Protein AF-0000000078828089 (afdb_homodimer)

Solvent-accessible surface area (backbone atoms only — not comparable to full-atom values): 56610 Å² total; per-residue (Å²): 138,79,82,71,84,80,76,84,72,74,80,77,75,72,75,74,74,73,78,75,71,78,65,83,85,74,55,79,87,42,39,45,79,43,68,57,38,40,35,16,36,54,56,32,42,28,24,61,65,62,48,73,49,51,19,52,49,46,49,46,35,53,34,51,47,41,62,28,51,42,33,39,39,34,79,44,87,42,31,41,69,22,35,40,41,40,35,32,51,13,54,44,33,52,57,69,52,44,55,44,69,68,15,45,13,60,35,42,55,83,55,87,69,58,80,64,45,70,72,55,33,36,36,47,67,56,36,32,43,42,36,39,16,47,24,42,35,42,38,24,20,18,68,92,57,60,81,28,43,39,22,48,41,52,67,58,22,48,73,69,56,37,42,56,36,25,49,50,73,57,92,88,41,64,73,78,56,49,81,56,64,90,56,64,34,10,36,36,40,37,38,31,54,27,60,72,75,65,31,93,41,55,67,83,38,62,67,59,50,51,51,54,52,50,47,52,52,53,33,39,53,48,47,9,46,33,36,21,58,42,48,35,75,50,94,84,39,78,44,42,43,43,18,49,68,48,88,48,80,87,21,43,54,58,58,43,68,92,58,44,80,83,43,85,68,34,44,72,50,76,73,40,78,43,79,53,87,96,43,66,33,41,37,32,37,26,26,45,58,44,66,87,77,42,53,69,67,54,45,59,60,66,25,51,95,69,29,44,56,54,46,13,32,36,30,38,24,46,72,62,35,49,38,28,79,30,35,52,63,85,73,78,64,78,88,45,72,60,34,29,38,14,36,31,43,33,43,38,52,82,87,44,39,75,60,26,53,47,23,70,74,41,61,45,60,37,75,40,77,88,49,47,65,60,52,48,53,52,49,49,54,31,34,53,50,14,32,47,48,57,55,48,51,86,55,70,72,81,58,93,76,67,65,82,66,44,42,60,57,41,83,41,72,56,94,75,20,44,45,50,39,68,37,63,81,16,53,50,50,39,42,48,49,62,70,50,60,92,65,45,59,56,58,53,28,45,54,49,50,53,33,40,52,54,58,53,57,58,42,26,50,47,37,69,74,38,62,80,29,53,54,57,57,61,64,87,51,55,68,68,60,52,46,50,33,50,52,42,40,43,52,24,32,42,72,73,67,40,49,74,68,55,31,41,53,50,47,46,61,20,73,75,39,50,83,43,53,70,67,44,71,52,56,85,64,69,83,123,138,77,82,77,80,77,74,83,72,73,80,81,75,73,76,74,77,74,80,74,73,80,66,84,86,73,56,79,86,41,39,46,80,43,68,57,39,40,36,16,34,55,55,33,43,26,22,62,64,62,48,73,49,50,19,52,47,45,48,47,35,53,35,52,46,41,62,27,50,43,34,39,38,35,80,44,87,43,30,43,68,21,36,40,40,41,35,32,53,14,54,44,32,52,57,69,53,45,56,44,68,69,15,47,13,59,34,41,56,83,52,88,70,58,82,65,46,70,72,56,34,36,35,48,68,57,35,31,42,43,38,38,17,46,25,41,35,40,38,25,20,17,68,92,58,60,81,29,43,39,22,48,42,53,66,57,21,49,74,70,56,38,42,56,36,26,50,51,73,60,92,89,42,64,72,77,57,49,81,56,64,90,56,63,36,10,37,35,41,37,39,30,54,26,59,73,74,65,29,94,41,55,67,81,36,61,68,59,50,50,52,55,52,51,47,52,51,52,32,39,53,47,48,9,45,32,37,21,57,42,48,33,76,49,94,84,40,78,44,39,42,44,18,49,70,48,88,48,80,87,22,44,54,59,59,42,69,92,58,44,80,84,42,86,66,33,44,70,50,76,74,41,79,42,78,52,88,96,42,64,33,40,38,33,38,27,24,44,56,45,67,87,80,41,54,71,67,55,45,59,59,66,26,51,93,69,28,44,54,54,45,14,32,36,30,38,23,45,72,62,35,49,37,28,77,28,35,53,63,85,72,78,64,78,87,46,71,61,33,30,37,13,34,31,42,33,42,37,52,82,87,44,39,75,58,26,51,48,24,70,74,41,64,46,59,37,74,40,78,89,49,45,66,60,52,47,52,52,48,49,54,31,36,52,50,14,32,48,50,58,53,47,50,87,54,69,71,80,56,93,76,66,65,82,67,45,41,59,54,41,84,41,73,58,95,74,19,43,45,52,38,68,37,63,80,16,53,50,49,38,44,49,51,62,69,48,60,91,65,46,59,57,58,54,29,46,54,48,49,53,32,38,53,54,58,52,58,60,42,28,49,47,39,69,74,38,60,80,29,52,53,57,56,62,64,86,50,56,68,68,60,50,46,50,33,51,51,42,42,41,52,24,32,42,72,72,69,38,49,73,67,55,29,40,54,51,47,45,62,18,73,74,40,51,83,42,52,69,67,43,70,53,57,84,66,69,82,124

Nearest PDB structures (foldseek):
  5ix2-assembly1_A  TM=6.447E-01  e=4.816E-16  Mus musculus
  5ix2-assembly1_B  TM=6.236E-01  e=4.079E-16  Mus musculus
  6o1e-assembly1_A-2  TM=6.374E-01  e=2.995E-15  Homo sapiens
  5ix1-assembly1_A  TM=6.165E-01  e=4.414E-15  Mus musculus
  5ix1-assembly1_B  TM=5.941E-01  e=3.166E-15  Mus musculus

InterPro domains:
  IPR036890 Histidine kinase/HSP90-like ATPase superfamily [G3DSA:3.30.565.10] (42-230)
  IPR036890 Histidine kinase/HSP90-like ATPase superfamily [SSF55874] (48-194)

Structure (mmCIF, N/CA/C/O backbone):
data_AF-0000000078828089-model_v1
#
loop_
_entity.id
_entity.type
_entity.pdbx_description
1 polymer ATPase
#
loop_
_atom_site.group_PDB
_atom_site.id
_atom_site.type_symbol
_atom_site.label_atom_id
_atom_site.label_alt_id
_atom_site.label_comp_id
_atom_site.label_asym_id
_atom_site.label_entity_id
_atom_site.label_seq_id
_atom_site.pdbx_PDB_ins_code
_atom_site.Cartn_x
_atom_site.Cartn_y
_atom_site.Cartn_z
_atom_site.occupancy
_atom_site.B_iso_or_equiv
_atom_site.auth_seq_id
_atom_site.auth_comp_id
_atom_site.auth_asym_id
_atom_site.auth_atom_id
_atom_site.pdbx_PDB_model_num
ATOM 1 N N . MET A 1 1 ? -7.754 -53.406 56.969 1 19.08 1 MET A N 1
ATOM 2 C CA . MET A 1 1 ? -8.906 -54.125 56.406 1 19.08 1 MET A CA 1
ATOM 3 C C . MET A 1 1 ? -9.062 -53.844 54.906 1 19.08 1 MET A C 1
ATOM 5 O O . MET A 1 1 ? -8.797 -52.719 54.469 1 19.08 1 MET A O 1
ATOM 9 N N . LEU A 1 2 ? -9.312 -54.938 54.062 1 18.64 2 LEU A N 1
ATOM 10 C CA . LEU A 1 2 ? -9.188 -55.5 52.75 1 18.64 2 LEU A CA 1
ATOM 11 C C . LEU A 1 2 ? -10.219 -54.906 51.781 1 18.64 2 LEU A C 1
ATOM 13 O O . LEU A 1 2 ? -10.352 -55.375 50.656 1 18.64 2 LEU A O 1
ATOM 17 N N . GLY A 1 3 ? -11.055 -54.031 52.312 1 19.73 3 GLY A N 1
ATOM 18 C CA . GLY A 1 3 ? -12.328 -54.156 51.625 1 19.73 3 GLY A CA 1
ATOM 19 C C . GLY A 1 3 ? -12.211 -53.906 50.125 1 19.73 3 GLY A C 1
ATOM 20 O O . GLY A 1 3 ? -11.391 -53.125 49.688 1 19.73 3 GLY A O 1
ATOM 21 N N . ALA A 1 4 ? -12.734 -54.812 49.25 1 19.92 4 ALA A N 1
ATOM 22 C CA . ALA A 1 4 ? -12.805 -55.406 47.938 1 19.92 4 ALA A CA 1
ATOM 23 C C . ALA A 1 4 ? -13.508 -54.469 46.938 1 19.92 4 ALA A C 1
ATOM 25 O O . ALA A 1 4 ? -13.82 -54.875 45.812 1 19.92 4 ALA A O 1
ATOM 26 N N . ASN A 1 5 ? -13.828 -53.219 47.312 1 21.2 5 ASN A N 1
ATOM 27 C CA . ASN A 1 5 ? -14.984 -52.781 46.562 1 21.2 5 ASN A CA 1
ATOM 28 C C . ASN A 1 5 ? -14.766 -52.938 45.062 1 21.2 5 ASN A C 1
ATOM 30 O O . ASN A 1 5 ? -13.641 -52.812 44.562 1 21.2 5 ASN A O 1
ATOM 34 N N . THR A 1 6 ? -15.781 -53.469 44.312 1 21.09 6 THR A N 1
ATOM 35 C CA . THR A 1 6 ? -16.234 -54.031 43.062 1 21.09 6 THR A CA 1
ATOM 36 C C . THR A 1 6 ? -15.961 -53.062 41.906 1 21.09 6 THR A C 1
ATOM 38 O O . THR A 1 6 ? -16 -51.844 42.094 1 21.09 6 THR A O 1
ATOM 41 N N . ARG A 1 7 ? -15.438 -53.562 40.688 1 20.48 7 ARG A N 1
ATOM 42 C CA . ARG A 1 7 ? -14.773 -53.344 39.406 1 20.48 7 ARG A CA 1
ATOM 43 C C . ARG A 1 7 ? -15.727 -52.75 38.406 1 20.48 7 ARG A C 1
ATOM 45 O O . ARG A 1 7 ? -15.422 -52.688 37.219 1 20.48 7 ARG A O 1
ATOM 52 N N . SER A 1 8 ? -16.938 -52.156 38.906 1 21.16 8 SER A N 1
ATOM 53 C CA . SER A 1 8 ? -17.922 -52.188 37.812 1 21.16 8 SER A CA 1
ATOM 54 C C . SER A 1 8 ? -17.406 -51.438 36.594 1 21.16 8 SER A C 1
ATOM 56 O O . SER A 1 8 ? -16.891 -50.312 36.719 1 21.16 8 SER A O 1
ATOM 58 N N . GLY A 1 9 ? -16.953 -52.125 35.531 1 20.89 9 GLY A N 1
ATOM 59 C CA . GLY A 1 9 ? -16.359 -51.875 34.219 1 20.89 9 GLY A CA 1
ATOM 60 C C . GLY A 1 9 ? -17.25 -51.031 33.312 1 20.89 9 GLY A C 1
ATOM 61 O O . GLY A 1 9 ? -18.266 -51.531 32.812 1 20.89 9 GLY A O 1
ATOM 62 N N . GLY A 1 10 ? -17.828 -49.906 33.781 1 24.09 10 GLY A N 1
ATOM 63 C CA . GLY A 1 10 ? -18.844 -49.312 32.938 1 24.09 10 GLY A CA 1
ATOM 64 C C . GLY A 1 10 ? -18.375 -49.156 31.484 1 24.09 10 GLY A C 1
ATOM 65 O O . GLY A 1 10 ? -17.188 -48.938 31.25 1 24.09 10 GLY A O 1
ATOM 66 N N . PRO A 1 11 ? -19.141 -49.812 30.484 1 23.91 11 PRO A N 1
ATOM 67 C CA . PRO A 1 11 ? -18.812 -49.938 29.062 1 23.91 11 PRO A CA 1
ATOM 68 C C . PRO A 1 11 ? -18.625 -48.594 28.375 1 23.91 11 PRO A C 1
ATOM 70 O O . PRO A 1 11 ? -19.422 -47.656 28.594 1 23.91 11 PRO A O 1
ATOM 73 N N . ALA A 1 12 ? -17.438 -47.969 28.328 1 22.11 12 ALA A N 1
ATOM 74 C CA . ALA A 1 12 ? -17.078 -46.75 27.625 1 22.11 12 ALA A CA 1
ATOM 75 C C . ALA A 1 12 ? -17.516 -46.781 26.172 1 22.11 12 ALA A C 1
ATOM 77 O O . ALA A 1 12 ? -16.891 -47.469 25.344 1 22.11 12 ALA A O 1
ATOM 78 N N . GLY A 1 13 ? -18.844 -47.125 25.906 1 23.81 13 GLY A N 1
ATOM 79 C CA . GLY A 1 13 ? -19.219 -47.125 24.484 1 23.81 13 GLY A CA 1
ATOM 80 C C . GLY A 1 13 ? -18.844 -45.844 23.781 1 23.81 13 GLY A C 1
ATOM 81 O O . GLY A 1 13 ? -19.422 -44.781 24.047 1 23.81 13 GLY A O 1
ATOM 82 N N . GLU A 1 14 ? -17.609 -45.5 23.688 1 23 14 GLU A N 1
ATOM 83 C CA . GLU A 1 14 ? -17.141 -44.312 22.953 1 23 14 GLU A CA 1
ATOM 84 C C . GLU A 1 14 ? -17.703 -44.312 21.547 1 23 14 GLU A C 1
ATOM 86 O O . GLU A 1 14 ? -17.406 -45.188 20.734 1 23 14 GLU A O 1
ATOM 91 N N . ASP A 1 15 ? -19.016 -44.031 21.391 1 24.25 15 ASP A N 1
ATOM 92 C CA . ASP A 1 15 ? -19.594 -43.844 20.062 1 24.25 15 ASP A CA 1
ATOM 93 C C . ASP A 1 15 ? -18.75 -42.906 19.219 1 24.25 15 ASP A C 1
ATOM 95 O O . ASP A 1 15 ? -18.609 -41.719 19.562 1 24.25 15 ASP A O 1
ATOM 99 N N . GLU A 1 16 ? -17.641 -43.312 18.719 1 25.58 16 GLU A N 1
ATOM 100 C CA . GLU A 1 16 ? -16.906 -42.656 17.656 1 25.58 16 GLU A CA 1
ATOM 101 C C . GLU A 1 16 ? -17.828 -42.219 16.531 1 25.58 16 GLU A C 1
ATOM 103 O O . GLU A 1 16 ? -18.422 -43.031 15.828 1 25.58 16 GLU A O 1
ATOM 108 N N . GLY A 1 17 ? -18.703 -41.312 16.781 1 27.22 17 GLY A N 1
ATOM 109 C CA . GLY A 1 17 ? -19.531 -40.75 15.711 1 27.22 17 GLY A CA 1
ATOM 110 C C . GLY A 1 17 ? -18.812 -40.625 14.383 1 27.22 17 GLY A C 1
ATOM 111 O O . GLY A 1 17 ? -17.703 -40.125 14.328 1 27.22 17 GLY A O 1
ATOM 112 N N . ALA A 1 18 ? -19.016 -41.562 13.422 1 27.41 18 ALA A N 1
ATOM 113 C CA . ALA A 1 18 ? -18.672 -41.688 12 1 27.41 18 ALA A CA 1
ATOM 114 C C . ALA A 1 18 ? -18.844 -40.344 11.305 1 27.41 18 ALA A C 1
ATOM 116 O O . ALA A 1 18 ? -19.953 -39.844 11.148 1 27.41 18 ALA A O 1
ATOM 117 N N . LEU A 1 19 ? -18.141 -39.406 11.547 1 30.48 19 LEU A N 1
ATOM 118 C CA . LEU A 1 19 ? -18.094 -38.344 10.539 1 30.48 19 LEU A CA 1
ATOM 119 C C . LEU A 1 19 ? -18.094 -38.938 9.133 1 30.48 19 LEU A C 1
ATOM 121 O O . LEU A 1 19 ? -17.094 -39.531 8.703 1 30.48 19 LEU A O 1
ATOM 125 N N . ARG A 1 20 ? -19.172 -39.594 8.719 1 32.88 20 ARG A N 1
ATOM 126 C CA . ARG A 1 20 ? -19.406 -40.031 7.344 1 32.88 20 ARG A CA 1
ATOM 127 C C . ARG A 1 20 ? -18.922 -38.969 6.355 1 32.88 20 ARG A C 1
ATOM 129 O O . ARG A 1 20 ? -19.531 -37.906 6.215 1 32.88 20 ARG A O 1
ATOM 136 N N . LYS A 1 21 ? -17.672 -38.781 6.148 1 38.94 21 LYS A N 1
ATOM 137 C CA . LYS A 1 21 ? -17.062 -38.156 4.996 1 38.94 21 LYS A CA 1
ATOM 138 C C . LYS A 1 21 ? -17.719 -38.594 3.693 1 38.94 21 LYS A C 1
ATOM 140 O O . LYS A 1 21 ? -17.406 -39.656 3.182 1 38.94 21 LYS A O 1
ATOM 145 N N . VAL A 1 22 ? -18.938 -38.469 3.445 1 39.06 22 VAL A N 1
ATOM 146 C CA . VAL A 1 22 ? -19.484 -38.75 2.127 1 39.06 22 VAL A CA 1
ATOM 147 C C . VAL A 1 22 ? -18.641 -38.062 1.049 1 39.06 22 VAL A C 1
ATOM 149 O O . VAL A 1 22 ? -18.734 -36.844 0.872 1 39.06 22 VAL A O 1
ATOM 152 N N . GLY A 1 23 ? -17.359 -38.281 0.93 1 50.84 23 GLY A N 1
ATOM 153 C CA . GLY A 1 23 ? -16.516 -37.844 -0.169 1 50.84 23 GLY A CA 1
ATOM 154 C C . GLY A 1 23 ? -17.172 -38 -1.526 1 50.84 23 GLY A C 1
ATOM 155 O O . GLY A 1 23 ? -17.922 -38.969 -1.757 1 50.84 23 GLY A O 1
ATOM 156 N N . GLU A 1 24 ? -17.484 -36.844 -2.238 1 65.81 24 GLU A N 1
ATOM 157 C CA . GLU A 1 24 ? -18 -36.906 -3.602 1 65.81 24 GLU A CA 1
ATOM 158 C C . GLU A 1 24 ? -17.312 -38 -4.414 1 65.81 24 GLU A C 1
ATOM 160 O O . GLU A 1 24 ? -16.078 -38.094 -4.414 1 65.81 24 GLU A O 1
ATOM 165 N N . VAL A 1 25 ? -17.984 -39.156 -4.664 1 71.5 25 VAL A N 1
ATOM 166 C CA . VAL A 1 25 ? -17.438 -40.188 -5.543 1 71.5 25 VAL A CA 1
ATOM 167 C C . VAL A 1 25 ? -17.297 -39.625 -6.961 1 71.5 25 VAL A C 1
ATOM 169 O O . VAL A 1 25 ? -18.281 -39.25 -7.594 1 71.5 25 VAL A O 1
ATOM 172 N N . VAL A 1 26 ? -16.125 -39.25 -7.336 1 79.62 26 VAL A N 1
ATOM 173 C CA . VAL A 1 26 ? -15.844 -38.656 -8.648 1 79.62 26 VAL A CA 1
ATOM 174 C C . VAL A 1 26 ? -15.25 -39.719 -9.57 1 79.62 26 VAL A C 1
ATOM 176 O O . VAL A 1 26 ? -14.281 -40.406 -9.203 1 79.62 26 VAL A O 1
ATOM 179 N N . SER A 1 27 ? -15.906 -40.062 -10.586 1 84 27 SER A N 1
ATOM 180 C CA . SER A 1 27 ? -15.383 -40.969 -11.586 1 84 27 SER A CA 1
ATOM 181 C C . SER A 1 27 ? -14.453 -40.25 -12.555 1 84 27 SER A C 1
ATOM 183 O O . SER A 1 27 ? -14.383 -39.031 -12.57 1 84 27 SER A O 1
ATOM 185 N N . GLU A 1 28 ? -13.688 -40.938 -13.289 1 83.94 28 GLU A N 1
ATOM 186 C CA . GLU A 1 28 ? -12.727 -40.406 -14.242 1 83.94 28 GLU A CA 1
ATOM 187 C C . GLU A 1 28 ? -13.422 -39.5 -15.266 1 83.94 28 GLU A C 1
ATOM 189 O O . GLU A 1 28 ? -12.82 -38.562 -15.805 1 83.94 28 GLU A O 1
ATOM 194 N N . ALA A 1 29 ? -14.695 -39.719 -15.492 1 85.75 29 ALA A N 1
ATOM 195 C CA . ALA A 1 29 ? -15.469 -38.969 -16.453 1 85.75 29 ALA A CA 1
ATOM 196 C C . ALA A 1 29 ? -15.898 -37.625 -15.859 1 85.75 29 ALA A C 1
ATOM 198 O O . ALA A 1 29 ? -16.297 -36.719 -16.594 1 85.75 29 ALA A O 1
ATOM 199 N N . ASP A 1 30 ? -15.633 -37.5 -14.641 1 91.81 30 ASP A N 1
ATOM 200 C CA . ASP A 1 30 ? -16.203 -36.344 -13.93 1 91.81 30 ASP A CA 1
ATOM 201 C C . ASP A 1 30 ? -15.172 -35.25 -13.758 1 91.81 30 ASP A C 1
ATOM 203 O O . ASP A 1 30 ? -15.43 -34.25 -13.094 1 91.81 30 ASP A O 1
ATOM 207 N N . TYR A 1 31 ? -13.953 -35.469 -14.336 1 94.5 31 TYR A N 1
ATOM 208 C CA . TYR A 1 31 ? -12.938 -34.438 -14.227 1 94.5 31 TYR A CA 1
ATOM 209 C C . TYR A 1 31 ? -12.008 -34.438 -15.43 1 94.5 31 TYR A C 1
ATOM 211 O O . TYR A 1 31 ? -12.055 -35.375 -16.25 1 94.5 31 TYR A O 1
ATOM 219 N N . GLU A 1 32 ? -11.281 -33.469 -15.672 1 96.19 32 GLU A N 1
ATOM 220 C CA . GLU A 1 32 ? -10.164 -33.375 -16.609 1 96.19 32 GLU A CA 1
ATOM 221 C C . GLU A 1 32 ? -8.93 -32.812 -15.945 1 96.19 32 GLU A C 1
ATOM 223 O O . GLU A 1 32 ? -9.023 -32.094 -14.93 1 96.19 32 GLU A O 1
ATOM 228 N N . ILE A 1 33 ? -7.773 -33.156 -16.469 1 95.69 33 ILE A N 1
ATOM 229 C CA . ILE A 1 33 ? -6.523 -32.656 -15.93 1 95.69 33 ILE A CA 1
ATOM 230 C C . ILE A 1 33 ? -6.227 -31.266 -16.531 1 95.69 33 ILE A C 1
ATOM 232 O O . ILE A 1 33 ? -6.094 -31.141 -17.75 1 95.69 33 ILE A O 1
ATOM 236 N N . ALA A 1 34 ? -6.199 -30.25 -15.75 1 95.44 34 ALA A N 1
ATOM 237 C CA . ALA A 1 34 ? -5.941 -28.891 -16.188 1 95.44 34 ALA A CA 1
ATOM 238 C C . ALA A 1 34 ? -4.66 -28.344 -15.562 1 95.44 34 ALA A C 1
ATOM 240 O O . ALA A 1 34 ? -4.699 -27.375 -14.789 1 95.44 34 ALA A O 1
ATOM 241 N N . GLU A 1 35 ? -3.506 -28.844 -16.031 1 94.62 35 GLU A N 1
ATOM 242 C CA . GLU A 1 35 ? -2.205 -28.375 -15.562 1 94.62 35 GLU A CA 1
ATOM 243 C C . GLU A 1 35 ? -1.863 -27.016 -16.156 1 94.62 35 GLU A C 1
ATOM 245 O O . GLU A 1 35 ? -2.189 -26.734 -17.297 1 94.62 35 GLU A O 1
ATOM 250 N N . PRO A 1 36 ? -1.187 -26.234 -15.352 1 94.44 36 PRO A N 1
ATOM 251 C CA . PRO A 1 36 ? -0.786 -24.938 -15.906 1 94.44 36 PRO A CA 1
ATOM 252 C C . PRO A 1 36 ? 0.199 -25.062 -17.062 1 94.44 36 PRO A C 1
ATOM 254 O O . PRO A 1 36 ? 1.046 -25.969 -17.062 1 94.44 36 PRO A O 1
ATOM 257 N N . ARG A 1 37 ? 0.024 -24.156 -17.984 1 93.81 37 ARG A N 1
ATOM 258 C CA . ARG A 1 37 ? 1.039 -24.047 -19.031 1 93.81 37 ARG A CA 1
ATOM 259 C C . ARG A 1 37 ? 2.309 -23.406 -18.5 1 93.81 37 ARG A C 1
ATOM 261 O O . ARG A 1 37 ? 2.258 -22.312 -17.922 1 93.81 37 ARG A O 1
ATOM 268 N N . ALA A 1 38 ? 3.434 -24.031 -18.734 1 94.25 38 ALA A N 1
ATOM 269 C CA . ALA A 1 38 ? 4.691 -23.656 -18.109 1 94.25 38 ALA A CA 1
ATOM 270 C C . ALA A 1 38 ? 5.035 -22.203 -18.406 1 94.25 38 ALA A C 1
ATOM 272 O O . ALA A 1 38 ? 5.219 -21.406 -17.484 1 94.25 38 ALA A O 1
ATOM 273 N N . SER A 1 39 ? 5.039 -21.844 -19.703 1 93.25 39 SER A N 1
ATOM 274 C CA . SER A 1 39 ? 5.457 -20.516 -20.109 1 93.25 39 SER A CA 1
ATOM 275 C C . SER A 1 39 ? 4.527 -19.438 -19.547 1 93.25 39 SER A C 1
ATOM 277 O O . SER A 1 39 ? 4.984 -18.453 -18.969 1 93.25 39 SER A O 1
ATOM 279 N N . SER A 1 40 ? 3.275 -19.656 -19.656 1 92.56 40 SER A N 1
ATOM 280 C CA . SER A 1 40 ? 2.285 -18.688 -19.219 1 92.56 40 SER A CA 1
ATOM 281 C C . SER A 1 40 ? 2.312 -18.516 -17.703 1 92.56 40 SER A C 1
ATOM 283 O O . SER A 1 40 ? 2.25 -17.391 -17.188 1 92.56 40 SER A O 1
ATOM 285 N N . MET A 1 41 ? 2.438 -19.578 -17.031 1 93.56 41 MET A N 1
ATOM 286 C CA . MET A 1 41 ? 2.436 -19.531 -15.578 1 93.56 41 MET A CA 1
ATOM 287 C C . MET A 1 41 ? 3.68 -18.828 -15.047 1 93.56 41 MET A C 1
ATOM 289 O O . MET A 1 41 ? 3.59 -18 -14.141 1 93.56 41 MET A O 1
ATOM 293 N N . LEU A 1 42 ? 4.816 -19.156 -15.617 1 93.75 42 LEU A N 1
ATOM 294 C CA . LEU A 1 42 ? 6.051 -18.516 -15.164 1 93.75 42 LEU A CA 1
ATOM 295 C C . LEU A 1 42 ? 6.004 -17.016 -15.406 1 93.75 42 LEU A C 1
ATOM 297 O O . LEU A 1 42 ? 6.406 -16.234 -14.539 1 93.75 42 LEU A O 1
ATOM 301 N N . GLU A 1 43 ? 5.488 -16.641 -16.516 1 92.25 43 GLU A N 1
ATOM 302 C CA . GLU A 1 43 ? 5.355 -15.219 -16.812 1 92.25 43 GLU A CA 1
ATOM 303 C C . GLU A 1 43 ? 4.375 -14.547 -15.844 1 92.25 43 GLU A C 1
ATOM 305 O O . GLU A 1 43 ? 4.59 -13.414 -15.422 1 92.25 43 GLU A O 1
ATOM 310 N N . ALA A 1 44 ? 3.324 -15.211 -15.547 1 90.56 44 ALA A N 1
ATOM 311 C CA . ALA A 1 44 ? 2.34 -14.672 -14.617 1 90.56 44 ALA A CA 1
ATOM 312 C C . ALA A 1 44 ? 2.939 -14.508 -13.219 1 90.56 44 ALA A C 1
ATOM 314 O O . ALA A 1 44 ? 2.66 -13.523 -12.531 1 90.56 44 ALA A O 1
ATOM 315 N N . LEU A 1 45 ? 3.773 -15.422 -12.828 1 91.19 45 LEU A N 1
ATOM 316 C CA . LEU A 1 45 ? 4.383 -15.406 -11.5 1 91.19 45 LEU A CA 1
ATOM 317 C C . LEU A 1 45 ? 5.352 -14.234 -11.367 1 91.19 45 LEU A C 1
ATOM 319 O O . LEU A 1 45 ? 5.703 -13.836 -10.25 1 91.19 45 LEU A O 1
ATOM 323 N N . ARG A 1 46 ? 5.77 -13.648 -12.492 1 91.81 46 ARG A N 1
ATOM 324 C CA . ARG A 1 46 ? 6.641 -12.477 -12.469 1 91.81 46 ARG A CA 1
ATOM 325 C C . ARG A 1 46 ? 5.895 -11.25 -11.961 1 91.81 46 ARG A C 1
ATOM 327 O O . ARG A 1 46 ? 6.516 -10.273 -11.531 1 91.81 46 ARG A O 1
ATOM 334 N N . ALA A 1 47 ? 4.594 -11.352 -12.07 1 89.06 47 ALA A N 1
ATOM 335 C CA . ALA A 1 47 ? 3.799 -10.148 -11.836 1 89.06 47 ALA A CA 1
ATOM 336 C C . ALA A 1 47 ? 3.066 -10.227 -10.5 1 89.06 47 ALA A C 1
ATOM 338 O O . ALA A 1 47 ? 2.02 -9.602 -10.32 1 89.06 47 ALA A O 1
ATOM 339 N N . VAL A 1 48 ? 3.578 -10.984 -9.57 1 88 48 VAL A N 1
ATOM 340 C CA . VAL A 1 48 ? 2.947 -11.133 -8.266 1 88 48 VAL A CA 1
ATOM 341 C C . VAL A 1 48 ? 3.064 -9.828 -7.477 1 88 48 VAL A C 1
ATOM 343 O O . VAL A 1 48 ? 2.211 -9.523 -6.641 1 88 48 VAL A O 1
ATOM 346 N N . GLY A 1 49 ? 4.086 -9.062 -7.688 1 86.31 49 GLY A N 1
ATOM 347 C CA . GLY A 1 49 ? 4.094 -7.742 -7.074 1 86.31 49 GLY A CA 1
ATOM 348 C C . GLY A 1 49 ? 5.305 -7.496 -6.199 1 86.31 49 GLY A C 1
ATOM 349 O O . GLY A 1 49 ? 5.254 -6.684 -5.27 1 86.31 49 GLY A O 1
ATOM 350 N N . TYR A 1 50 ? 6.438 -8.125 -6.512 1 91.31 50 TYR A N 1
ATOM 351 C CA . TYR A 1 50 ? 7.664 -7.918 -5.754 1 91.31 50 TYR A CA 1
ATOM 352 C C . TYR A 1 50 ? 8.352 -6.621 -6.172 1 91.31 50 TYR A C 1
ATOM 354 O O . TYR A 1 50 ? 8.359 -6.27 -7.355 1 91.31 50 TYR A O 1
ATOM 362 N N . SER A 1 51 ? 8.844 -5.914 -5.227 1 90.25 51 SER A N 1
ATOM 363 C CA . SER A 1 51 ? 9.922 -4.973 -5.492 1 90.25 51 SER A CA 1
ATOM 364 C C . SER A 1 51 ? 11.289 -5.656 -5.418 1 90.25 51 SER A C 1
ATOM 366 O O . SER A 1 51 ? 11.391 -6.789 -4.945 1 90.25 51 SER A O 1
ATOM 368 N N . VAL A 1 52 ? 12.289 -4.977 -5.863 1 94.81 52 VAL A N 1
ATOM 369 C CA . VAL A 1 52 ? 13.633 -5.551 -5.773 1 94.81 52 VAL A CA 1
ATOM 370 C C . VAL A 1 52 ? 14 -5.777 -4.309 1 94.81 52 VAL A C 1
ATOM 372 O O . VAL A 1 52 ? 14.57 -6.809 -3.957 1 94.81 52 VAL A O 1
ATOM 375 N N . GLN A 1 53 ? 13.609 -4.859 -3.459 1 95.38 53 GLN A N 1
ATOM 376 C CA . GLN A 1 53 ? 13.891 -4.922 -2.031 1 95.38 53 GLN A CA 1
ATOM 377 C C . GLN A 1 53 ? 13.242 -6.145 -1.392 1 95.38 53 GLN A C 1
ATOM 379 O O . GLN A 1 53 ? 13.906 -6.918 -0.702 1 95.38 53 GLN A O 1
ATOM 384 N N . THR A 1 54 ? 11.992 -6.312 -1.697 1 95.06 54 THR A N 1
ATOM 385 C CA . THR A 1 54 ? 11.266 -7.41 -1.07 1 95.06 54 THR A CA 1
ATOM 386 C C . THR A 1 54 ? 11.68 -8.75 -1.664 1 95.06 54 THR A C 1
ATOM 388 O O . THR A 1 54 ? 11.703 -9.766 -0.966 1 95.06 54 THR A O 1
ATOM 391 N N . ALA A 1 55 ? 12.016 -8.727 -2.914 1 97 55 ALA A N 1
ATOM 392 C CA . ALA A 1 55 ? 12.484 -9.953 -3.561 1 97 55 ALA A CA 1
ATOM 393 C C . ALA A 1 55 ? 13.789 -10.438 -2.932 1 97 55 ALA A C 1
ATOM 395 O O . ALA A 1 55 ? 13.914 -11.617 -2.584 1 97 55 ALA A O 1
ATOM 396 N N . LEU A 1 56 ? 14.68 -9.547 -2.76 1 98.25 56 LEU A N 1
ATOM 397 C CA . LEU A 1 56 ? 15.969 -9.922 -2.191 1 98.25 56 LEU A CA 1
ATOM 398 C C . LEU A 1 56 ? 15.828 -10.297 -0.72 1 98.25 56 LEU A C 1
ATOM 400 O O . LEU A 1 56 ? 16.531 -11.172 -0.226 1 98.25 56 LEU A O 1
ATOM 404 N N . ALA A 1 57 ? 14.93 -9.641 -0.035 1 97.62 57 ALA A N 1
ATOM 405 C CA . ALA A 1 57 ? 14.648 -10.031 1.345 1 97.62 57 ALA A CA 1
ATOM 406 C C . ALA A 1 57 ? 14.141 -11.469 1.416 1 97.62 57 ALA A C 1
ATOM 408 O O . ALA A 1 57 ? 14.516 -12.227 2.314 1 97.62 57 ALA A O 1
ATOM 409 N N . ASP A 1 58 ? 13.328 -11.844 0.502 1 96.12 58 ASP A N 1
ATOM 410 C CA . ASP A 1 58 ? 12.797 -13.203 0.47 1 96.12 58 ASP A CA 1
ATOM 411 C C . ASP A 1 58 ? 13.914 -14.219 0.252 1 96.12 58 ASP A C 1
ATOM 413 O O . ASP A 1 58 ? 13.859 -15.336 0.778 1 96.12 58 ASP A O 1
ATOM 417 N N . LEU A 1 59 ? 14.891 -13.852 -0.549 1 97.81 59 LEU A N 1
ATOM 418 C CA . LEU A 1 59 ? 16.031 -14.734 -0.743 1 97.81 59 LEU A CA 1
ATOM 419 C C . LEU A 1 59 ? 16.828 -14.883 0.546 1 97.81 59 LEU A C 1
ATOM 421 O O . LEU A 1 59 ? 17.281 -15.977 0.884 1 97.81 59 LEU A O 1
ATOM 425 N N . ILE A 1 60 ? 16.969 -13.797 1.198 1 98.06 60 ILE A N 1
ATOM 426 C CA . ILE A 1 60 ? 17.75 -13.812 2.438 1 98.06 60 ILE A CA 1
ATOM 427 C C . ILE A 1 60 ? 17 -14.609 3.502 1 98.06 60 ILE A C 1
ATOM 429 O O . ILE A 1 60 ? 17.625 -15.273 4.336 1 98.06 60 ILE A O 1
ATOM 433 N N . ASP A 1 61 ? 15.648 -14.625 3.488 1 96.69 61 ASP A N 1
ATOM 434 C CA . ASP A 1 61 ? 14.875 -15.5 4.359 1 96.69 61 ASP A CA 1
ATOM 435 C C . ASP A 1 61 ? 15.375 -16.938 4.281 1 96.69 61 ASP A C 1
ATOM 437 O O . ASP A 1 61 ? 15.5 -17.625 5.301 1 96.69 61 ASP A O 1
ATOM 441 N N . ASN A 1 62 ? 15.625 -17.391 3.043 1 96 62 ASN A N 1
ATOM 442 C CA . ASN A 1 62 ? 16.094 -18.766 2.842 1 96 62 ASN A CA 1
ATOM 443 C C . ASN A 1 62 ? 17.484 -18.984 3.447 1 96 62 ASN A C 1
ATOM 445 O O . ASN A 1 62 ? 17.766 -20.062 3.965 1 96 62 ASN A O 1
ATOM 449 N N . SER A 1 63 ? 18.297 -17.953 3.361 1 97.38 63 SER A N 1
ATOM 450 C CA . SER A 1 63 ? 19.609 -18.031 3.975 1 97.38 63 SER A CA 1
ATOM 451 C C . SER A 1 63 ? 19.516 -18.188 5.488 1 97.38 63 SER A C 1
ATOM 453 O O . SER A 1 63 ? 20.234 -18.984 6.086 1 97.38 63 SER A O 1
ATOM 455 N N . ILE A 1 64 ? 18.656 -17.422 6.078 1 96.44 64 ILE A N 1
ATOM 456 C CA . ILE A 1 64 ? 18.453 -17.469 7.52 1 96.44 64 ILE A CA 1
ATOM 457 C C . ILE A 1 64 ? 17.922 -18.844 7.914 1 96.44 64 ILE A C 1
ATOM 459 O O . ILE A 1 64 ? 18.406 -19.453 8.867 1 96.44 64 ILE A O 1
ATOM 463 N N . THR A 1 65 ? 16.969 -19.375 7.176 1 94.62 65 THR A N 1
ATOM 464 C CA . THR A 1 65 ? 16.406 -20.703 7.418 1 94.62 65 THR A CA 1
ATOM 465 C C . THR A 1 65 ? 17.484 -21.781 7.332 1 94.62 65 THR A C 1
ATOM 467 O O . THR A 1 65 ? 17.438 -22.766 8.078 1 94.62 65 THR A O 1
ATOM 470 N N . ALA A 1 66 ? 18.469 -21.562 6.48 1 95.88 66 ALA A N 1
ATOM 471 C CA . ALA A 1 66 ? 19.562 -22.516 6.273 1 95.88 66 ALA A CA 1
ATOM 472 C C . ALA A 1 66 ? 20.625 -22.375 7.359 1 95.88 66 ALA A C 1
ATOM 474 O O . ALA A 1 66 ? 21.625 -23.109 7.359 1 95.88 66 ALA A O 1
ATOM 475 N N . GLY A 1 67 ? 20.453 -21.375 8.234 1 95.31 67 GLY A N 1
ATOM 476 C CA . GLY A 1 67 ? 21.375 -21.203 9.344 1 95.31 67 GLY A CA 1
ATOM 477 C C . GLY A 1 67 ? 22.609 -20.422 8.953 1 95.31 67 GLY A C 1
ATOM 478 O O . GLY A 1 67 ? 23.688 -20.609 9.531 1 95.31 67 GLY A O 1
ATOM 479 N N . ALA A 1 68 ? 22.531 -19.578 7.98 1 96.75 68 ALA A N 1
ATOM 480 C CA . ALA A 1 68 ? 23.672 -18.781 7.535 1 96.75 68 ALA A CA 1
ATOM 481 C C . ALA A 1 68 ? 24.094 -17.781 8.609 1 96.75 68 ALA A C 1
ATOM 483 O O . ALA A 1 68 ? 23.266 -17.25 9.344 1 96.75 68 ALA A O 1
ATOM 484 N N . ARG A 1 69 ? 25.375 -17.5 8.648 1 96.19 69 ARG A N 1
ATOM 485 C CA . ARG A 1 69 ? 25.938 -16.469 9.5 1 96.19 69 ARG A CA 1
ATOM 486 C C . ARG A 1 69 ? 26.328 -15.234 8.688 1 96.19 69 ARG A C 1
ATOM 488 O O . ARG A 1 69 ? 26.359 -14.117 9.211 1 96.19 69 ARG A O 1
ATOM 495 N N . ASN A 1 70 ? 26.688 -15.516 7.52 1 96.94 70 ASN A N 1
ATOM 496 C CA . ASN A 1 70 ? 27.078 -14.453 6.602 1 96.94 70 ASN A CA 1
ATOM 497 C C . ASN A 1 70 ? 26.328 -14.547 5.281 1 96.94 70 ASN A C 1
ATOM 499 O O . ASN A 1 70 ? 26.094 -15.641 4.762 1 96.94 70 ASN A O 1
ATOM 503 N N . VAL A 1 71 ? 25.906 -13.414 4.809 1 98.25 71 VAL A N 1
ATOM 504 C CA . VAL A 1 71 ? 25.281 -13.273 3.498 1 98.25 71 VAL A CA 1
ATOM 505 C C . VAL A 1 71 ? 25.969 -12.156 2.721 1 98.25 71 VAL A C 1
ATOM 507 O O . VAL A 1 71 ? 26.156 -11.055 3.244 1 98.25 71 VAL A O 1
ATOM 510 N N . TRP A 1 72 ? 26.406 -12.438 1.524 1 97.94 72 TRP A N 1
ATOM 511 C CA . TRP A 1 72 ? 27.031 -11.445 0.655 1 97.94 72 TRP A CA 1
ATOM 512 C C . TRP A 1 72 ? 26.125 -11.117 -0.531 1 97.94 72 TRP A C 1
ATOM 514 O O . TRP A 1 72 ? 25.875 -11.977 -1.384 1 97.94 72 TRP A O 1
ATOM 524 N N . LEU A 1 73 ? 25.609 -9.945 -0.562 1 98.5 73 LEU A N 1
ATOM 525 C CA . LEU A 1 73 ? 24.812 -9.43 -1.66 1 98.5 73 LEU A CA 1
ATOM 526 C C . LEU A 1 73 ? 25.609 -8.469 -2.527 1 98.5 73 LEU A C 1
ATOM 528 O O . LEU A 1 73 ? 26.109 -7.457 -2.035 1 98.5 73 LEU A O 1
ATOM 532 N N . THR A 1 74 ? 25.766 -8.766 -3.824 1 98.06 74 THR A N 1
ATOM 533 C CA . THR A 1 74 ? 26.609 -7.941 -4.684 1 98.06 74 THR A CA 1
ATOM 534 C C . THR A 1 74 ? 25.859 -7.551 -5.957 1 98.06 74 THR A C 1
ATOM 536 O O . THR A 1 74 ? 25.281 -8.406 -6.629 1 98.06 74 THR A O 1
ATOM 539 N N . PHE A 1 75 ? 25.844 -6.281 -6.242 1 98.25 75 PHE A N 1
ATOM 540 C CA . PHE A 1 75 ? 25.312 -5.711 -7.477 1 98.25 75 PHE A CA 1
ATOM 541 C C . PHE A 1 75 ? 26.438 -5.48 -8.484 1 98.25 75 PHE A C 1
ATOM 543 O O . PHE A 1 75 ? 27.234 -4.566 -8.328 1 98.25 75 PHE A O 1
ATOM 550 N N . HIS A 1 76 ? 26.453 -6.32 -9.547 1 97.5 76 HIS A N 1
ATOM 551 C CA . HIS A 1 76 ? 27.484 -6.215 -10.57 1 97.5 76 HIS A CA 1
ATOM 552 C C . HIS A 1 76 ? 27 -5.418 -11.773 1 97.5 76 HIS A C 1
ATOM 554 O O . HIS A 1 76 ? 26.109 -5.867 -12.5 1 97.5 76 HIS A O 1
ATOM 560 N N . TRP A 1 77 ? 27.625 -4.281 -11.992 1 97.38 77 TRP A N 1
ATOM 561 C CA . TRP A 1 77 ? 27.234 -3.465 -13.133 1 97.38 77 TRP A CA 1
ATOM 562 C C . TRP A 1 77 ? 27.875 -3.98 -14.422 1 97.38 77 TRP A C 1
ATOM 564 O O . TRP A 1 77 ? 29.047 -4.332 -14.438 1 97.38 77 TRP A O 1
ATOM 574 N N . GLY A 1 78 ? 27.094 -4.082 -15.453 1 96.94 78 GLY A N 1
ATOM 575 C CA . GLY A 1 78 ? 27.547 -4.484 -16.781 1 96.94 78 GLY A CA 1
ATOM 576 C C . GLY A 1 78 ? 26.578 -4.102 -17.875 1 96.94 78 GLY A C 1
ATOM 577 O O . GLY A 1 78 ? 26.422 -4.832 -18.859 1 96.94 78 GLY A O 1
ATOM 578 N N . GLY A 1 79 ? 25.891 -2.965 -17.625 1 95.81 79 GLY A N 1
ATOM 579 C CA . GLY A 1 79 ? 24.844 -2.631 -18.562 1 95.81 79 GLY A CA 1
ATOM 580 C C . GLY A 1 79 ? 23.734 -3.666 -18.625 1 95.81 79 GLY A C 1
ATOM 581 O O . GLY A 1 79 ? 23.234 -4.09 -17.578 1 95.81 79 GLY A O 1
ATOM 582 N N . GLU A 1 80 ? 23.406 -4.047 -19.844 1 94.31 80 GLU A N 1
ATOM 583 C CA . GLU A 1 80 ? 22.375 -5.059 -20.031 1 94.31 80 GLU A CA 1
ATOM 584 C C . GLU A 1 80 ? 22.797 -6.398 -19.438 1 94.31 80 GLU A C 1
ATOM 586 O O . GLU A 1 80 ? 21.953 -7.215 -19.062 1 94.31 80 GLU A O 1
ATOM 591 N N . ASP A 1 81 ? 24.125 -6.578 -19.25 1 95.75 81 ASP A N 1
ATOM 592 C CA . ASP A 1 81 ? 24.672 -7.828 -18.734 1 95.75 81 ASP A CA 1
ATOM 593 C C . ASP A 1 81 ? 24.891 -7.742 -17.219 1 95.75 81 ASP A C 1
ATOM 595 O O . ASP A 1 81 ? 25.547 -8.602 -16.641 1 95.75 81 ASP A O 1
ATOM 599 N N . SER A 1 82 ? 24.375 -6.645 -16.625 1 97.31 82 SER A N 1
ATOM 600 C CA . SER A 1 82 ? 24.438 -6.562 -15.172 1 97.31 82 SER A CA 1
ATOM 601 C C . SER A 1 82 ? 23.828 -7.793 -14.523 1 97.31 82 SER A C 1
ATOM 603 O O . SER A 1 82 ? 22.969 -8.453 -15.109 1 97.31 82 SER A O 1
ATOM 605 N N . HIS A 1 83 ? 24.344 -8.18 -13.359 1 97.88 83 HIS A N 1
ATOM 606 C CA . HIS A 1 83 ? 23.797 -9.305 -12.617 1 97.88 83 HIS A CA 1
ATOM 607 C C . HIS A 1 83 ? 23.922 -9.086 -11.109 1 97.88 83 HIS A C 1
ATOM 609 O O . HIS A 1 83 ? 24.656 -8.203 -10.664 1 97.88 83 HIS A O 1
ATOM 615 N N . ILE A 1 84 ? 23.109 -9.766 -10.336 1 98.38 84 ILE A N 1
ATOM 616 C CA . ILE A 1 84 ? 23.141 -9.727 -8.875 1 98.38 84 ILE A CA 1
ATOM 617 C C . ILE A 1 84 ? 23.422 -11.125 -8.328 1 98.38 84 ILE A C 1
ATOM 619 O O . ILE A 1 84 ? 22.891 -12.117 -8.828 1 98.38 84 ILE A O 1
ATOM 623 N N . THR A 1 85 ? 24.344 -11.203 -7.367 1 98.12 85 THR A N 1
ATOM 624 C CA . THR A 1 85 ? 24.641 -12.461 -6.688 1 98.12 85 THR A CA 1
ATOM 625 C C . THR A 1 85 ? 24.328 -12.359 -5.199 1 98.12 85 THR A C 1
ATOM 627 O O . THR A 1 85 ? 24.562 -11.32 -4.582 1 98.12 85 THR A O 1
ATOM 630 N N . LEU A 1 86 ? 23.719 -13.344 -4.676 1 98.31 86 LEU A N 1
ATOM 631 C CA . LEU A 1 86 ? 23.516 -13.531 -3.244 1 98.31 86 LEU A CA 1
ATOM 632 C C . LEU A 1 86 ? 24.156 -14.836 -2.773 1 98.31 86 LEU A C 1
ATOM 634 O O . LEU A 1 86 ? 23.703 -15.922 -3.162 1 98.31 86 LEU A O 1
ATOM 638 N N . ARG A 1 87 ? 25.156 -14.719 -1.996 1 97.56 87 ARG A N 1
ATOM 639 C CA . ARG A 1 87 ? 25.875 -15.883 -1.478 1 97.56 87 ARG A CA 1
ATOM 640 C C . ARG A 1 87 ? 25.734 -15.984 0.037 1 97.56 87 ARG A C 1
ATOM 642 O O . ARG A 1 87 ? 25.781 -14.969 0.739 1 97.56 87 ARG A O 1
ATOM 649 N N . ASP A 1 88 ? 25.5 -17.188 0.522 1 97.69 88 ASP A N 1
ATOM 650 C CA . ASP A 1 88 ? 25.453 -17.375 1.967 1 97.69 88 ASP A CA 1
ATOM 651 C C . ASP A 1 88 ? 26.312 -18.562 2.389 1 97.69 88 ASP A C 1
ATOM 653 O O . ASP A 1 88 ? 26.844 -19.297 1.541 1 97.69 88 ASP A O 1
ATOM 657 N N . ASP A 1 89 ? 26.594 -18.703 3.691 1 96.69 89 ASP A N 1
ATOM 658 C CA . ASP A 1 89 ? 27.391 -19.812 4.223 1 96.69 89 ASP A CA 1
ATOM 659 C C . ASP A 1 89 ? 26.5 -20.781 5 1 96.69 89 ASP A C 1
ATOM 661 O O . ASP A 1 89 ? 26.953 -21.391 5.977 1 96.69 89 ASP A O 1
ATOM 665 N N . GLY A 1 90 ? 25.219 -20.844 4.66 1 96.88 90 GLY A N 1
ATOM 666 C CA . GLY A 1 90 ? 24.312 -21.781 5.301 1 96.88 90 GLY A CA 1
ATOM 667 C C . GLY A 1 90 ? 24.656 -23.234 5.023 1 96.88 90 GLY A C 1
ATOM 668 O O . GLY A 1 90 ? 25.672 -23.531 4.391 1 96.88 90 GLY A O 1
ATOM 669 N N . ARG A 1 91 ? 23.812 -24.156 5.41 1 96.44 91 ARG A N 1
ATOM 670 C CA . ARG A 1 91 ? 24.109 -25.578 5.395 1 96.44 91 ARG A CA 1
ATOM 671 C C . ARG A 1 91 ? 24.141 -26.125 3.967 1 96.44 91 ARG A C 1
ATOM 673 O O . ARG A 1 91 ? 24.609 -27.234 3.725 1 96.44 91 ARG A O 1
ATOM 680 N N . GLY A 1 92 ? 23.625 -25.312 2.984 1 96.38 92 GLY A N 1
ATOM 681 C CA . GLY A 1 92 ? 23.578 -25.781 1.607 1 96.38 92 GLY A CA 1
ATOM 682 C C . GLY A 1 92 ? 22.531 -26.844 1.383 1 96.38 92 GLY A C 1
ATOM 683 O O . GLY A 1 92 ? 21.656 -27.062 2.227 1 96.38 92 GLY A O 1
ATOM 684 N N . MET A 1 93 ? 22.594 -27.391 0.183 1 96.69 93 MET A N 1
ATOM 685 C CA . MET A 1 93 ? 21.609 -28.406 -0.209 1 96.69 93 MET A CA 1
ATOM 686 C C . MET A 1 93 ? 22.281 -29.516 -1.018 1 96.69 93 MET A C 1
ATOM 688 O O . MET A 1 93 ? 23.281 -29.281 -1.688 1 96.69 93 MET A O 1
ATOM 692 N N . SER A 1 94 ? 21.688 -30.719 -0.918 1 96.38 94 SER A N 1
ATOM 693 C CA . SER A 1 94 ? 22.031 -31.766 -1.875 1 96.38 94 SER A CA 1
ATOM 694 C C . SER A 1 94 ? 21.406 -31.484 -3.24 1 96.38 94 SER A C 1
ATOM 696 O O . SER A 1 94 ? 20.578 -30.594 -3.377 1 96.38 94 SER A O 1
ATOM 698 N N . GLU A 1 95 ? 21.844 -32.25 -4.203 1 96.06 95 GLU A N 1
ATOM 699 C CA . GLU A 1 95 ? 21.297 -32.094 -5.543 1 96.06 95 GLU A CA 1
ATOM 700 C C . GLU A 1 95 ? 19.781 -32.281 -5.547 1 96.06 95 GLU A C 1
ATOM 702 O O . GLU A 1 95 ? 19.047 -31.547 -6.184 1 96.06 95 GLU A O 1
ATOM 707 N N . ALA A 1 96 ? 19.344 -33.312 -4.848 1 95.81 96 ALA A N 1
ATOM 708 C CA . ALA A 1 96 ? 17.906 -33.625 -4.77 1 95.81 96 ALA A CA 1
ATOM 709 C C . ALA A 1 96 ? 17.141 -32.5 -4.062 1 95.81 96 ALA A C 1
ATOM 711 O O . ALA A 1 96 ? 16.047 -32.125 -4.48 1 95.81 96 ALA A O 1
ATOM 712 N N . GLU A 1 97 ? 17.719 -31.984 -3.004 1 95.56 97 GLU A N 1
ATOM 713 C CA . GLU A 1 97 ? 17.094 -30.875 -2.27 1 95.56 97 GLU A CA 1
ATOM 714 C C . GLU A 1 97 ? 16.984 -29.625 -3.139 1 95.56 97 GLU A C 1
ATOM 716 O O . GLU A 1 97 ? 15.984 -28.922 -3.092 1 95.56 97 GLU A O 1
ATOM 721 N N . LEU A 1 98 ? 18.047 -29.359 -3.867 1 97.56 98 LEU A N 1
ATOM 722 C CA . LEU A 1 98 ? 18.031 -28.203 -4.754 1 97.56 98 LEU A CA 1
ATOM 723 C C . LEU A 1 98 ? 16.969 -28.328 -5.824 1 97.56 98 LEU A C 1
ATOM 725 O O . LEU A 1 98 ? 16.234 -27.375 -6.113 1 97.56 98 LEU A O 1
ATOM 729 N N . ALA A 1 99 ? 16.891 -29.531 -6.434 1 96.81 99 ALA A N 1
ATOM 730 C CA . ALA A 1 99 ? 15.867 -29.781 -7.441 1 96.81 99 ALA A CA 1
ATOM 731 C C . ALA A 1 99 ? 14.469 -29.531 -6.883 1 96.81 99 ALA A C 1
ATOM 733 O O . ALA A 1 99 ? 13.633 -28.906 -7.547 1 96.81 99 ALA A O 1
ATOM 734 N N . ASP A 1 100 ? 14.273 -29.953 -5.715 1 95.81 100 ASP A N 1
ATOM 735 C CA . ASP A 1 100 ? 12.977 -29.75 -5.066 1 95.81 100 ASP A CA 1
ATOM 736 C C . ASP A 1 100 ? 12.734 -28.281 -4.75 1 95.81 100 ASP A C 1
ATOM 738 O O . ASP A 1 100 ? 11.633 -27.766 -4.957 1 95.81 100 ASP A O 1
ATOM 742 N N . ALA A 1 101 ? 13.727 -27.609 -4.227 1 95.56 101 ALA A N 1
ATOM 743 C CA . ALA A 1 101 ? 13.625 -26.203 -3.867 1 95.56 101 ALA A CA 1
ATOM 744 C C . ALA A 1 101 ? 13.305 -25.344 -5.09 1 95.56 101 ALA A C 1
ATOM 746 O O . ALA A 1 101 ? 12.625 -24.312 -4.98 1 95.56 101 ALA A O 1
ATOM 747 N N . MET A 1 102 ? 13.773 -25.812 -6.25 1 97.44 102 MET A N 1
ATOM 748 C CA . MET A 1 102 ? 13.625 -25.047 -7.48 1 97.44 102 MET A CA 1
ATOM 749 C C . MET A 1 102 ? 12.273 -25.312 -8.133 1 97.44 102 MET A C 1
ATOM 751 O O . MET A 1 102 ? 11.867 -24.609 -9.047 1 97.44 102 MET A O 1
ATOM 755 N N . ARG A 1 103 ? 11.586 -26.359 -7.672 1 95.5 103 ARG A N 1
ATOM 756 C CA . ARG A 1 103 ? 10.242 -26.641 -8.172 1 95.5 103 ARG A CA 1
ATOM 757 C C . ARG A 1 103 ? 9.234 -25.609 -7.656 1 95.5 103 ARG A C 1
ATOM 759 O O . ARG A 1 103 ? 9.164 -25.359 -6.449 1 95.5 103 ARG A O 1
ATOM 766 N N . PRO A 1 104 ? 8.461 -24.984 -8.555 1 92.44 104 PRO A N 1
ATOM 767 C CA . PRO A 1 104 ? 7.422 -24.078 -8.047 1 92.44 104 PRO A CA 1
ATOM 768 C C . PRO A 1 104 ? 6.371 -24.797 -7.207 1 92.44 104 PRO A C 1
ATOM 770 O O . PRO A 1 104 ? 5.883 -25.859 -7.605 1 92.44 104 PRO A O 1
ATOM 773 N N . GLY A 1 105 ? 6.066 -24.297 -6.086 1 89.25 105 GLY A N 1
ATOM 774 C CA . GLY A 1 105 ? 5.094 -24.938 -5.211 1 89.25 105 GLY A CA 1
ATOM 775 C C . GLY A 1 105 ? 5.582 -26.234 -4.617 1 89.25 105 GLY A C 1
ATOM 776 O O . GLY A 1 105 ? 4.852 -27.234 -4.609 1 89.25 105 GLY A O 1
ATOM 777 N N . ASN A 1 106 ? 6.812 -26.25 -4.227 1 86.25 106 ASN A N 1
ATOM 778 C CA . ASN A 1 106 ? 7.41 -27.484 -3.746 1 86.25 106 ASN A CA 1
ATOM 779 C C . ASN A 1 106 ? 6.914 -27.844 -2.348 1 86.25 106 ASN A C 1
ATOM 781 O O . ASN A 1 106 ? 6.938 -29.016 -1.956 1 86.25 106 ASN A O 1
ATOM 785 N N . ARG A 1 107 ? 6.512 -26.859 -1.629 1 83.44 107 ARG A N 1
ATOM 786 C CA . ARG A 1 107 ? 6 -27.094 -0.282 1 83.44 107 ARG A CA 1
ATOM 787 C C . ARG A 1 107 ? 4.645 -26.422 -0.088 1 83.44 107 ARG A C 1
ATOM 789 O O . ARG A 1 107 ? 4.422 -25.312 -0.573 1 83.44 107 ARG A O 1
ATOM 796 N N . SER A 1 108 ? 3.863 -27.109 0.658 1 82.69 108 SER A N 1
ATOM 797 C CA . SER A 1 108 ? 2.535 -26.578 0.922 1 82.69 108 SER A CA 1
ATOM 798 C C . SER A 1 108 ? 2.562 -25.578 2.078 1 82.69 108 SER A C 1
ATOM 800 O O . SER A 1 108 ? 3.234 -25.812 3.086 1 82.69 108 SER A O 1
ATOM 802 N N . PRO A 1 109 ? 1.833 -24.516 1.909 1 79 109 PRO A N 1
ATOM 803 C CA . PRO A 1 109 ? 1.695 -23.578 3.027 1 79 109 PRO A CA 1
ATOM 804 C C . PRO A 1 109 ? 1.018 -24.219 4.242 1 79 109 PRO A C 1
ATOM 806 O O . PRO A 1 109 ? 1.088 -23.672 5.348 1 79 109 PRO A O 1
ATOM 809 N N . LEU A 1 110 ? 0.384 -25.312 4.086 1 76.5 110 LEU A N 1
ATOM 810 C CA . LEU A 1 110 ? -0.37 -25.953 5.16 1 76.5 110 LEU A CA 1
ATOM 811 C C . LEU A 1 110 ? 0.529 -26.859 5.988 1 76.5 110 LEU A C 1
ATOM 813 O O . LEU A 1 110 ? 0.148 -27.297 7.078 1 76.5 110 LEU A O 1
ATOM 817 N N . ASP A 1 111 ? 1.721 -27.062 5.469 1 80.69 111 ASP A N 1
ATOM 818 C CA . ASP A 1 111 ? 2.652 -27.922 6.191 1 80.69 111 ASP A CA 1
ATOM 819 C C . ASP A 1 111 ? 3.199 -27.203 7.43 1 80.69 111 ASP A C 1
ATOM 821 O O . ASP A 1 111 ? 3.414 -26 7.418 1 80.69 111 ASP A O 1
ATOM 825 N N . GLU A 1 112 ? 3.348 -27.938 8.453 1 79 112 GLU A N 1
ATOM 826 C CA . GLU A 1 112 ? 3.988 -27.391 9.648 1 79 112 GLU A CA 1
ATOM 827 C C . GLU A 1 112 ? 5.441 -27.016 9.367 1 79 112 GLU A C 1
ATOM 829 O O . GLU A 1 112 ? 6.152 -27.734 8.672 1 79 112 GLU A O 1
ATOM 834 N N . ARG A 1 113 ? 5.75 -25.875 9.906 1 78.81 113 ARG A N 1
ATOM 835 C CA . ARG A 1 113 ? 7.113 -25.375 9.703 1 78.81 113 ARG A CA 1
ATOM 836 C C . ARG A 1 113 ? 7.859 -25.266 11.031 1 78.81 113 ARG A C 1
ATOM 838 O O . ARG A 1 113 ? 7.25 -25.016 12.07 1 78.81 113 ARG A O 1
ATOM 845 N N . ALA A 1 114 ? 9.172 -25.469 10.852 1 78.81 114 ALA A N 1
ATOM 846 C CA . ALA A 1 114 ? 10.023 -25.188 12.008 1 78.81 114 ALA A CA 1
ATOM 847 C C . ALA A 1 114 ? 10 -23.703 12.359 1 78.81 114 ALA A C 1
ATOM 849 O O . ALA A 1 114 ? 9.797 -22.859 11.492 1 78.81 114 ALA A O 1
ATOM 850 N N . PRO A 1 115 ? 10.172 -23.422 13.617 1 76.94 115 PRO A N 1
ATOM 851 C CA . PRO A 1 115 ? 10.133 -22.031 14.07 1 76.94 115 PRO A CA 1
ATOM 852 C C . PRO A 1 115 ? 11.109 -21.125 13.32 1 76.94 115 PRO A C 1
ATOM 854 O O . PRO A 1 115 ? 10.844 -19.938 13.125 1 76.94 115 PRO A O 1
ATOM 857 N N . ASN A 1 116 ? 12.141 -21.703 12.859 1 80.38 116 ASN A N 1
ATOM 858 C CA . ASN A 1 116 ? 13.156 -20.875 12.227 1 80.38 116 ASN A CA 1
ATOM 859 C C . ASN A 1 116 ? 12.977 -20.812 10.711 1 80.38 116 ASN A C 1
ATOM 861 O O . ASN A 1 116 ? 13.758 -20.156 10.016 1 80.38 116 ASN A O 1
ATOM 865 N N . ASP A 1 117 ? 11.969 -21.469 10.312 1 86.44 117 ASP A N 1
ATOM 866 C CA . ASP A 1 117 ? 11.695 -21.469 8.875 1 86.44 117 ASP A CA 1
ATOM 867 C C . ASP A 1 117 ? 10.891 -20.234 8.477 1 86.44 117 ASP A C 1
ATOM 869 O O . ASP A 1 117 ? 9.727 -20.094 8.836 1 86.44 117 ASP A O 1
ATOM 873 N N . LEU A 1 118 ? 11.539 -19.406 7.707 1 88.25 118 LEU A N 1
ATOM 874 C CA . LEU A 1 118 ? 10.906 -18.156 7.328 1 88.25 118 LEU A CA 1
ATOM 875 C C . LEU A 1 118 ? 10.148 -18.297 6.012 1 88.25 118 LEU A C 1
ATOM 877 O O . LEU A 1 118 ? 9.461 -17.375 5.582 1 88.25 118 LEU A O 1
ATOM 881 N N . GLY A 1 119 ? 10.266 -19.5 5.406 1 83.88 119 GLY A N 1
ATOM 882 C CA . GLY A 1 119 ? 9.508 -19.797 4.203 1 83.88 119 GLY A CA 1
ATOM 883 C C . GLY A 1 119 ? 8.133 -20.391 4.488 1 83.88 119 GLY A C 1
ATOM 884 O O . GLY A 1 119 ? 7.957 -21.109 5.473 1 83.88 119 GLY A O 1
ATOM 885 N N . ARG A 1 120 ? 7.148 -20.109 3.553 1 80.94 120 ARG A N 1
ATOM 886 C CA . ARG A 1 120 ? 5.812 -20.609 3.846 1 80.94 120 ARG A CA 1
ATOM 887 C C . ARG A 1 120 ? 5.141 -21.141 2.586 1 80.94 120 ARG A C 1
ATOM 889 O O . ARG A 1 120 ? 4.453 -22.172 2.627 1 80.94 120 ARG A O 1
ATOM 896 N N . PHE A 1 121 ? 5.438 -20.703 1.486 1 82.94 121 PHE A N 1
ATOM 897 C CA . PHE A 1 121 ? 4.535 -20.938 0.365 1 82.94 121 PHE A CA 1
ATOM 898 C C . PHE A 1 121 ? 5.195 -21.812 -0.69 1 82.94 121 PHE A C 1
ATOM 900 O O . PHE A 1 121 ? 4.523 -22.312 -1.6 1 82.94 121 PHE A O 1
ATOM 907 N N . GLY A 1 122 ? 6.473 -21.984 -0.613 1 87.38 122 GLY A N 1
ATOM 908 C CA . GLY A 1 122 ? 7.184 -22.781 -1.604 1 87.38 122 GLY A CA 1
ATOM 909 C C . GLY A 1 122 ? 7.355 -22.062 -2.93 1 87.38 122 GLY A C 1
ATOM 910 O O . GLY A 1 122 ? 7.66 -22.688 -3.947 1 87.38 122 GLY A O 1
ATOM 911 N N . LEU A 1 123 ? 7.113 -20.781 -2.934 1 90.88 123 LEU A N 1
ATOM 912 C CA . LEU A 1 123 ? 7.172 -20 -4.164 1 90.88 123 LEU A CA 1
ATOM 913 C C . LEU A 1 123 ? 8.203 -18.891 -4.047 1 90.88 123 LEU A C 1
ATOM 915 O O . LEU A 1 123 ? 8.656 -18.344 -5.059 1 90.88 123 LEU A O 1
ATOM 919 N N . GLY A 1 124 ? 8.641 -18.578 -2.896 1 91.62 124 GLY A N 1
ATOM 920 C CA . GLY A 1 124 ? 9.391 -17.359 -2.629 1 91.62 124 GLY A CA 1
ATOM 921 C C . GLY A 1 124 ? 10.648 -17.25 -3.465 1 91.62 124 GLY A C 1
ATOM 922 O O . GLY A 1 124 ? 10.836 -16.266 -4.184 1 91.62 124 GLY A O 1
ATOM 923 N N . LEU A 1 125 ? 11.438 -18.266 -3.449 1 94.62 125 LEU A N 1
ATOM 924 C CA . LEU A 1 125 ? 12.695 -18.25 -4.184 1 94.62 125 LEU A CA 1
ATOM 925 C C . LEU A 1 125 ? 12.461 -17.984 -5.664 1 94.62 125 LEU A C 1
ATOM 927 O O . LEU A 1 125 ? 13.133 -17.125 -6.258 1 94.62 125 LEU A O 1
ATOM 931 N N . LYS A 1 126 ? 11.5 -18.625 -6.207 1 95.94 126 LYS A N 1
ATOM 932 C CA . LYS A 1 126 ? 11.25 -18.562 -7.645 1 95.94 126 LYS A CA 1
ATOM 933 C C . LYS A 1 126 ? 10.555 -17.25 -8.016 1 95.94 126 LYS A C 1
ATOM 935 O O . LYS A 1 126 ? 11.039 -16.5 -8.867 1 95.94 126 LYS A O 1
ATOM 940 N N . THR A 1 127 ? 9.461 -16.953 -7.312 1 94.5 127 THR A N 1
ATOM 941 C CA . THR A 1 127 ? 8.648 -15.805 -7.695 1 94.5 127 THR A CA 1
ATOM 942 C C . THR A 1 127 ? 9.398 -14.5 -7.426 1 94.5 127 THR A C 1
ATOM 944 O O . THR A 1 127 ? 9.312 -13.555 -8.219 1 94.5 127 THR A O 1
ATOM 947 N N . ALA A 1 128 ? 10.078 -14.43 -6.32 1 96.19 128 ALA A N 1
ATOM 948 C CA . ALA A 1 128 ? 10.922 -13.258 -6.051 1 96.19 128 ALA A CA 1
ATOM 949 C C . ALA A 1 128 ? 11.945 -13.055 -7.16 1 96.19 128 ALA A C 1
ATOM 951 O O . ALA A 1 128 ? 12.117 -11.945 -7.656 1 96.19 128 ALA A O 1
ATOM 952 N N . SER A 1 129 ? 12.57 -14.086 -7.59 1 98.06 129 SER A N 1
ATOM 953 C CA . SER A 1 129 ? 13.617 -14.023 -8.602 1 98.06 129 SER A CA 1
ATOM 954 C C . SER A 1 129 ? 13.039 -13.703 -9.977 1 98.06 129 SER A C 1
ATOM 956 O O . SER A 1 129 ? 13.516 -12.797 -10.664 1 98.06 129 SER A O 1
ATOM 958 N N . PHE A 1 130 ? 11.938 -14.406 -10.328 1 96.56 130 PHE A N 1
ATOM 959 C CA . PHE A 1 130 ? 11.32 -14.203 -11.633 1 96.56 130 PHE A CA 1
ATOM 960 C C . PHE A 1 130 ? 10.797 -12.781 -11.773 1 96.56 130 PHE A C 1
ATOM 962 O O . PHE A 1 130 ? 10.781 -12.227 -12.875 1 96.56 130 PHE A O 1
ATOM 969 N N . SER A 1 131 ? 10.375 -12.234 -10.727 1 94.5 131 SER A N 1
ATOM 970 C CA . SER A 1 131 ? 9.836 -10.883 -10.758 1 94.5 131 SER A CA 1
ATOM 971 C C . SER A 1 131 ? 10.883 -9.875 -11.219 1 94.5 131 SER A C 1
ATOM 973 O O . SER A 1 131 ? 10.547 -8.789 -11.695 1 94.5 131 SER A O 1
ATOM 975 N N . GLN A 1 132 ? 12.133 -10.258 -11.094 1 95.62 132 GLN A N 1
ATOM 976 C CA . GLN A 1 132 ? 13.195 -9.289 -11.344 1 95.62 132 GLN A CA 1
ATOM 977 C C . GLN A 1 132 ? 14.055 -9.703 -12.539 1 95.62 132 GLN A C 1
ATOM 979 O O . GLN A 1 132 ? 14.617 -8.859 -13.227 1 95.62 132 GLN A O 1
ATOM 984 N N . ALA A 1 133 ? 14.188 -10.992 -12.719 1 97.62 133 ALA A N 1
ATOM 985 C CA . ALA A 1 133 ? 15.133 -11.523 -13.695 1 97.62 133 ALA A CA 1
ATOM 986 C C . ALA A 1 133 ? 14.5 -12.625 -14.531 1 97.62 133 ALA A C 1
ATOM 988 O O . ALA A 1 133 ? 13.664 -13.391 -14.031 1 97.62 133 ALA A O 1
ATOM 989 N N . ARG A 1 134 ? 14.961 -12.758 -15.75 1 97.25 134 ARG A N 1
ATOM 990 C CA . ARG A 1 134 ? 14.438 -13.805 -16.625 1 97.25 134 ARG A CA 1
ATOM 991 C C . ARG A 1 134 ? 15.258 -15.086 -16.5 1 97.25 134 ARG A C 1
ATOM 993 O O . ARG A 1 134 ? 14.883 -16.125 -17.047 1 97.25 134 ARG A O 1
ATOM 1000 N N . ARG A 1 135 ? 16.406 -14.953 -15.742 1 98.44 135 ARG A N 1
ATOM 1001 C CA . ARG A 1 135 ? 17.234 -16.125 -15.508 1 98.44 135 ARG A CA 1
ATOM 1002 C C . ARG A 1 135 ? 17.641 -16.219 -14.039 1 98.44 135 ARG A C 1
ATOM 1004 O O . ARG A 1 135 ? 18.234 -15.281 -13.5 1 98.44 135 ARG A O 1
ATOM 1011 N N . LEU A 1 136 ? 17.312 -17.297 -13.398 1 98.69 136 LEU A N 1
ATOM 1012 C CA . LEU A 1 136 ? 17.672 -17.641 -12.023 1 98.69 136 LEU A CA 1
ATOM 1013 C C . LEU A 1 136 ? 18.562 -18.875 -11.977 1 98.69 136 LEU A C 1
ATOM 1015 O O . LEU A 1 136 ? 18.156 -19.953 -12.414 1 98.69 136 LEU A O 1
ATOM 1019 N N . THR A 1 137 ? 19.766 -18.734 -11.523 1 98.69 137 THR A N 1
ATOM 1020 C CA . THR A 1 137 ? 20.656 -19.859 -11.289 1 98.69 137 THR A CA 1
ATOM 1021 C C . THR A 1 137 ? 20.969 -20 -9.805 1 98.69 137 THR A C 1
ATOM 1023 O O . THR A 1 137 ? 21.266 -19.016 -9.125 1 98.69 137 THR A O 1
ATOM 1026 N N . VAL A 1 138 ? 20.828 -21.188 -9.305 1 98.56 138 VAL A N 1
ATOM 1027 C CA . VAL A 1 138 ? 21.188 -21.484 -7.926 1 98.56 138 VAL A CA 1
ATOM 1028 C C . VAL A 1 138 ? 22.297 -22.547 -7.898 1 98.56 138 VAL A C 1
ATOM 1030 O O . VAL A 1 138 ? 22.156 -23.609 -8.531 1 98.56 138 VAL A O 1
ATOM 1033 N N . ALA A 1 139 ? 23.406 -22.25 -7.312 1 98.06 139 ALA A N 1
ATOM 1034 C CA . ALA A 1 139 ? 24.484 -23.188 -7.035 1 98.06 139 ALA A CA 1
ATOM 1035 C C . ALA A 1 139 ? 24.656 -23.406 -5.535 1 98.06 139 ALA A C 1
ATOM 1037 O O . ALA A 1 139 ? 24.609 -22.453 -4.754 1 98.06 139 ALA A O 1
ATOM 1038 N N . THR A 1 140 ? 24.781 -24.609 -5.129 1 97.75 140 THR A N 1
ATOM 1039 C CA . THR A 1 140 ? 24.812 -24.906 -3.697 1 97.75 140 THR A CA 1
ATOM 1040 C C . THR A 1 140 ? 25.75 -26.078 -3.402 1 97.75 140 THR A C 1
ATOM 1042 O O . THR A 1 140 ? 26.062 -26.859 -4.297 1 97.75 140 THR A O 1
ATOM 1045 N N . LEU A 1 141 ? 26.266 -26.062 -2.223 1 95 141 LEU A N 1
ATOM 1046 C CA . LEU A 1 141 ? 27.203 -27.078 -1.758 1 95 141 LEU A CA 1
ATOM 1047 C C . LEU A 1 141 ? 26.922 -27.453 -0.304 1 95 141 LEU A C 1
ATOM 1049 O O . LEU A 1 141 ? 26.906 -26.578 0.57 1 95 141 LEU A O 1
ATOM 1053 N N . LYS A 1 142 ? 26.547 -28.656 -0.146 1 94.44 142 LYS A N 1
ATOM 1054 C CA . LYS A 1 142 ? 26.469 -29.188 1.208 1 94.44 142 LYS A CA 1
ATOM 1055 C C . LYS A 1 142 ? 27.844 -29.672 1.683 1 94.44 142 LYS A C 1
ATOM 1057 O O . LYS A 1 142 ? 28.641 -30.172 0.888 1 94.44 142 LYS A O 1
ATOM 1062 N N . ALA A 1 143 ? 28.031 -29.594 3.014 1 91.69 143 ALA A N 1
ATOM 1063 C CA . ALA A 1 143 ? 29.312 -30.031 3.551 1 91.69 143 ALA A CA 1
ATOM 1064 C C . ALA A 1 143 ? 29.625 -31.469 3.143 1 91.69 143 ALA A C 1
ATOM 1066 O O . ALA A 1 143 ? 28.797 -32.375 3.354 1 91.69 143 ALA A O 1
ATOM 1067 N N . GLY A 1 144 ? 30.766 -31.641 2.594 1 87.94 144 GLY A N 1
ATOM 1068 C CA . GLY A 1 144 ? 31.188 -32.969 2.189 1 87.94 144 GLY A CA 1
ATOM 1069 C C . GLY A 1 144 ? 30.578 -33.438 0.879 1 87.94 144 GLY A C 1
ATOM 1070 O O . GLY A 1 144 ? 30.859 -34.531 0.404 1 87.94 144 GLY A O 1
ATOM 1071 N N . GLY A 1 145 ? 29.734 -32.562 0.33 1 89 145 GLY A N 1
ATOM 1072 C CA . GLY A 1 145 ? 29.047 -32.969 -0.899 1 89 145 GLY A CA 1
ATOM 1073 C C . GLY A 1 145 ? 29.672 -32.344 -2.139 1 89 145 GLY A C 1
ATOM 1074 O O . GLY A 1 145 ? 30.844 -31.984 -2.137 1 89 145 GLY A O 1
ATOM 1075 N N . ARG A 1 146 ? 28.938 -32.469 -3.275 1 88.94 146 ARG A N 1
ATOM 1076 C CA . ARG A 1 146 ? 29.344 -31.891 -4.551 1 88.94 146 ARG A CA 1
ATOM 1077 C C . ARG A 1 146 ? 28.5 -30.672 -4.895 1 88.94 146 ARG A C 1
ATOM 1079 O O . ARG A 1 146 ? 27.375 -30.516 -4.391 1 88.94 146 ARG A O 1
ATOM 1086 N N . TRP A 1 147 ? 29.078 -29.922 -5.73 1 91.62 147 TRP A N 1
ATOM 1087 C CA . TRP A 1 147 ? 28.328 -28.75 -6.207 1 91.62 147 TRP A CA 1
ATOM 1088 C C . TRP A 1 147 ? 27.125 -29.172 -7.043 1 91.62 147 TRP A C 1
ATOM 1090 O O . TRP A 1 147 ? 27.219 -30.109 -7.844 1 91.62 147 TRP A O 1
ATOM 1100 N N . ALA A 1 148 ? 26.016 -28.609 -6.715 1 95.69 148 ALA A N 1
ATOM 1101 C CA . ALA A 1 148 ? 24.812 -28.781 -7.523 1 95.69 148 ALA A CA 1
ATOM 1102 C C . ALA A 1 148 ? 24.344 -27.453 -8.109 1 95.69 148 ALA A C 1
ATOM 1104 O O . ALA A 1 148 ? 24.406 -26.422 -7.438 1 95.69 148 ALA A O 1
ATOM 1105 N N . ILE A 1 149 ? 23.938 -27.484 -9.367 1 97.31 149 ILE A N 1
ATOM 1106 C CA . ILE A 1 149 ? 23.469 -26.281 -10.047 1 97.31 149 ILE A CA 1
ATOM 1107 C C . ILE A 1 149 ? 22.094 -26.547 -10.68 1 97.31 149 ILE A C 1
ATOM 1109 O O . ILE A 1 149 ? 21.875 -27.609 -11.242 1 97.31 149 ILE A O 1
ATOM 1113 N N . ARG A 1 150 ? 21.219 -25.641 -10.516 1 98.31 150 ARG A N 1
ATOM 1114 C CA . ARG A 1 150 ? 19.969 -25.625 -11.281 1 98.31 150 ARG A CA 1
ATOM 1115 C C . ARG A 1 150 ? 19.656 -24.203 -11.781 1 98.31 150 ARG A C 1
ATOM 1117 O O . ARG A 1 150 ? 20.016 -23.219 -11.125 1 98.31 150 ARG A O 1
ATOM 1124 N N . ARG A 1 151 ? 18.984 -24.141 -12.906 1 98.5 151 ARG A N 1
ATOM 1125 C CA . ARG A 1 151 ? 18.75 -22.844 -13.539 1 98.5 151 ARG A CA 1
ATOM 1126 C C . ARG A 1 151 ? 17.375 -22.797 -14.195 1 98.5 151 ARG A C 1
ATOM 1128 O O . ARG A 1 151 ? 17.016 -23.688 -14.977 1 98.5 151 ARG A O 1
ATOM 1135 N N . TRP A 1 152 ? 16.578 -21.844 -13.875 1 98.25 152 TRP A N 1
ATOM 1136 C CA . TRP A 1 152 ? 15.391 -21.469 -14.641 1 98.25 152 TRP A CA 1
ATOM 1137 C C . TRP A 1 152 ? 15.719 -20.375 -15.656 1 98.25 152 TRP A C 1
ATOM 1139 O O . TRP A 1 152 ? 16.297 -19.344 -15.305 1 98.25 152 TRP A O 1
ATOM 1149 N N . ASP A 1 153 ? 15.461 -20.641 -16.844 1 98.12 153 ASP A N 1
ATOM 1150 C CA . ASP A 1 153 ? 15.531 -19.688 -17.938 1 98.12 153 ASP A CA 1
ATOM 1151 C C . ASP A 1 153 ? 14.164 -19.484 -18.594 1 98.12 153 ASP A C 1
ATOM 1153 O O . ASP A 1 153 ? 13.703 -20.344 -19.344 1 98.12 153 ASP A O 1
ATOM 1157 N N . LEU A 1 154 ? 13.531 -18.344 -18.328 1 97 154 LEU A N 1
ATOM 1158 C CA . LEU A 1 154 ? 12.148 -18.125 -18.719 1 97 154 LEU A CA 1
ATOM 1159 C C . LEU A 1 154 ? 12 -18.141 -20.234 1 97 154 LEU A C 1
ATOM 1161 O O . LEU A 1 154 ? 10.977 -18.578 -20.766 1 97 154 LEU A O 1
ATOM 1165 N N . ASP A 1 155 ? 12.984 -17.641 -20.953 1 96.19 155 ASP A N 1
ATOM 1166 C CA . ASP A 1 155 ? 12.938 -17.641 -22.406 1 96.19 155 ASP A CA 1
ATOM 1167 C C . ASP A 1 155 ? 13.07 -19.047 -22.969 1 96.19 155 ASP A C 1
ATOM 1169 O O . ASP A 1 155 ? 12.391 -19.422 -23.922 1 96.19 155 ASP A O 1
ATOM 1173 N N . TYR A 1 156 ? 13.898 -19.797 -22.359 1 95.88 156 TYR A N 1
ATOM 1174 C CA . TYR A 1 156 ? 14.039 -21.203 -22.75 1 95.88 156 TYR A CA 1
ATOM 1175 C C . TYR A 1 156 ? 12.742 -21.953 -22.531 1 95.88 156 TYR A C 1
ATOM 1177 O O . TYR A 1 156 ? 12.32 -22.75 -23.391 1 95.88 156 TYR A O 1
ATOM 1185 N N . VAL A 1 157 ? 12.117 -21.781 -21.375 1 96 157 VAL A N 1
ATOM 1186 C CA . VAL A 1 157 ? 10.867 -22.453 -21.047 1 96 157 VAL A CA 1
ATOM 1187 C C . VAL A 1 157 ? 9.773 -22 -22.031 1 96 157 VAL A C 1
ATOM 1189 O O . VAL A 1 157 ? 8.93 -22.812 -22.422 1 96 157 VAL A O 1
ATOM 1192 N N . ARG A 1 158 ? 9.734 -20.734 -22.344 1 93.5 158 ARG A N 1
ATOM 1193 C CA . ARG A 1 158 ? 8.781 -20.219 -23.312 1 93.5 158 ARG A CA 1
ATOM 1194 C C . ARG A 1 158 ? 8.914 -20.969 -24.641 1 93.5 158 ARG A C 1
ATOM 1196 O O . ARG A 1 158 ? 7.914 -21.359 -25.25 1 93.5 158 ARG A O 1
ATOM 1203 N N . ASP A 1 159 ? 10.133 -21.203 -25.094 1 93.69 159 ASP A N 1
ATOM 1204 C CA . ASP A 1 159 ? 10.398 -21.844 -26.375 1 93.69 159 ASP A CA 1
ATOM 1205 C C . ASP A 1 159 ? 10.102 -23.344 -26.312 1 93.69 159 ASP A C 1
ATOM 1207 O O . ASP A 1 159 ? 9.539 -23.906 -27.25 1 93.69 159 ASP A O 1
ATOM 1211 N N . SER A 1 160 ? 10.484 -24.016 -25.172 1 93.75 160 SER A N 1
ATOM 1212 C CA . SER A 1 160 ? 10.281 -25.453 -25.047 1 93.75 160 SER A CA 1
ATOM 1213 C C . SER A 1 160 ? 8.836 -25.781 -24.672 1 93.75 160 SER A C 1
ATOM 1215 O O . SER A 1 160 ? 8.383 -26.922 -24.859 1 93.75 160 SER A O 1
ATOM 1217 N N . ARG A 1 161 ? 8.141 -24.828 -23.953 1 93.06 161 ARG A N 1
ATOM 1218 C CA . ARG A 1 161 ? 6.754 -24.938 -23.516 1 93.06 161 ARG A CA 1
ATOM 1219 C C . ARG A 1 161 ? 6.594 -26.031 -22.469 1 93.06 161 ARG A C 1
ATOM 1221 O O . ARG A 1 161 ? 5.508 -26.594 -22.297 1 93.06 161 ARG A O 1
ATOM 1228 N N . GLU A 1 162 ? 7.734 -26.391 -21.859 1 95.38 162 GLU A N 1
ATOM 1229 C CA . GLU A 1 162 ? 7.758 -27.391 -20.812 1 95.38 162 GLU A CA 1
ATOM 1230 C C . GLU A 1 162 ? 8.469 -26.875 -19.562 1 95.38 162 GLU A C 1
ATOM 1232 O O . GLU A 1 162 ? 9.266 -25.938 -19.641 1 95.38 162 GLU A O 1
ATOM 1237 N N . TRP A 1 163 ? 8.18 -27.547 -18.5 1 96.38 163 TRP A N 1
ATOM 1238 C CA . TRP A 1 163 ? 8.797 -27.172 -17.219 1 96.38 163 TRP A CA 1
ATOM 1239 C C . TRP A 1 163 ? 10.219 -27.719 -17.125 1 96.38 163 TRP A C 1
ATOM 1241 O O . TRP A 1 163 ? 10.547 -28.453 -16.188 1 96.38 163 TRP A O 1
ATOM 1251 N N . ARG A 1 164 ? 11.078 -27.281 -18.031 1 97.12 164 ARG A N 1
ATOM 1252 C CA . ARG A 1 164 ? 12.43 -27.812 -18.062 1 97.12 164 ARG A CA 1
ATOM 1253 C C . ARG A 1 164 ? 13.367 -27.016 -17.172 1 97.12 164 ARG A C 1
ATOM 1255 O O . ARG A 1 164 ? 13.664 -25.859 -17.453 1 97.12 164 ARG A O 1
ATOM 1262 N N . LEU A 1 165 ? 13.75 -27.625 -16.094 1 98 165 LEU A N 1
ATOM 1263 C CA . LEU A 1 165 ? 14.75 -27.078 -15.18 1 98 165 LEU A CA 1
ATOM 1264 C C . LEU A 1 165 ? 16.156 -27.531 -15.586 1 98 165 LEU A C 1
ATOM 1266 O O . LEU A 1 165 ? 16.469 -28.719 -15.531 1 98 165 LEU A O 1
ATOM 1270 N N . LEU A 1 166 ? 17.016 -26.562 -15.914 1 98.12 166 LEU A N 1
ATOM 1271 C CA . LEU A 1 166 ? 18.344 -26.859 -16.438 1 98.12 166 LEU A CA 1
ATOM 1272 C C . LEU A 1 166 ? 19.312 -27.203 -15.312 1 98.12 166 LEU A C 1
ATOM 1274 O O . LEU A 1 166 ? 19.188 -26.688 -14.195 1 98.12 166 LEU A O 1
ATOM 1278 N N . LYS A 1 167 ? 20.359 -27.984 -15.586 1 97.38 167 LYS A N 1
ATOM 1279 C CA . LYS A 1 167 ? 21.25 -28.5 -14.562 1 97.38 167 LYS A CA 1
ATOM 1280 C C . LYS A 1 167 ? 22.609 -27.797 -14.586 1 97.38 167 LYS A C 1
ATOM 1282 O O . LYS A 1 167 ? 23.5 -28.125 -13.82 1 97.38 167 LYS A O 1
ATOM 1287 N N . THR A 1 168 ? 22.719 -26.812 -15.508 1 95.44 168 THR A N 1
ATOM 1288 C CA . THR A 1 168 ? 23.984 -26.078 -15.648 1 95.44 168 THR A CA 1
ATOM 1289 C C . THR A 1 168 ? 23.734 -24.578 -15.672 1 95.44 168 THR A C 1
ATOM 1291 O O . THR A 1 168 ? 22.594 -24.125 -15.844 1 95.44 168 THR A O 1
ATOM 1294 N N . GLU A 1 169 ? 24.75 -23.812 -15.414 1 95.38 169 GLU A N 1
ATOM 1295 C CA . GLU A 1 169 ? 24.688 -22.359 -15.586 1 95.38 169 GLU A CA 1
ATOM 1296 C C . GLU A 1 169 ? 24.578 -21.984 -17.062 1 95.38 169 GLU A C 1
ATOM 1298 O O . GLU A 1 169 ? 24.75 -22.828 -17.938 1 95.38 169 GLU A O 1
ATOM 1303 N N . ALA A 1 170 ? 24.25 -20.766 -17.312 1 95.81 170 ALA A N 1
ATOM 1304 C CA . ALA A 1 170 ? 24.172 -20.281 -18.688 1 95.81 170 ALA A CA 1
ATOM 1305 C C . ALA A 1 170 ? 25.562 -20.172 -19.297 1 95.81 170 ALA A C 1
ATOM 1307 O O . ALA A 1 170 ? 26.547 -19.984 -18.594 1 95.81 170 ALA A O 1
ATOM 1308 N N . PRO A 1 171 ? 25.609 -20.344 -20.641 1 93.44 171 PRO A N 1
ATOM 1309 C CA . PRO A 1 171 ? 26.906 -20.125 -21.297 1 93.44 171 PRO A CA 1
ATOM 1310 C C . PRO A 1 171 ? 27.516 -18.766 -20.953 1 93.44 171 PRO A C 1
ATOM 1312 O O . PRO A 1 171 ? 26.828 -17.734 -21.047 1 93.44 171 PRO A O 1
ATOM 1315 N N . GLY A 1 172 ? 28.719 -18.797 -20.438 1 92.44 172 GLY A N 1
ATOM 1316 C CA . GLY A 1 172 ? 29.406 -17.562 -20.109 1 92.44 172 GLY A CA 1
ATOM 1317 C C . GLY A 1 172 ? 29.234 -17.156 -18.656 1 92.44 172 GLY A C 1
ATOM 1318 O O . GLY A 1 172 ? 29.844 -16.172 -18.203 1 92.44 172 GLY A O 1
ATOM 1319 N N . SER A 1 173 ? 28.438 -17.891 -17.859 1 95.19 173 SER A N 1
ATOM 1320 C CA . SER A 1 173 ? 28.141 -17.469 -16.5 1 95.19 173 SER A CA 1
ATOM 1321 C C . SER A 1 173 ? 28.938 -18.281 -15.477 1 95.19 173 SER A C 1
ATOM 1323 O O . SER A 1 173 ? 28.781 -18.078 -14.266 1 95.19 173 SER A O 1
ATOM 1325 N N . ALA A 1 174 ? 29.875 -19.141 -15.906 1 93.69 174 ALA A N 1
ATOM 1326 C CA . ALA A 1 174 ? 30.641 -19.969 -14.992 1 93.69 174 ALA A CA 1
ATOM 1327 C C . ALA A 1 174 ? 31.469 -19.125 -14.031 1 93.69 174 ALA A C 1
ATOM 1329 O O . ALA A 1 174 ? 31.562 -19.438 -12.844 1 93.69 174 ALA A O 1
ATOM 1330 N N . SER A 1 175 ? 32.031 -18.047 -14.523 1 93.44 175 SER A N 1
ATOM 1331 C CA . SER A 1 175 ? 32.844 -17.188 -13.703 1 93.44 175 SER A CA 1
ATOM 1332 C C . SER A 1 175 ? 32.031 -16.5 -12.609 1 93.44 175 SER A C 1
ATOM 1334 O O . SER A 1 175 ? 32.562 -16.172 -11.547 1 93.44 175 SER A O 1
ATOM 1336 N N . ARG A 1 176 ? 30.812 -16.297 -12.82 1 93.88 176 ARG A N 1
ATOM 1337 C CA . ARG A 1 176 ? 29.938 -15.617 -11.867 1 93.88 176 ARG A CA 1
ATOM 1338 C C . ARG A 1 176 ? 29.641 -16.516 -10.672 1 93.88 176 ARG A C 1
ATOM 1340 O O . ARG A 1 176 ? 29.203 -16.031 -9.625 1 93.88 176 ARG A O 1
ATOM 1347 N N . LEU A 1 177 ? 29.875 -17.812 -10.867 1 93.25 177 LEU A N 1
ATOM 1348 C CA . LEU A 1 177 ? 29.625 -18.781 -9.797 1 93.25 177 LEU A CA 1
ATOM 1349 C C . LEU A 1 177 ? 30.906 -19.109 -9.047 1 93.25 177 LEU A C 1
ATOM 1351 O O . LEU A 1 177 ? 30.875 -19.812 -8.031 1 93.25 177 LEU A O 1
ATOM 1355 N N . SER A 1 178 ? 32.062 -18.594 -9.43 1 86.31 178 SER A N 1
ATOM 1356 C CA . SER A 1 178 ? 33.375 -18.953 -8.906 1 86.31 178 SER A CA 1
ATOM 1357 C C . SER A 1 178 ? 33.531 -18.469 -7.465 1 86.31 178 SER A C 1
ATOM 1359 O O . SER A 1 178 ? 34.438 -18.938 -6.754 1 86.31 178 SER A O 1
ATOM 1361 N N . THR A 1 179 ? 32.719 -17.594 -7.066 1 78.88 179 THR A N 1
ATOM 1362 C CA . THR A 1 179 ? 32.812 -17.078 -5.703 1 78.88 179 THR A CA 1
ATOM 1363 C C . THR A 1 179 ? 32.531 -18.188 -4.688 1 78.88 179 THR A C 1
ATOM 1365 O O . THR A 1 179 ? 32.844 -18.031 -3.5 1 78.88 179 THR A O 1
ATOM 1368 N N . LEU A 1 180 ? 32 -19.219 -5.078 1 79.88 180 LEU A N 1
ATOM 1369 C CA . LEU A 1 180 ? 31.734 -20.344 -4.203 1 79.88 180 LEU A CA 1
ATOM 1370 C C . LEU A 1 180 ? 32.969 -21.234 -4.059 1 79.88 180 LEU A C 1
ATOM 1372 O O . LEU A 1 180 ? 33.031 -22.078 -3.166 1 79.88 180 LEU A O 1
ATOM 1376 N N . ASP A 1 181 ? 33.938 -20.906 -4.875 1 76.75 181 ASP A N 1
ATOM 1377 C CA . ASP A 1 181 ? 35.125 -21.75 -4.844 1 76.75 181 ASP A CA 1
ATOM 1378 C C . ASP A 1 181 ? 35.812 -21.688 -3.48 1 76.75 181 ASP A C 1
ATOM 1380 O O . ASP A 1 181 ? 35.969 -20.609 -2.91 1 76.75 181 ASP A O 1
ATOM 1384 N N . GLY A 1 182 ? 36.125 -22.828 -2.934 1 80.5 182 GLY A N 1
ATOM 1385 C CA . GLY A 1 182 ? 36.844 -22.922 -1.671 1 80.5 182 GLY A CA 1
ATOM 1386 C C . GLY A 1 182 ? 35.938 -22.953 -0.465 1 80.5 182 GLY A C 1
ATOM 1387 O O . GLY A 1 182 ? 36.375 -23.141 0.666 1 80.5 182 GLY A O 1
ATOM 1388 N N . GLN A 1 183 ? 34.719 -22.844 -0.703 1 86.62 183 GLN A N 1
ATOM 1389 C CA . GLN A 1 183 ? 33.781 -22.891 0.415 1 86.62 183 GLN A CA 1
ATOM 1390 C C . GLN A 1 183 ? 33.438 -24.328 0.796 1 86.62 183 GLN A C 1
ATOM 1392 O O . GLN A 1 183 ? 33.469 -25.219 -0.05 1 86.62 183 GLN A O 1
ATOM 1397 N N . ARG A 1 184 ? 33.188 -24.516 2.061 1 90.69 184 ARG A N 1
ATOM 1398 C CA . ARG A 1 184 ? 32.812 -25.844 2.545 1 90.69 184 ARG A CA 1
ATOM 1399 C C . ARG A 1 184 ? 31.328 -26.109 2.379 1 90.69 184 ARG A C 1
ATOM 1401 O O . ARG A 1 184 ? 30.906 -27.25 2.225 1 90.69 184 ARG A O 1
ATOM 1408 N N . GLN A 1 185 ? 30.594 -25.109 2.482 1 95.69 185 GLN A N 1
ATOM 1409 C CA . GLN A 1 185 ? 29.141 -25.156 2.354 1 95.69 185 GLN A CA 1
ATOM 1410 C C . GLN A 1 185 ? 28.578 -23.781 2.01 1 95.69 185 GLN A C 1
ATOM 1412 O O . GLN A 1 185 ? 29.25 -22.766 2.182 1 95.69 185 GLN A O 1
ATOM 1417 N N . GLY A 1 186 ? 27.375 -23.797 1.455 1 96.81 186 GLY A N 1
ATOM 1418 C CA . GLY A 1 186 ? 26.719 -22.531 1.165 1 96.81 186 GLY A CA 1
ATOM 1419 C C . GLY A 1 186 ? 25.906 -22.562 -0.114 1 96.81 186 GLY A C 1
ATOM 1420 O O . GLY A 1 186 ? 25.781 -23.609 -0.751 1 96.81 186 GLY A O 1
ATOM 1421 N N . THR A 1 187 ? 25.266 -21.469 -0.409 1 98 187 THR A N 1
ATOM 1422 C CA . THR A 1 187 ? 24.406 -21.344 -1.592 1 98 187 THR A CA 1
ATOM 1423 C C . THR A 1 187 ? 24.625 -20 -2.268 1 98 187 THR A C 1
ATOM 1425 O O . THR A 1 187 ? 24.812 -18.984 -1.595 1 98 187 THR A O 1
ATOM 1428 N N . LEU A 1 188 ? 24.688 -20.031 -3.541 1 98.06 188 LEU A N 1
ATOM 1429 C CA . LEU A 1 188 ? 24.766 -18.812 -4.355 1 98.06 188 LEU A CA 1
ATOM 1430 C C . LEU A 1 188 ? 23.562 -18.719 -5.285 1 98.06 188 LEU A C 1
ATOM 1432 O O . LEU A 1 188 ? 23.234 -19.656 -6.004 1 98.06 188 LEU A O 1
ATOM 1436 N N . VAL A 1 189 ? 22.812 -17.656 -5.195 1 98.62 189 VAL A N 1
ATOM 1437 C CA . VAL A 1 189 ? 21.719 -17.328 -6.105 1 98.62 189 VAL A CA 1
ATOM 1438 C C . VAL A 1 189 ? 22.172 -16.25 -7.094 1 98.62 189 VAL A C 1
ATOM 1440 O O . VAL A 1 189 ? 22.688 -15.211 -6.695 1 98.62 189 VAL A O 1
ATOM 1443 N N . LEU A 1 190 ? 22.016 -16.531 -8.344 1 98.69 190 LEU A N 1
ATOM 1444 C CA . LEU A 1 190 ? 22.453 -15.641 -9.414 1 98.69 190 LEU A CA 1
ATOM 1445 C C . LEU A 1 190 ? 21.266 -15.172 -10.258 1 98.69 190 LEU A C 1
ATOM 1447 O O . LEU A 1 190 ? 20.531 -16 -10.797 1 98.69 190 LEU A O 1
ATOM 1451 N N . TRP A 1 191 ? 21.031 -13.812 -10.305 1 98.75 191 TRP A N 1
ATOM 1452 C CA . TRP A 1 191 ? 20.062 -13.188 -11.188 1 98.75 191 TRP A CA 1
ATOM 1453 C C . TRP A 1 191 ? 20.719 -12.656 -12.453 1 98.75 191 TRP A C 1
ATOM 1455 O O . TRP A 1 191 ? 21.688 -11.883 -12.375 1 98.75 191 TRP A O 1
ATOM 1465 N N . GLU A 1 192 ? 20.297 -13.125 -13.555 1 98.19 192 GLU A N 1
ATOM 1466 C CA . GLU A 1 192 ? 20.766 -12.617 -14.844 1 98.19 192 GLU A CA 1
ATOM 1467 C C . GLU A 1 192 ? 19.578 -12.211 -15.727 1 98.19 192 GLU A C 1
ATOM 1469 O O . GLU A 1 192 ? 18.438 -12.609 -15.477 1 98.19 192 GLU A O 1
ATOM 1474 N N . GLN A 1 193 ? 19.875 -11.414 -16.766 1 97 193 GLN A N 1
ATOM 1475 C CA . GLN A 1 193 ? 18.844 -10.875 -17.641 1 97 193 GLN A CA 1
ATOM 1476 C C . GLN A 1 193 ? 17.766 -10.164 -16.828 1 97 193 GLN A C 1
ATOM 1478 O O . GLN A 1 193 ? 16.578 -10.492 -16.938 1 97 193 GLN A O 1
ATOM 1483 N N . MET A 1 194 ? 18.234 -9.195 -16.156 1 96.56 194 MET A N 1
ATOM 1484 C CA . MET A 1 194 ? 17.391 -8.461 -15.203 1 96.56 194 MET A CA 1
ATOM 1485 C C . MET A 1 194 ? 16.625 -7.344 -15.906 1 96.56 194 MET A C 1
ATOM 1487 O O . MET A 1 194 ? 16.828 -6.164 -15.609 1 96.56 194 MET A O 1
ATOM 1491 N N . ASP A 1 195 ? 15.656 -7.719 -16.703 1 91.81 195 ASP A N 1
ATOM 1492 C CA . ASP A 1 195 ? 14.93 -6.828 -17.594 1 91.81 195 ASP A CA 1
ATOM 1493 C C . ASP A 1 195 ? 14.125 -5.797 -16.812 1 91.81 195 ASP A C 1
ATOM 1495 O O . ASP A 1 195 ? 13.828 -4.711 -17.328 1 91.81 195 ASP A O 1
ATOM 1499 N N . ARG A 1 196 ? 13.828 -6.062 -15.555 1 89.69 196 ARG A N 1
ATOM 1500 C CA . ARG A 1 196 ? 12.992 -5.152 -14.781 1 89.69 196 ARG A CA 1
ATOM 1501 C C . ARG A 1 196 ? 13.836 -4.293 -13.844 1 89.69 196 ARG A C 1
ATOM 1503 O O . ARG A 1 196 ? 13.312 -3.406 -13.164 1 89.69 196 ARG A O 1
ATOM 1510 N N . ILE A 1 197 ? 15.062 -4.559 -13.773 1 91.62 197 ILE A N 1
ATOM 1511 C CA . ILE A 1 197 ? 15.953 -3.764 -12.93 1 91.62 197 ILE A CA 1
ATOM 1512 C C . ILE A 1 197 ? 16.766 -2.812 -13.805 1 91.62 197 ILE A C 1
ATOM 1514 O O . ILE A 1 197 ? 16.797 -1.604 -13.562 1 91.62 197 ILE A O 1
ATOM 1518 N N . VAL A 1 198 ? 17.422 -3.312 -14.828 1 89.06 198 VAL A N 1
ATOM 1519 C CA . VAL A 1 198 ? 18.344 -2.527 -15.641 1 89.06 198 VAL A CA 1
ATOM 1520 C C . VAL A 1 198 ? 17.75 -2.314 -17.031 1 89.06 198 VAL A C 1
ATOM 1522 O O . VAL A 1 198 ? 17.828 -1.211 -17.578 1 89.06 198 VAL A O 1
ATOM 1525 N N . GLY A 1 199 ? 17.172 -3.344 -17.625 1 84.06 199 GLY A N 1
ATOM 1526 C CA . GLY A 1 199 ? 16.672 -3.268 -18.984 1 84.06 199 GLY A CA 1
ATOM 1527 C C . GLY A 1 199 ? 17.766 -3.252 -20.031 1 84.06 199 GLY A C 1
ATOM 1528 O O . GLY A 1 199 ? 18.797 -3.9 -19.859 1 84.06 199 GLY A O 1
ATOM 1529 N N . LYS A 1 200 ? 17.438 -2.625 -21.188 1 87.56 200 LYS A N 1
ATOM 1530 C CA . LYS A 1 200 ? 18.391 -2.557 -22.297 1 87.56 200 LYS A CA 1
ATOM 1531 C C . LYS A 1 200 ? 19.188 -1.261 -22.25 1 87.56 200 LYS A C 1
ATOM 1533 O O . LYS A 1 200 ? 18.75 -0.236 -22.781 1 87.56 200 LYS A O 1
ATOM 1538 N N . VAL A 1 201 ? 20.312 -1.355 -21.531 1 90.69 201 VAL A N 1
ATOM 1539 C CA . VAL A 1 201 ? 21.172 -0.188 -21.406 1 90.69 201 VAL A CA 1
ATOM 1540 C C . VAL A 1 201 ? 22.625 -0.586 -21.688 1 90.69 201 VAL A C 1
ATOM 1542 O O . VAL A 1 201 ? 22.984 -1.754 -21.531 1 90.69 201 VAL A O 1
ATOM 1545 N N . ARG A 1 202 ? 23.375 0.378 -22.062 1 93.25 202 ARG A N 1
ATOM 1546 C CA . ARG A 1 202 ? 24.781 0.129 -22.359 1 93.25 202 ARG A CA 1
ATOM 1547 C C . ARG A 1 202 ? 25.641 0.198 -21.109 1 93.25 202 ARG A C 1
ATOM 1549 O O . ARG A 1 202 ? 25.25 0.84 -20.125 1 93.25 202 ARG A O 1
ATOM 1556 N N . LYS A 1 203 ? 26.766 -0.462 -21.172 1 94.38 203 LYS A N 1
ATOM 1557 C CA . LYS A 1 203 ? 27.688 -0.516 -20.031 1 94.38 203 LYS A CA 1
ATOM 1558 C C . LYS A 1 203 ? 28.234 0.872 -19.703 1 94.38 203 LYS A C 1
ATOM 1560 O O . LYS A 1 203 ? 28.5 1.17 -18.531 1 94.38 203 LYS A O 1
ATOM 1565 N N . ASP A 1 204 ? 28.297 1.711 -20.688 1 94.94 204 ASP A N 1
ATOM 1566 C CA . ASP A 1 204 ? 28.891 3.021 -20.469 1 94.94 204 ASP A CA 1
ATOM 1567 C C . ASP A 1 204 ? 27.844 4.062 -20.109 1 94.94 204 ASP A C 1
ATOM 1569 O O . ASP A 1 204 ? 28.125 5.254 -20.031 1 94.94 204 ASP A O 1
ATOM 1573 N N . ASP A 1 205 ? 26.672 3.623 -19.922 1 94.12 205 ASP A N 1
ATOM 1574 C CA . ASP A 1 205 ? 25.594 4.523 -19.5 1 94.12 205 ASP A CA 1
ATOM 1575 C C . ASP A 1 205 ? 25.75 4.902 -18.031 1 94.12 205 ASP A C 1
ATOM 1577 O O . ASP A 1 205 ? 25.312 4.168 -17.141 1 94.12 205 ASP A O 1
ATOM 1581 N N . ALA A 1 206 ? 26.25 6.074 -17.797 1 93.25 206 ALA A N 1
ATOM 1582 C CA . ALA A 1 206 ? 26.594 6.52 -16.453 1 93.25 206 ALA A CA 1
ATOM 1583 C C . ALA A 1 206 ? 25.344 6.73 -15.617 1 93.25 206 ALA A C 1
ATOM 1585 O O . ALA A 1 206 ? 25.328 6.469 -14.406 1 93.25 206 ALA A O 1
ATOM 1586 N N . GLN A 1 207 ? 24.391 7.215 -16.234 1 89.88 207 GLN A N 1
ATOM 1587 C CA . GLN A 1 207 ? 23.141 7.453 -15.523 1 89.88 207 GLN A CA 1
ATOM 1588 C C . GLN A 1 207 ? 22.516 6.145 -15.07 1 89.88 207 GLN A C 1
ATOM 1590 O O . GLN A 1 207 ? 22.031 6.035 -13.938 1 89.88 207 GLN A O 1
ATOM 1595 N N . ALA A 1 208 ? 22.5 5.215 -15.938 1 91.44 208 ALA A N 1
ATOM 1596 C CA . ALA A 1 208 ? 21.953 3.9 -15.594 1 91.44 208 ALA A CA 1
ATOM 1597 C C . ALA A 1 208 ? 22.766 3.244 -14.484 1 91.44 208 ALA A C 1
ATOM 1599 O O . ALA A 1 208 ? 22.219 2.611 -13.586 1 91.44 208 ALA A O 1
ATOM 1600 N N . GLN A 1 209 ? 24.047 3.41 -14.602 1 95.19 209 GLN A N 1
ATOM 1601 C CA . GLN A 1 209 ? 24.906 2.859 -13.57 1 95.19 209 GLN A CA 1
ATOM 1602 C C . GLN A 1 209 ? 24.625 3.488 -12.211 1 95.19 209 GLN A C 1
ATOM 1604 O O . GLN A 1 209 ? 24.547 2.787 -11.195 1 95.19 209 GLN A O 1
ATOM 1609 N N . SER A 1 210 ? 24.469 4.73 -12.203 1 94.38 210 SER A N 1
ATOM 1610 C CA . SER A 1 210 ? 24.172 5.441 -10.961 1 94.38 210 SER A CA 1
ATOM 1611 C C . SER A 1 210 ? 22.859 4.98 -10.359 1 94.38 210 SER A C 1
ATOM 1613 O O . SER A 1 210 ? 22.75 4.801 -9.141 1 94.38 210 SER A O 1
ATOM 1615 N N . ARG A 1 211 ? 21.859 4.758 -11.156 1 90.62 211 ARG A N 1
ATOM 1616 C CA . ARG A 1 211 ? 20.562 4.277 -10.703 1 90.62 211 ARG A CA 1
ATOM 1617 C C . ARG A 1 211 ? 20.672 2.873 -10.117 1 90.62 211 ARG A C 1
ATOM 1619 O O . ARG A 1 211 ? 20.031 2.561 -9.109 1 90.62 211 ARG A O 1
ATOM 1626 N N . PHE A 1 212 ? 21.484 2.092 -10.828 1 94.94 212 PHE A N 1
ATOM 1627 C CA . PHE A 1 212 ? 21.688 0.718 -10.391 1 94.94 212 PHE A CA 1
ATOM 1628 C C . PHE A 1 212 ? 22.359 0.687 -9.016 1 94.94 212 PHE A C 1
ATOM 1630 O O . PHE A 1 212 ? 21.953 -0.077 -8.141 1 94.94 212 PHE A O 1
ATOM 1637 N N . LEU A 1 213 ? 23.219 1.526 -8.82 1 94.38 213 LEU A N 1
ATOM 1638 C CA . LEU A 1 213 ? 23.922 1.586 -7.543 1 94.38 213 LEU A CA 1
ATOM 1639 C C . LEU A 1 213 ? 23.047 2.211 -6.465 1 94.38 213 LEU A C 1
ATOM 1641 O O . LEU A 1 213 ? 23.125 1.822 -5.297 1 94.38 213 LEU A O 1
ATOM 1645 N N . ALA A 1 214 ? 22.312 3.186 -6.812 1 93.38 214 ALA A N 1
ATOM 1646 C CA . ALA A 1 214 ? 21.344 3.77 -5.879 1 93.38 214 ALA A CA 1
ATOM 1647 C C . ALA A 1 214 ? 20.344 2.729 -5.406 1 93.38 214 ALA A C 1
ATOM 1649 O O . ALA A 1 214 ? 19.906 2.748 -4.25 1 93.38 214 ALA A O 1
ATOM 1650 N N . LEU A 1 215 ? 20 1.9 -6.305 1 94.56 215 LEU A N 1
ATOM 1651 C CA . LEU A 1 215 ? 19.094 0.807 -5.969 1 94.56 215 LEU A CA 1
ATOM 1652 C C . LEU A 1 215 ? 19.703 -0.097 -4.902 1 94.56 215 LEU A C 1
ATOM 1654 O O . LEU A 1 215 ? 19.016 -0.524 -3.977 1 94.56 215 LEU A O 1
ATOM 1658 N N . ALA A 1 216 ? 20.938 -0.371 -5.051 1 97.5 216 ALA A N 1
ATOM 1659 C CA . ALA A 1 216 ? 21.641 -1.188 -4.059 1 97.5 216 ALA A CA 1
ATOM 1660 C C . ALA A 1 216 ? 21.547 -0.562 -2.668 1 97.5 216 ALA A C 1
ATOM 1662 O O . ALA A 1 216 ? 21.328 -1.262 -1.678 1 97.5 216 ALA A O 1
ATOM 1663 N N . ARG A 1 217 ? 21.688 0.691 -2.621 1 95.44 217 ARG A N 1
ATOM 1664 C CA . ARG A 1 217 ? 21.609 1.396 -1.346 1 95.44 217 ARG A CA 1
ATOM 1665 C C . ARG A 1 217 ? 20.203 1.307 -0.758 1 95.44 217 ARG A C 1
ATOM 1667 O O . ARG A 1 217 ? 20.031 1.091 0.445 1 95.44 217 ARG A O 1
ATOM 1674 N N . THR A 1 218 ? 19.266 1.459 -1.597 1 94.56 218 THR A N 1
ATOM 1675 C CA . THR A 1 218 ? 17.875 1.344 -1.174 1 94.56 218 THR A CA 1
ATOM 1676 C C . THR A 1 218 ? 17.594 -0.052 -0.626 1 94.56 218 THR A C 1
ATOM 1678 O O . THR A 1 218 ? 16.891 -0.199 0.383 1 94.56 218 THR A O 1
ATOM 1681 N N . VAL A 1 219 ? 18.141 -1.002 -1.29 1 97.62 219 VAL A N 1
ATOM 1682 C CA . VAL A 1 219 ? 17.984 -2.383 -0.846 1 97.62 219 VAL A CA 1
ATOM 1683 C C . VAL A 1 219 ? 18.656 -2.562 0.518 1 97.62 219 VAL A C 1
ATOM 1685 O O . VAL A 1 219 ? 18.078 -3.178 1.419 1 97.62 219 VAL A O 1
ATOM 1688 N N . GLY A 1 220 ? 19.781 -2.006 0.645 1 97.88 220 GLY A N 1
ATOM 1689 C CA . GLY A 1 220 ? 20.469 -2.096 1.919 1 97.88 220 GLY A CA 1
ATOM 1690 C C . GLY A 1 220 ? 19.672 -1.542 3.078 1 97.88 220 GLY A C 1
ATOM 1691 O O . GLY A 1 220 ? 19.578 -2.174 4.133 1 97.88 220 GLY A O 1
ATOM 1692 N N . ARG A 1 221 ? 19.109 -0.416 2.91 1 96.12 221 ARG A N 1
ATOM 1693 C CA . ARG A 1 221 ? 18.297 0.202 3.947 1 96.12 221 ARG A CA 1
ATOM 1694 C C . ARG A 1 221 ? 17.078 -0.658 4.27 1 96.12 221 ARG A C 1
ATOM 1696 O O . ARG A 1 221 ? 16.719 -0.812 5.438 1 96.12 221 ARG A O 1
ATOM 1703 N N . HIS A 1 222 ? 16.516 -1.166 3.254 1 96.56 222 HIS A N 1
ATOM 1704 C CA . HIS A 1 222 ? 15.352 -2.029 3.441 1 96.56 222 HIS A CA 1
ATOM 1705 C C . HIS A 1 222 ? 15.719 -3.279 4.238 1 96.56 222 HIS A C 1
ATOM 1707 O O . HIS A 1 222 ? 14.984 -3.678 5.145 1 96.56 222 HIS A O 1
ATOM 1713 N N . LEU A 1 223 ? 16.797 -3.879 3.877 1 98.31 223 LEU A N 1
ATOM 1714 C CA . LEU A 1 223 ? 17.25 -5.086 4.57 1 98.31 223 LEU A CA 1
ATOM 1715 C C . LEU A 1 223 ? 17.562 -4.785 6.031 1 98.31 223 LEU A C 1
ATOM 1717 O O . LEU A 1 223 ? 17.281 -5.602 6.91 1 98.31 223 LEU A O 1
ATOM 1721 N N . GLY A 1 224 ? 18.125 -3.625 6.246 1 98.06 224 GLY A N 1
ATOM 1722 C CA . GLY A 1 224 ? 18.391 -3.207 7.613 1 98.06 224 GLY A CA 1
ATOM 1723 C C . GLY A 1 224 ? 17.141 -3.084 8.453 1 98.06 224 GLY A C 1
ATOM 1724 O O . GLY A 1 224 ? 17.172 -3.332 9.664 1 98.06 224 GLY A O 1
ATOM 1725 N N . MET A 1 225 ? 16.109 -2.725 7.844 1 97.19 225 MET A N 1
ATOM 1726 C CA . MET A 1 225 ? 14.82 -2.6 8.523 1 97.19 225 MET A CA 1
ATOM 1727 C C . MET A 1 225 ? 14.188 -3.969 8.734 1 97.19 225 MET A C 1
ATOM 1729 O O . MET A 1 225 ? 13.859 -4.34 9.859 1 97.19 225 MET A O 1
ATOM 1733 N N . VAL A 1 226 ? 14.141 -4.785 7.746 1 97.44 226 VAL A N 1
ATOM 1734 C CA . VAL A 1 226 ? 13.406 -6.047 7.734 1 97.44 226 VAL A CA 1
ATOM 1735 C C . VAL A 1 226 ? 14.078 -7.039 8.68 1 97.44 226 VAL A C 1
ATOM 1737 O O . VAL A 1 226 ? 13.398 -7.773 9.398 1 97.44 226 VAL A O 1
ATOM 1740 N N . PHE A 1 227 ? 15.391 -6.996 8.695 1 97.81 227 PHE A N 1
ATOM 1741 C CA . PHE A 1 227 ? 16.125 -8.008 9.461 1 97.81 227 PHE A CA 1
ATOM 1742 C C . PHE A 1 227 ? 16.812 -7.379 10.664 1 97.81 227 PHE A C 1
ATOM 1744 O O . PHE A 1 227 ? 17.781 -7.934 11.188 1 97.81 227 PHE A O 1
ATOM 1751 N N . HIS A 1 228 ? 16.375 -6.23 11.102 1 97.56 228 HIS A N 1
ATOM 1752 C CA . HIS A 1 228 ? 17.094 -5.512 12.141 1 97.56 228 HIS A CA 1
ATOM 1753 C C . HIS A 1 228 ? 17.281 -6.371 13.383 1 97.56 228 HIS A C 1
ATOM 1755 O O . HIS A 1 228 ? 18.328 -6.32 14.031 1 97.56 228 HIS A O 1
ATOM 1761 N N . ARG A 1 229 ? 16.359 -7.203 13.695 1 96.44 229 ARG A N 1
ATOM 1762 C CA . ARG A 1 229 ? 16.422 -8.039 14.891 1 96.44 229 ARG A CA 1
ATOM 1763 C C . ARG A 1 229 ? 17.344 -9.227 14.68 1 96.44 229 ARG A C 1
ATOM 1765 O O . ARG A 1 229 ? 17.781 -9.859 15.641 1 96.44 229 ARG A O 1
ATOM 1772 N N . TYR A 1 230 ? 17.609 -9.602 13.445 1 96.75 230 TYR A N 1
ATOM 1773 C CA . TYR A 1 230 ? 18.594 -10.633 13.125 1 96.75 230 TYR A CA 1
ATOM 1774 C C . TYR A 1 230 ? 20 -10.062 13.109 1 96.75 230 TYR A C 1
ATOM 1776 O O . TYR A 1 230 ? 20.969 -10.805 13.258 1 96.75 230 TYR A O 1
ATOM 1784 N N . LEU A 1 231 ? 20.062 -8.781 12.859 1 97.25 231 LEU A N 1
ATOM 1785 C CA . LEU A 1 231 ? 21.375 -8.148 12.656 1 97.25 231 LEU A CA 1
ATOM 1786 C C . LEU A 1 231 ? 21.984 -7.738 13.984 1 97.25 231 LEU A C 1
ATOM 1788 O O . LEU A 1 231 ? 23.141 -7.297 14.031 1 97.25 231 LEU A O 1
ATOM 1792 N N . GLU A 1 232 ? 21.234 -7.895 15.023 1 93.38 232 GLU A N 1
ATOM 1793 C CA . GLU A 1 232 ? 21.703 -7.629 16.375 1 93.38 232 GLU A CA 1
ATOM 1794 C C . GLU A 1 232 ? 21.594 -8.875 17.25 1 93.38 232 GLU A C 1
ATOM 1796 O O . GLU A 1 232 ? 20.906 -9.836 16.891 1 93.38 232 GLU A O 1
ATOM 1801 N N . VAL A 1 233 ? 22.297 -8.781 18.359 1 87.62 233 VAL A N 1
ATOM 1802 C CA . VAL A 1 233 ? 22.203 -9.883 19.312 1 87.62 233 VAL A CA 1
ATOM 1803 C C . VAL A 1 233 ? 20.859 -9.836 20.031 1 87.62 233 VAL A C 1
ATOM 1805 O O . VAL A 1 233 ? 20.484 -8.797 20.578 1 87.62 233 VAL A O 1
ATOM 1808 N N . GLU A 1 234 ? 20.125 -10.844 19.781 1 83.88 234 GLU A N 1
ATOM 1809 C CA . GLU A 1 234 ? 18.859 -10.977 20.5 1 83.88 234 GLU A CA 1
ATOM 1810 C C . GLU A 1 234 ? 18.734 -12.367 21.125 1 83.88 234 GLU A C 1
ATOM 1812 O O . GLU A 1 234 ? 18.891 -13.383 20.453 1 83.88 234 GLU A O 1
ATOM 1817 N N . ASP A 1 235 ? 18.484 -12.398 22.422 1 81.62 235 ASP A N 1
ATOM 1818 C CA . ASP A 1 235 ? 18.297 -13.625 23.188 1 81.62 235 ASP A CA 1
ATOM 1819 C C . ASP A 1 235 ? 19.5 -14.555 23.047 1 81.62 235 ASP A C 1
ATOM 1821 O O . ASP A 1 235 ? 19.328 -15.758 22.844 1 81.62 235 ASP A O 1
ATOM 1825 N N . GLY A 1 236 ? 20.656 -14.039 22.953 1 84.5 236 GLY A N 1
ATOM 1826 C CA . GLY A 1 236 ? 21.875 -14.82 22.938 1 84.5 236 GLY A CA 1
ATOM 1827 C C . GLY A 1 236 ? 22.219 -15.359 21.562 1 84.5 236 GLY A C 1
ATOM 1828 O O . GLY A 1 236 ? 23.234 -16.031 21.375 1 84.5 236 GLY A O 1
ATOM 1829 N N . ARG A 1 237 ? 21.453 -15.094 20.562 1 87.44 237 ARG A N 1
ATOM 1830 C CA . ARG A 1 237 ? 21.734 -15.562 19.219 1 87.44 237 ARG A CA 1
ATOM 1831 C C . ARG A 1 237 ? 22.734 -14.648 18.516 1 87.44 237 ARG A C 1
ATOM 1833 O O . ARG A 1 237 ? 22.656 -13.422 18.641 1 87.44 237 ARG A O 1
ATOM 1840 N N . PRO A 1 238 ? 23.656 -15.305 17.922 1 91.38 238 PRO A N 1
ATOM 1841 C CA . PRO A 1 238 ? 24.594 -14.469 17.188 1 91.38 238 PRO A CA 1
ATOM 1842 C C . PRO A 1 238 ? 23.938 -13.719 16.031 1 91.38 238 PRO A C 1
ATOM 1844 O O . PRO A 1 238 ? 23 -14.234 15.414 1 91.38 238 PRO A O 1
ATOM 1847 N N . PRO A 1 239 ? 24.516 -12.633 15.742 1 95 239 PRO A N 1
ATOM 1848 C CA . PRO A 1 239 ? 23.891 -11.828 14.688 1 95 239 PRO A CA 1
ATOM 1849 C C . PRO A 1 239 ? 24.219 -12.336 13.289 1 95 239 PRO A C 1
ATOM 1851 O O . PRO A 1 239 ? 25.297 -12.898 13.062 1 95 239 PRO A O 1
ATOM 1854 N N . LEU A 1 240 ? 23.266 -12.18 12.422 1 97.06 240 LEU A N 1
ATOM 1855 C CA . LEU A 1 240 ? 23.484 -12.344 10.992 1 97.06 240 LEU A CA 1
ATOM 1856 C C . LEU A 1 240 ? 24.266 -11.164 10.422 1 97.06 240 LEU A C 1
ATOM 1858 O O . LEU A 1 240 ? 24.047 -10.016 10.82 1 97.06 240 LEU A O 1
ATOM 1862 N N . ARG A 1 241 ? 25.219 -11.469 9.602 1 98.12 241 ARG A N 1
ATOM 1863 C CA . ARG A 1 241 ? 25.953 -10.414 8.906 1 98.12 241 ARG A CA 1
ATOM 1864 C C . ARG A 1 241 ? 25.578 -10.383 7.426 1 98.12 241 ARG A C 1
ATOM 1866 O O . ARG A 1 241 ? 25.719 -11.383 6.723 1 98.12 241 ARG A O 1
ATOM 1873 N N . ILE A 1 242 ? 25.078 -9.258 6.988 1 98.69 242 ILE A N 1
ATOM 1874 C CA . ILE A 1 242 ? 24.781 -9.055 5.574 1 98.69 242 ILE A CA 1
ATOM 1875 C C . ILE A 1 242 ? 25.75 -8.016 4.996 1 98.69 242 ILE A C 1
ATOM 1877 O O . ILE A 1 242 ? 25.781 -6.871 5.449 1 98.69 242 ILE A O 1
ATOM 1881 N N . TYR A 1 243 ? 26.547 -8.461 4.027 1 98.44 243 TYR A N 1
ATOM 1882 C CA . TYR A 1 243 ? 27.484 -7.574 3.344 1 98.44 243 TYR A CA 1
ATOM 1883 C C . TYR A 1 243 ? 26.922 -7.117 2.004 1 98.44 243 TYR A C 1
ATOM 1885 O O . TYR A 1 243 ? 26.453 -7.934 1.204 1 98.44 243 TYR A O 1
ATOM 1893 N N . LEU A 1 244 ? 26.891 -5.836 1.761 1 98.31 244 LEU A N 1
ATOM 1894 C CA . LEU A 1 244 ? 26.422 -5.266 0.507 1 98.31 244 LEU A CA 1
ATOM 1895 C C . LEU A 1 244 ? 27.578 -4.715 -0.317 1 98.31 244 LEU A C 1
ATOM 1897 O O . LEU A 1 244 ? 28.234 -3.75 0.091 1 98.31 244 LEU A O 1
ATOM 1901 N N . ASN A 1 245 ? 27.875 -5.262 -1.431 1 97.31 245 ASN A N 1
ATOM 1902 C CA . ASN A 1 245 ? 28.891 -4.836 -2.389 1 97.31 245 ASN A CA 1
ATOM 1903 C C . ASN A 1 245 ? 30.266 -4.766 -1.748 1 97.31 245 ASN A C 1
ATOM 1905 O O . ASN A 1 245 ? 31.016 -3.799 -1.956 1 97.31 245 ASN A O 1
ATOM 1909 N N . GLY A 1 246 ? 30.484 -5.789 -0.911 1 94.81 246 GLY A N 1
ATOM 1910 C CA . GLY A 1 246 ? 31.781 -5.855 -0.244 1 94.81 246 GLY A CA 1
ATOM 1911 C C . GLY A 1 246 ? 31.859 -6.957 0.795 1 94.81 246 GLY A C 1
ATOM 1912 O O . GLY A 1 246 ? 30.984 -7.82 0.861 1 94.81 246 GLY A O 1
ATOM 1913 N N . ARG A 1 247 ? 33.031 -6.988 1.561 1 93.19 247 ARG A N 1
ATOM 1914 C CA . ARG A 1 247 ? 33.219 -8.055 2.535 1 93.19 247 ARG A CA 1
ATOM 1915 C C . ARG A 1 247 ? 33.75 -7.496 3.854 1 93.19 247 ARG A C 1
ATOM 1917 O O . ARG A 1 247 ? 34.062 -8.258 4.777 1 93.19 247 ARG A O 1
ATOM 1924 N N . ASP A 1 248 ? 33.75 -6.203 3.92 1 94.06 248 ASP A N 1
ATOM 1925 C CA . ASP A 1 248 ? 34.312 -5.594 5.113 1 94.06 248 ASP A CA 1
ATOM 1926 C C . ASP A 1 248 ? 33.25 -4.93 5.969 1 94.06 248 ASP A C 1
ATOM 1928 O O . ASP A 1 248 ? 32.062 -4.992 5.645 1 94.06 248 ASP A O 1
ATOM 1932 N N . ALA A 1 249 ? 33.719 -4.332 7.012 1 93.81 249 ALA A N 1
ATOM 1933 C CA . ALA A 1 249 ? 32.812 -3.748 8.008 1 93.81 249 ALA A CA 1
ATOM 1934 C C . ALA A 1 249 ? 32.031 -2.584 7.418 1 93.81 249 ALA A C 1
ATOM 1936 O O . ALA A 1 249 ? 30.875 -2.363 7.785 1 93.81 249 ALA A O 1
ATOM 1937 N N . ASP A 1 250 ? 32.625 -1.951 6.434 1 94.5 250 ASP A N 1
ATOM 1938 C CA . ASP A 1 250 ? 31.969 -0.796 5.828 1 94.5 250 ASP A CA 1
ATOM 1939 C C . ASP A 1 250 ? 30.812 -1.229 4.914 1 94.5 250 ASP A C 1
ATOM 1941 O O . ASP A 1 250 ? 29.938 -0.428 4.594 1 94.5 250 ASP A O 1
ATOM 1945 N N . SER A 1 251 ? 30.828 -2.473 4.574 1 97.06 251 SER A N 1
ATOM 1946 C CA . SER A 1 251 ? 29.828 -2.988 3.654 1 97.06 251 SER A CA 1
ATOM 1947 C C . SER A 1 251 ? 28.688 -3.672 4.406 1 97.06 251 SER A C 1
ATOM 1949 O O . SER A 1 251 ? 27.734 -4.168 3.795 1 97.06 251 SER A O 1
ATOM 1951 N N . LEU A 1 252 ? 28.781 -3.641 5.727 1 97.75 252 LEU A N 1
ATOM 1952 C CA . LEU A 1 252 ? 27.781 -4.316 6.535 1 97.75 252 LEU A CA 1
ATOM 1953 C C . LEU A 1 252 ? 26.469 -3.518 6.559 1 97.75 252 LEU A C 1
ATOM 1955 O O . LEU A 1 252 ? 26.5 -2.299 6.75 1 97.75 252 LEU A O 1
ATOM 1959 N N . VAL A 1 253 ? 25.391 -4.23 6.289 1 98 253 VAL A N 1
ATOM 1960 C CA . VAL A 1 253 ? 24.078 -3.623 6.445 1 98 253 VAL A CA 1
ATOM 1961 C C . VAL A 1 253 ? 23.812 -3.318 7.918 1 98 253 VAL A C 1
ATOM 1963 O O . VAL A 1 253 ? 23.953 -4.199 8.773 1 98 253 VAL A O 1
ATOM 1966 N N . ARG A 1 254 ? 23.453 -2.107 8.211 1 96.25 254 ARG A N 1
ATOM 1967 C CA . ARG A 1 254 ? 23.188 -1.688 9.586 1 96.25 254 ARG A CA 1
ATOM 1968 C C . ARG A 1 254 ? 21.719 -1.852 9.945 1 96.25 254 ARG A C 1
ATOM 1970 O O . ARG A 1 254 ? 20.844 -1.564 9.125 1 96.25 254 ARG A O 1
ATOM 1977 N N . PRO A 1 255 ? 21.5 -2.389 11.164 1 96.88 255 PRO A N 1
ATOM 1978 C CA . PRO A 1 255 ? 20.094 -2.518 11.586 1 96.88 255 PRO A CA 1
ATOM 1979 C C . PRO A 1 255 ? 19.438 -1.169 11.836 1 96.88 255 PRO A C 1
ATOM 1981 O O . PRO A 1 255 ? 20.094 -0.227 12.289 1 96.88 255 PRO A O 1
ATOM 1984 N N . TRP A 1 256 ? 18.188 -1.089 11.5 1 96.62 256 TRP A N 1
ATOM 1985 C CA . TRP A 1 256 ? 17.344 0.055 11.82 1 96.62 256 TRP A CA 1
ATOM 1986 C C . TRP A 1 256 ? 16.219 -0.344 12.773 1 96.62 256 TRP A C 1
ATOM 1988 O O . TRP A 1 256 ? 15.336 -1.124 12.414 1 96.62 256 TRP A O 1
ATOM 1998 N N . ASP A 1 257 ? 16.25 0.176 13.945 1 96.12 257 ASP A N 1
ATOM 1999 C CA . ASP A 1 257 ? 15.242 -0.103 14.961 1 96.12 257 ASP A CA 1
ATOM 2000 C C . ASP A 1 257 ? 14.07 0.875 14.852 1 96.12 257 ASP A C 1
ATOM 2002 O O . ASP A 1 257 ? 14.195 2.039 15.234 1 96.12 257 ASP A O 1
ATOM 2006 N N . PRO A 1 258 ? 12.922 0.367 14.406 1 96.75 258 PRO A N 1
ATOM 2007 C CA . PRO A 1 258 ? 11.781 1.273 14.219 1 96.75 258 PRO A CA 1
ATOM 2008 C C . PRO A 1 258 ? 11.242 1.822 15.531 1 96.75 258 PRO A C 1
ATOM 2010 O O . PRO A 1 258 ? 10.445 2.76 15.539 1 96.75 258 PRO A O 1
ATOM 2013 N N . PHE A 1 259 ? 11.688 1.404 16.672 1 97.5 259 PHE A N 1
ATOM 2014 C CA . PHE A 1 259 ? 11.094 1.756 17.969 1 97.5 259 PHE A CA 1
ATOM 2015 C C . PHE A 1 259 ? 12.039 2.645 18.766 1 97.5 259 PHE A C 1
ATOM 2017 O O . PHE A 1 259 ? 11.68 3.121 19.844 1 97.5 259 PHE A O 1
ATOM 2024 N N . LEU A 1 260 ? 13.188 2.818 18.234 1 96.06 260 LEU A N 1
ATOM 2025 C CA . LEU A 1 260 ? 14.195 3.543 19 1 96.06 260 LEU A CA 1
ATOM 2026 C C . LEU A 1 260 ? 14.227 3.057 20.453 1 96.06 260 LEU A C 1
ATOM 2028 O O . LEU A 1 260 ? 14.164 3.861 21.375 1 96.06 260 LEU A O 1
ATOM 2032 N N . SER A 1 261 ? 14.312 1.814 20.625 1 93.31 261 SER A N 1
ATOM 2033 C CA . SER A 1 261 ? 14.133 1.172 21.922 1 93.31 261 SER A CA 1
ATOM 2034 C C . SER A 1 261 ? 15.25 1.559 22.891 1 93.31 261 SER A C 1
ATOM 2036 O O . SER A 1 261 ? 15.055 1.549 24.109 1 93.31 261 SER A O 1
ATOM 2038 N N . SER A 1 262 ? 16.344 1.964 22.375 1 90.94 262 SER A N 1
ATOM 2039 C CA . SER A 1 262 ? 17.484 2.295 23.219 1 90.94 262 SER A CA 1
ATOM 2040 C C . SER A 1 262 ? 17.469 3.766 23.625 1 90.94 262 SER A C 1
ATOM 2042 O O . SER A 1 262 ? 18.234 4.188 24.484 1 90.94 262 SER A O 1
ATOM 2044 N N . HIS A 1 263 ? 16.594 4.484 23.047 1 93.06 263 HIS A N 1
ATOM 2045 C CA . HIS A 1 263 ? 16.562 5.906 23.359 1 93.06 263 HIS A CA 1
ATOM 2046 C C . HIS A 1 263 ? 15.859 6.152 24.688 1 93.06 263 HIS A C 1
ATOM 2048 O O . HIS A 1 263 ? 14.773 5.613 24.938 1 93.06 263 HIS A O 1
ATOM 2054 N N . VAL A 1 264 ? 16.375 7.004 25.438 1 90.81 264 VAL A N 1
ATOM 2055 C CA . VAL A 1 264 ? 15.945 7.215 26.812 1 90.81 264 VAL A CA 1
ATOM 2056 C C . VAL A 1 264 ? 14.562 7.867 26.812 1 90.81 264 VAL A C 1
ATOM 2058 O O . VAL A 1 264 ? 13.766 7.637 27.734 1 90.81 264 VAL A O 1
ATOM 2061 N N . ALA A 1 265 ? 14.258 8.641 25.812 1 90.31 265 ALA A N 1
ATOM 2062 C CA . ALA A 1 265 ? 13.008 9.398 25.797 1 90.31 265 ALA A CA 1
ATOM 2063 C C . ALA A 1 265 ? 11.891 8.586 25.156 1 90.31 265 ALA A C 1
ATOM 2065 O O . ALA A 1 265 ? 10.742 9.039 25.078 1 90.31 265 ALA A O 1
ATOM 2066 N N . THR A 1 266 ? 12.211 7.379 24.719 1 94.62 266 THR A N 1
ATOM 2067 C CA . THR A 1 266 ? 11.18 6.523 24.156 1 94.62 266 THR A CA 1
ATOM 2068 C C . THR A 1 266 ? 10.312 5.922 25.25 1 94.62 266 THR A C 1
ATOM 2070 O O . THR A 1 266 ? 10.828 5.426 26.25 1 94.62 266 THR A O 1
ATOM 2073 N N . TYR A 1 267 ? 9.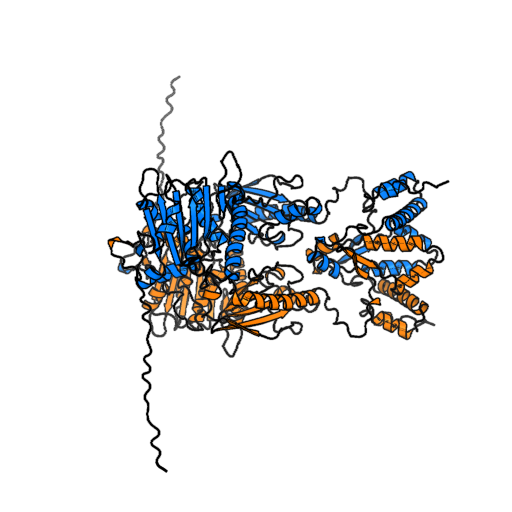023 6.094 25.094 1 94.12 267 TYR A N 1
ATOM 2074 C CA . TYR A 1 267 ? 8.109 5.453 26.031 1 94.12 267 TYR A CA 1
ATOM 2075 C C . TYR A 1 267 ? 7.691 4.074 25.531 1 94.12 267 TYR A C 1
ATOM 2077 O O . TYR A 1 267 ? 7.242 3.934 24.391 1 94.12 267 TYR A O 1
ATOM 2085 N N . GLN A 1 268 ? 7.883 3.141 26.391 1 95.75 268 GLN A N 1
ATOM 2086 C CA . GLN A 1 268 ? 7.48 1.774 26.078 1 95.75 268 GLN A CA 1
ATOM 2087 C C . GLN A 1 268 ? 6.312 1.328 26.938 1 95.75 268 GLN A C 1
ATOM 2089 O O . GLN A 1 268 ? 6.402 1.359 28.172 1 95.75 268 GLN A O 1
ATOM 2094 N N . PHE A 1 269 ? 5.238 0.935 26.281 1 94.69 269 PHE A N 1
ATOM 2095 C CA . PHE A 1 269 ? 4.098 0.367 26.984 1 94.69 269 PHE A CA 1
ATOM 2096 C C . PHE A 1 269 ? 4.402 -1.052 27.453 1 94.69 269 PHE A C 1
ATOM 2098 O O . PHE A 1 269 ? 5.297 -1.708 26.922 1 94.69 269 PHE A O 1
ATOM 2105 N N . PRO A 1 270 ? 3.691 -1.482 28.484 1 95.06 270 PRO A N 1
ATOM 2106 C CA . PRO A 1 270 ? 3.846 -2.883 28.875 1 95.06 270 PRO A CA 1
ATOM 2107 C C . PRO A 1 270 ? 3.465 -3.859 27.766 1 95.06 270 PRO A C 1
ATOM 2109 O O . PRO A 1 270 ? 2.496 -3.627 27.047 1 95.06 270 PRO A O 1
ATOM 2112 N N . GLU A 1 271 ? 4.266 -4.84 27.656 1 95.62 271 GLU A N 1
ATOM 2113 C CA . GLU A 1 271 ? 3.969 -5.883 26.688 1 95.62 271 GLU A CA 1
ATOM 2114 C C . GLU A 1 271 ? 2.711 -6.656 27.062 1 95.62 271 GLU A C 1
ATOM 2116 O O . GLU A 1 271 ? 2.5 -6.973 28.234 1 95.62 271 GLU A O 1
ATOM 2121 N N . GLU A 1 272 ? 1.936 -6.895 26.125 1 95.75 272 GLU A N 1
ATOM 2122 C CA . GLU A 1 272 ? 0.703 -7.645 26.344 1 95.75 272 GLU A CA 1
ATOM 2123 C C . GLU A 1 272 ? 0.656 -8.898 25.469 1 95.75 272 GLU A C 1
ATOM 2125 O O . GLU A 1 272 ? 1.058 -8.867 24.312 1 95.75 272 GLU A O 1
ATOM 2130 N N . ALA A 1 273 ? 0.187 -9.992 26.094 1 95.69 273 ALA A N 1
ATOM 2131 C CA . ALA A 1 273 ? -0.035 -11.234 25.344 1 95.69 273 ALA A CA 1
ATOM 2132 C C . ALA A 1 273 ? -1.512 -11.406 25.016 1 95.69 273 ALA A C 1
ATOM 2134 O O . ALA A 1 273 ? -2.355 -11.508 25.906 1 95.69 273 ALA A O 1
ATOM 2135 N N . LEU A 1 274 ? -1.761 -11.359 23.734 1 95.38 274 LEU A N 1
ATOM 2136 C CA . LEU A 1 274 ? -3.129 -11.57 23.281 1 95.38 274 LEU A CA 1
ATOM 2137 C C . LEU A 1 274 ? -3.344 -13.023 22.844 1 95.38 274 LEU A C 1
ATOM 2139 O O . LEU A 1 274 ? -2.537 -13.578 22.094 1 95.38 274 LEU A O 1
ATOM 2143 N N . LYS A 1 275 ? -4.383 -13.57 23.297 1 92 275 LYS A N 1
ATOM 2144 C CA . LYS A 1 275 ? -4.68 -14.969 22.969 1 92 275 LYS A CA 1
ATOM 2145 C C . LYS A 1 275 ? -5.363 -15.094 21.625 1 92 275 LYS A C 1
ATOM 2147 O O . LYS A 1 275 ? -6.297 -14.344 21.312 1 92 275 LYS A O 1
ATOM 2152 N N . LEU A 1 276 ? -4.844 -15.891 20.781 1 90 276 LEU A N 1
ATOM 2153 C CA . LEU A 1 276 ? -5.438 -16.297 19.5 1 90 276 LEU A CA 1
ATOM 2154 C C . LEU A 1 276 ? -5.547 -17.812 19.422 1 90 276 LEU A C 1
ATOM 2156 O O . LEU A 1 276 ? -4.598 -18.484 19 1 90 276 LEU A O 1
ATOM 2160 N N . ARG A 1 277 ? -6.656 -18.281 19.797 1 82.75 277 ARG A N 1
ATOM 2161 C CA . ARG A 1 277 ? -6.852 -19.719 19.891 1 82.75 277 ARG A CA 1
ATOM 2162 C C . ARG A 1 277 ? -5.824 -20.344 20.828 1 82.75 277 ARG A C 1
ATOM 2164 O O . ARG A 1 277 ? -5.715 -19.953 22 1 82.75 277 ARG A O 1
ATOM 2171 N N . LYS A 1 278 ? -4.906 -21.203 20.219 1 83.88 278 LYS A N 1
ATOM 2172 C CA . LYS A 1 278 ? -3.918 -21.891 21.062 1 83.88 278 LYS A CA 1
ATOM 2173 C C . LYS A 1 278 ? -2.59 -21.125 21.047 1 83.88 278 LYS A C 1
ATOM 2175 O O . LYS A 1 278 ? -1.642 -21.531 21.734 1 83.88 278 LYS A O 1
ATOM 2180 N N . GLU A 1 279 ? -2.609 -20 20.359 1 88.56 279 GLU A N 1
ATOM 2181 C CA . GLU A 1 279 ? -1.361 -19.25 20.25 1 88.56 279 GLU A CA 1
ATOM 2182 C C . GLU A 1 279 ? -1.471 -17.891 20.922 1 88.56 279 GLU A C 1
ATOM 2184 O O . GLU A 1 279 ? -2.559 -17.484 21.344 1 88.56 279 GLU A O 1
ATOM 2189 N N . GLN A 1 280 ? -0.276 -17.359 21.141 1 92.19 280 GLN A N 1
ATOM 2190 C CA . GLN A 1 280 ? -0.222 -16.031 21.734 1 92.19 280 GLN A CA 1
ATOM 2191 C C . GLN A 1 280 ? 0.483 -15.039 20.812 1 92.19 280 GLN A C 1
ATOM 2193 O O . GLN A 1 280 ? 1.465 -15.383 20.156 1 92.19 280 GLN A O 1
ATOM 2198 N N . VAL A 1 281 ? -0.074 -13.922 20.781 1 94.94 281 VAL A N 1
ATOM 2199 C CA . VAL A 1 281 ? 0.497 -12.805 20.031 1 94.94 281 VAL A CA 1
ATOM 2200 C C . VAL A 1 281 ? 0.968 -11.719 20.984 1 94.94 281 VAL A C 1
ATOM 2202 O O . VAL A 1 281 ? 0.198 -11.25 21.828 1 94.94 281 VAL A O 1
ATOM 2205 N N . GLN A 1 282 ? 2.209 -11.375 20.922 1 96.69 282 GLN A N 1
ATOM 2206 C CA . GLN A 1 282 ? 2.752 -10.336 21.797 1 96.69 282 GLN A CA 1
ATOM 2207 C C . GLN A 1 282 ? 2.641 -8.961 21.141 1 96.69 282 GLN A C 1
ATOM 2209 O O . GLN A 1 282 ? 2.988 -8.789 19.969 1 96.69 282 GLN A O 1
ATOM 2214 N N . VAL A 1 283 ? 2.125 -8.023 21.891 1 97.81 283 VAL A N 1
ATOM 2215 C CA . VAL A 1 283 ? 1.963 -6.664 21.375 1 97.81 283 VAL A CA 1
ATOM 2216 C C . VAL A 1 283 ? 2.58 -5.664 22.359 1 97.81 283 VAL A C 1
ATOM 2218 O O . VAL A 1 283 ? 2.359 -5.75 23.562 1 97.81 283 VAL A O 1
ATOM 2221 N N . THR A 1 284 ? 3.389 -4.77 21.859 1 97.94 284 THR A N 1
ATOM 2222 C CA . THR A 1 284 ? 4.004 -3.713 22.656 1 97.94 284 THR A CA 1
ATOM 2223 C C . THR A 1 284 ? 3.9 -2.367 21.953 1 97.94 284 THR A C 1
ATOM 2225 O O . THR A 1 284 ? 4.242 -2.256 20.766 1 97.94 284 THR A O 1
ATOM 2228 N N . GLY A 1 285 ? 3.402 -1.411 22.641 1 97.75 285 GLY A N 1
ATOM 2229 C CA . GLY A 1 285 ? 3.346 -0.059 22.109 1 97.75 285 GLY A CA 1
ATOM 2230 C C . GLY A 1 285 ? 4.574 0.765 22.438 1 97.75 285 GLY A C 1
ATOM 2231 O O . GLY A 1 285 ? 5.203 0.565 23.469 1 97.75 285 GLY A O 1
ATOM 2232 N N . TYR A 1 286 ? 4.93 1.673 21.562 1 98 286 TYR A N 1
ATOM 2233 C CA . TYR A 1 286 ? 6.02 2.623 21.766 1 98 286 TYR A CA 1
ATOM 2234 C C . TYR A 1 286 ? 5.605 4.023 21.328 1 98 286 TYR A C 1
ATOM 2236 O O . TYR A 1 286 ? 4.82 4.18 20.391 1 98 286 TYR A O 1
ATOM 2244 N N . VAL A 1 287 ? 6.105 4.949 22 1 96.62 287 VAL A N 1
ATOM 2245 C CA . VAL A 1 287 ? 6.031 6.34 21.562 1 96.62 287 VAL A CA 1
ATOM 2246 C C . VAL A 1 287 ? 7.441 6.914 21.438 1 96.62 287 VAL A C 1
ATOM 2248 O O . VAL A 1 287 ? 8.18 6.984 22.422 1 96.62 287 VAL A O 1
ATOM 2251 N N . LEU A 1 288 ? 7.781 7.289 20.25 1 96.62 288 LEU A N 1
ATOM 2252 C CA . LEU A 1 288 ? 9.125 7.785 19.969 1 96.62 288 LEU A CA 1
ATOM 2253 C C . LEU A 1 288 ? 9.305 9.203 20.5 1 96.62 288 LEU A C 1
ATOM 2255 O O . LEU A 1 288 ? 8.32 9.914 20.734 1 96.62 288 LEU A O 1
ATOM 2259 N N . PRO A 1 289 ? 10.57 9.555 20.734 1 92.06 289 PRO A N 1
ATOM 2260 C CA . PRO A 1 289 ? 10.836 10.906 21.234 1 92.06 289 PRO A CA 1
ATOM 2261 C C . PRO A 1 289 ? 10.508 11.992 20.203 1 92.06 289 PRO A C 1
ATOM 2263 O O . PRO A 1 289 ? 10.57 11.75 19 1 92.06 289 PRO A O 1
ATOM 2266 N N . HIS A 1 290 ? 10.203 13.055 20.719 1 85 290 HIS A N 1
ATOM 2267 C CA . HIS A 1 290 ? 10.039 14.242 19.891 1 85 290 HIS A CA 1
ATOM 2268 C C . HIS A 1 290 ? 11.367 14.648 19.25 1 85 290 HIS A C 1
ATOM 2270 O O . HIS A 1 290 ? 12.438 14.289 19.734 1 85 290 HIS A O 1
ATOM 2276 N N . LYS A 1 291 ? 11.266 15.398 18.188 1 81.69 291 LYS A N 1
ATOM 2277 C CA . LYS A 1 291 ? 12.445 15.828 17.453 1 81.69 291 LYS A CA 1
ATOM 2278 C C . LYS A 1 291 ? 13.398 16.625 18.344 1 81.69 291 LYS A C 1
ATOM 2280 O O . LYS A 1 291 ? 14.617 16.516 18.203 1 81.69 291 LYS A O 1
ATOM 2285 N N . ASP A 1 292 ? 12.875 17.312 19.297 1 75.12 292 ASP A N 1
ATOM 2286 C CA . ASP A 1 292 ? 13.656 18.188 20.156 1 75.12 292 ASP A CA 1
ATOM 2287 C C . ASP A 1 292 ? 14.539 17.375 21.109 1 75.12 292 ASP A C 1
ATOM 2289 O O . ASP A 1 292 ? 15.477 17.922 21.688 1 75.12 292 ASP A O 1
ATOM 2293 N N . ARG A 1 293 ? 14.188 16.156 21.234 1 81.81 293 ARG A N 1
ATOM 2294 C CA . ARG A 1 293 ? 14.953 15.305 22.141 1 81.81 293 ARG A CA 1
ATOM 2295 C C . ARG A 1 293 ? 16.016 14.516 21.391 1 81.81 293 ARG A C 1
ATOM 2297 O O . ARG A 1 293 ? 16.641 13.609 21.953 1 81.81 293 ARG A O 1
ATOM 2304 N N . MET A 1 294 ? 16.141 14.82 20.062 1 85.06 294 MET A N 1
ATOM 2305 C CA . MET A 1 294 ? 17.109 14.109 19.234 1 85.06 294 MET A CA 1
ATOM 2306 C C . MET A 1 294 ? 18 15.086 18.484 1 85.06 294 MET A C 1
ATOM 2308 O O . MET A 1 294 ? 17.594 16.203 18.172 1 85.06 294 MET A O 1
ATOM 2312 N N . ARG A 1 295 ? 19.188 14.602 18.281 1 84.56 295 ARG A N 1
ATOM 2313 C CA . ARG A 1 295 ? 20.031 15.328 17.328 1 84.56 295 ARG A CA 1
ATOM 2314 C C . ARG A 1 295 ? 19.469 15.242 15.914 1 84.56 295 ARG A C 1
ATOM 2316 O O . ARG A 1 295 ? 18.703 14.328 15.609 1 84.56 295 ARG A O 1
ATOM 2323 N N . GLU A 1 296 ? 19.875 16.156 15.086 1 83.44 296 GLU A N 1
ATOM 2324 C CA . GLU A 1 296 ? 19.359 16.203 13.727 1 83.44 296 GLU A CA 1
ATOM 2325 C C . GLU A 1 296 ? 19.672 14.922 12.969 1 83.44 296 GLU A C 1
ATOM 2327 O O . GLU A 1 296 ? 18.812 14.391 12.258 1 83.44 296 GLU A O 1
ATOM 2332 N N . ASP A 1 297 ? 20.812 14.445 13.117 1 90.12 297 ASP A N 1
ATOM 2333 C CA . ASP A 1 297 ? 21.219 13.219 12.43 1 90.12 297 ASP A CA 1
ATOM 2334 C C . ASP A 1 297 ? 20.438 12.016 12.969 1 90.12 297 ASP A C 1
ATOM 2336 O O . ASP A 1 297 ? 20.047 11.133 12.203 1 90.12 297 ASP A O 1
ATOM 2340 N N . GLU A 1 298 ? 20.203 12.07 14.25 1 90 298 GLU A N 1
ATOM 2341 C CA . GLU A 1 298 ? 19.422 11.016 14.875 1 90 298 GLU A CA 1
ATOM 2342 C C . GLU A 1 298 ? 17.984 11.039 14.375 1 90 298 GLU A C 1
ATOM 2344 O O . GLU A 1 298 ? 17.391 9.984 14.125 1 90 298 GLU A O 1
ATOM 2349 N N . TYR A 1 299 ? 17.531 12.234 14.305 1 90.06 299 TYR A N 1
ATOM 2350 C CA . TYR A 1 299 ? 16.156 12.406 13.844 1 90.06 299 TYR A CA 1
ATOM 2351 C C . TYR A 1 299 ? 16 11.938 12.406 1 90.06 299 TYR A C 1
ATOM 2353 O O . TYR A 1 299 ? 15.031 11.25 12.078 1 90.06 299 TYR A O 1
ATOM 2361 N N . GLU A 1 300 ? 16.938 12.234 11.57 1 89.38 300 GLU A N 1
ATOM 2362 C CA . GLU A 1 300 ? 16.906 11.828 10.172 1 89.38 300 GLU A CA 1
ATOM 2363 C C . GLU A 1 300 ? 17.016 10.312 10.031 1 89.38 300 GLU A C 1
ATOM 2365 O O . GLU A 1 300 ? 16.297 9.703 9.227 1 89.38 300 GLU A O 1
ATOM 2370 N N . ALA A 1 301 ? 17.812 9.781 10.773 1 91.69 301 ALA A N 1
ATOM 2371 C CA . ALA A 1 301 ? 18 8.336 10.734 1 91.69 301 ALA A CA 1
ATOM 2372 C C . ALA A 1 301 ? 16.766 7.605 11.266 1 91.69 301 ALA A C 1
ATOM 2374 O O . ALA A 1 301 ? 16.406 6.539 10.766 1 91.69 301 ALA A O 1
ATOM 2375 N N . ALA A 1 302 ? 16.125 8.211 12.234 1 93.5 302 ALA A N 1
ATOM 2376 C CA . ALA A 1 302 ? 14.984 7.582 12.898 1 93.5 302 ALA A CA 1
ATOM 2377 C C . ALA A 1 302 ? 13.766 7.555 11.984 1 93.5 302 ALA A C 1
ATOM 2379 O O . ALA A 1 302 ? 12.828 6.785 12.211 1 93.5 302 ALA A O 1
ATOM 2380 N N . ALA A 1 303 ? 13.758 8.352 10.969 1 89.75 303 ALA A N 1
ATOM 2381 C CA . ALA A 1 303 ? 12.633 8.414 10.047 1 89.75 303 ALA A CA 1
ATOM 2382 C C . ALA A 1 303 ? 12.445 7.086 9.32 1 89.75 303 ALA A C 1
ATOM 2384 O O . ALA A 1 303 ? 11.32 6.715 8.977 1 89.75 303 ALA A O 1
ATOM 2385 N N . GLY A 1 304 ? 13.617 6.391 9.086 1 89.69 304 GLY A N 1
ATOM 2386 C CA . GLY A 1 304 ? 13.578 5.121 8.375 1 89.69 304 GLY A CA 1
ATOM 2387 C C . GLY A 1 304 ? 13.438 5.281 6.875 1 89.69 304 GLY A C 1
ATOM 2388 O O . GLY A 1 304 ? 13.383 6.402 6.367 1 89.69 304 GLY A O 1
ATOM 2389 N N . PRO A 1 305 ? 13.32 4.164 6.215 1 86.25 305 PRO A N 1
ATOM 2390 C CA . PRO A 1 305 ? 13.297 4.191 4.75 1 86.25 305 PRO A CA 1
ATOM 2391 C C . PRO A 1 305 ? 12.031 4.836 4.191 1 86.25 305 PRO A C 1
ATOM 2393 O O . PRO A 1 305 ? 12.047 5.391 3.09 1 86.25 305 PRO A O 1
ATOM 2396 N N . GLY A 1 306 ? 10.93 4.824 4.91 1 83 306 GLY A N 1
ATOM 2397 C CA . GLY A 1 306 ? 9.672 5.352 4.406 1 83 306 GLY A CA 1
ATOM 2398 C C . GLY A 1 306 ? 9.359 6.746 4.922 1 83 306 GLY A C 1
ATOM 2399 O O . GLY A 1 306 ? 8.367 7.355 4.516 1 83 306 GLY A O 1
ATOM 2400 N N . GLY A 1 307 ? 10.172 7.23 5.891 1 84.94 307 GLY A N 1
ATOM 2401 C CA . GLY A 1 307 ? 9.898 8.523 6.492 1 84.94 307 GLY A CA 1
ATOM 2402 C C . GLY A 1 307 ? 8.992 8.438 7.703 1 84.94 307 GLY A C 1
ATOM 2403 O O . GLY A 1 307 ? 8.352 7.414 7.938 1 84.94 307 GLY A O 1
ATOM 2404 N N . TRP A 1 308 ? 8.891 9.484 8.438 1 85.06 308 TRP A N 1
ATOM 2405 C CA . TRP A 1 308 ? 8.234 9.523 9.742 1 85.06 308 TRP A CA 1
ATOM 2406 C C . TRP A 1 308 ? 6.746 9.203 9.609 1 85.06 308 TRP A C 1
ATOM 2408 O O . TRP A 1 308 ? 6.211 8.391 10.359 1 85.06 308 TRP A O 1
ATOM 2418 N N . ASN A 1 309 ? 6.086 9.828 8.688 1 80.81 309 ASN A N 1
ATOM 2419 C CA . ASN A 1 309 ? 4.637 9.688 8.586 1 80.81 309 ASN A CA 1
ATOM 2420 C C . ASN A 1 309 ? 4.238 8.297 8.109 1 80.81 309 ASN A C 1
ATOM 2422 O O . ASN A 1 309 ? 3.309 7.695 8.641 1 80.81 309 ASN A O 1
ATOM 2426 N N . THR A 1 310 ? 4.969 7.77 7.168 1 82.62 310 THR A N 1
ATOM 2427 C CA . THR A 1 310 ? 4.66 6.457 6.605 1 82.62 310 THR A CA 1
ATOM 2428 C C . THR A 1 310 ? 5.012 5.348 7.594 1 82.62 310 THR A C 1
ATOM 2430 O O . THR A 1 310 ? 4.383 4.289 7.598 1 82.62 310 THR A O 1
ATOM 2433 N N . GLN A 1 311 ? 5.926 5.637 8.438 1 89.81 311 GLN A N 1
ATOM 2434 C CA . GLN A 1 311 ? 6.461 4.59 9.305 1 89.81 311 GLN A CA 1
ATOM 2435 C C . GLN A 1 311 ? 5.668 4.492 10.602 1 89.81 311 GLN A C 1
ATOM 2437 O O . GLN A 1 311 ? 5.996 3.686 11.477 1 89.81 311 GLN A O 1
ATOM 2442 N N . GLN A 1 312 ? 4.605 5.266 10.734 1 92.56 312 GLN A N 1
ATOM 2443 C CA . GLN A 1 312 ? 3.805 5.164 11.953 1 92.56 312 GLN A CA 1
ATOM 2444 C C . GLN A 1 312 ? 2.912 3.926 11.922 1 92.56 312 GLN A C 1
ATOM 2446 O O . GLN A 1 312 ? 2.615 3.393 10.852 1 92.56 312 GLN A O 1
ATOM 2451 N N . GLY A 1 313 ? 2.607 3.422 13.18 1 96.25 313 GLY A N 1
ATOM 2452 C CA . GLY A 1 313 ? 1.6 2.377 13.25 1 96.25 313 GLY A CA 1
ATOM 2453 C C . GLY A 1 313 ? 2.168 1.027 13.648 1 96.25 313 GLY A C 1
ATOM 2454 O O . GLY A 1 313 ? 3.045 0.947 14.516 1 96.25 313 GLY A O 1
ATOM 2455 N N . PHE A 1 314 ? 1.619 -0.004 13.062 1 97.44 314 PHE A N 1
ATOM 2456 C CA . PHE A 1 314 ? 1.899 -1.372 13.484 1 97.44 314 PHE A CA 1
ATOM 2457 C C . PHE A 1 314 ? 3.111 -1.927 12.742 1 97.44 314 PHE A C 1
ATOM 2459 O O . PHE A 1 314 ? 3.281 -1.684 11.547 1 97.44 314 PHE A O 1
ATOM 2466 N N . TYR A 1 315 ? 3.881 -2.652 13.445 1 97.81 315 TYR A N 1
ATOM 2467 C CA . TYR A 1 315 ? 4.98 -3.461 12.93 1 97.81 315 TYR A CA 1
ATOM 2468 C C . TYR A 1 315 ? 4.781 -4.934 13.266 1 97.81 315 TYR A C 1
ATOM 2470 O O . TYR A 1 315 ? 4.891 -5.332 14.43 1 97.81 315 TYR A O 1
ATOM 2478 N N . VAL A 1 316 ? 4.543 -5.703 12.242 1 97.06 316 VAL A N 1
ATOM 2479 C CA . VAL A 1 316 ? 4.234 -7.113 12.453 1 97.06 316 VAL A CA 1
ATOM 2480 C C . VAL A 1 316 ? 5.473 -7.961 12.172 1 97.06 316 VAL A C 1
ATOM 2482 O O . VAL A 1 316 ? 6.047 -7.891 11.078 1 97.06 316 VAL A O 1
ATOM 2485 N N . TYR A 1 317 ? 5.832 -8.711 13.18 1 96 317 TYR A N 1
ATOM 2486 C CA . TYR A 1 317 ? 6.977 -9.609 13.07 1 96 317 TYR A CA 1
ATOM 2487 C C . TYR A 1 317 ? 6.527 -11.062 13.086 1 96 317 TYR A C 1
ATOM 2489 O O . TYR A 1 317 ? 5.582 -11.422 13.789 1 96 317 TYR A O 1
ATOM 2497 N N . ARG A 1 318 ? 7.191 -11.844 12.32 1 93.56 318 ARG A N 1
ATOM 2498 C CA . ARG A 1 318 ? 7.105 -13.297 12.406 1 93.56 318 ARG A CA 1
ATOM 2499 C C . ARG A 1 318 ? 8.484 -13.914 12.641 1 93.56 318 ARG A C 1
ATOM 2501 O O . ARG A 1 318 ? 9.352 -13.836 11.766 1 93.56 318 ARG A O 1
ATOM 2508 N N . GLU A 1 319 ? 8.625 -14.469 13.758 1 91.44 319 GLU A N 1
ATOM 2509 C CA . GLU A 1 319 ? 9.922 -15.031 14.141 1 91.44 319 GLU A CA 1
ATOM 2510 C C . GLU A 1 319 ? 11.047 -14.023 13.906 1 91.44 319 GLU A C 1
ATOM 2512 O O . GLU A 1 319 ? 12.023 -14.328 13.227 1 91.44 319 GLU A O 1
ATOM 2517 N N . ARG A 1 320 ? 10.875 -12.766 14.289 1 93.88 320 ARG A N 1
ATOM 2518 C CA . ARG A 1 320 ? 11.844 -11.672 14.328 1 93.88 320 ARG A CA 1
ATOM 2519 C C . ARG A 1 320 ? 12.008 -11.039 12.945 1 93.88 320 ARG A C 1
ATOM 2521 O O . ARG A 1 320 ? 12.703 -10.031 12.805 1 93.88 320 ARG A O 1
ATOM 2528 N N . ARG A 1 321 ? 11.359 -11.617 11.938 1 95.88 321 ARG A N 1
ATOM 2529 C CA . ARG A 1 321 ? 11.375 -11.047 10.594 1 95.88 321 ARG A CA 1
ATOM 2530 C C . ARG A 1 321 ? 10.242 -10.047 10.406 1 95.88 321 ARG A C 1
ATOM 2532 O O . ARG A 1 321 ? 9.07 -10.383 10.57 1 95.88 321 ARG A O 1
ATOM 2539 N N . LEU A 1 322 ? 10.617 -8.859 10.086 1 96.69 322 LEU A N 1
ATOM 2540 C CA . LEU A 1 322 ? 9.602 -7.832 9.891 1 96.69 322 LEU A CA 1
ATOM 2541 C C . LEU A 1 322 ? 8.805 -8.078 8.617 1 96.69 322 LEU A C 1
ATOM 2543 O O . LEU A 1 322 ? 9.391 -8.234 7.539 1 96.69 322 LEU A O 1
ATOM 2547 N N . LEU A 1 323 ? 7.531 -8.195 8.742 1 94.81 323 LEU A N 1
ATOM 2548 C CA . LEU A 1 323 ? 6.648 -8.438 7.602 1 94.81 323 LEU A CA 1
ATOM 2549 C C . LEU A 1 323 ? 6.004 -7.137 7.133 1 94.81 323 LEU A C 1
ATOM 2551 O O . LEU A 1 323 ? 6.023 -6.824 5.938 1 94.81 323 LEU A O 1
ATOM 2555 N N . VAL A 1 324 ? 5.469 -6.453 8.078 1 94.25 324 VAL A N 1
ATOM 2556 C CA . VAL A 1 324 ? 4.797 -5.184 7.816 1 94.25 324 VAL A CA 1
ATOM 2557 C C . VAL A 1 324 ? 5.484 -4.066 8.594 1 94.25 324 VAL A C 1
ATOM 2559 O O . VAL A 1 324 ? 5.672 -4.172 9.812 1 94.25 324 VAL A O 1
ATOM 2562 N N . ALA A 1 325 ? 5.812 -3.057 7.855 1 95.12 325 ALA A N 1
ATOM 2563 C CA . ALA A 1 325 ? 6.531 -1.936 8.453 1 95.12 325 ALA A CA 1
ATOM 2564 C C . ALA A 1 325 ? 5.688 -0.663 8.422 1 95.12 325 ALA A C 1
ATOM 2566 O O . ALA A 1 325 ? 5.855 0.176 7.531 1 95.12 325 ALA A O 1
ATOM 2567 N N . GLY A 1 326 ? 4.918 -0.492 9.445 1 92.56 326 GLY A N 1
ATOM 2568 C CA . GLY A 1 326 ? 4.105 0.71 9.516 1 92.56 326 GLY A CA 1
ATOM 2569 C C . GLY A 1 326 ? 2.695 0.511 8.992 1 92.56 326 GLY A C 1
ATOM 2570 O O . GLY A 1 326 ? 2.383 -0.535 8.422 1 92.56 326 GLY A O 1
ATO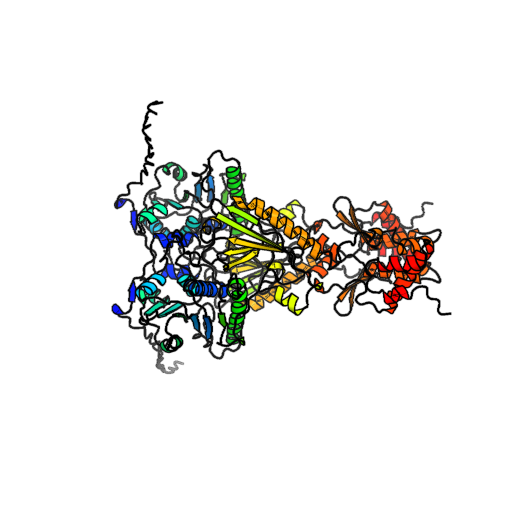M 2571 N N . GLY A 1 327 ? 1.865 1.513 9.258 1 90 327 GLY A N 1
ATOM 2572 C CA . GLY A 1 327 ? 0.465 1.451 8.875 1 90 327 GLY A CA 1
ATOM 2573 C C . GLY A 1 327 ? -0.445 0.991 9.992 1 90 327 GLY A C 1
ATOM 2574 O O . GLY A 1 327 ? 0.028 0.584 11.055 1 90 327 GLY A O 1
ATOM 2575 N N . TRP A 1 328 ? -1.72 1.051 9.703 1 92.19 328 TRP A N 1
ATOM 2576 C CA . TRP A 1 328 ? -2.666 0.828 10.797 1 92.19 328 TRP A CA 1
ATOM 2577 C C . TRP A 1 328 ? -3.506 -0.418 10.539 1 92.19 328 TRP A C 1
ATOM 2579 O O . TRP A 1 328 ? -4.637 -0.522 11.023 1 92.19 328 TRP A O 1
ATOM 2589 N N . LEU A 1 329 ? -3.064 -1.388 9.68 1 90.25 329 LEU A N 1
ATOM 2590 C CA . LEU A 1 329 ? -3.607 -2.717 9.43 1 90.25 329 LEU A CA 1
ATOM 2591 C C . LEU A 1 329 ? -5.078 -2.639 9.047 1 90.25 329 LEU A C 1
ATOM 2593 O O . LEU A 1 329 ? -5.879 -3.488 9.445 1 90.25 329 LEU A O 1
ATOM 2597 N N . SER A 1 330 ? -5.488 -1.604 8.43 1 79.75 330 SER A N 1
ATOM 2598 C CA . SER A 1 330 ? -6.863 -1.401 7.98 1 79.75 330 SER A CA 1
ATOM 2599 C C . SER A 1 330 ? -7.836 -1.439 9.156 1 79.75 330 SER A C 1
ATOM 2601 O O . SER A 1 330 ? -8.938 -1.975 9.039 1 79.75 330 SER A O 1
ATOM 2603 N N . LEU A 1 331 ? -7.414 -1.022 10.305 1 86.69 331 LEU A N 1
ATOM 2604 C CA . LEU A 1 331 ? -8.258 -0.997 11.492 1 86.69 331 LEU A CA 1
ATOM 2605 C C . LEU A 1 331 ? -9.07 0.294 11.555 1 86.69 331 LEU A C 1
ATOM 2607 O O . LEU A 1 331 ? -9.625 0.631 12.609 1 86.69 331 LEU A O 1
ATOM 2611 N N . GLY A 1 332 ? -9.008 1.054 10.523 1 75.81 332 GLY A N 1
ATOM 2612 C CA . GLY A 1 332 ? -9.875 2.217 10.422 1 75.81 332 GLY A CA 1
ATOM 2613 C C . GLY A 1 332 ? -9.172 3.516 10.773 1 75.81 332 GLY A C 1
ATOM 2614 O O . GLY A 1 332 ? -9.828 4.539 10.992 1 75.81 332 GLY A O 1
ATOM 2615 N N . TYR A 1 333 ? -7.883 3.486 10.844 1 82.25 333 TYR A N 1
ATOM 2616 C CA . TYR A 1 333 ? -7.125 4.68 11.195 1 82.25 333 TYR A CA 1
ATOM 2617 C C . TYR A 1 333 ? -6.488 5.312 9.969 1 82.25 333 TYR A C 1
ATOM 2619 O O . TYR A 1 333 ? -6.07 4.605 9.047 1 82.25 333 TYR A O 1
ATOM 2627 N N . ALA A 1 334 ? -6.457 6.633 10.047 1 72.56 334 ALA A N 1
ATOM 2628 C CA . ALA A 1 334 ? -5.758 7.371 9 1 72.56 334 ALA A CA 1
ATOM 2629 C C . ALA A 1 334 ? -4.336 7.723 9.43 1 72.56 334 ALA A C 1
ATOM 2631 O O . ALA A 1 334 ? -4.051 7.832 10.625 1 72.56 334 ALA A O 1
ATOM 2632 N N . THR A 1 335 ? -3.451 7.805 8.477 1 78.69 335 THR A N 1
ATOM 2633 C CA . THR A 1 335 ? -2.096 8.289 8.719 1 78.69 335 THR A CA 1
ATOM 2634 C C . THR A 1 335 ? -2.078 9.805 8.844 1 78.69 335 THR A C 1
ATOM 2636 O O . THR A 1 335 ? -2.449 10.516 7.91 1 78.69 335 THR A O 1
ATOM 2639 N N . GLU A 1 336 ? -1.754 10.227 10.062 1 75.5 336 GLU A N 1
ATOM 2640 C CA . GLU A 1 336 ? -1.717 11.664 10.328 1 75.5 336 GLU A CA 1
ATOM 2641 C C . GLU A 1 336 ? -0.391 12.078 10.961 1 75.5 336 GLU A C 1
ATOM 2643 O O . GLU A 1 336 ? 0.238 11.281 11.664 1 75.5 336 GLU A O 1
ATOM 2648 N N . GLU A 1 337 ? -0.021 13.227 10.766 1 73.5 337 GLU A N 1
ATOM 2649 C CA . GLU A 1 337 ? 1.288 13.711 11.195 1 73.5 337 GLU A CA 1
ATOM 2650 C C . GLU A 1 337 ? 1.422 13.68 12.711 1 73.5 337 GLU A C 1
ATOM 2652 O O . GLU A 1 337 ? 2.498 13.391 13.242 1 73.5 337 GLU A O 1
ATOM 2657 N N . HIS A 1 338 ? 0.359 14.023 13.414 1 75.81 338 HIS A N 1
ATOM 2658 C CA . HIS A 1 338 ? 0.479 14.133 14.867 1 75.81 338 HIS A CA 1
ATOM 2659 C C . HIS A 1 338 ? 0.513 12.75 15.516 1 75.81 338 HIS A C 1
ATOM 2661 O O . HIS A 1 338 ? 0.671 12.641 16.734 1 75.81 338 HIS A O 1
ATOM 2667 N N . TYR A 1 339 ? 0.408 11.719 14.727 1 87.5 339 TYR A N 1
ATOM 2668 C CA . TYR A 1 339 ? 0.544 10.359 15.242 1 87.5 339 TYR A CA 1
ATOM 2669 C C . TYR A 1 339 ? 1.851 9.727 14.773 1 87.5 339 TYR A C 1
ATOM 2671 O O . TYR A 1 339 ? 2.096 8.539 15.016 1 87.5 339 TYR A O 1
ATOM 2679 N N . ARG A 1 340 ? 2.746 10.438 14.18 1 88.56 340 ARG A N 1
ATOM 2680 C CA . ARG A 1 340 ? 3.92 9.906 13.492 1 88.56 340 ARG A CA 1
ATOM 2681 C C . ARG A 1 340 ? 4.875 9.242 14.484 1 88.56 340 ARG A C 1
ATOM 2683 O O . ARG A 1 340 ? 5.746 8.469 14.086 1 88.56 340 ARG A O 1
ATOM 2690 N N . LEU A 1 341 ? 4.684 9.508 15.82 1 93.56 341 LEU A N 1
ATOM 2691 C CA . LEU A 1 341 ? 5.574 8.953 16.828 1 93.56 341 LEU A CA 1
ATOM 2692 C C . LEU A 1 341 ? 5.055 7.609 17.344 1 93.56 341 LEU A C 1
ATOM 2694 O O . LEU A 1 341 ? 5.75 6.906 18.078 1 93.56 341 LEU A O 1
ATOM 2698 N N . ALA A 1 342 ? 3.873 7.27 16.969 1 96.69 342 ALA A N 1
ATOM 2699 C CA . ALA A 1 342 ? 3.227 6.062 17.484 1 96.69 342 ALA A CA 1
ATOM 2700 C C . ALA A 1 342 ? 3.734 4.82 16.75 1 96.69 342 ALA A C 1
ATOM 2702 O O . ALA A 1 342 ? 3.773 4.781 15.523 1 96.69 342 ALA A O 1
ATOM 2703 N N . ARG A 1 343 ? 4.172 3.801 17.547 1 98 343 ARG A N 1
ATOM 2704 C CA . ARG A 1 343 ? 4.605 2.502 17.031 1 98 343 ARG A CA 1
ATOM 2705 C C . ARG A 1 343 ? 3.984 1.365 17.844 1 98 343 ARG A C 1
ATOM 2707 O O . ARG A 1 343 ? 3.877 1.453 19.062 1 98 343 ARG A O 1
ATOM 2714 N N . LEU A 1 344 ? 3.561 0.344 17.172 1 98.25 344 LEU A N 1
ATOM 2715 C CA . LEU A 1 344 ? 3.09 -0.864 17.844 1 98.25 344 LEU A CA 1
ATOM 2716 C C . LEU A 1 344 ? 3.77 -2.104 17.266 1 98.25 344 LEU A C 1
ATOM 2718 O O . LEU A 1 344 ? 3.66 -2.381 16.078 1 98.25 344 LEU A O 1
ATOM 2722 N N . LYS A 1 345 ? 4.461 -2.816 18.078 1 98.31 345 LYS A N 1
ATOM 2723 C CA . LYS A 1 345 ? 5.129 -4.059 17.688 1 98.31 345 LYS A CA 1
ATOM 2724 C C . LYS A 1 345 ? 4.227 -5.262 17.922 1 98.31 345 LYS A C 1
ATOM 2726 O O . LYS A 1 345 ? 3.691 -5.438 19.031 1 98.31 345 LYS A O 1
ATOM 2731 N N . VAL A 1 346 ? 4.008 -6.062 16.922 1 97.75 346 VAL A N 1
ATOM 2732 C CA . VAL A 1 346 ? 3.225 -7.289 17.016 1 97.75 346 VAL A CA 1
ATOM 2733 C C . VAL A 1 346 ? 4.09 -8.484 16.625 1 97.75 346 VAL A C 1
ATOM 2735 O O . VAL A 1 346 ? 4.578 -8.57 15.492 1 97.75 346 VAL A O 1
ATOM 2738 N N . ASP A 1 347 ? 4.289 -9.398 17.516 1 95.81 347 ASP A N 1
ATOM 2739 C CA . ASP A 1 347 ? 5.047 -10.625 17.266 1 95.81 347 ASP A CA 1
ATOM 2740 C C . ASP A 1 347 ? 4.113 -11.82 17.109 1 95.81 347 ASP A C 1
ATOM 2742 O O . ASP A 1 347 ? 3.408 -12.195 18.047 1 95.81 347 ASP A O 1
ATOM 2746 N N . ILE A 1 348 ? 4.188 -12.367 15.906 1 92.69 348 ILE A N 1
ATOM 2747 C CA . ILE A 1 348 ? 3.354 -13.539 15.656 1 92.69 348 ILE A CA 1
ATOM 2748 C C . ILE A 1 348 ? 4.238 -14.75 15.375 1 92.69 348 ILE A C 1
ATOM 2750 O O . ILE A 1 348 ? 5.422 -14.602 15.07 1 92.69 348 ILE A O 1
ATOM 2754 N N . SER A 1 349 ? 3.645 -15.922 15.508 1 88.81 349 SER A N 1
ATOM 2755 C CA . SER A 1 349 ? 4.367 -17.156 15.234 1 88.81 349 SER A CA 1
ATOM 2756 C C . SER A 1 349 ? 4.031 -17.703 13.852 1 88.81 349 SER A C 1
ATOM 2758 O O . SER A 1 349 ? 3.074 -17.25 13.219 1 88.81 349 SER A O 1
ATOM 2760 N N . ASN A 1 350 ? 4.809 -18.719 13.391 1 84.88 350 ASN A N 1
ATOM 2761 C CA . ASN A 1 350 ? 4.613 -19.344 12.086 1 84.88 350 ASN A CA 1
ATOM 2762 C C . ASN A 1 350 ? 3.258 -20.031 11.992 1 84.88 350 ASN A C 1
ATOM 2764 O O . ASN A 1 350 ? 2.684 -20.156 10.914 1 84.88 350 ASN A O 1
ATOM 2768 N N . SER A 1 351 ? 2.76 -20.328 13.055 1 82.81 351 SER A N 1
ATOM 2769 C CA . SER A 1 351 ? 1.534 -21.125 13.078 1 82.81 351 SER A CA 1
ATOM 2770 C C . SER A 1 351 ? 0.306 -20.25 12.852 1 82.81 351 SER A C 1
ATOM 2772 O O . SER A 1 351 ? -0.784 -20.75 12.578 1 82.81 351 SER A O 1
ATOM 2774 N N . THR A 1 352 ? 0.502 -18.953 12.844 1 84.56 352 THR A N 1
ATOM 2775 C CA . THR A 1 352 ? -0.662 -18.078 12.75 1 84.56 352 THR A CA 1
ATOM 2776 C C . THR A 1 352 ? -0.682 -17.344 11.414 1 84.56 352 THR A C 1
ATOM 2778 O O . THR A 1 352 ? -1.465 -16.406 11.227 1 84.56 352 THR A O 1
ATOM 2781 N N . ASP A 1 353 ? 0.081 -17.734 10.484 1 82.81 353 ASP A N 1
ATOM 2782 C CA . ASP A 1 353 ? 0.201 -17.062 9.195 1 82.81 353 ASP A CA 1
ATOM 2783 C C . ASP A 1 353 ? -1.149 -16.984 8.484 1 82.81 353 ASP A C 1
ATOM 2785 O O . ASP A 1 353 ? -1.513 -15.938 7.938 1 82.81 353 ASP A O 1
ATOM 2789 N N . ALA A 1 354 ? -1.807 -18.109 8.531 1 80 354 ALA A N 1
ATOM 2790 C CA . ALA A 1 354 ? -3.088 -18.172 7.836 1 80 354 ALA A CA 1
ATOM 2791 C C . ALA A 1 354 ? -4.102 -17.219 8.453 1 80 354 ALA A C 1
ATOM 2793 O O . ALA A 1 354 ? -4.844 -16.547 7.734 1 80 354 ALA A O 1
ATOM 2794 N N . GLU A 1 355 ? -4.031 -17.109 9.75 1 85.56 355 GLU A N 1
ATOM 2795 C CA . GLU A 1 355 ? -4.969 -16.234 10.453 1 85.56 355 GLU A CA 1
ATOM 2796 C C . GLU A 1 355 ? -4.699 -14.766 10.156 1 85.56 355 GLU A C 1
ATOM 2798 O O . GLU A 1 355 ? -5.625 -13.953 10.109 1 85.56 355 GLU A O 1
ATOM 2803 N N . TRP A 1 356 ? -3.449 -14.492 9.969 1 89.12 356 TRP A N 1
ATOM 2804 C CA . TRP A 1 356 ? -3.057 -13.109 9.719 1 89.12 356 TRP A CA 1
ATOM 2805 C C . TRP A 1 356 ? -3.055 -12.805 8.227 1 89.12 356 TRP A C 1
ATOM 2807 O O . TRP A 1 356 ? -2.705 -11.703 7.809 1 89.12 356 TRP A O 1
ATOM 2817 N N . GLU A 1 357 ? -3.395 -13.781 7.43 1 85.38 357 GLU A N 1
ATOM 2818 C CA . GLU A 1 357 ? -3.502 -13.648 5.98 1 85.38 357 GLU A CA 1
ATOM 2819 C C . GLU A 1 357 ? -2.236 -13.039 5.391 1 85.38 357 GLU A C 1
ATOM 2821 O O . GLU A 1 357 ? -2.307 -12.07 4.625 1 85.38 357 GLU A O 1
ATOM 2826 N N . ILE A 1 358 ? -1.16 -13.562 5.789 1 87.69 358 ILE A N 1
ATOM 2827 C CA . ILE A 1 358 ? 0.118 -13.109 5.25 1 87.69 358 ILE A CA 1
ATOM 2828 C C . ILE A 1 358 ? 0.225 -13.492 3.779 1 87.69 358 ILE A C 1
ATOM 2830 O O . ILE A 1 358 ? -0.135 -14.609 3.396 1 87.69 358 ILE A O 1
ATOM 2834 N N . ASP A 1 359 ? 0.665 -12.594 2.955 1 86.44 359 ASP A N 1
ATOM 2835 C CA . ASP A 1 359 ? 0.742 -12.883 1.527 1 86.44 359 ASP A CA 1
ATOM 2836 C C . ASP A 1 359 ? 2.111 -13.445 1.153 1 86.44 359 ASP A C 1
ATOM 2838 O O . ASP A 1 359 ? 3.018 -13.484 1.986 1 86.44 359 ASP A O 1
ATOM 2842 N N . VAL A 1 360 ? 2.242 -13.805 -0.071 1 84.12 360 VAL A N 1
ATOM 2843 C CA . VAL A 1 360 ? 3.428 -14.492 -0.567 1 84.12 360 VAL A CA 1
ATOM 2844 C C . VAL A 1 360 ? 4.645 -13.578 -0.448 1 84.12 360 VAL A C 1
ATOM 2846 O O . VAL A 1 360 ? 5.738 -14.039 -0.106 1 84.12 360 VAL A O 1
ATOM 2849 N N . LYS A 1 361 ? 4.43 -12.328 -0.638 1 85.44 361 LYS A N 1
ATOM 2850 C CA . LYS A 1 361 ? 5.543 -11.391 -0.639 1 85.44 361 LYS A CA 1
ATOM 2851 C C . LYS A 1 361 ? 5.84 -10.883 0.771 1 85.44 361 LYS A C 1
ATOM 2853 O O . LYS A 1 361 ? 6.793 -10.133 0.979 1 85.44 361 LYS A O 1
ATOM 2858 N N . LYS A 1 362 ? 5.043 -11.312 1.688 1 85 362 LYS A N 1
ATOM 2859 C CA . LYS A 1 362 ? 5.254 -10.922 3.08 1 85 362 LYS A CA 1
ATOM 2860 C C . LYS A 1 362 ? 5.246 -9.406 3.232 1 85 362 LYS A C 1
ATOM 2862 O O . LYS A 1 362 ? 6.164 -8.828 3.822 1 85 362 LYS A O 1
ATOM 2867 N N . SER A 1 363 ? 4.238 -8.828 2.76 1 82.56 363 SER A N 1
ATOM 2868 C CA . SER A 1 363 ? 4.176 -7.375 2.791 1 82.56 363 SER A CA 1
ATOM 2869 C C . SER A 1 363 ? 2.826 -6.891 3.316 1 82.56 363 SER A C 1
ATOM 2871 O O . SER A 1 363 ? 2.629 -5.691 3.525 1 82.56 363 SER A O 1
ATOM 2873 N N . ARG A 1 364 ? 2 -7.781 3.559 1 83.5 364 ARG A N 1
ATOM 2874 C CA . ARG A 1 364 ? 0.675 -7.43 4.059 1 83.5 364 ARG A CA 1
ATOM 2875 C C . ARG A 1 364 ? 0.227 -8.398 5.148 1 83.5 364 ARG A C 1
ATOM 2877 O O . ARG A 1 364 ? 0.513 -9.594 5.078 1 83.5 364 ARG A O 1
ATOM 2884 N N . ALA A 1 365 ? -0.481 -7.773 6.07 1 89.88 365 ALA A N 1
ATOM 2885 C CA . ALA A 1 365 ? -1.091 -8.57 7.133 1 89.88 365 ALA A CA 1
ATOM 2886 C C . ALA A 1 365 ? -2.459 -8.016 7.52 1 89.88 365 ALA A C 1
ATOM 2888 O O . ALA A 1 365 ? -2.678 -6.797 7.477 1 89.88 365 ALA A O 1
ATOM 2889 N N . ARG A 1 366 ? -3.281 -8.891 7.793 1 87.88 366 ARG A N 1
ATOM 2890 C CA . ARG A 1 366 ? -4.594 -8.547 8.328 1 87.88 366 ARG A CA 1
ATOM 2891 C C . ARG A 1 366 ? -4.844 -9.234 9.664 1 87.88 366 ARG A C 1
ATOM 2893 O O . ARG A 1 366 ? -4.758 -10.461 9.758 1 87.88 366 ARG A O 1
ATOM 2900 N N . PRO A 1 367 ? -5.164 -8.422 10.625 1 91.81 367 PRO A N 1
ATOM 2901 C CA . PRO A 1 367 ? -5.398 -9.055 11.922 1 91.81 367 PRO A CA 1
ATOM 2902 C C . PRO A 1 367 ? -6.648 -9.938 11.938 1 91.81 367 PRO A C 1
ATOM 2904 O O . PRO A 1 367 ? -7.648 -9.602 11.297 1 91.81 367 PRO A O 1
ATOM 2907 N N . PRO A 1 368 ? -6.523 -11.016 12.672 1 89.12 368 PRO A N 1
ATOM 2908 C CA . PRO A 1 368 ? -7.73 -11.812 12.898 1 89.12 368 PRO A CA 1
ATOM 2909 C C . PRO A 1 368 ? -8.836 -11.031 13.594 1 89.12 368 PRO A C 1
ATOM 2911 O O . PRO A 1 368 ? -8.562 -10.195 14.461 1 89.12 368 PRO A O 1
ATOM 2914 N N . THR A 1 369 ? -10.039 -11.359 13.305 1 83.12 369 THR A N 1
ATOM 2915 C CA . THR A 1 369 ? -11.203 -10.648 13.812 1 83.12 369 THR A CA 1
ATOM 2916 C C . THR A 1 369 ? -11.219 -10.648 15.336 1 83.12 369 THR A C 1
ATOM 2918 O O . THR A 1 369 ? -11.617 -9.664 15.961 1 83.12 369 THR A O 1
ATOM 2921 N N . GLU A 1 370 ? -10.742 -11.68 15.883 1 85.56 370 GLU A N 1
ATOM 2922 C CA . GLU A 1 370 ? -10.75 -11.852 17.328 1 85.56 370 GLU A CA 1
ATOM 2923 C C . GLU A 1 370 ? -9.836 -10.828 18 1 85.56 370 GLU A C 1
ATOM 2925 O O . GLU A 1 370 ? -10.039 -10.484 19.172 1 85.56 370 GLU A O 1
ATOM 2930 N N . LEU A 1 371 ? -8.898 -10.359 17.297 1 93.56 371 LEU A N 1
ATOM 2931 C CA . LEU A 1 371 ? -7.895 -9.492 17.922 1 93.56 371 LEU A CA 1
ATOM 2932 C C . LEU A 1 371 ? -8.148 -8.031 17.562 1 93.56 371 LEU A C 1
ATOM 2934 O O . LEU A 1 371 ? -7.547 -7.133 18.141 1 93.56 371 LEU A O 1
ATOM 2938 N N . GLU A 1 372 ? -9.016 -7.719 16.688 1 92.06 372 GLU A N 1
ATOM 2939 C CA . GLU A 1 372 ? -9.18 -6.383 16.109 1 92.06 372 GLU A CA 1
ATOM 2940 C C . GLU A 1 372 ? -9.539 -5.367 17.203 1 92.06 372 GLU A C 1
ATOM 2942 O O . GLU A 1 372 ? -8.938 -4.293 17.266 1 92.06 372 GLU A O 1
ATOM 2947 N N . GLU A 1 373 ? -10.484 -5.703 18.031 1 91.44 373 GLU A N 1
ATOM 2948 C CA . GLU A 1 373 ? -10.945 -4.766 19.047 1 91.44 373 GLU A CA 1
ATOM 2949 C C . GLU A 1 373 ? -9.82 -4.41 20.031 1 91.44 373 GLU A C 1
ATOM 2951 O O . GLU A 1 373 ? -9.617 -3.24 20.344 1 91.44 373 GLU A O 1
ATOM 2956 N N . ARG A 1 374 ? -9.164 -5.387 20.453 1 95 374 ARG A N 1
ATOM 2957 C CA . ARG A 1 374 ? -8.094 -5.141 21.406 1 95 374 ARG A CA 1
ATOM 2958 C C . ARG A 1 374 ? -6.949 -4.363 20.766 1 95 374 ARG A C 1
ATOM 2960 O O . ARG A 1 374 ? -6.359 -3.48 21.391 1 95 374 ARG A O 1
ATOM 2967 N N . LEU A 1 375 ? -6.605 -4.703 19.562 1 96.62 375 LEU A N 1
ATOM 2968 C CA . LEU A 1 375 ? -5.562 -3.98 18.844 1 96.62 375 LEU A CA 1
ATOM 2969 C C . LEU A 1 375 ? -5.949 -2.516 18.656 1 96.62 375 LEU A C 1
ATOM 2971 O O . LEU A 1 375 ? -5.094 -1.631 18.75 1 96.62 375 LEU A O 1
ATOM 2975 N N . ARG A 1 376 ? -7.199 -2.275 18.5 1 95.69 376 ARG A N 1
ATOM 2976 C CA . ARG A 1 376 ? -7.68 -0.902 18.391 1 95.69 376 ARG A CA 1
ATOM 2977 C C . ARG A 1 376 ? -7.488 -0.148 19.703 1 95.69 376 ARG A C 1
ATOM 2979 O O . ARG A 1 376 ? -7.062 1.01 19.703 1 95.69 376 ARG A O 1
ATOM 2986 N N . GLU A 1 377 ? -7.777 -0.787 20.719 1 95.38 377 GLU A N 1
ATOM 2987 C CA . GLU A 1 377 ? -7.613 -0.164 22.031 1 95.38 377 GLU A CA 1
ATOM 2988 C C . GLU A 1 377 ? -6.156 0.204 22.281 1 95.38 377 GLU A C 1
ATOM 2990 O O . GLU A 1 377 ? -5.863 1.295 22.781 1 95.38 377 GLU A O 1
ATOM 2995 N N . LEU A 1 378 ? -5.363 -0.715 21.969 1 96.38 378 LEU A N 1
ATOM 2996 C CA . LEU A 1 378 ? -3.938 -0.473 22.156 1 96.38 378 LEU A CA 1
ATOM 2997 C C . LEU A 1 378 ? -3.451 0.654 21.25 1 96.38 378 LEU A C 1
ATOM 2999 O O . LEU A 1 378 ? -2.693 1.523 21.688 1 96.38 378 LEU A O 1
ATOM 3003 N N . ALA A 1 379 ? -3.896 0.612 20.031 1 97.25 379 ALA A N 1
ATOM 3004 C CA . ALA A 1 379 ? -3.531 1.662 19.094 1 97.25 379 ALA A CA 1
ATOM 3005 C C . ALA A 1 379 ? -4 3.029 19.578 1 97.25 379 ALA A C 1
ATOM 3007 O O . ALA A 1 379 ? -3.26 4.012 19.5 1 97.25 379 ALA A O 1
ATOM 3008 N N . ASP A 1 380 ? -5.176 3.061 20.125 1 94.94 380 ASP A N 1
ATOM 3009 C CA . ASP A 1 380 ? -5.73 4.312 20.625 1 94.94 380 ASP A CA 1
ATOM 3010 C C . ASP A 1 380 ? -4.891 4.867 21.766 1 94.94 380 ASP A C 1
ATOM 3012 O O . ASP A 1 380 ? -4.633 6.07 21.828 1 94.94 380 ASP A O 1
ATOM 3016 N N . ALA A 1 381 ? -4.531 4.008 22.609 1 94.25 381 ALA A N 1
ATOM 3017 C CA . ALA A 1 381 ? -3.715 4.418 23.75 1 94.25 381 ALA A CA 1
ATOM 3018 C C . ALA A 1 381 ? -2.373 4.984 23.281 1 94.25 381 ALA A C 1
ATOM 3020 O O . ALA A 1 381 ? -1.938 6.035 23.766 1 94.25 381 ALA A O 1
ATOM 3021 N N . VAL A 1 382 ? -1.748 4.305 22.375 1 96.62 382 VAL A N 1
ATOM 3022 C CA . VAL A 1 382 ? -0.439 4.727 21.891 1 96.62 382 VAL A CA 1
ATOM 3023 C C . VAL A 1 382 ? -0.575 6.031 21.109 1 96.62 382 VAL A C 1
ATOM 3025 O O . VAL A 1 382 ? 0.245 6.938 21.25 1 96.62 382 VAL A O 1
ATOM 3028 N N . ARG A 1 383 ? -1.564 6.09 20.312 1 93.88 383 ARG A N 1
ATOM 3029 C CA . ARG A 1 383 ? -1.816 7.289 19.516 1 93.88 383 ARG A CA 1
ATOM 3030 C C . ARG A 1 383 ? -2.072 8.5 20.422 1 93.88 383 ARG A C 1
ATOM 3032 O O . ARG A 1 383 ? -1.585 9.594 20.141 1 93.88 383 ARG A O 1
ATOM 3039 N N . LYS A 1 384 ? -2.844 8.281 21.422 1 88.56 384 LYS A N 1
ATOM 3040 C CA . LYS A 1 384 ? -3.141 9.359 22.359 1 88.56 384 LYS A CA 1
ATOM 3041 C C . LYS A 1 384 ? -1.863 9.914 22.969 1 88.56 384 LYS A C 1
ATOM 3043 O O . LYS A 1 384 ? -1.656 11.133 22.984 1 88.56 384 LYS A O 1
ATOM 3048 N N . LEU A 1 385 ? -1.071 9.039 23.391 1 90.44 385 LEU A N 1
ATOM 3049 C CA . LEU A 1 385 ? 0.171 9.477 24.016 1 90.44 385 LEU A CA 1
ATOM 3050 C C . LEU A 1 385 ? 1.105 10.102 22.984 1 90.44 385 LEU A C 1
ATOM 3052 O O . LEU A 1 385 ? 1.783 11.094 23.281 1 90.44 385 LEU A O 1
ATOM 3056 N N . ALA A 1 386 ? 1.216 9.516 21.844 1 92.12 386 ALA A N 1
ATOM 3057 C CA . ALA A 1 386 ? 2.051 10.055 20.766 1 92.12 386 ALA A CA 1
ATOM 3058 C C . ALA A 1 386 ? 1.644 11.492 20.438 1 92.12 386 ALA A C 1
ATOM 3060 O O . ALA A 1 386 ? 2.5 12.352 20.219 1 92.12 386 ALA A O 1
ATOM 3061 N N . ARG A 1 387 ? 0.409 11.664 20.406 1 83.44 387 ARG A N 1
ATOM 3062 C CA . ARG A 1 387 ? -0.117 13 20.141 1 83.44 387 ARG A CA 1
ATOM 3063 C C . ARG A 1 387 ? 0.301 13.984 21.234 1 83.44 387 ARG A C 1
ATOM 3065 O O . ARG A 1 387 ? 0.688 15.117 20.938 1 83.44 387 ARG A O 1
ATOM 3072 N N . GLU A 1 388 ? 0.207 13.586 22.422 1 78.31 388 GLU A N 1
ATOM 3073 C CA . GLU A 1 388 ? 0.597 14.43 23.547 1 78.31 388 GLU A CA 1
ATOM 3074 C C . GLU A 1 388 ? 2.076 14.797 23.484 1 78.31 388 GLU A C 1
ATOM 3076 O O . GLU A 1 388 ? 2.443 15.953 23.672 1 78.31 388 GLU A O 1
ATOM 3081 N N . VAL A 1 389 ? 2.869 13.781 23.203 1 81.06 389 VAL A N 1
ATOM 3082 C CA . VAL A 1 389 ? 4.305 14.008 23.094 1 81.06 389 VAL A CA 1
ATOM 3083 C C . VAL A 1 389 ? 4.594 14.938 21.906 1 81.06 389 VAL A C 1
ATOM 3085 O O . VAL A 1 389 ? 5.473 15.797 21.984 1 81.06 389 VAL A O 1
ATOM 3088 N N . PHE A 1 390 ? 3.922 14.82 20.891 1 78.5 390 PHE A N 1
ATOM 3089 C CA . PHE A 1 390 ? 4.105 15.602 19.688 1 78.5 390 PHE A CA 1
ATOM 3090 C C . PHE A 1 390 ? 3.76 17.062 19.938 1 78.5 390 PHE A C 1
ATOM 3092 O O . PHE A 1 390 ? 4.461 17.969 19.453 1 78.5 390 PHE A O 1
ATOM 3099 N N . VAL A 1 391 ? 2.615 17.297 20.656 1 63.72 391 VAL A N 1
ATOM 3100 C CA . VAL A 1 391 ? 2.121 18.641 20.906 1 63.72 391 VAL A CA 1
ATOM 3101 C C . VAL A 1 391 ? 2.979 19.312 21.984 1 63.72 391 VAL A C 1
ATOM 3103 O O . VAL A 1 391 ? 3.322 20.5 21.859 1 63.72 391 VAL A O 1
ATOM 3106 N N . HIS A 1 392 ? 2.881 18.703 23.109 1 60.25 392 HIS A N 1
ATOM 3107 C CA . HIS A 1 392 ? 3.531 19.312 24.266 1 60.25 392 HIS A CA 1
ATOM 3108 C C . HIS A 1 392 ? 5.051 19.297 24.109 1 60.25 392 HIS A C 1
ATOM 3110 O O . HIS A 1 392 ? 5.773 19.641 25.047 1 60.25 392 HIS A O 1
ATOM 3116 N N . ARG A 1 393 ? 5.453 19.828 22.891 1 48.19 393 ARG A N 1
ATOM 3117 C CA . ARG A 1 393 ? 6.871 20.031 22.625 1 48.19 393 ARG A CA 1
ATOM 3118 C C . ARG A 1 393 ? 7.723 19.672 23.828 1 48.19 393 ARG A C 1
ATOM 3120 O O . ARG A 1 393 ? 7.66 20.359 24.859 1 48.19 393 ARG A O 1
ATOM 3127 N N . GLY A 1 394 ? 8.461 18.641 23.938 1 43.53 394 GLY A N 1
ATOM 3128 C CA . GLY A 1 394 ? 9.398 18.484 25.047 1 43.53 394 GLY A CA 1
ATOM 3129 C C . GLY A 1 394 ? 8.93 19.156 26.328 1 43.53 394 GLY A C 1
ATOM 3130 O O . GLY A 1 394 ? 9.742 19.438 27.203 1 43.53 394 GLY A O 1
ATOM 3131 N N . ALA A 1 395 ? 7.898 20.016 26.297 1 39.31 395 ALA A N 1
ATOM 3132 C CA . ALA A 1 395 ? 7.523 20.703 27.531 1 39.31 395 ALA A CA 1
ATOM 3133 C C . ALA A 1 395 ? 7.422 19.719 28.688 1 39.31 395 ALA A C 1
ATOM 3135 O O . ALA A 1 395 ? 6.906 18.609 28.531 1 39.31 395 ALA A O 1
ATOM 3136 N N . ARG A 1 396 ? 8.305 19.766 29.469 1 37.19 396 ARG A N 1
ATOM 3137 C CA . ARG A 1 396 ? 8.281 19.141 30.797 1 37.19 396 ARG A CA 1
ATOM 3138 C C . ARG A 1 396 ? 6.852 18.984 31.297 1 37.19 396 ARG A C 1
ATOM 3140 O O . ARG A 1 396 ? 6.012 19.859 31.094 1 37.19 396 ARG A O 1
ATOM 3147 N N . VAL A 1 397 ? 6.242 17.75 31.359 1 35.53 397 VAL A N 1
ATOM 3148 C CA . VAL A 1 397 ? 5.133 17.422 32.25 1 35.53 397 VAL A CA 1
ATOM 3149 C C . VAL A 1 397 ? 4.848 18.594 33.188 1 35.53 397 VAL A C 1
ATOM 3151 O O . VAL A 1 397 ? 5.773 19.234 33.688 1 35.53 397 VAL A O 1
ATOM 3154 N N . ARG A 1 398 ? 3.531 19.188 33.188 1 35.81 398 ARG A N 1
ATOM 3155 C CA . ARG A 1 398 ? 3.01 20.047 34.25 1 35.81 398 ARG A CA 1
ATOM 3156 C C . ARG A 1 398 ? 3.762 19.812 35.562 1 35.81 398 ARG A C 1
ATOM 3158 O O . ARG A 1 398 ? 3.703 18.734 36.156 1 35.81 398 ARG A O 1
ATOM 3165 N N . THR A 1 399 ? 4.867 20.266 35.688 1 33.91 399 THR A N 1
ATOM 3166 C CA . THR A 1 399 ? 5.121 20.312 37.125 1 33.91 399 THR A CA 1
ATOM 3167 C C . THR A 1 399 ? 3.885 20.812 37.875 1 33.91 399 THR A C 1
ATOM 3169 O O . THR A 1 399 ? 3.189 21.703 37.406 1 33.91 399 THR A O 1
ATOM 3172 N N . SER A 1 400 ? 3.275 20.141 38.75 1 37.47 400 SER A N 1
ATOM 3173 C CA . SER A 1 400 ? 2.127 20.344 39.625 1 37.47 400 SER A CA 1
ATOM 3174 C C . SER A 1 400 ? 1.854 21.828 39.844 1 37.47 400 SER A C 1
ATOM 3176 O O . SER A 1 400 ? 0.736 22.219 40.156 1 37.47 400 SER A O 1
ATOM 3178 N N . GLY A 1 401 ? 2.77 22.828 39.844 1 36.78 401 GLY A N 1
ATOM 3179 C CA . GLY A 1 401 ? 2.568 24.172 40.344 1 36.78 401 GLY A CA 1
ATOM 3180 C C . GLY A 1 401 ? 2.283 25.203 39.281 1 36.78 401 GLY A C 1
ATOM 3181 O O . GLY A 1 401 ? 2.273 26.406 39.531 1 36.78 401 GLY A O 1
ATOM 3182 N N . VAL A 1 402 ? 2.484 25 38.094 1 40.72 402 VAL A N 1
ATOM 3183 C CA . VAL A 1 402 ? 2.369 26.094 37.125 1 40.72 402 VAL A CA 1
ATOM 3184 C C . VAL A 1 402 ? 0.897 26.375 36.844 1 40.72 402 VAL A C 1
ATOM 3186 O O . VAL A 1 402 ? 0.184 25.516 36.344 1 40.72 402 VAL A O 1
ATOM 3189 N N . ARG A 1 403 ? 0.275 27.359 37.344 1 42.75 403 ARG A N 1
ATOM 3190 C CA . ARG A 1 403 ? -1.082 27.875 37.188 1 42.75 403 ARG A CA 1
ATOM 3191 C C . ARG A 1 403 ? -1.406 28.125 35.719 1 42.75 403 ARG A C 1
ATOM 3193 O O . ARG A 1 403 ? -0.561 28.609 34.969 1 42.75 403 ARG A O 1
ATOM 3200 N N . GLU A 1 404 ? -2.408 27.5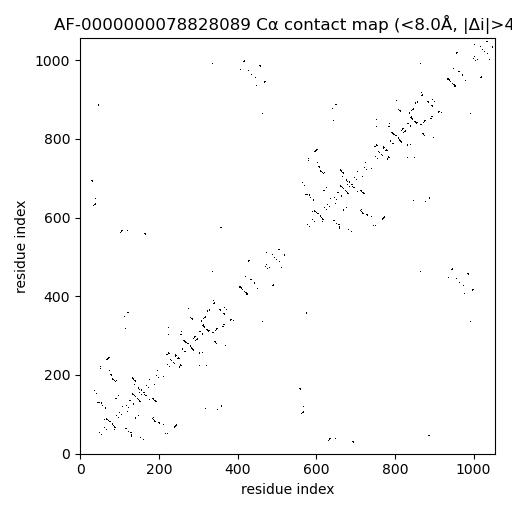78 35.094 1 48.47 404 GLU A N 1
ATOM 3201 C CA . GLU A 1 404 ? -3.078 27.75 33.812 1 48.47 404 GLU A CA 1
ATOM 3202 C C . GLU A 1 404 ? -3.008 29.203 33.344 1 48.47 404 GLU A C 1
ATOM 3204 O O . GLU A 1 404 ? -2.912 29.469 32.156 1 48.47 404 GLU A O 1
ATOM 3209 N N . ILE A 1 405 ? -2.918 30.234 34.219 1 49.78 405 ILE A N 1
ATOM 3210 C CA . ILE A 1 405 ? -3.076 31.656 33.938 1 49.78 405 ILE A CA 1
ATOM 3211 C C . ILE A 1 405 ? -1.804 32.188 33.281 1 49.78 405 ILE A C 1
ATOM 3213 O O . ILE A 1 405 ? -1.768 33.344 32.812 1 49.78 405 ILE A O 1
ATOM 3217 N N . ASP A 1 406 ? -0.883 31.312 32.938 1 60.81 406 ASP A N 1
ATOM 3218 C CA . ASP A 1 406 ? 0.415 31.875 32.594 1 60.81 406 ASP A CA 1
ATOM 3219 C C . ASP A 1 406 ? 0.628 31.828 31.078 1 60.81 406 ASP A C 1
ATOM 3221 O O . ASP A 1 406 ? 1.566 32.438 30.562 1 60.81 406 ASP A O 1
ATOM 3225 N N . ASP A 1 407 ? -0.395 31.312 30.391 1 75.81 407 ASP A N 1
ATOM 3226 C CA . ASP A 1 407 ? -0.321 31.391 28.938 1 75.81 407 ASP A CA 1
ATOM 3227 C C . ASP A 1 407 ? -1.116 32.594 28.406 1 75.81 407 ASP A C 1
ATOM 3229 O O . ASP A 1 407 ? -2.193 32.906 28.922 1 75.81 407 ASP A O 1
ATOM 3233 N N . ALA A 1 408 ? -0.498 33.312 27.484 1 85.88 408 ALA A N 1
ATOM 3234 C CA . ALA A 1 408 ? -1.161 34.5 26.922 1 85.88 408 ALA A CA 1
ATOM 3235 C C . ALA A 1 408 ? -2.363 34.094 26.078 1 85.88 408 ALA A C 1
ATOM 3237 O O . ALA A 1 408 ? -3.295 34.875 25.906 1 85.88 408 ALA A O 1
ATOM 3238 N N . TRP A 1 409 ? -2.295 32.875 25.562 1 88.25 409 TRP A N 1
ATOM 3239 C CA . TRP A 1 409 ? -3.359 32.438 24.672 1 88.25 409 TRP A CA 1
ATOM 3240 C C . TRP A 1 409 ? -4.129 31.266 25.281 1 88.25 409 TRP A C 1
ATOM 3242 O O . TRP A 1 409 ? -3.582 30.516 26.109 1 88.25 409 TRP A O 1
ATOM 3252 N N . GLU A 1 410 ? -5.379 31.172 24.969 1 84.94 410 GLU A N 1
ATOM 3253 C CA . GLU A 1 410 ? -6.211 30.047 25.359 1 84.94 410 GLU A CA 1
ATOM 3254 C C . GLU A 1 410 ? -7.027 29.531 24.172 1 84.94 410 GLU A C 1
ATOM 3256 O O . GLU A 1 410 ? -7.48 30.312 23.344 1 84.94 410 GLU A O 1
ATOM 3261 N N . SER A 1 411 ? -7.078 28.203 24.094 1 81.94 411 SER A N 1
ATOM 3262 C CA . SER A 1 411 ? -7.93 27.594 23.078 1 81.94 411 SER A CA 1
ATOM 3263 C C . SER A 1 411 ? -9.375 27.469 23.562 1 81.94 411 SER A C 1
ATOM 3265 O O . SER A 1 411 ? -9.617 27.094 24.719 1 81.94 411 SER A O 1
ATOM 3267 N N . VAL A 1 412 ? -10.273 28 22.719 1 81.94 412 VAL A N 1
ATOM 3268 C CA . VAL A 1 412 ? -11.68 27.969 23.109 1 81.94 412 VAL A CA 1
ATOM 3269 C C . VAL A 1 412 ? -12.5 27.281 22.016 1 81.94 412 VAL A C 1
ATOM 3271 O O . VAL A 1 412 ? -12.156 27.344 20.844 1 81.94 412 VAL A O 1
ATOM 3274 N N . THR A 1 413 ? -13.422 26.469 22.469 1 78.69 413 THR A N 1
ATOM 3275 C CA . THR A 1 413 ? -14.375 25.844 21.547 1 78.69 413 THR A CA 1
ATOM 3276 C C . THR A 1 413 ? -15.758 26.469 21.719 1 78.69 413 THR A C 1
ATOM 3278 O O . THR A 1 413 ? -16.312 26.484 22.812 1 78.69 413 THR A O 1
ATOM 3281 N N . THR A 1 414 ? -16.094 27.234 20.719 1 75.25 414 THR A N 1
ATOM 3282 C CA . THR A 1 414 ? -17.422 27.828 20.719 1 75.25 414 THR A CA 1
ATOM 3283 C C . THR A 1 414 ? -18.297 27.172 19.656 1 75.25 414 THR A C 1
ATOM 3285 O O . THR A 1 414 ? -18 27.219 18.469 1 75.25 414 THR A O 1
ATOM 3288 N N . ARG A 1 415 ? -19.422 26.594 20.031 1 71.38 415 ARG A N 1
ATOM 3289 C CA . ARG A 1 415 ? -20.359 25.938 19.125 1 71.38 415 ARG A CA 1
ATOM 3290 C C . ARG A 1 415 ? -19.641 24.953 18.203 1 71.38 415 ARG A C 1
ATOM 3292 O O . ARG A 1 415 ? -19.844 24.969 16.984 1 71.38 415 ARG A O 1
ATOM 3299 N N . GLY A 1 416 ? -18.656 24.25 18.766 1 67.25 416 GLY A N 1
ATOM 3300 C CA . GLY A 1 416 ? -17.969 23.203 18.031 1 67.25 416 GLY A CA 1
ATOM 3301 C C . GLY A 1 416 ? -16.844 23.719 17.172 1 67.25 416 GLY A C 1
ATOM 3302 O O . GLY A 1 416 ? -16.156 22.938 16.5 1 67.25 416 GLY A O 1
ATOM 3303 N N . ARG A 1 417 ? -16.719 25.031 17.188 1 76.56 417 ARG A N 1
ATOM 3304 C CA . ARG A 1 417 ? -15.633 25.625 16.406 1 76.56 417 ARG A CA 1
ATOM 3305 C C . ARG A 1 417 ? -14.469 26.031 17.297 1 76.56 417 ARG A C 1
ATOM 3307 O O . ARG A 1 417 ? -14.68 26.5 18.422 1 76.56 417 ARG A O 1
ATOM 3314 N N . LEU A 1 418 ? -13.352 25.656 16.828 1 77.56 418 LEU A N 1
ATOM 3315 C CA . LEU A 1 418 ? -12.148 25.938 17.594 1 77.56 418 LEU A CA 1
ATOM 3316 C C . LEU A 1 418 ? -11.648 27.359 17.312 1 77.56 418 LEU A C 1
ATOM 3318 O O . LEU A 1 418 ? -11.656 27.812 16.172 1 77.56 418 LEU A O 1
ATOM 3322 N N . GLY A 1 419 ? -11.43 28.109 18.406 1 82.81 419 GLY A N 1
ATOM 3323 C CA . GLY A 1 419 ? -10.852 29.438 18.312 1 82.81 419 GLY A CA 1
ATOM 3324 C C . GLY A 1 419 ? -9.758 29.672 19.344 1 82.81 419 GLY A C 1
ATOM 3325 O O . GLY A 1 419 ? -9.492 28.812 20.188 1 82.81 419 GLY A O 1
ATOM 3326 N N . TYR A 1 420 ? -9.062 30.75 19.156 1 87.56 420 TYR A N 1
ATOM 3327 C CA . TYR A 1 420 ? -7.988 31.141 20.062 1 87.56 420 TYR A CA 1
ATOM 3328 C C . TYR A 1 420 ? -8.203 32.562 20.594 1 87.56 420 TYR A C 1
ATOM 3330 O O . TYR A 1 420 ? -8.531 33.469 19.828 1 87.56 420 TYR A O 1
ATOM 3338 N N . ARG A 1 421 ? -8.133 32.656 21.938 1 89.5 421 ARG A N 1
ATOM 3339 C CA . ARG A 1 421 ? -8.391 33.938 22.578 1 89.5 421 ARG A CA 1
ATOM 3340 C C . ARG A 1 421 ? -7.227 34.344 23.469 1 89.5 421 ARG A C 1
ATOM 3342 O O . ARG A 1 421 ? -6.504 33.5 23.984 1 89.5 421 ARG A O 1
ATOM 3349 N N . VAL A 1 422 ? -7.074 35.625 23.516 1 91.94 422 VAL A N 1
ATOM 3350 C CA . VAL A 1 422 ? -6.09 36.188 24.438 1 91.94 422 VAL A CA 1
ATOM 3351 C C . VAL A 1 422 ? -6.672 36.219 25.844 1 91.94 422 VAL A C 1
ATOM 3353 O O . VAL A 1 422 ? -7.773 36.75 26.062 1 91.94 422 VAL A O 1
ATOM 3356 N N . ARG A 1 423 ? -5.977 35.656 26.781 1 87.88 423 ARG A N 1
ATOM 3357 C CA . ARG A 1 423 ? -6.434 35.688 28.172 1 87.88 423 ARG A CA 1
ATOM 3358 C C . ARG A 1 423 ? -6.383 37.094 28.734 1 87.88 423 ARG A C 1
ATOM 3360 O O . ARG A 1 423 ? -5.301 37.656 28.969 1 87.88 423 ARG A O 1
ATOM 3367 N N . ARG A 1 424 ? -7.57 37.562 29.031 1 90.25 424 ARG A N 1
ATOM 3368 C CA . ARG A 1 424 ? -7.648 38.938 29.531 1 90.25 424 ARG A CA 1
ATOM 3369 C C . ARG A 1 424 ? -7.074 39.031 30.938 1 90.25 424 ARG A C 1
ATOM 3371 O O . ARG A 1 424 ? -6.637 40.094 31.359 1 90.25 424 ARG A O 1
ATOM 3378 N N . GLU A 1 425 ? -6.961 37.875 31.594 1 85.69 425 GLU A N 1
ATOM 3379 C CA . GLU A 1 425 ? -6.469 37.844 32.969 1 85.69 425 GLU A CA 1
ATOM 3380 C C . GLU A 1 425 ? -4.945 37.781 33 1 85.69 425 GLU A C 1
ATOM 3382 O O . GLU A 1 425 ? -4.34 37.906 34.094 1 85.69 425 GLU A O 1
ATOM 3387 N N . HIS A 1 426 ? -4.344 37.531 31.906 1 88.19 426 HIS A N 1
ATOM 3388 C CA . HIS A 1 426 ? -2.887 37.562 31.875 1 88.19 426 HIS A CA 1
ATOM 3389 C C . HIS A 1 426 ? -2.346 38.875 32.406 1 88.19 426 HIS A C 1
ATOM 3391 O O . HIS A 1 426 ? -2.869 39.938 32.062 1 88.19 426 HIS A O 1
ATOM 3397 N N . PRO A 1 427 ? -1.288 38.875 33.156 1 85.25 427 PRO A N 1
ATOM 3398 C CA . PRO A 1 427 ? -0.821 40.062 33.844 1 85.25 427 PRO A CA 1
ATOM 3399 C C . PRO A 1 427 ? -0.484 41.219 32.906 1 85.25 427 PRO A C 1
ATOM 3401 O O . PRO A 1 427 ? -0.861 42.344 33.125 1 85.25 427 PRO A O 1
ATOM 3404 N N . LEU A 1 428 ? 0.194 40.938 31.891 1 88.12 428 LEU A N 1
ATOM 3405 C CA . LEU A 1 428 ? 0.579 42 30.953 1 88.12 428 LEU A CA 1
ATOM 3406 C C . LEU A 1 428 ? -0.637 42.531 30.203 1 88.12 428 LEU A C 1
ATOM 3408 O O . LEU A 1 428 ? -0.724 43.719 29.922 1 88.12 428 LEU A O 1
ATOM 3412 N N . VAL A 1 429 ? -1.566 41.688 29.859 1 91.75 429 VAL A N 1
ATOM 3413 C CA . VAL A 1 429 ? -2.785 42.094 29.156 1 91.75 429 VAL A CA 1
ATOM 3414 C C . VAL A 1 429 ? -3.623 42.969 30.078 1 91.75 429 VAL A C 1
ATOM 3416 O O . VAL A 1 429 ? -4.062 44.062 29.672 1 91.75 429 VAL A O 1
ATOM 3419 N N . LYS A 1 430 ? -3.846 42.5 31.234 1 88.88 430 LYS A N 1
ATOM 3420 C CA . LYS A 1 430 ? -4.598 43.25 32.219 1 88.88 430 LYS A CA 1
ATOM 3421 C C . LYS A 1 430 ? -3.965 44.625 32.469 1 88.88 430 LYS A C 1
ATOM 3423 O O . LYS A 1 430 ? -4.668 45.625 32.531 1 88.88 430 LYS A O 1
ATOM 3428 N N . PHE A 1 431 ? -2.631 44.688 32.562 1 89.56 431 PHE A N 1
ATOM 3429 C CA . PHE A 1 431 ? -1.868 45.906 32.812 1 89.56 431 PHE A CA 1
ATOM 3430 C C . PHE A 1 431 ? -2.092 46.906 31.703 1 89.56 431 PHE A C 1
ATOM 3432 O O . PHE A 1 431 ? -2.348 48.094 31.969 1 89.56 431 PHE A O 1
ATOM 3439 N N . VAL A 1 432 ? -2.066 46.438 30.516 1 91.31 432 VAL A N 1
ATOM 3440 C CA . VAL A 1 432 ? -2.203 47.344 29.359 1 91.31 432 VAL A CA 1
ATOM 3441 C C . VAL A 1 432 ? -3.65 47.812 29.25 1 91.31 432 VAL A C 1
ATOM 3443 O O . VAL A 1 432 ? -3.904 48.969 28.891 1 91.31 432 VAL A O 1
ATOM 3446 N N . ILE A 1 433 ? -4.574 47 29.562 1 91.06 433 ILE A N 1
ATOM 3447 C CA . ILE A 1 433 ? -5.98 47.375 29.516 1 91.06 433 ILE A CA 1
ATOM 3448 C C . ILE A 1 433 ? -6.258 48.438 30.562 1 91.06 433 ILE A C 1
ATOM 3450 O O . ILE A 1 433 ? -6.906 49.469 30.281 1 91.06 433 ILE A O 1
ATOM 3454 N N . GLU A 1 434 ? -5.773 48.281 31.719 1 87.5 434 GLU A N 1
ATOM 3455 C CA . GLU A 1 434 ? -6.02 49.188 32.844 1 87.5 434 GLU A CA 1
ATOM 3456 C C . GLU A 1 434 ? -5.348 50.531 32.594 1 87.5 434 GLU A C 1
ATOM 3458 O O . GLU A 1 434 ? -5.84 51.562 33.031 1 87.5 434 GLU A O 1
ATOM 3463 N N . ARG A 1 435 ? -4.309 50.531 31.859 1 86.94 435 ARG A N 1
ATOM 3464 C CA . ARG A 1 435 ? -3.553 51.75 31.578 1 86.94 435 ARG A CA 1
ATOM 3465 C C . ARG A 1 435 ? -4.285 52.625 30.562 1 86.94 435 ARG A C 1
ATOM 3467 O O . ARG A 1 435 ? -3.988 53.812 30.438 1 86.94 435 ARG A O 1
ATOM 3474 N N . GLN A 1 436 ? -5.219 52.062 29.844 1 85.69 436 GLN A N 1
ATOM 3475 C CA . GLN A 1 436 ? -5.945 52.812 28.828 1 85.69 436 GLN A CA 1
ATOM 3476 C C . GLN A 1 436 ? -6.887 53.812 29.469 1 85.69 436 GLN A C 1
ATOM 3478 O O . GLN A 1 436 ? -7.328 54.781 28.812 1 85.69 436 GLN A O 1
ATOM 3483 N N . GLY A 1 437 ? -7.184 53.812 30.75 1 78.31 437 GLY A N 1
ATOM 3484 C CA . GLY A 1 437 ? -8.062 54.75 31.438 1 78.31 437 GLY A CA 1
ATOM 3485 C C . GLY A 1 437 ? -9.531 54.469 31.219 1 78.31 437 GLY A C 1
ATOM 3486 O O . GLY A 1 437 ? -9.969 53.312 31.344 1 78.31 437 GLY A O 1
ATOM 3487 N N . SER A 1 438 ? -10.219 55.562 30.766 1 78.62 438 SER A N 1
ATOM 3488 C CA . SER A 1 438 ? -11.68 55.5 30.719 1 78.62 438 SER A CA 1
ATOM 3489 C C . SER A 1 438 ? -12.141 54.875 29.406 1 78.62 438 SER A C 1
ATOM 3491 O O . SER A 1 438 ? -13.211 54.25 29.344 1 78.62 438 SER A O 1
ATOM 3493 N N . ASP A 1 439 ? -11.344 54.938 28.344 1 84.88 439 ASP A N 1
ATOM 3494 C CA . ASP A 1 439 ? -11.781 54.375 27.062 1 84.88 439 ASP A CA 1
ATOM 3495 C C . ASP A 1 439 ? -10.945 53.156 26.672 1 84.88 439 ASP A C 1
ATOM 3497 O O . ASP A 1 439 ? -9.922 53.312 26 1 84.88 439 ASP A O 1
ATOM 3501 N N . GLN A 1 440 ? -11.469 52.031 26.969 1 90.25 440 GLN A N 1
ATOM 3502 C CA . GLN A 1 440 ? -10.766 50.781 26.719 1 90.25 440 GLN A CA 1
ATOM 3503 C C . GLN A 1 440 ? -11.25 50.125 25.438 1 90.25 440 GLN A C 1
ATOM 3505 O O . GLN A 1 440 ? -10.742 49.062 25.031 1 90.25 440 GLN A O 1
ATOM 3510 N N . LYS A 1 441 ? -12.117 50.75 24.75 1 89.44 441 LYS A N 1
ATOM 3511 C CA . LYS A 1 441 ? -12.812 50.125 23.625 1 89.44 441 LYS A CA 1
ATOM 3512 C C . LYS A 1 441 ? -11.859 49.844 22.469 1 89.44 441 LYS A C 1
ATOM 3514 O O . LYS A 1 441 ? -11.875 48.75 21.891 1 89.44 441 LYS A O 1
ATOM 3519 N N . PRO A 1 442 ? -11.023 50.812 22.156 1 89.31 442 PRO A N 1
ATOM 3520 C CA . PRO A 1 442 ? -10.125 50.531 21.016 1 89.31 442 PRO A CA 1
ATOM 3521 C C . PRO A 1 442 ? -9.18 49.375 21.266 1 89.31 442 PRO A C 1
ATOM 3523 O O . PRO A 1 442 ? -8.953 48.562 20.375 1 89.31 442 PRO A O 1
ATOM 3526 N N . LEU A 1 443 ? -8.586 49.25 22.438 1 92.06 443 LEU A N 1
ATOM 3527 C CA . LEU A 1 443 ? -7.68 48.156 22.75 1 92.06 443 LEU A CA 1
ATOM 3528 C C . LEU A 1 443 ? -8.414 46.812 22.75 1 92.06 443 LEU A C 1
ATOM 3530 O O . LEU A 1 443 ? -7.902 45.812 22.25 1 92.06 443 LEU A O 1
ATOM 3534 N N . LYS A 1 444 ? -9.547 46.844 23.359 1 91.31 444 LYS A N 1
ATOM 3535 C CA . LYS A 1 444 ? -10.359 45.625 23.375 1 91.31 444 LYS A CA 1
ATOM 3536 C C . LYS A 1 444 ? -10.719 45.188 21.953 1 91.31 444 LYS A C 1
ATOM 3538 O O . LYS A 1 444 ? -10.719 44 21.641 1 91.31 444 LYS A O 1
ATOM 3543 N N . ALA A 1 445 ? -11.039 46.094 21.109 1 90 445 ALA A N 1
ATOM 3544 C CA . ALA A 1 445 ? -11.32 45.812 19.703 1 90 445 ALA A CA 1
ATOM 3545 C C . ALA A 1 445 ? -10.086 45.25 19.016 1 90 445 ALA A C 1
ATOM 3547 O O . ALA A 1 445 ? -10.195 44.344 18.188 1 90 445 ALA A O 1
ATOM 3548 N N . LEU A 1 446 ? -8.977 45.781 19.297 1 91.62 446 LEU A N 1
ATOM 3549 C CA . LEU A 1 446 ? -7.73 45.281 18.719 1 91.62 446 LEU A CA 1
ATOM 3550 C C . LEU A 1 446 ? -7.473 43.844 19.125 1 91.62 446 LEU A C 1
ATOM 3552 O O . LEU A 1 446 ? -7.141 43 18.281 1 91.62 446 LEU A O 1
ATOM 3556 N N . LEU A 1 447 ? -7.562 43.531 20.406 1 92.56 447 LEU A N 1
ATOM 3557 C CA . LEU A 1 447 ? -7.352 42.188 20.891 1 92.56 447 LEU A CA 1
ATOM 3558 C C . LEU A 1 447 ? -8.32 41.219 20.219 1 92.56 447 LEU A C 1
ATOM 3560 O O . LEU A 1 447 ? -7.926 40.125 19.828 1 92.56 447 LEU A O 1
ATOM 3564 N N . ARG A 1 448 ? -9.5 41.656 20.094 1 89.69 448 ARG A N 1
ATOM 3565 C CA . ARG A 1 448 ? -10.492 40.844 19.422 1 89.69 448 ARG A CA 1
ATOM 3566 C C . ARG A 1 448 ? -10.125 40.594 17.953 1 89.69 448 ARG A C 1
ATOM 3568 O O . ARG A 1 448 ? -10.289 39.5 17.438 1 89.69 448 ARG A O 1
ATOM 3575 N N . LEU A 1 449 ? -9.75 41.625 17.312 1 87.94 449 LEU A N 1
ATOM 3576 C CA . LEU A 1 449 ? -9.305 41.531 15.922 1 87.94 449 LEU A CA 1
ATOM 3577 C C . LEU A 1 449 ? -8.172 40.5 15.797 1 87.94 449 LEU A C 1
ATOM 3579 O O . LEU A 1 449 ? -8.203 39.656 14.906 1 87.94 449 LEU A O 1
ATOM 3583 N N . LEU A 1 450 ? -7.199 40.594 16.656 1 90.5 450 LEU A N 1
ATOM 3584 C CA . LEU A 1 450 ? -6.047 39.688 16.609 1 90.5 450 LEU A CA 1
ATOM 3585 C C . LEU A 1 450 ? -6.465 38.25 16.906 1 90.5 450 LEU A C 1
ATOM 3587 O O . LEU A 1 450 ? -5.953 37.312 16.281 1 90.5 450 LEU A O 1
ATOM 3591 N N . GLU A 1 451 ? -7.383 38.094 17.812 1 89.31 451 GLU A N 1
ATOM 3592 C CA . GLU A 1 451 ? -7.906 36.781 18.156 1 89.31 451 GLU A CA 1
ATOM 3593 C C . GLU A 1 451 ? -8.602 36.125 16.969 1 89.31 451 GLU A C 1
ATOM 3595 O O . GLU A 1 451 ? -8.352 34.969 16.656 1 89.31 451 GLU A O 1
ATOM 3600 N N . GLU A 1 452 ? -9.344 36.875 16.297 1 84.81 452 GLU A N 1
ATOM 3601 C CA . GLU A 1 452 ? -10.219 36.344 15.258 1 84.81 452 GLU A CA 1
ATOM 3602 C C . GLU A 1 452 ? -9.461 36.188 13.945 1 84.81 452 GLU A C 1
ATOM 3604 O O . GLU A 1 452 ? -9.883 35.406 13.078 1 84.81 452 GLU A O 1
ATOM 3609 N N . THR A 1 453 ? -8.383 36.812 13.852 1 85.19 453 THR A N 1
ATOM 3610 C CA . THR A 1 453 ? -7.695 36.781 12.562 1 85.19 453 THR A CA 1
ATOM 3611 C C . THR A 1 453 ? -6.375 36.031 12.68 1 85.19 453 THR A C 1
ATOM 3613 O O . THR A 1 453 ? -5.535 36.094 11.781 1 85.19 453 THR A O 1
ATOM 3616 N N . VAL A 1 454 ? -6.16 35.375 13.828 1 85.31 454 VAL A N 1
ATOM 3617 C CA . VAL A 1 454 ? -5.008 34.5 13.883 1 85.31 454 VAL A CA 1
ATOM 3618 C C . VAL A 1 454 ? -4.965 33.625 12.617 1 85.31 454 VAL A C 1
ATOM 3620 O O . VAL A 1 454 ? -5.977 33.062 12.219 1 85.31 454 VAL A O 1
ATOM 3623 N N . PRO A 1 455 ? -3.824 33.594 11.961 1 80.38 455 PRO A N 1
ATOM 3624 C CA . PRO A 1 455 ? -3.773 32.875 10.688 1 80.38 455 PRO A CA 1
ATOM 3625 C C . PRO A 1 455 ? -3.688 31.375 10.859 1 80.38 455 PRO A C 1
ATOM 3627 O O . PRO A 1 455 ? -2.691 30.75 10.469 1 80.38 455 PRO A O 1
ATOM 3630 N N . VAL A 1 456 ? -4.691 30.781 11.242 1 77.06 456 VAL A N 1
ATOM 3631 C CA . VAL A 1 456 ? -4.766 29.359 11.586 1 77.06 456 VAL A CA 1
ATOM 3632 C C . VAL A 1 456 ? -4.441 28.516 10.359 1 77.06 456 VAL A C 1
ATOM 3634 O O . VAL A 1 456 ? -3.65 27.578 10.438 1 77.06 456 VAL A O 1
ATOM 3637 N N . GLN A 1 457 ? -4.988 28.812 9.281 1 72.31 457 GLN A N 1
ATOM 3638 C CA . GLN A 1 457 ? -4.781 28.031 8.07 1 72.31 457 GLN A CA 1
ATOM 3639 C C . GLN A 1 457 ? -3.328 28.109 7.605 1 72.31 457 GLN A C 1
ATOM 3641 O O . GLN A 1 457 ? -2.738 27.109 7.211 1 72.31 457 GLN A O 1
ATOM 3646 N N . ARG A 1 458 ? -2.922 29.359 7.656 1 74.31 458 ARG A N 1
ATOM 3647 C CA . ARG A 1 458 ? -1.526 29.547 7.27 1 74.31 458 ARG A CA 1
ATOM 3648 C C . ARG A 1 458 ? -0.593 28.781 8.203 1 74.31 458 ARG A C 1
ATOM 3650 O O . ARG A 1 458 ? 0.365 28.156 7.746 1 74.31 458 ARG A O 1
ATOM 3657 N N . ILE A 1 459 ? -0.883 28.875 9.453 1 78.19 459 ILE A N 1
ATOM 3658 C CA . ILE A 1 459 ? -0.076 28.172 10.445 1 78.19 459 ILE A CA 1
ATOM 3659 C C . ILE A 1 459 ? -0.127 26.672 10.188 1 78.19 459 ILE A C 1
ATOM 3661 O O . ILE A 1 459 ? 0.903 25.984 10.211 1 78.19 459 ILE A O 1
ATOM 3665 N N . TRP A 1 460 ? -1.189 26.219 9.922 1 72.31 460 TRP A N 1
ATOM 3666 C CA . TRP A 1 460 ? -1.377 24.812 9.625 1 72.31 460 TRP A CA 1
ATOM 3667 C C . TRP A 1 460 ? -0.543 24.391 8.422 1 72.31 460 TRP A C 1
ATOM 3669 O O . TRP A 1 460 ? 0.149 23.359 8.461 1 72.31 460 TRP A O 1
ATOM 3679 N N . LEU A 1 461 ? -0.636 25.109 7.449 1 67.62 461 LEU A N 1
ATOM 3680 C CA . LEU A 1 461 ? 0.083 24.812 6.215 1 67.62 461 LEU A CA 1
ATOM 3681 C C . LEU A 1 461 ? 1.591 24.859 6.441 1 67.62 461 LEU A C 1
ATOM 3683 O O . LEU A 1 461 ? 2.314 23.953 6.004 1 67.62 461 LEU A O 1
ATOM 3687 N N . ASP A 1 462 ? 1.875 25.953 7.098 1 70.31 462 ASP A N 1
ATOM 3688 C CA . ASP A 1 462 ? 3.301 26.125 7.359 1 70.31 462 ASP A CA 1
ATOM 3689 C C . ASP A 1 462 ? 3.844 24.984 8.211 1 70.31 462 ASP A C 1
ATOM 3691 O O . ASP A 1 462 ? 4.938 24.484 7.961 1 70.31 462 ASP A O 1
ATOM 3695 N N . ALA A 1 463 ? 2.994 24.672 9.117 1 68.38 463 ALA A N 1
ATOM 3696 C CA . ALA A 1 463 ? 3.416 23.625 10.047 1 68.38 463 ALA A CA 1
ATOM 3697 C C . ALA A 1 463 ? 3.43 22.25 9.367 1 68.38 463 ALA A C 1
ATOM 3699 O O . ALA A 1 463 ? 4.258 21.406 9.688 1 68.38 463 ALA A O 1
ATOM 3700 N N . SER A 1 464 ? 2.596 22.094 8.492 1 64.12 464 SER A N 1
ATOM 3701 C CA . SER A 1 464 ? 2.52 20.812 7.77 1 64.12 464 SER A CA 1
ATOM 3702 C C . SER A 1 464 ? 3.682 20.672 6.797 1 64.12 464 SER A C 1
ATOM 3704 O O . SER A 1 464 ? 4.207 19.562 6.613 1 64.12 464 SER A O 1
ATOM 3706 N N . GLU A 1 465 ? 4.105 21.75 6.203 1 62.22 465 GLU A N 1
ATOM 3707 C CA . GLU A 1 465 ? 5.164 21.734 5.199 1 62.22 465 GLU A CA 1
ATOM 3708 C C . GLU A 1 465 ? 6.543 21.656 5.852 1 62.22 465 GLU A C 1
ATOM 3710 O O . GLU A 1 465 ? 7.398 20.891 5.41 1 62.22 465 GLU A O 1
ATOM 3715 N N . LYS A 1 466 ? 6.688 22.516 6.738 1 62.47 466 LYS A N 1
ATOM 3716 C CA . LYS A 1 466 ? 7.957 22.547 7.461 1 62.47 466 LYS A CA 1
ATOM 3717 C C . LYS A 1 466 ? 7.73 22.516 8.969 1 62.47 466 LYS A C 1
ATOM 3719 O O . LYS A 1 466 ? 7.875 23.547 9.648 1 62.47 466 LYS A O 1
ATOM 3724 N N . PRO A 1 467 ? 7.324 21.375 9.375 1 59.06 467 PRO A N 1
ATOM 3725 C CA . PRO A 1 467 ? 7.012 21.297 10.805 1 59.06 467 PRO A CA 1
ATOM 3726 C C . PRO A 1 467 ? 8.141 21.797 11.695 1 59.06 467 PRO A C 1
ATOM 3728 O O . PRO A 1 467 ? 7.891 22.344 12.773 1 59.06 467 PRO A O 1
ATOM 3731 N N . GLU A 1 468 ? 9.336 21.734 11.148 1 56.78 468 GLU A N 1
ATOM 3732 C CA . GLU A 1 468 ? 10.508 22.062 11.953 1 56.78 468 GLU A CA 1
ATOM 3733 C C . GLU A 1 468 ? 10.859 23.547 11.828 1 56.78 468 GLU A C 1
ATOM 3735 O O . GLU A 1 468 ? 11.68 24.062 12.594 1 56.78 468 GLU A O 1
ATOM 3740 N N . ALA A 1 469 ? 10.203 24.172 10.961 1 61.03 469 ALA A N 1
ATOM 3741 C CA . ALA A 1 469 ? 10.617 25.531 10.672 1 61.03 469 ALA A CA 1
ATOM 3742 C C . ALA A 1 469 ? 9.945 26.531 11.617 1 61.03 469 ALA A C 1
ATOM 3744 O O . ALA A 1 469 ? 10.297 27.703 11.641 1 61.03 469 ALA A O 1
ATOM 3745 N N . HIS A 1 470 ? 9.156 26 12.484 1 65.12 470 HIS A N 1
ATOM 3746 C CA . HIS A 1 470 ? 8.5 26.984 13.344 1 65.12 470 HIS A CA 1
ATOM 3747 C C . HIS A 1 470 ? 9.383 27.359 14.531 1 65.12 470 HIS A C 1
ATOM 3749 O O . HIS A 1 470 ? 9.93 26.484 15.203 1 65.12 470 HIS A O 1
ATOM 3755 N N . ALA A 1 471 ? 9.602 28.609 14.625 1 64.12 471 ALA A N 1
ATOM 3756 C CA . ALA A 1 471 ? 10.422 29.141 15.711 1 64.12 471 ALA A CA 1
ATOM 3757 C C . ALA A 1 471 ? 9.719 29 17.062 1 64.12 471 ALA A C 1
ATOM 3759 O O . ALA A 1 471 ? 8.492 29.094 17.141 1 64.12 471 ALA A O 1
ATOM 3760 N N . GLU A 1 472 ? 10.516 28.516 18.031 1 67.69 472 GLU A N 1
ATOM 3761 C CA . GLU A 1 472 ? 10 28.641 19.391 1 67.69 472 GLU A CA 1
ATOM 3762 C C . GLU A 1 472 ? 9.805 30.109 19.781 1 67.69 472 GLU A C 1
ATOM 3764 O O . GLU A 1 472 ? 10.391 31 19.172 1 67.69 472 GLU A O 1
ATOM 3769 N N . ALA A 1 473 ? 8.938 30.25 20.75 1 72.81 473 ALA A N 1
ATOM 3770 C CA . ALA A 1 473 ? 8.688 31.609 21.219 1 72.81 473 ALA A CA 1
ATOM 3771 C C . ALA A 1 473 ? 9.992 32.312 21.594 1 72.81 473 ALA A C 1
ATOM 3773 O O . ALA A 1 473 ? 10.773 31.797 22.391 1 72.81 473 ALA A O 1
ATOM 3774 N N . PHE A 1 474 ? 10.32 33.406 20.953 1 75.12 474 PHE A N 1
ATOM 3775 C CA . PHE A 1 474 ? 11.406 34.344 21.234 1 75.12 474 PHE A CA 1
ATOM 3776 C C . PHE A 1 474 ? 12.75 33.719 20.859 1 75.12 474 PHE A C 1
ATOM 3778 O O . PHE A 1 474 ? 13.805 34.219 21.266 1 75.12 474 PHE A O 1
ATOM 3785 N N . GLU A 1 475 ? 12.656 32.562 20.109 1 71.06 475 GLU A N 1
ATOM 3786 C CA . GLU A 1 475 ? 13.891 31.891 19.703 1 71.06 475 GLU A CA 1
ATOM 3787 C C . GLU A 1 475 ? 14.742 32.812 18.812 1 71.06 475 GLU A C 1
ATOM 3789 O O . GLU A 1 475 ? 15.969 32.844 18.969 1 71.06 475 GLU A O 1
ATOM 3794 N N . SER A 1 476 ? 14.18 33.562 18.047 1 65.94 476 SER A N 1
ATOM 3795 C CA . SER A 1 476 ? 14.922 34.344 17.062 1 65.94 476 SER A CA 1
ATOM 3796 C C . SER A 1 476 ? 15.023 35.781 17.469 1 65.94 476 SER A C 1
ATOM 3798 O O . SER A 1 476 ? 15.562 36.625 16.734 1 65.94 476 SER A O 1
ATOM 3800 N N . GLU A 1 477 ? 14.594 36.125 18.719 1 73.75 477 GLU A N 1
ATOM 3801 C CA . GLU A 1 477 ? 14.562 37.531 19.141 1 73.75 477 GLU A CA 1
ATOM 3802 C C . GLU A 1 477 ? 15.844 37.906 19.875 1 73.75 477 GLU A C 1
ATOM 3804 O O . GLU A 1 477 ? 16.391 37.094 20.656 1 73.75 477 GLU A O 1
ATOM 3809 N N . PRO A 1 478 ? 16.375 39.062 19.516 1 76.06 478 PRO A N 1
ATOM 3810 C CA . PRO A 1 478 ? 17.5 39.531 20.297 1 76.06 478 PRO A CA 1
ATOM 3811 C C . PRO A 1 478 ? 17.188 39.656 21.781 1 76.06 478 PRO A C 1
ATOM 3813 O O . PRO A 1 478 ? 16.047 39.938 22.156 1 76.06 478 PRO A O 1
ATOM 3816 N N . PRO A 1 479 ? 18.234 39.406 22.594 1 77.75 479 PRO A N 1
ATOM 3817 C CA . PRO A 1 479 ? 18.047 39.469 24.047 1 77.75 479 PRO A CA 1
ATOM 3818 C C . PRO A 1 479 ? 17.438 40.781 24.531 1 77.75 479 PRO A C 1
ATOM 3820 O O . PRO A 1 479 ? 16.656 40.812 25.469 1 77.75 479 PRO A O 1
ATOM 3823 N N . ALA A 1 480 ? 17.781 41.812 23.781 1 78.06 480 ALA A N 1
ATOM 3824 C CA . ALA A 1 480 ? 17.281 43.125 24.188 1 78.06 480 ALA A CA 1
ATOM 3825 C C . ALA A 1 480 ? 15.766 43.188 24.062 1 78.06 480 ALA A C 1
ATOM 3827 O O . ALA A 1 480 ? 15.102 43.781 24.922 1 78.06 480 ALA A O 1
ATOM 3828 N N . ARG A 1 481 ? 15.344 42.562 23.062 1 80.19 481 ARG A N 1
ATOM 3829 C CA . ARG A 1 481 ? 13.898 42.594 22.828 1 80.19 481 ARG A CA 1
ATOM 3830 C C . ARG A 1 481 ? 13.172 41.719 23.844 1 80.19 481 ARG A C 1
ATOM 3832 O O . ARG A 1 481 ? 12.07 42.062 24.281 1 80.19 481 ARG A O 1
ATOM 3839 N N . VAL A 1 482 ? 13.812 40.688 24.234 1 85.5 482 VAL A N 1
ATOM 3840 C CA . VAL A 1 482 ? 13.234 39.812 25.25 1 85.5 482 VAL A CA 1
ATOM 3841 C C . VAL A 1 482 ? 13.219 40.531 26.594 1 85.5 482 VAL A C 1
ATOM 3843 O O . VAL A 1 482 ? 12.234 40.469 27.328 1 85.5 482 VAL A O 1
ATOM 3846 N N . ALA A 1 483 ? 14.258 41.25 26.734 1 83.31 483 ALA A N 1
ATOM 3847 C CA . ALA A 1 483 ? 14.367 42 28 1 83.31 483 ALA A CA 1
ATOM 3848 C C . ALA A 1 483 ? 13.266 43.031 28.109 1 83.31 483 ALA A C 1
ATOM 3850 O O . ALA A 1 483 ? 12.742 43.281 29.203 1 83.31 483 ALA A O 1
ATOM 3851 N N . GLU A 1 484 ? 12.977 43.594 27.062 1 84.31 484 GLU A N 1
ATOM 3852 C CA . GLU A 1 484 ? 11.922 44.625 27.047 1 84.31 484 GLU A CA 1
ATOM 3853 C C . GLU A 1 484 ? 10.578 44 27.453 1 84.31 484 GLU A C 1
ATOM 3855 O O . GLU A 1 484 ? 9.836 44.594 28.234 1 84.31 484 GLU A O 1
ATOM 3860 N N . VAL A 1 485 ? 10.336 42.906 26.953 1 87.75 485 VAL A N 1
ATOM 3861 C CA . VAL A 1 485 ? 9.078 42.219 27.266 1 87.75 485 VAL A CA 1
ATOM 3862 C C . VAL A 1 485 ? 9.062 41.781 28.719 1 87.75 485 VAL A C 1
ATOM 3864 O O . VAL A 1 485 ? 8.07 42 29.422 1 87.75 485 VAL A O 1
ATOM 3867 N N . LEU A 1 486 ? 10.156 41.312 29.109 1 88.56 486 LEU A N 1
ATOM 3868 C CA . LEU A 1 486 ? 10.281 40.875 30.5 1 88.56 486 LEU A CA 1
ATOM 3869 C C . LEU A 1 486 ? 10.133 42.031 31.453 1 88.56 486 LEU A C 1
ATOM 3871 O O . LEU A 1 486 ? 9.484 41.906 32.5 1 88.56 486 LEU A O 1
ATOM 3875 N N . GLY A 1 487 ? 10.781 43.125 31.094 1 88.25 487 GLY A N 1
ATOM 3876 C CA . GLY A 1 487 ? 10.672 44.344 31.922 1 88.25 487 GLY A CA 1
ATOM 3877 C C . GLY A 1 487 ? 9.25 44.812 32.094 1 88.25 487 GLY A C 1
ATOM 3878 O O . GLY A 1 487 ? 8.828 45.125 33.219 1 88.25 487 GLY A O 1
ATOM 3879 N N . GLU A 1 488 ? 8.523 44.781 31.031 1 88.88 488 GLU A N 1
ATOM 3880 C CA . GLU A 1 488 ? 7.141 45.219 31.094 1 88.88 488 GLU A CA 1
ATOM 3881 C C . GLU A 1 488 ? 6.262 44.25 31.844 1 88.88 488 GLU A C 1
ATOM 3883 O O . GLU A 1 488 ? 5.324 44.625 32.531 1 88.88 488 GLU A O 1
ATOM 3888 N N . LEU A 1 489 ? 6.543 43.031 31.703 1 89.12 489 LEU A N 1
ATOM 3889 C CA . LEU A 1 489 ? 5.82 42 32.438 1 89.12 489 LEU A CA 1
ATOM 3890 C C . LEU A 1 489 ? 6.078 42.125 33.938 1 89.12 489 LEU A C 1
ATOM 3892 O O . LEU A 1 489 ? 5.16 41.969 34.75 1 89.12 489 LEU A O 1
ATOM 3896 N N . PHE A 1 490 ? 7.305 42.438 34.25 1 90.06 490 PHE A N 1
ATOM 3897 C CA . PHE A 1 490 ? 7.684 42.688 35.625 1 90.06 490 PHE A CA 1
ATOM 3898 C C . PHE A 1 490 ? 6.914 43.875 36.219 1 90.06 490 PHE A C 1
ATOM 3900 O O . PHE A 1 490 ? 6.371 43.781 37.312 1 90.06 490 PHE A O 1
ATOM 3907 N N . LYS A 1 491 ? 6.895 44.969 35.5 1 89.12 491 LYS A N 1
ATOM 3908 C CA . LYS A 1 491 ? 6.145 46.125 35.938 1 89.12 491 LYS A CA 1
ATOM 3909 C C . LYS A 1 491 ? 4.672 45.812 36.125 1 89.12 491 LYS A C 1
ATOM 3911 O O . LYS A 1 491 ? 4.055 46.281 37.094 1 89.12 491 LYS A O 1
ATOM 3916 N N . ALA A 1 492 ? 4.184 44.969 35.281 1 88.38 492 ALA A N 1
ATOM 3917 C CA . ALA A 1 492 ? 2.777 44.594 35.344 1 88.38 492 ALA A CA 1
ATOM 3918 C C . ALA A 1 492 ? 2.498 43.781 36.625 1 88.38 492 ALA A C 1
ATOM 3920 O O . ALA A 1 492 ? 1.491 44 37.281 1 88.38 492 ALA A O 1
ATOM 3921 N N . LEU A 1 493 ? 3.383 42.906 36.875 1 88.88 493 LEU A N 1
ATOM 3922 C CA . LEU A 1 493 ? 3.209 42.094 38.062 1 88.88 493 LEU A CA 1
ATOM 3923 C C . LEU A 1 493 ? 3.387 42.906 39.344 1 88.88 493 LEU A C 1
ATOM 3925 O O . LEU A 1 493 ? 2.676 42.688 40.312 1 88.88 493 LEU A O 1
ATOM 3929 N N . ARG A 1 494 ? 4.27 43.844 39.312 1 89.25 494 ARG A N 1
ATOM 3930 C CA . ARG A 1 494 ? 4.457 44.75 40.438 1 89.25 494 ARG A CA 1
ATOM 3931 C C . ARG A 1 494 ? 3.215 45.594 40.656 1 89.25 494 ARG A C 1
ATOM 3933 O O . ARG A 1 494 ? 2.818 45.812 41.812 1 89.25 494 ARG A O 1
ATOM 3940 N N . ALA A 1 495 ? 2.691 46 39.594 1 87.44 495 ALA A N 1
ATOM 3941 C CA . ALA A 1 495 ? 1.482 46.812 39.688 1 87.44 495 ALA A CA 1
ATOM 3942 C C . ALA A 1 495 ? 0.307 46 40.219 1 87.44 495 ALA A C 1
ATOM 3944 O O . ALA A 1 495 ? -0.607 46.562 40.812 1 87.44 495 ALA A O 1
ATOM 3945 N N . ASP A 1 496 ? 0.368 44.75 40.062 1 85.38 496 ASP A N 1
ATOM 3946 C CA . ASP A 1 496 ? -0.693 43.844 40.5 1 85.38 496 ASP A CA 1
ATOM 3947 C C . ASP A 1 496 ? -0.496 43.469 41.969 1 85.38 496 ASP A C 1
ATOM 3949 O O . ASP A 1 496 ? -1.256 42.656 42.531 1 85.38 496 ASP A O 1
ATOM 3953 N N . GLY A 1 497 ? 0.58 43.938 42.594 1 84.19 497 GLY A N 1
ATOM 3954 C CA . GLY A 1 497 ? 0.761 43.781 44.031 1 84.19 497 GLY A CA 1
ATOM 3955 C C . GLY A 1 497 ? 1.829 42.781 44.375 1 84.19 497 GLY A C 1
ATOM 3956 O O . GLY A 1 497 ? 2.061 42.5 45.562 1 84.19 497 GLY A O 1
ATOM 3957 N N . GLU A 1 498 ? 2.465 42.312 43.375 1 88.25 498 GLU A N 1
ATOM 3958 C CA . GLU A 1 498 ? 3.494 41.312 43.656 1 88.25 498 GLU A CA 1
ATOM 3959 C C . GLU A 1 498 ? 4.781 41.969 44.156 1 88.25 498 GLU A C 1
ATOM 3961 O O . GLU A 1 498 ? 5.102 43.094 43.75 1 88.25 498 GLU A O 1
ATOM 3966 N N . THR A 1 499 ? 5.492 41.25 45 1 89.19 499 THR A N 1
ATOM 3967 C CA . THR A 1 499 ? 6.82 41.688 45.406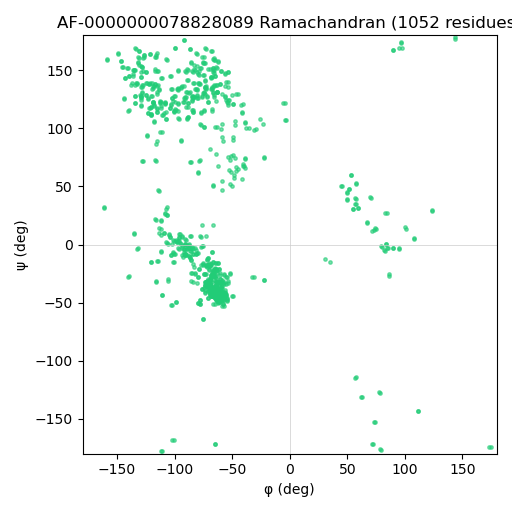 1 89.19 499 THR A CA 1
ATOM 3968 C C . THR A 1 499 ? 7.832 41.469 44.281 1 89.19 499 THR A C 1
ATOM 3970 O O . THR A 1 499 ? 7.547 40.719 43.344 1 89.19 499 THR A O 1
ATOM 3973 N N . GLU A 1 500 ? 8.914 42.156 44.406 1 89.88 500 GLU A N 1
ATOM 3974 C CA . GLU A 1 500 ? 9.961 42 43.406 1 89.88 500 GLU A CA 1
ATOM 3975 C C . GLU A 1 500 ? 10.359 40.531 43.25 1 89.88 500 GLU A C 1
ATOM 3977 O O . GLU A 1 500 ? 10.492 40 42.156 1 89.88 500 GLU A O 1
ATOM 3982 N N . GLU A 1 501 ? 10.562 39.875 44.375 1 88.12 501 GLU A N 1
ATOM 3983 C CA . GLU A 1 501 ? 10.969 38.469 44.375 1 88.12 501 GLU A CA 1
ATOM 3984 C C . GLU A 1 501 ? 9.859 37.562 43.812 1 88.12 501 GLU A C 1
ATOM 3986 O O . GLU A 1 501 ? 10.133 36.688 43 1 88.12 501 GLU A O 1
ATOM 3991 N N . SER A 1 502 ? 8.719 37.875 44.188 1 89.06 502 SER A N 1
ATOM 3992 C CA . SER A 1 502 ? 7.59 37.062 43.75 1 89.06 502 SER A CA 1
ATOM 3993 C C . SER A 1 502 ? 7.344 37.281 42.25 1 89.06 502 SER A C 1
ATOM 3995 O O . SER A 1 502 ? 6.977 36.312 41.531 1 89.06 502 SER A O 1
ATOM 3997 N N . ALA A 1 503 ? 7.512 38.438 41.781 1 90.06 503 ALA A N 1
ATOM 3998 C CA . ALA A 1 503 ? 7.348 38.75 40.375 1 90.06 503 ALA A CA 1
ATOM 3999 C C . ALA A 1 503 ? 8.359 38 39.5 1 90.06 503 ALA A C 1
ATOM 4001 O O . ALA A 1 503 ? 8.016 37.438 38.469 1 90.06 503 ALA A O 1
ATOM 4002 N N . ARG A 1 504 ? 9.57 38.031 40 1 89 504 ARG A N 1
ATOM 4003 C CA . ARG A 1 504 ? 10.609 37.281 39.281 1 89 504 ARG A CA 1
ATOM 4004 C C . ARG A 1 504 ? 10.297 35.812 39.25 1 89 504 ARG A C 1
ATOM 4006 O O . ARG A 1 504 ? 10.453 35.156 38.188 1 89 504 ARG A O 1
ATOM 4013 N N . GLU A 1 505 ? 9.836 35.281 40.281 1 84.75 505 GLU A N 1
ATOM 4014 C CA . GLU A 1 505 ? 9.508 33.875 40.344 1 84.75 505 GLU A CA 1
ATOM 4015 C C . GLU A 1 505 ? 8.352 33.5 39.438 1 84.75 505 GLU A C 1
ATOM 4017 O O . GLU A 1 505 ? 8.352 32.438 38.812 1 84.75 505 GLU A O 1
ATOM 4022 N N . ARG A 1 506 ? 7.422 34.312 39.406 1 85 506 ARG A N 1
ATOM 4023 C CA . ARG A 1 506 ? 6.262 34.094 38.531 1 85 506 ARG A CA 1
ATOM 4024 C C . ARG A 1 506 ? 6.652 34.094 37.062 1 85 506 ARG A C 1
ATOM 4026 O O . ARG A 1 506 ? 6.168 33.281 36.281 1 85 506 ARG A O 1
ATOM 4033 N N . ILE A 1 507 ? 7.473 35.094 36.688 1 85.56 507 ILE A N 1
ATOM 4034 C CA . ILE A 1 507 ? 7.914 35.188 35.281 1 85.56 507 ILE A CA 1
ATOM 4035 C C . ILE A 1 507 ? 8.711 33.938 34.938 1 85.56 507 ILE A C 1
ATOM 4037 O O . ILE A 1 507 ? 8.562 33.406 33.812 1 85.56 507 ILE A O 1
ATOM 4041 N N . LEU A 1 508 ? 9.477 33.469 35.844 1 81.25 508 LEU A N 1
ATOM 4042 C CA . LEU A 1 508 ? 10.297 32.312 35.625 1 81.25 508 LEU A CA 1
ATOM 4043 C C . LEU A 1 508 ? 9.43 31.062 35.375 1 81.25 508 LEU A C 1
ATOM 4045 O O . LEU A 1 508 ? 9.844 30.125 34.719 1 81.25 508 LEU A O 1
ATOM 4049 N N . SER A 1 509 ? 8.195 31.172 35.875 1 77.19 509 SER A N 1
ATOM 4050 C CA . SER A 1 509 ? 7.301 30.031 35.75 1 77.19 509 SER A CA 1
ATOM 4051 C C . SER A 1 509 ? 6.438 30.141 34.5 1 77.19 509 SER A C 1
ATOM 4053 O O . SER A 1 509 ? 5.766 29.188 34.125 1 77.19 509 SER A O 1
ATOM 4055 N N . MET A 1 510 ? 6.465 31.297 33.812 1 76.75 510 MET A N 1
ATOM 4056 C CA . MET A 1 510 ? 5.645 31.531 32.656 1 76.75 510 MET A CA 1
ATOM 4057 C C . MET A 1 510 ? 6.348 31.031 31.375 1 76.75 510 MET A C 1
ATOM 4059 O O . MET A 1 510 ? 7.555 31.219 31.219 1 76.75 510 MET A O 1
ATOM 4063 N N . ARG A 1 511 ? 5.602 30.266 30.609 1 70.62 511 ARG A N 1
ATOM 4064 C CA . ARG A 1 511 ? 6.113 29.969 29.266 1 70.62 511 ARG A CA 1
ATOM 4065 C C . ARG A 1 511 ? 6.027 31.188 28.359 1 70.62 511 ARG A C 1
ATOM 4067 O O . ARG A 1 511 ? 5.047 31.922 28.406 1 70.62 511 ARG A O 1
ATOM 4074 N N . PRO A 1 512 ? 7.047 31.484 27.656 1 69.12 512 PRO A N 1
ATOM 4075 C CA . PRO A 1 512 ? 8.281 30.734 27.391 1 69.12 512 PRO A CA 1
ATOM 4076 C C . PRO A 1 512 ? 9.492 31.328 28.125 1 69.12 512 PRO A C 1
ATOM 4078 O O . PRO A 1 512 ? 10.609 31.297 27.594 1 69.12 512 PRO A O 1
ATOM 4081 N N . PHE A 1 513 ? 9.312 31.922 29.266 1 77.38 513 PHE A N 1
ATOM 4082 C CA . PHE A 1 513 ? 10.344 32.781 29.797 1 77.38 513 PHE A CA 1
ATOM 4083 C C . PHE A 1 513 ? 11.266 32.031 30.734 1 77.38 513 PHE A C 1
ATOM 4085 O O . PHE A 1 513 ? 12.281 32.562 31.188 1 77.38 513 PHE A O 1
ATOM 4092 N N . ALA A 1 514 ? 10.992 30.75 30.938 1 71.31 514 ALA A N 1
ATOM 4093 C CA . ALA A 1 514 ? 11.812 29.938 31.844 1 71.31 514 ALA A CA 1
ATOM 4094 C C . ALA A 1 514 ? 13.258 29.891 31.359 1 71.31 514 ALA A C 1
ATOM 4096 O O . ALA A 1 514 ? 14.18 29.766 32.188 1 71.31 514 ALA A O 1
ATOM 4097 N N . GLN A 1 515 ? 13.445 30.062 30.125 1 74.75 515 GLN A N 1
ATOM 4098 C CA . GLN A 1 515 ? 14.781 29.922 29.562 1 74.75 515 GLN A CA 1
ATOM 4099 C C . GLN A 1 515 ? 15.594 31.203 29.703 1 74.75 515 GLN A C 1
ATOM 4101 O O . GLN A 1 515 ? 16.797 31.219 29.438 1 74.75 515 GLN A O 1
ATOM 4106 N N . TYR A 1 516 ? 15.031 32.281 30.234 1 80.5 516 TYR A N 1
ATOM 4107 C CA . TYR A 1 516 ? 15.711 33.562 30.359 1 80.5 516 TYR A CA 1
ATOM 4108 C C . TYR A 1 516 ? 15.93 33.938 31.828 1 80.5 516 TYR A C 1
ATOM 4110 O O . TYR A 1 516 ? 15.703 35.062 32.219 1 80.5 516 TYR A O 1
ATOM 4118 N N . ALA A 1 517 ? 16.406 32.969 32.562 1 80.06 517 ALA A N 1
ATOM 4119 C CA . ALA A 1 517 ? 16.547 33.125 34.031 1 80.06 517 ALA A CA 1
ATOM 4120 C C . ALA A 1 517 ? 17.5 34.281 34.344 1 80.06 517 ALA A C 1
ATOM 4122 O O . ALA A 1 517 ? 17.234 35.062 35.281 1 80.06 517 ALA A O 1
ATOM 4123 N N . LYS A 1 518 ? 18.516 34.406 33.656 1 81.19 518 LYS A N 1
ATOM 4124 C CA . LYS A 1 518 ? 19.5 35.469 33.906 1 81.19 518 LYS A CA 1
ATOM 4125 C C . LYS A 1 518 ? 18.875 36.844 33.75 1 81.19 518 LYS A C 1
ATOM 4127 O O . LYS A 1 518 ? 19.031 37.719 34.625 1 81.19 518 LYS A O 1
ATOM 4132 N N . ALA A 1 519 ? 18.203 37 32.656 1 84.25 519 ALA A N 1
ATOM 4133 C CA . ALA A 1 519 ? 17.578 38.281 32.375 1 84.25 519 ALA A CA 1
ATOM 4134 C C . ALA A 1 519 ? 16.484 38.594 33.406 1 84.25 519 ALA A C 1
ATOM 4136 O O . ALA A 1 519 ? 16.297 39.75 33.781 1 84.25 519 ALA A O 1
ATOM 4137 N N . ILE A 1 520 ? 15.852 37.594 33.906 1 87.44 520 ILE A N 1
ATOM 4138 C CA . ILE A 1 520 ? 14.75 37.75 34.875 1 87.44 520 ILE A CA 1
ATOM 4139 C C . ILE A 1 520 ? 15.305 38.156 36.219 1 87.44 520 ILE A C 1
ATOM 4141 O O . ILE A 1 520 ? 14.727 39 36.906 1 87.44 520 ILE A O 1
ATOM 4145 N N . ASN A 1 521 ? 16.406 37.594 36.562 1 85.06 521 ASN A N 1
ATOM 4146 C CA . ASN A 1 521 ? 17.016 37.906 37.875 1 85.06 521 ASN A CA 1
ATOM 4147 C C . ASN A 1 521 ? 17.547 39.312 37.938 1 85.06 521 ASN A C 1
ATOM 4149 O O . ASN A 1 521 ? 17.688 39.875 39 1 85.06 521 ASN A O 1
ATOM 4153 N N . GLU A 1 522 ? 17.734 39.906 36.812 1 82.19 522 GLU A N 1
ATOM 4154 C CA . GLU A 1 522 ? 18.266 41.281 36.75 1 82.19 522 GLU A CA 1
ATOM 4155 C C . GLU A 1 522 ? 17.141 42.312 36.781 1 82.19 522 GLU A C 1
ATOM 4157 O O . GLU A 1 522 ? 17.391 43.5 36.938 1 82.19 522 GLU A O 1
ATOM 4162 N N . LEU A 1 523 ? 15.969 41.781 36.781 1 87.25 523 LEU A N 1
ATOM 4163 C CA . LEU A 1 523 ? 14.836 42.688 36.781 1 87.25 523 LEU A CA 1
ATOM 4164 C C . LEU A 1 523 ? 14.656 43.344 38.125 1 87.25 523 LEU A C 1
ATOM 4166 O O . LEU A 1 523 ? 14.719 42.656 39.156 1 87.25 523 LEU A O 1
ATOM 4170 N N . GLY A 1 524 ? 14.422 44.688 38.219 1 74 524 GLY A N 1
ATOM 4171 C CA . GLY A 1 524 ? 14.266 45.406 39.438 1 74 524 GLY A CA 1
ATOM 4172 C C . GLY A 1 524 ? 15.578 45.875 40.031 1 74 524 GLY A C 1
ATOM 4173 O O . GLY A 1 524 ? 15.594 46.625 41.031 1 74 524 GLY A O 1
ATOM 4174 N N . SER A 1 525 ? 16.703 45.344 39.844 1 63.09 525 SER A N 1
ATOM 4175 C CA . SER A 1 525 ? 17.969 45.75 40.438 1 63.09 525 SER A CA 1
ATOM 4176 C C . SER A 1 525 ? 18.422 47.094 39.875 1 63.09 525 SER A C 1
ATOM 4178 O O . SER A 1 525 ? 18.516 47.281 38.656 1 63.09 525 SER A O 1
ATOM 4180 N N . LYS A 1 526 ? 17.859 48.312 40.438 1 51.84 526 LYS A N 1
ATOM 4181 C CA . LYS A 1 526 ? 18.359 49.688 40.281 1 51.84 526 LYS A CA 1
ATOM 4182 C C . LYS A 1 526 ? 19.875 49.719 40.125 1 51.84 526 LYS A C 1
ATOM 4184 O O . LYS A 1 526 ? 20.609 49.156 40.938 1 51.84 526 LYS A O 1
ATOM 4189 N N . LYS A 1 527 ? 20.469 49.812 38.969 1 42.59 527 LYS A N 1
ATOM 4190 C CA . LYS A 1 527 ? 21.734 50.531 39.125 1 42.59 527 LYS A CA 1
ATOM 4191 C C . LYS A 1 527 ? 21.547 51.812 39.906 1 42.59 527 LYS A C 1
ATOM 4193 O O . LYS A 1 527 ? 20.781 52.688 39.531 1 42.59 527 LYS A O 1
ATOM 4198 N N . ARG A 1 528 ? 21.672 51.781 41.219 1 31.09 528 ARG A N 1
ATOM 4199 C CA . ARG A 1 528 ? 22.312 52.969 41.781 1 31.09 528 ARG A CA 1
ATOM 4200 C C . ARG A 1 528 ? 23.547 53.344 40.969 1 31.09 528 ARG A C 1
ATOM 4202 O O . ARG A 1 528 ? 24.344 52.469 40.594 1 31.09 528 ARG A O 1
ATOM 4209 N N . MET B 1 1 ? 13.672 14.828 -77.875 1 18.97 1 MET B N 1
ATOM 4210 C CA . MET B 1 1 ? 14.883 14.023 -78 1 18.97 1 MET B CA 1
ATOM 4211 C C . MET B 1 1 ? 14.875 12.867 -77 1 18.97 1 MET B C 1
ATOM 4213 O O . MET B 1 1 ? 14.195 12.922 -76 1 18.97 1 MET B O 1
ATOM 4217 N N . LEU B 1 2 ? 15.734 11.805 -77.188 1 18.39 2 LEU B N 1
ATOM 4218 C CA . LEU B 1 2 ? 15.938 10.367 -77.062 1 18.39 2 LEU B CA 1
ATOM 4219 C C . LEU B 1 2 ? 16.312 10.023 -75.625 1 18.39 2 LEU B C 1
ATOM 4221 O O . LEU B 1 2 ? 16.234 8.859 -75.188 1 18.39 2 LEU B O 1
ATOM 4225 N N . GLY B 1 3 ? 17.016 10.906 -74.938 1 20.33 3 GLY B N 1
ATOM 4226 C CA . GLY B 1 3 ? 18.125 10.273 -74.25 1 20.33 3 GLY B CA 1
ATOM 4227 C C . GLY B 1 3 ? 17.656 9.281 -73.188 1 20.33 3 GLY B C 1
ATOM 4228 O O . GLY B 1 3 ? 16.641 9.508 -72.5 1 20.33 3 GLY B O 1
ATOM 4229 N N . ALA B 1 4 ? 18.125 7.992 -73.312 1 21.11 4 ALA B N 1
ATOM 4230 C CA . ALA B 1 4 ? 18.031 6.609 -72.875 1 21.11 4 ALA B CA 1
ATOM 4231 C C . ALA B 1 4 ? 18.375 6.504 -71.375 1 21.11 4 ALA B C 1
ATOM 4233 O O . ALA B 1 4 ? 19.516 6.738 -71 1 21.11 4 ALA B O 1
ATOM 4234 N N . ASN B 1 5 ? 17.531 7.055 -70.5 1 21.81 5 ASN B N 1
ATOM 4235 C CA . ASN B 1 5 ? 17.562 7.156 -69.062 1 21.81 5 ASN B CA 1
ATOM 4236 C C . ASN B 1 5 ? 17.859 5.805 -68.438 1 21.81 5 ASN B C 1
ATOM 4238 O O . ASN B 1 5 ? 17.031 4.887 -68.5 1 21.81 5 ASN B O 1
ATOM 4242 N N . THR B 1 6 ? 19.188 5.414 -68.5 1 21.17 6 THR B N 1
ATOM 4243 C CA . THR B 1 6 ? 19.781 4.133 -68.125 1 21.17 6 THR B CA 1
ATOM 4244 C C . THR B 1 6 ? 19.328 3.713 -66.688 1 21.17 6 THR B C 1
ATOM 4246 O O . THR B 1 6 ? 19.156 4.559 -65.812 1 21.17 6 THR B O 1
ATOM 4249 N N . ARG B 1 7 ? 18.812 2.449 -66.562 1 20.8 7 ARG B N 1
ATOM 4250 C CA . ARG B 1 7 ? 18.125 1.49 -65.688 1 20.8 7 ARG B CA 1
ATOM 4251 C C . ARG B 1 7 ? 19 1.076 -64.5 1 20.8 7 ARG B C 1
ATOM 4253 O O . ARG B 1 7 ? 18.688 0.121 -63.781 1 20.8 7 ARG B O 1
ATOM 4260 N N . SER B 1 8 ? 20.125 1.872 -64.188 1 21.14 8 SER B N 1
ATOM 4261 C CA . SER B 1 8 ? 21.078 1.038 -63.438 1 21.14 8 SER B CA 1
ATOM 4262 C C . SER B 1 8 ? 20.469 0.499 -62.156 1 21.14 8 SER B C 1
ATOM 4264 O O . SER B 1 8 ? 19.875 1.251 -61.375 1 21.14 8 SER B O 1
ATOM 4266 N N . GLY B 1 9 ? 20 -0.762 -62.125 1 21.11 9 GLY B N 1
ATOM 4267 C CA . GLY B 1 9 ? 19.375 -1.648 -61.156 1 21.11 9 GLY B CA 1
ATOM 4268 C C . GLY B 1 9 ? 20.219 -1.881 -59.938 1 21.11 9 GLY B C 1
ATOM 4269 O O . GLY B 1 9 ? 21.25 -2.545 -60 1 21.11 9 GLY B O 1
ATOM 4270 N N . GLY B 1 10 ? 20.672 -0.813 -59.219 1 23.78 10 GLY B N 1
ATOM 4271 C CA . GLY B 1 10 ? 21.625 -1.101 -58.125 1 23.78 10 GLY B CA 1
ATOM 4272 C C . GLY B 1 10 ? 21.156 -2.205 -57.219 1 23.78 10 GLY B C 1
ATOM 4273 O O . GLY B 1 10 ? 19.953 -2.387 -57 1 23.78 10 GLY B O 1
ATOM 4274 N N . PRO B 1 11 ? 21.984 -3.367 -57.094 1 23.45 11 PRO B N 1
ATOM 4275 C CA . PRO B 1 11 ? 21.688 -4.609 -56.375 1 23.45 11 PRO B CA 1
ATOM 4276 C C . PRO B 1 11 ? 21.422 -4.387 -54.875 1 23.45 11 PRO B C 1
ATOM 4278 O O . PRO B 1 11 ? 22.141 -3.611 -54.25 1 23.45 11 PRO B O 1
ATOM 4281 N N . ALA B 1 12 ? 20.203 -4.195 -54.406 1 22.7 12 ALA B N 1
ATOM 4282 C CA . ALA B 1 12 ? 19.75 -4.07 -53 1 22.7 12 ALA B CA 1
ATOM 4283 C C . ALA B 1 12 ? 20.25 -5.238 -52.156 1 22.7 12 ALA B C 1
ATOM 4285 O O . ALA B 1 12 ? 19.734 -6.352 -52.281 1 22.7 12 ALA B O 1
ATOM 4286 N N . GLY B 1 13 ? 21.609 -5.562 -52.156 1 23.42 13 GLY B N 1
ATOM 4287 C CA . GLY B 1 13 ? 22.047 -6.656 -51.281 1 23.42 13 GLY B CA 1
ATOM 4288 C C . GLY B 1 13 ? 21.609 -6.496 -49.844 1 23.42 13 GLY B C 1
ATOM 4289 O O . GLY B 1 13 ? 22.109 -5.609 -49.156 1 23.42 13 GLY B O 1
ATOM 4290 N N . GLU B 1 14 ? 20.359 -6.512 -49.531 1 23.59 14 GLU B N 1
ATOM 4291 C CA . GLU B 1 14 ? 19.859 -6.441 -48.156 1 23.59 14 GLU B CA 1
ATOM 4292 C C . GLU B 1 14 ? 20.5 -7.52 -47.281 1 23.59 14 GLU B C 1
ATOM 4294 O O . GLU B 1 14 ? 20.297 -8.711 -47.531 1 23.59 14 GLU B O 1
ATOM 4299 N N . ASP B 1 15 ? 21.766 -7.375 -46.875 1 24.12 15 ASP B N 1
ATOM 4300 C CA . ASP B 1 15 ? 22.422 -8.273 -45.938 1 24.12 15 ASP B CA 1
ATOM 4301 C C . ASP B 1 15 ? 21.562 -8.469 -44.688 1 24.12 15 ASP B C 1
ATOM 4303 O O . ASP B 1 15 ? 21.312 -7.516 -43.938 1 24.12 15 ASP B O 1
ATOM 4307 N N . GLU B 1 16 ? 20.547 -9.234 -44.75 1 25.83 16 GLU B N 1
ATOM 4308 C CA . GLU B 1 16 ? 19.844 -9.773 -43.562 1 25.83 16 GLU B CA 1
ATOM 4309 C C . GLU B 1 16 ? 20.828 -10.328 -42.531 1 25.83 16 GLU B C 1
ATOM 4311 O O . GLU B 1 16 ? 21.5 -11.32 -42.781 1 25.83 16 GLU B O 1
ATOM 4316 N N . GLY B 1 17 ? 21.625 -9.547 -41.906 1 27.14 17 GLY B N 1
ATOM 4317 C CA . GLY B 1 17 ? 22.484 -10 -40.844 1 27.14 17 GLY B CA 1
ATOM 4318 C C . GLY B 1 17 ? 21.828 -11.039 -39.938 1 27.14 17 GLY B C 1
ATOM 4319 O O . GLY B 1 17 ? 20.703 -10.844 -39.469 1 27.14 17 GLY B O 1
ATOM 4320 N N . ALA B 1 18 ? 22.125 -12.344 -40.125 1 27.36 18 ALA B N 1
ATOM 4321 C CA . ALA B 1 18 ? 21.875 -13.562 -39.344 1 27.36 18 ALA B CA 1
ATOM 4322 C C . ALA B 1 18 ? 22.078 -13.312 -37.875 1 27.36 18 ALA B C 1
ATOM 4324 O O . ALA B 1 18 ? 23.203 -13.094 -37.406 1 27.36 18 ALA B O 1
ATOM 4325 N N . LEU B 1 19 ? 21.344 -12.633 -37.219 1 30.58 19 LEU B N 1
ATOM 4326 C CA . LEU B 1 19 ? 21.359 -12.805 -35.781 1 30.58 19 LEU B CA 1
ATOM 4327 C C . LEU B 1 19 ? 21.453 -14.273 -35.406 1 30.58 19 LEU B C 1
ATOM 4329 O O . LEU B 1 19 ? 20.516 -15.039 -35.594 1 30.58 19 LEU B O 1
ATOM 4333 N N . ARG B 1 20 ? 22.594 -14.945 -35.688 1 32.75 20 ARG B N 1
ATOM 4334 C CA . ARG B 1 20 ? 22.922 -16.281 -35.188 1 32.75 20 ARG B CA 1
ATOM 4335 C C . ARG B 1 20 ? 22.469 -16.453 -33.75 1 32.75 20 ARG B C 1
ATOM 4337 O O . ARG B 1 20 ? 23.078 -15.891 -32.844 1 32.75 20 ARG B O 1
ATOM 4344 N N . LYS B 1 21 ? 21.266 -16.609 -33.438 1 38.81 21 LYS B N 1
ATOM 4345 C CA . LYS B 1 21 ? 20.734 -17.156 -32.188 1 38.81 21 LYS B CA 1
ATOM 4346 C C . LYS B 1 21 ? 21.469 -18.438 -31.797 1 38.81 21 LYS B C 1
ATOM 4348 O O . LYS B 1 21 ? 21.234 -19.5 -32.344 1 38.81 21 LYS B O 1
ATOM 4353 N N . VAL B 1 22 ? 22.703 -18.484 -31.516 1 39.03 22 VAL B N 1
ATOM 4354 C CA . VAL B 1 22 ? 23.359 -19.672 -30.969 1 39.03 22 VAL B CA 1
ATOM 4355 C C . VAL B 1 22 ? 22.547 -20.203 -29.797 1 39.03 22 VAL B C 1
ATOM 4357 O O . VAL B 1 22 ? 22.562 -19.609 -28.703 1 39.03 22 VAL B O 1
ATOM 4360 N N . GLY B 1 23 ? 21.312 -20.594 -29.891 1 50.78 23 GLY B N 1
ATOM 4361 C CA . GLY B 1 23 ? 20.5 -21.281 -28.891 1 50.78 23 GLY B CA 1
ATOM 4362 C C . GLY B 1 23 ? 21.266 -22.375 -28.156 1 50.78 23 GLY B C 1
ATOM 4363 O O . GLY B 1 23 ? 22.094 -23.062 -28.75 1 50.78 23 GLY B O 1
ATOM 4364 N N . GLU B 1 24 ? 21.516 -22.219 -26.797 1 65.88 24 GLU B N 1
ATOM 4365 C CA . GLU B 1 24 ? 22.109 -23.281 -25.984 1 65.88 24 GLU B CA 1
ATOM 4366 C C . GLU B 1 24 ? 21.578 -24.656 -26.375 1 65.88 24 GLU B C 1
ATOM 4368 O O . GLU B 1 24 ? 20.375 -24.844 -26.5 1 65.88 24 GLU B O 1
ATOM 4373 N N . VAL B 1 25 ? 22.391 -25.484 -27.094 1 71.75 25 VAL B N 1
ATOM 4374 C CA . VAL B 1 25 ? 21.984 -26.859 -27.391 1 71.75 25 VAL B CA 1
ATOM 4375 C C . VAL B 1 25 ? 21.875 -27.656 -26.094 1 71.75 25 VAL B C 1
ATOM 4377 O O . VAL B 1 25 ? 22.859 -27.828 -25.359 1 71.75 25 VAL B O 1
ATOM 4380 N N . VAL B 1 26 ? 20.703 -27.859 -25.594 1 80 26 VAL B N 1
ATOM 4381 C CA . VAL B 1 26 ? 20.438 -28.578 -24.344 1 80 26 VAL B CA 1
ATOM 4382 C C . VAL B 1 26 ? 20 -30.016 -24.656 1 80 26 VAL B C 1
ATOM 4384 O O . VAL B 1 26 ? 19.094 -30.234 -25.453 1 80 26 VAL B O 1
ATOM 4387 N N . SER B 1 27 ? 20.75 -30.938 -24.25 1 84.38 27 SER B N 1
ATOM 4388 C CA . SER B 1 27 ? 20.375 -32.344 -24.391 1 84.38 27 SER B CA 1
ATOM 4389 C C . SER B 1 27 ? 19.422 -32.781 -23.281 1 84.38 27 SER B C 1
ATOM 4391 O O . SER B 1 27 ? 19.234 -32.062 -22.297 1 84.38 27 SER B O 1
ATOM 4393 N N . GLU B 1 28 ? 18.781 -33.844 -23.406 1 84.19 28 GLU B N 1
ATOM 4394 C CA . GLU B 1 28 ? 17.828 -34.375 -22.438 1 84.19 28 GLU B CA 1
ATOM 4395 C C . GLU B 1 28 ? 18.484 -34.562 -21.078 1 84.19 28 GLU B C 1
ATOM 4397 O O . GLU B 1 28 ? 17.812 -34.5 -20.047 1 84.19 28 GLU B O 1
ATOM 4402 N N . ALA B 1 29 ? 19.781 -34.75 -21.062 1 86.25 29 ALA B N 1
ATOM 4403 C CA . ALA B 1 29 ? 20.516 -34.969 -19.812 1 86.25 29 ALA B CA 1
ATOM 4404 C C . ALA B 1 29 ? 20.766 -33.656 -19.094 1 86.25 29 ALA B C 1
ATOM 4406 O O . ALA B 1 29 ? 21.109 -33.625 -17.922 1 86.25 29 ALA B O 1
ATOM 4407 N N . ASP B 1 30 ? 20.438 -32.625 -19.766 1 91.94 30 ASP B N 1
ATOM 4408 C CA . ASP B 1 30 ? 20.844 -31.328 -19.266 1 91.94 30 ASP B CA 1
ATOM 4409 C C . ASP B 1 30 ? 19.688 -30.625 -18.547 1 91.94 30 ASP B C 1
ATOM 4411 O O . ASP B 1 30 ? 19.812 -29.469 -18.141 1 91.94 30 ASP B O 1
ATOM 4415 N N . TYR B 1 31 ? 18.531 -31.344 -18.438 1 94.62 31 TYR B N 1
ATOM 4416 C CA . TYR B 1 31 ? 17.422 -30.734 -17.734 1 94.62 31 TYR B CA 1
ATOM 4417 C C . TYR B 1 31 ? 16.562 -31.797 -17.047 1 94.62 31 TYR B C 1
ATOM 4419 O O . TYR B 1 31 ? 16.75 -33 -17.281 1 94.62 31 TYR B O 1
ATOM 4427 N N . GLU B 1 32 ? 15.742 -31.469 -16.172 1 96.25 32 GLU B N 1
ATOM 4428 C CA . GLU B 1 32 ? 14.68 -32.281 -15.594 1 96.25 32 GLU B CA 1
ATOM 4429 C C . GLU B 1 32 ? 13.352 -31.531 -15.602 1 96.25 32 GLU B C 1
ATOM 4431 O O . GLU B 1 32 ? 13.328 -30.297 -15.68 1 96.25 32 GLU B O 1
ATOM 4436 N N . ILE B 1 33 ? 12.258 -32.281 -15.617 1 95.75 33 ILE B N 1
ATOM 4437 C CA . ILE B 1 33 ? 10.938 -31.672 -15.609 1 95.75 33 ILE B CA 1
ATOM 4438 C C . ILE B 1 33 ? 10.531 -31.359 -14.172 1 95.75 33 ILE B C 1
ATOM 4440 O O . ILE B 1 33 ? 10.445 -32.25 -13.328 1 95.75 33 ILE B O 1
ATOM 4444 N N . ALA B 1 34 ? 10.367 -30.125 -13.852 1 95.44 34 ALA B N 1
ATOM 4445 C CA . ALA B 1 34 ? 9.992 -29.672 -12.516 1 95.44 34 ALA B CA 1
ATOM 4446 C C . ALA B 1 34 ? 8.625 -28.984 -12.531 1 95.44 34 ALA B C 1
ATOM 4448 O O . ALA B 1 34 ? 8.523 -27.781 -12.234 1 95.44 34 ALA B O 1
ATOM 4449 N N . GLU B 1 35 ? 7.562 -29.781 -12.711 1 94.69 35 GLU B N 1
ATOM 4450 C CA . GLU B 1 35 ? 6.199 -29.25 -12.695 1 94.69 35 GLU B CA 1
ATOM 4451 C C . GLU B 1 35 ? 5.75 -28.922 -11.273 1 94.69 35 GLU B C 1
ATOM 4453 O O . GLU B 1 35 ? 6.105 -29.641 -10.328 1 94.69 35 GLU B O 1
ATOM 4458 N N . PRO B 1 36 ? 4.953 -27.891 -11.172 1 94.5 36 PRO B N 1
ATOM 4459 C CA . PRO B 1 36 ? 4.453 -27.594 -9.828 1 94.5 36 PRO B CA 1
ATOM 4460 C C . PRO B 1 36 ? 3.549 -28.688 -9.273 1 94.5 36 PRO B C 1
ATOM 4462 O O . PRO B 1 36 ? 2.799 -29.312 -10.023 1 94.5 36 PRO B O 1
ATOM 4465 N N . ARG B 1 37 ? 3.676 -28.844 -7.984 1 93.75 37 ARG B N 1
ATOM 4466 C CA . ARG B 1 37 ? 2.711 -29.719 -7.312 1 93.75 37 ARG B CA 1
ATOM 4467 C C . ARG B 1 37 ? 1.355 -29.031 -7.188 1 93.75 37 ARG B C 1
ATOM 4469 O O . ARG B 1 37 ? 1.268 -27.906 -6.68 1 93.75 37 ARG B O 1
ATOM 4476 N N . ALA B 1 38 ? 0.313 -29.719 -7.59 1 94.31 38 ALA B N 1
ATOM 4477 C CA . ALA B 1 38 ? -1.007 -29.109 -7.746 1 94.31 38 ALA B CA 1
ATOM 4478 C C . ALA B 1 38 ? -1.485 -28.5 -6.43 1 94.31 38 ALA B C 1
ATOM 4480 O O . ALA B 1 38 ? -1.794 -27.312 -6.371 1 94.31 38 ALA B O 1
ATOM 4481 N N . SER B 1 39 ? -1.468 -29.312 -5.363 1 93.25 39 SER B N 1
ATOM 4482 C CA . SER B 1 39 ? -2.002 -28.875 -4.078 1 93.25 39 SER B CA 1
ATOM 4483 C C . SER B 1 39 ? -1.215 -27.688 -3.531 1 93.25 39 SER B C 1
ATOM 4485 O O . SER B 1 39 ? -1.8 -26.672 -3.123 1 93.25 39 SER B O 1
ATOM 4487 N N . SER B 1 40 ? 0.056 -27.781 -3.57 1 92.62 40 SER B N 1
ATOM 4488 C CA . SER B 1 40 ? 0.918 -26.75 -3.02 1 92.62 40 SER B CA 1
ATOM 4489 C C . SER B 1 40 ? 0.796 -25.453 -3.814 1 92.62 40 SER B C 1
ATOM 4491 O O . SER B 1 40 ? 0.721 -24.359 -3.234 1 92.62 40 SER B O 1
ATOM 4493 N N . MET B 1 41 ? 0.75 -25.578 -5.07 1 93.56 41 MET B N 1
ATOM 4494 C CA . MET B 1 41 ? 0.673 -24.391 -5.93 1 93.56 41 MET B CA 1
ATOM 4495 C C . MET B 1 41 ? -0.663 -23.688 -5.754 1 93.56 41 MET B C 1
ATOM 4497 O O . MET B 1 41 ? -0.706 -22.453 -5.641 1 93.56 41 MET B O 1
ATOM 4501 N N . LEU B 1 42 ? -1.721 -24.453 -5.723 1 93.81 42 LEU B N 1
ATOM 4502 C CA . LEU B 1 42 ? -3.035 -23.828 -5.555 1 93.81 42 LEU B CA 1
ATOM 4503 C C . LEU B 1 42 ? -3.131 -23.109 -4.219 1 93.81 42 LEU B C 1
ATOM 4505 O O . LEU B 1 42 ? -3.656 -22 -4.148 1 93.81 42 LEU B O 1
ATOM 4509 N N . GLU B 1 43 ? -2.604 -23.703 -3.225 1 92.38 43 GLU B N 1
ATOM 4510 C CA . GLU B 1 43 ? -2.604 -23.062 -1.916 1 92.38 43 GLU B CA 1
ATOM 4511 C C . GLU B 1 43 ? -1.751 -21.797 -1.923 1 92.38 43 GLU B C 1
ATOM 4513 O O . GLU B 1 43 ? -2.107 -20.797 -1.294 1 92.38 43 GLU B O 1
ATOM 4518 N N . ALA B 1 44 ? -0.65 -21.844 -2.574 1 90.62 44 ALA B N 1
ATOM 4519 C CA . ALA B 1 44 ? 0.22 -20.672 -2.666 1 90.62 44 ALA B CA 1
ATOM 4520 C C . ALA B 1 44 ? -0.466 -19.547 -3.42 1 90.62 44 ALA B C 1
ATOM 4522 O O . ALA B 1 44 ? -0.329 -18.375 -3.051 1 90.62 44 ALA B O 1
ATOM 4523 N N . LEU B 1 45 ? -1.224 -19.875 -4.422 1 91.19 45 LEU B N 1
ATOM 4524 C CA . LEU B 1 45 ? -1.9 -18.891 -5.25 1 91.19 45 LEU B CA 1
ATOM 4525 C C . LEU B 1 45 ? -2.994 -18.172 -4.461 1 91.19 45 LEU B C 1
ATOM 4527 O O . LEU B 1 45 ? -3.445 -17.094 -4.852 1 91.19 45 LEU B O 1
ATOM 4531 N N . ARG B 1 46 ? -3.41 -18.75 -3.334 1 91.81 46 ARG B N 1
ATOM 4532 C CA . ARG B 1 46 ? -4.398 -18.125 -2.467 1 91.81 46 ARG B CA 1
ATOM 4533 C C . ARG B 1 46 ? -3.809 -16.891 -1.771 1 91.81 46 ARG B C 1
ATOM 4535 O O . ARG B 1 46 ? -4.547 -16.031 -1.298 1 91.81 46 ARG B O 1
ATOM 4542 N N . ALA B 1 47 ? -2.502 -16.906 -1.719 1 89.06 47 ALA B N 1
ATOM 4543 C CA . ALA B 1 47 ? -1.847 -15.914 -0.872 1 89.06 47 ALA B CA 1
ATOM 4544 C C . ALA B 1 47 ? -1.184 -14.828 -1.713 1 89.06 47 ALA B C 1
ATOM 4546 O O . ALA B 1 47 ? -0.219 -14.195 -1.275 1 89.06 47 ALA B O 1
ATOM 4547 N N . VAL B 1 48 ? -1.663 -14.602 -2.906 1 88 48 VAL B N 1
ATOM 4548 C CA . VAL B 1 48 ? -1.091 -13.594 -3.793 1 88 48 VAL B CA 1
ATOM 4549 C C . VAL B 1 48 ? -1.379 -12.195 -3.244 1 88 48 VAL B C 1
ATOM 4551 O O . VAL B 1 48 ? -0.6 -11.266 -3.463 1 88 48 VAL B O 1
ATOM 4554 N N . GLY B 1 49 ? -2.473 -12 -2.557 1 86.5 49 GLY B N 1
ATOM 4555 C CA . GLY B 1 49 ? -2.645 -10.719 -1.891 1 86.5 49 GLY B CA 1
ATOM 4556 C C . GLY B 1 49 ? -3.92 -10.008 -2.291 1 86.5 49 GLY B C 1
ATOM 4557 O O . GLY B 1 49 ? -4 -8.773 -2.215 1 86.5 49 GLY B O 1
ATOM 4558 N N . TYR B 1 50 ? -4.949 -10.742 -2.66 1 91.38 50 TYR B N 1
ATOM 4559 C CA . TYR B 1 50 ? -6.23 -10.148 -3.023 1 91.38 50 TYR B CA 1
ATOM 4560 C C . TYR B 1 50 ? -7.027 -9.766 -1.781 1 91.38 50 TYR B C 1
ATOM 4562 O O . TYR B 1 50 ? -7.008 -10.484 -0.78 1 91.38 50 TYR B O 1
ATOM 4570 N N . SER B 1 51 ? -7.637 -8.641 -1.829 1 90.38 51 SER B N 1
ATOM 4571 C CA . SER B 1 51 ? -8.797 -8.398 -0.976 1 90.38 51 SER B CA 1
ATOM 4572 C C . SER B 1 51 ? -10.078 -8.891 -1.631 1 90.38 51 SER B C 1
ATOM 4574 O O . SER B 1 51 ? -10.094 -9.219 -2.82 1 90.38 51 SER B O 1
ATOM 4576 N N . VAL B 1 52 ? -11.133 -8.945 -0.875 1 94.81 52 VAL B N 1
ATOM 4577 C CA . VAL B 1 52 ? -12.406 -9.359 -1.449 1 94.81 52 VAL B CA 1
ATOM 4578 C C . VAL B 1 52 ? -12.828 -8.383 -2.541 1 94.81 52 VAL B C 1
ATOM 4580 O O . VAL B 1 52 ? -13.305 -8.789 -3.6 1 94.81 52 VAL B O 1
ATOM 4583 N N . GLN B 1 53 ? -12.57 -7.113 -2.312 1 95.38 53 GLN B N 1
ATOM 4584 C CA . GLN B 1 53 ? -12.93 -6.055 -3.25 1 95.38 53 GLN B CA 1
ATOM 4585 C C . GLN B 1 53 ? -12.188 -6.219 -4.574 1 95.38 53 GLN B C 1
ATOM 4587 O O . GLN B 1 53 ? -12.797 -6.211 -5.641 1 95.38 53 GLN B O 1
ATOM 4592 N N . THR B 1 54 ? -10.914 -6.434 -4.457 1 95.06 54 THR B N 1
ATOM 4593 C CA . THR B 1 54 ? -10.102 -6.523 -5.668 1 95.06 54 THR B CA 1
ATOM 4594 C C . THR B 1 54 ? -10.352 -7.848 -6.387 1 95.06 54 THR B C 1
ATOM 4596 O O . THR B 1 54 ? -10.297 -7.91 -7.617 1 95.06 54 THR B O 1
ATOM 4599 N N . ALA B 1 55 ? -10.625 -8.859 -5.621 1 97 55 ALA B N 1
ATOM 4600 C CA . ALA B 1 55 ? -10.93 -10.164 -6.219 1 97 55 ALA B CA 1
ATOM 4601 C C . ALA B 1 55 ? -12.203 -10.094 -7.055 1 97 55 ALA B C 1
ATOM 4603 O O . ALA B 1 55 ? -12.219 -10.547 -8.203 1 97 55 ALA B O 1
ATOM 4604 N N . LEU B 1 56 ? -13.18 -9.508 -6.5 1 98.25 56 LEU B N 1
ATOM 4605 C CA . LEU B 1 56 ? -14.453 -9.422 -7.211 1 98.25 56 LEU B CA 1
ATOM 4606 C C . LEU B 1 56 ? -14.352 -8.469 -8.398 1 98.25 56 LEU B C 1
ATOM 4608 O O . LEU B 1 56 ? -14.992 -8.688 -9.43 1 98.25 56 LEU B O 1
ATOM 4612 N N . ALA B 1 57 ? -13.57 -7.438 -8.25 1 97.62 57 ALA B N 1
ATOM 4613 C CA . ALA B 1 57 ? -13.32 -6.559 -9.391 1 97.62 57 ALA B CA 1
ATOM 4614 C C . ALA B 1 57 ? -12.672 -7.316 -10.539 1 97.62 57 ALA B C 1
ATOM 4616 O O . ALA B 1 57 ? -13.016 -7.102 -11.703 1 97.62 57 ALA B O 1
ATOM 4617 N N . ASP B 1 58 ? -11.781 -8.188 -10.234 1 96.12 58 ASP B N 1
ATOM 4618 C CA . ASP B 1 58 ? -11.109 -8.977 -11.258 1 96.12 58 ASP B CA 1
ATOM 4619 C C . ASP B 1 58 ? -12.102 -9.883 -11.984 1 96.12 58 ASP B C 1
ATOM 4621 O O . ASP B 1 58 ? -11.953 -10.133 -13.188 1 96.12 58 ASP B O 1
ATOM 4625 N N . LEU B 1 59 ? -13.062 -10.391 -11.266 1 97.81 59 LEU B N 1
ATOM 4626 C CA . LEU B 1 59 ? -14.094 -11.195 -11.906 1 97.81 59 LEU B CA 1
ATOM 4627 C C . LEU B 1 59 ? -14.945 -10.352 -12.852 1 97.81 59 LEU B C 1
ATOM 4629 O O . LEU B 1 59 ? -15.289 -10.797 -13.945 1 97.81 59 LEU B O 1
ATOM 4633 N N . ILE B 1 60 ? -15.234 -9.203 -12.398 1 98.06 60 ILE B N 1
ATOM 4634 C CA . ILE B 1 60 ? -16.062 -8.312 -13.203 1 98.06 60 ILE B CA 1
ATOM 4635 C C . ILE B 1 60 ? -15.289 -7.875 -14.453 1 98.06 60 ILE B C 1
ATOM 4637 O O . ILE B 1 60 ? -15.875 -7.688 -15.516 1 98.06 60 ILE B O 1
ATOM 4641 N N . ASP B 1 61 ? -13.945 -7.746 -14.383 1 96.69 61 ASP B N 1
ATOM 4642 C CA . ASP B 1 61 ? -13.133 -7.508 -15.57 1 96.69 61 ASP B CA 1
ATOM 4643 C C . ASP B 1 61 ? -13.477 -8.492 -16.688 1 96.69 61 ASP B C 1
ATOM 4645 O O . ASP B 1 61 ? -13.578 -8.109 -17.844 1 96.69 61 ASP B O 1
ATOM 4649 N N . ASN B 1 62 ? -13.617 -9.773 -16.297 1 96.06 62 ASN B N 1
ATOM 4650 C CA . ASN B 1 62 ? -13.93 -10.812 -17.281 1 96.06 62 ASN B CA 1
ATOM 4651 C C . ASN B 1 62 ? -15.312 -10.602 -17.891 1 96.06 62 ASN B C 1
ATOM 4653 O O . ASN B 1 62 ? -15.516 -10.875 -19.078 1 96.06 62 ASN B O 1
ATOM 4657 N N . SER B 1 63 ? -16.219 -10.141 -17.078 1 97.38 63 SER B N 1
ATOM 4658 C CA . SER B 1 63 ? -17.562 -9.836 -17.578 1 97.38 63 SER B CA 1
ATOM 4659 C C . SER B 1 63 ? -17.516 -8.719 -18.625 1 97.38 63 SER B C 1
ATOM 4661 O O . SER B 1 63 ? -18.172 -8.805 -19.656 1 97.38 63 SER B O 1
ATOM 4663 N N . ILE B 1 64 ? -16.781 -7.699 -18.328 1 96.44 64 ILE B N 1
ATOM 4664 C CA . ILE B 1 64 ? -16.625 -6.566 -19.234 1 96.44 64 ILE B CA 1
ATOM 4665 C C . ILE B 1 64 ? -15.984 -7.031 -20.531 1 96.44 64 ILE B C 1
ATOM 4667 O O . ILE B 1 64 ? -16.453 -6.695 -21.625 1 96.44 64 ILE B O 1
ATOM 4671 N N . THR B 1 65 ? -14.953 -7.844 -20.453 1 94.69 65 THR B N 1
ATOM 4672 C CA . THR B 1 65 ? -14.266 -8.391 -21.625 1 94.69 65 THR B CA 1
ATOM 4673 C C . THR B 1 65 ? -15.219 -9.219 -22.469 1 94.69 65 THR B C 1
ATOM 4675 O O . THR B 1 65 ? -15.117 -9.219 -23.703 1 94.69 65 THR B O 1
ATOM 4678 N N . ALA B 1 66 ? -16.188 -9.867 -21.844 1 95.88 66 ALA B N 1
ATOM 4679 C CA . ALA B 1 66 ? -17.156 -10.711 -22.531 1 95.88 66 ALA B CA 1
ATOM 4680 C C . ALA B 1 66 ? -18.281 -9.883 -23.125 1 95.88 66 ALA B C 1
ATOM 4682 O O . ALA B 1 66 ? -19.188 -10.422 -23.766 1 95.88 66 ALA B O 1
ATOM 4683 N N . GLY B 1 67 ? -18.25 -8.57 -22.875 1 95.25 67 GLY B N 1
ATOM 4684 C CA . GLY B 1 67 ? -19.25 -7.68 -23.453 1 95.25 67 GLY B CA 1
ATOM 4685 C C . GLY B 1 67 ? -20.547 -7.641 -22.656 1 95.25 67 GLY B C 1
ATOM 4686 O O . GLY B 1 67 ? -21.625 -7.398 -23.219 1 95.25 67 GLY B O 1
ATOM 4687 N N . ALA B 1 68 ? -20.5 -7.895 -21.391 1 96.69 68 ALA B N 1
ATOM 4688 C CA . ALA B 1 68 ? -21.688 -7.887 -20.547 1 96.69 68 ALA B CA 1
ATOM 4689 C C . ALA B 1 68 ? -22.281 -6.477 -20.438 1 96.69 68 ALA B C 1
ATOM 4691 O O . ALA B 1 68 ? -21.531 -5.492 -20.422 1 96.69 68 ALA B O 1
ATOM 4692 N N . ARG B 1 69 ? -23.562 -6.418 -20.312 1 96.12 69 ARG B N 1
ATOM 4693 C CA . ARG B 1 69 ? -24.266 -5.172 -20.031 1 96.12 69 ARG B CA 1
ATOM 4694 C C . ARG B 1 69 ? -24.75 -5.117 -18.594 1 96.12 69 ARG B C 1
ATOM 4696 O O . ARG B 1 69 ? -24.922 -4.035 -18.031 1 96.12 69 ARG B O 1
ATOM 4703 N N . ASN B 1 70 ? -25.016 -6.242 -18.109 1 96.94 70 ASN B N 1
ATOM 4704 C CA . ASN B 1 70 ? -25.469 -6.375 -16.734 1 96.94 70 ASN B CA 1
ATOM 4705 C C . ASN B 1 70 ? -24.641 -7.391 -15.953 1 96.94 70 ASN B C 1
ATOM 4707 O O . ASN B 1 70 ? -24.281 -8.438 -16.484 1 96.94 70 ASN B O 1
ATOM 4711 N N . VAL B 1 71 ? -24.312 -7.039 -14.758 1 98.25 71 VAL B N 1
ATOM 4712 C CA . VAL B 1 71 ? -23.656 -7.926 -13.812 1 98.25 71 VAL B CA 1
ATOM 4713 C C . VAL B 1 71 ? -24.406 -7.93 -12.484 1 98.25 71 VAL B C 1
ATOM 4715 O O . VAL B 1 71 ? -24.734 -6.871 -11.945 1 98.25 71 VAL B O 1
ATOM 4718 N N . TRP B 1 72 ? -24.75 -9.094 -12 1 97.94 72 TRP B N 1
ATOM 4719 C CA . TRP B 1 72 ? -25.422 -9.242 -10.719 1 97.94 72 TRP B CA 1
ATOM 4720 C C . TRP B 1 72 ? -24.516 -9.891 -9.688 1 97.94 72 TRP B C 1
ATOM 4722 O O . TRP B 1 72 ? -24.125 -11.055 -9.828 1 97.94 72 TRP B O 1
ATOM 4732 N N . LEU B 1 73 ? -24.125 -9.156 -8.719 1 98.5 73 LEU B N 1
ATOM 4733 C CA . LEU B 1 73 ? -23.312 -9.633 -7.602 1 98.5 73 LEU B CA 1
ATOM 4734 C C . LEU B 1 73 ? -24.172 -9.82 -6.352 1 98.5 73 LEU B C 1
ATOM 4736 O O . LEU B 1 73 ? -24.812 -8.867 -5.879 1 98.5 73 LEU B O 1
ATOM 4740 N N . THR B 1 74 ? -24.219 -11.031 -5.805 1 98.06 74 THR B N 1
ATOM 4741 C CA . THR B 1 74 ? -25.094 -11.305 -4.668 1 98.06 74 THR B CA 1
ATOM 4742 C C . THR B 1 74 ? -24.328 -11.992 -3.545 1 98.06 74 THR B C 1
ATOM 4744 O O . THR B 1 74 ? -23.641 -12.984 -3.781 1 98.06 74 THR B O 1
ATOM 4747 N N . PHE B 1 75 ? -24.438 -11.453 -2.361 1 98.25 75 PHE B N 1
ATOM 4748 C CA . PHE B 1 75 ? -23.906 -12.031 -1.13 1 98.25 75 PHE B CA 1
ATOM 4749 C C . PHE B 1 75 ? -25 -12.805 -0.39 1 98.25 75 PHE B C 1
ATOM 4751 O O . PHE B 1 75 ? -25.906 -12.211 0.193 1 98.25 75 PHE B O 1
ATOM 4758 N N . HIS B 1 76 ? -24.859 -14.148 -0.4 1 97.5 76 HIS B N 1
ATOM 4759 C CA . HIS B 1 76 ? -25.859 -15 0.251 1 97.5 76 HIS B CA 1
ATOM 4760 C C . HIS B 1 76 ? -25.391 -15.422 1.642 1 97.5 76 HIS B C 1
ATOM 4762 O O . HIS B 1 76 ? -24.422 -16.172 1.775 1 97.5 76 HIS B O 1
ATOM 4768 N N . TRP B 1 77 ? -26.125 -14.969 2.645 1 97.31 77 TRP B N 1
ATOM 4769 C CA . TRP B 1 77 ? -25.766 -15.336 4.008 1 97.31 77 TRP B CA 1
ATOM 4770 C C . TRP B 1 77 ? -26.281 -16.734 4.352 1 97.31 77 TRP B C 1
ATOM 4772 O O . TRP B 1 77 ? -27.422 -17.078 4.02 1 97.31 77 TRP B O 1
ATOM 4782 N N . GLY B 1 78 ? -25.438 -17.531 4.945 1 96.88 78 GLY B N 1
ATOM 4783 C CA . GLY B 1 78 ? -25.781 -18.875 5.41 1 96.88 78 GLY B CA 1
ATOM 4784 C C . GLY B 1 78 ? -24.797 -19.406 6.438 1 96.88 78 GLY B C 1
ATOM 4785 O O . GLY B 1 78 ? -24.516 -20.609 6.465 1 96.88 78 GLY B O 1
ATOM 4786 N N . GLY B 1 79 ? -24.266 -18.453 7.207 1 95.81 79 GLY B N 1
ATOM 4787 C CA . GLY B 1 79 ? -23.203 -18.891 8.102 1 95.81 79 GLY B CA 1
ATOM 4788 C C . GLY B 1 79 ? -21.984 -19.438 7.375 1 95.81 79 GLY B C 1
ATOM 4789 O O . GLY B 1 79 ? -21.5 -18.828 6.43 1 95.81 79 GLY B O 1
ATOM 4790 N N . GLU B 1 80 ? -21.562 -20.594 7.844 1 94.25 80 GLU B N 1
ATOM 4791 C CA . GLU B 1 80 ? -20.406 -21.234 7.211 1 94.25 80 GLU B CA 1
ATOM 4792 C C . GLU B 1 80 ? -20.719 -21.625 5.77 1 94.25 80 GLU B C 1
ATOM 4794 O O . GLU B 1 80 ? -19.812 -21.734 4.941 1 94.25 80 GLU B O 1
ATOM 4799 N N . ASP B 1 81 ? -22.047 -21.734 5.438 1 95.69 81 ASP B N 1
ATOM 4800 C CA . ASP B 1 81 ? -22.469 -22.125 4.102 1 95.69 81 ASP B CA 1
ATOM 4801 C C . ASP B 1 81 ? -22.766 -20.906 3.236 1 95.69 81 ASP B C 1
ATOM 4803 O O . ASP B 1 81 ? -23.375 -21.031 2.166 1 95.69 81 ASP B O 1
ATOM 4807 N N . SER B 1 82 ? -22.406 -19.719 3.775 1 97.25 82 SER B N 1
ATOM 4808 C CA . SER B 1 82 ? -22.562 -18.531 2.949 1 97.25 82 SER B CA 1
ATOM 4809 C C . SER B 1 82 ? -21.859 -18.688 1.607 1 97.25 82 SER B C 1
ATOM 4811 O O . SER B 1 82 ? -20.891 -19.469 1.493 1 97.25 82 SER B O 1
ATOM 4813 N N . HIS B 1 83 ? -22.391 -18.062 0.568 1 97.81 83 HIS B N 1
ATOM 4814 C CA . HIS B 1 83 ? -21.766 -18.109 -0.749 1 97.81 83 HIS B CA 1
ATOM 4815 C C . HIS B 1 83 ? -21.984 -16.797 -1.504 1 97.81 83 HIS B C 1
ATOM 4817 O O . HIS B 1 83 ? -22.828 -15.984 -1.117 1 97.81 83 HIS B O 1
ATOM 4823 N N . ILE B 1 84 ? -21.156 -16.5 -2.475 1 98.38 84 ILE B N 1
ATOM 4824 C CA . ILE B 1 84 ? -21.266 -15.328 -3.336 1 98.38 84 ILE B CA 1
ATOM 4825 C C . ILE B 1 84 ? -21.438 -15.773 -4.789 1 98.38 84 ILE B C 1
ATOM 4827 O O . ILE B 1 84 ? -20.766 -16.703 -5.238 1 98.38 84 ILE B O 1
ATOM 4831 N N . THR B 1 85 ? -22.375 -15.156 -5.488 1 98.12 85 THR B N 1
ATOM 4832 C CA . THR B 1 85 ? -22.578 -15.414 -6.914 1 98.12 85 THR B CA 1
ATOM 4833 C C . THR B 1 85 ? -22.359 -14.141 -7.727 1 98.12 85 THR B C 1
ATOM 4835 O O . THR B 1 85 ? -22.734 -13.055 -7.297 1 98.12 85 THR B O 1
ATOM 4838 N N . LEU B 1 86 ? -21.688 -14.258 -8.781 1 98.38 86 LEU B N 1
ATOM 4839 C CA . LEU B 1 86 ? -21.531 -13.219 -9.797 1 98.38 86 LEU B CA 1
ATOM 4840 C C . LEU B 1 86 ? -22.047 -13.703 -11.148 1 98.38 86 LEU B C 1
ATOM 4842 O O . LEU B 1 86 ? -21.484 -14.625 -11.742 1 98.38 86 LEU B O 1
ATOM 4846 N N . ARG B 1 87 ? -23.109 -13.125 -11.586 1 97.56 87 ARG B N 1
ATOM 4847 C CA . ARG B 1 87 ? -23.719 -13.492 -12.859 1 97.56 87 ARG B CA 1
ATOM 4848 C C . ARG B 1 87 ? -23.641 -12.336 -13.859 1 97.56 87 ARG B C 1
ATOM 4850 O O . ARG B 1 87 ? -23.828 -11.18 -13.484 1 97.56 87 ARG B O 1
ATOM 4857 N N . ASP B 1 88 ? -23.312 -12.664 -15.086 1 97.69 88 ASP B N 1
ATOM 4858 C CA . ASP B 1 88 ? -23.312 -11.641 -16.125 1 97.69 88 ASP B CA 1
ATOM 4859 C C . ASP B 1 88 ? -24.078 -12.109 -17.359 1 97.69 88 ASP B C 1
ATOM 4861 O O . ASP B 1 88 ? -24.469 -13.273 -17.438 1 97.69 88 ASP B O 1
ATOM 4865 N N . ASP B 1 89 ? -24.406 -11.18 -18.281 1 96.69 89 ASP B N 1
ATOM 4866 C CA . ASP B 1 89 ? -25.109 -11.508 -19.516 1 96.69 89 ASP B CA 1
ATOM 4867 C C . ASP B 1 89 ? -24.172 -11.398 -20.719 1 96.69 89 ASP B C 1
ATOM 4869 O O . ASP B 1 89 ? -24.594 -11.039 -21.812 1 96.69 89 ASP B O 1
ATOM 4873 N N . GLY B 1 90 ? -22.859 -11.57 -20.5 1 96.88 90 GLY B N 1
ATOM 4874 C CA . GLY B 1 90 ? -21.891 -11.539 -21.594 1 96.88 90 GLY B CA 1
ATOM 4875 C C . GLY B 1 90 ? -22.078 -12.672 -22.578 1 96.88 90 GLY B C 1
ATOM 4876 O O . GLY B 1 90 ? -23.031 -13.453 -22.469 1 96.88 90 GLY B O 1
ATOM 4877 N N . ARG B 1 91 ? -21.172 -12.828 -23.5 1 96.44 91 ARG B N 1
ATOM 4878 C CA . ARG B 1 91 ? -21.312 -13.734 -24.625 1 96.44 91 ARG B CA 1
ATOM 4879 C C . ARG B 1 91 ? -21.203 -15.188 -24.188 1 96.44 91 ARG B C 1
ATOM 4881 O O . ARG B 1 91 ? -21.547 -16.094 -24.938 1 96.44 91 ARG B O 1
ATOM 4888 N N . GLY B 1 92 ? -20.734 -15.422 -22.922 1 96.44 92 GLY B N 1
ATOM 4889 C CA . GLY B 1 92 ? -20.562 -16.781 -22.438 1 96.44 92 GLY B CA 1
ATOM 4890 C C . GLY B 1 92 ? -19.391 -17.5 -23.094 1 96.44 92 GLY B C 1
ATOM 4891 O O . GLY B 1 92 ? -18.547 -16.875 -23.719 1 96.44 92 GLY B O 1
ATOM 4892 N N . MET B 1 93 ? -19.344 -18.781 -22.797 1 96.75 93 MET B N 1
ATOM 4893 C CA . MET B 1 93 ? -18.25 -19.594 -23.312 1 96.75 93 MET B CA 1
ATOM 4894 C C . MET B 1 93 ? -18.75 -20.984 -23.719 1 96.75 93 MET B C 1
ATOM 4896 O O . MET B 1 93 ? -19.734 -21.469 -23.172 1 96.75 93 MET B O 1
ATOM 4900 N N . SER B 1 94 ? -18.047 -21.578 -24.703 1 96.38 94 SER B N 1
ATOM 4901 C CA . SER B 1 94 ? -18.219 -23 -24.969 1 96.38 94 SER B CA 1
ATOM 4902 C C . SER B 1 94 ? -17.562 -23.844 -23.875 1 96.38 94 SER B C 1
ATOM 4904 O O . SER B 1 94 ? -16.828 -23.312 -23.047 1 96.38 94 SER B O 1
ATOM 4906 N N . GLU B 1 95 ? -17.875 -25.109 -23.906 1 96.06 95 GLU B N 1
ATOM 4907 C CA . GLU B 1 95 ? -17.281 -26.016 -22.922 1 96.06 95 GLU B CA 1
ATOM 4908 C C . GLU B 1 95 ? -15.758 -25.984 -23.016 1 96.06 95 GLU B C 1
ATOM 4910 O O . GLU B 1 95 ? -15.07 -25.953 -22 1 96.06 95 GLU B O 1
ATOM 4915 N N . ALA B 1 96 ? -15.234 -26 -24.219 1 95.81 96 ALA B N 1
ATOM 4916 C CA . ALA B 1 96 ? -13.789 -25.984 -24.438 1 95.81 96 ALA B CA 1
ATOM 4917 C C . ALA B 1 96 ? -13.18 -24.672 -23.953 1 95.81 96 ALA B C 1
ATOM 4919 O O . ALA B 1 96 ? -12.109 -24.656 -23.344 1 95.81 96 ALA B O 1
ATOM 4920 N N . GLU B 1 97 ? -13.859 -23.578 -24.219 1 95.56 97 GLU B N 1
ATOM 4921 C CA . GLU B 1 97 ? -13.398 -22.266 -23.766 1 95.56 97 GLU B CA 1
ATOM 4922 C C . GLU B 1 97 ? -13.375 -22.188 -22.25 1 95.56 97 GLU B C 1
ATOM 4924 O O . GLU B 1 97 ? -12.445 -21.625 -21.672 1 95.56 97 GLU B O 1
ATOM 4929 N N . LEU B 1 98 ? -14.414 -22.703 -21.641 1 97.62 98 LEU B N 1
ATOM 4930 C CA . LEU B 1 98 ? -14.484 -22.703 -20.188 1 97.62 98 LEU B CA 1
ATOM 4931 C C . LEU B 1 98 ? -13.352 -23.531 -19.578 1 97.62 98 LEU B C 1
ATOM 4933 O O . LEU B 1 98 ? -12.719 -23.109 -18.609 1 97.62 98 LEU B O 1
ATOM 4937 N N . ALA B 1 99 ? -13.125 -24.719 -20.156 1 96.81 99 ALA B N 1
ATOM 4938 C CA . ALA B 1 99 ? -12.031 -25.562 -19.688 1 96.81 99 ALA B CA 1
ATOM 4939 C C . ALA B 1 99 ? -10.695 -24.828 -19.734 1 96.81 99 ALA B C 1
ATOM 4941 O O . ALA B 1 99 ? -9.906 -24.891 -18.797 1 96.81 99 ALA B O 1
ATOM 4942 N N . ASP B 1 100 ? -10.516 -24.141 -20.781 1 95.81 100 ASP B N 1
ATOM 4943 C CA . ASP B 1 100 ? -9.281 -23.375 -20.953 1 95.81 100 ASP B CA 1
ATOM 4944 C C . ASP B 1 100 ? -9.211 -22.203 -19.969 1 95.81 100 ASP B C 1
ATOM 4946 O O . ASP B 1 100 ? -8.164 -21.953 -19.375 1 95.81 100 ASP B O 1
ATOM 4950 N N . ALA B 1 101 ? -10.297 -21.484 -19.812 1 95.62 101 ALA B N 1
ATOM 4951 C CA . ALA B 1 101 ? -10.352 -20.344 -18.922 1 95.62 101 ALA B CA 1
ATOM 4952 C C . ALA B 1 101 ? -10.062 -20.75 -17.469 1 95.62 101 ALA B C 1
ATOM 4954 O O . ALA B 1 101 ? -9.508 -19.984 -16.703 1 95.62 101 ALA B O 1
ATOM 4955 N N . MET B 1 102 ? -10.422 -22 -17.172 1 97.44 102 MET B N 1
ATOM 4956 C CA . MET B 1 102 ? -10.289 -22.5 -15.797 1 97.44 102 MET B CA 1
ATOM 4957 C C . MET B 1 102 ? -8.883 -23.031 -15.547 1 97.44 102 MET B C 1
ATOM 4959 O O . MET B 1 102 ? -8.508 -23.266 -14.398 1 97.44 102 MET B O 1
ATOM 4963 N N . ARG B 1 103 ? -8.117 -23.219 -16.609 1 95.5 103 ARG B N 1
ATOM 4964 C CA . ARG B 1 103 ? -6.727 -23.641 -16.469 1 95.5 103 ARG B CA 1
ATOM 4965 C C . ARG B 1 103 ? -5.863 -22.516 -15.922 1 95.5 103 ARG B C 1
ATOM 4967 O O . ARG B 1 103 ? -5.883 -21.406 -16.453 1 95.5 103 ARG B O 1
ATOM 4974 N N . PRO B 1 104 ? -5.102 -22.766 -14.82 1 92.56 104 PRO B N 1
ATOM 4975 C CA . PRO B 1 104 ? -4.191 -21.703 -14.367 1 92.56 104 PRO B CA 1
ATOM 4976 C C . PRO B 1 104 ? -3.115 -21.375 -15.398 1 92.56 104 PRO B C 1
ATOM 4978 O O . PRO B 1 104 ? -2.492 -22.281 -15.961 1 92.56 104 PRO B O 1
ATOM 4981 N N . GLY B 1 105 ? -2.926 -20.156 -15.68 1 89.31 105 GLY B N 1
ATOM 4982 C CA . GLY B 1 105 ? -1.938 -19.75 -16.672 1 89.31 105 GLY B CA 1
ATOM 4983 C C . GLY B 1 105 ? -2.322 -20.109 -18.094 1 89.31 105 GLY B C 1
ATOM 4984 O O . GLY B 1 105 ? -1.496 -20.625 -18.844 1 89.31 105 GLY B O 1
ATOM 4985 N N . ASN B 1 106 ? -3.57 -19.938 -18.391 1 86.44 106 ASN B N 1
ATOM 4986 C CA . ASN B 1 106 ? -4.062 -20.375 -19.703 1 86.44 106 ASN B CA 1
ATOM 4987 C C . ASN B 1 106 ? -3.602 -19.438 -20.812 1 86.44 106 ASN B C 1
ATOM 4989 O O . ASN B 1 106 ? -3.523 -19.828 -21.969 1 86.44 106 ASN B O 1
ATOM 4993 N N . ARG B 1 107 ? -3.332 -18.219 -20.438 1 83.44 107 ARG B N 1
ATOM 4994 C CA . ARG B 1 107 ? -2.867 -17.25 -21.422 1 83.44 107 ARG B CA 1
ATOM 4995 C C . ARG B 1 107 ? -1.6 -16.547 -20.938 1 83.44 107 ARG B C 1
ATOM 4997 O O . ARG B 1 107 ? -1.463 -16.25 -19.75 1 83.44 107 ARG B O 1
ATOM 5004 N N . SER B 1 108 ? -0.795 -16.312 -21.906 1 82.69 108 SER B N 1
ATOM 5005 C CA . SER B 1 108 ? 0.457 -15.633 -21.578 1 82.69 108 SER B CA 1
ATOM 5006 C C . SER B 1 108 ? 0.271 -14.125 -21.5 1 82.69 108 SER B C 1
ATOM 5008 O O . SER B 1 108 ? -0.423 -13.539 -22.328 1 82.69 108 SER B O 1
ATOM 5010 N N . PRO B 1 109 ? 0.898 -13.547 -20.516 1 79 109 PRO B N 1
ATOM 5011 C CA . PRO B 1 109 ? 0.883 -12.078 -20.453 1 79 109 PRO B CA 1
ATOM 5012 C C . PRO B 1 109 ? 1.561 -11.43 -21.672 1 79 109 PRO B C 1
ATOM 5014 O O . PRO B 1 109 ? 1.379 -10.242 -21.906 1 79 109 PRO B O 1
ATOM 5017 N N . LEU B 1 110 ? 2.305 -12.164 -22.406 1 76.56 110 LEU B N 1
ATOM 5018 C CA . LEU B 1 110 ? 3.064 -11.625 -23.531 1 76.56 110 LEU B CA 1
ATOM 5019 C C . LEU B 1 110 ? 2.223 -11.617 -24.797 1 76.56 110 LEU B C 1
ATOM 5021 O O . LEU B 1 110 ? 2.59 -10.977 -25.781 1 76.56 110 LEU B O 1
ATOM 5025 N N . ASP B 1 111 ? 1.079 -12.266 -24.688 1 80.94 111 ASP B N 1
ATOM 5026 C CA . ASP B 1 111 ? 0.204 -12.312 -25.859 1 80.94 111 ASP B CA 1
ATOM 5027 C C . ASP B 1 111 ? -0.479 -10.961 -26.094 1 80.94 111 ASP B C 1
ATOM 5029 O O . ASP B 1 111 ? -0.827 -10.273 -25.125 1 80.94 111 ASP B O 1
ATOM 5033 N N . GLU B 1 112 ? -0.597 -10.602 -27.297 1 79 112 GLU B N 1
ATOM 5034 C CA . GLU B 1 112 ? -1.352 -9.391 -27.625 1 79 112 GLU B CA 1
ATOM 5035 C C . GLU B 1 112 ? -2.82 -9.539 -27.234 1 79 112 GLU B C 1
ATOM 5037 O O . GLU B 1 112 ? -3.416 -10.602 -27.422 1 79 112 GLU B O 1
ATOM 5042 N N . ARG B 1 113 ? -3.283 -8.453 -26.672 1 78.88 113 ARG B N 1
ATOM 5043 C CA . ARG B 1 113 ? -4.676 -8.469 -26.234 1 78.88 113 ARG B CA 1
ATOM 5044 C C . ARG B 1 113 ? -5.496 -7.434 -27 1 78.88 113 ARG B C 1
ATOM 5046 O O . ARG B 1 113 ? -4.973 -6.395 -27.406 1 78.88 113 ARG B O 1
ATOM 5053 N N . ALA B 1 114 ? -6.77 -7.824 -27.094 1 78.75 114 ALA B N 1
ATOM 5054 C CA . ALA B 1 114 ? -7.703 -6.836 -27.625 1 78.75 114 ALA B CA 1
ATOM 5055 C C . ALA B 1 114 ? -7.855 -5.652 -26.672 1 78.75 114 ALA B C 1
ATOM 5057 O O . ALA B 1 114 ? -7.691 -5.805 -25.453 1 78.75 114 ALA B O 1
ATOM 5058 N N . PRO B 1 115 ? -8.125 -4.512 -27.234 1 76.88 115 PRO B N 1
ATOM 5059 C CA . PRO B 1 115 ? -8.25 -3.307 -26.406 1 76.88 115 PRO B CA 1
ATOM 5060 C C . PRO B 1 115 ? -9.281 -3.461 -25.281 1 76.88 115 PRO B C 1
ATOM 5062 O O . PRO B 1 115 ? -9.133 -2.863 -24.219 1 76.88 115 PRO B O 1
ATOM 5065 N N . ASN B 1 116 ? -10.211 -4.273 -25.516 1 80.38 116 ASN B N 1
ATOM 5066 C CA . ASN B 1 116 ? -11.281 -4.379 -24.531 1 80.38 116 ASN B CA 1
ATOM 5067 C C . ASN B 1 116 ? -11.023 -5.516 -23.547 1 80.38 116 ASN B C 1
ATOM 5069 O O . ASN B 1 116 ? -11.836 -5.762 -22.641 1 80.38 116 ASN B O 1
ATOM 5073 N N . ASP B 1 117 ? -9.93 -6.129 -23.766 1 86.56 117 ASP B N 1
ATOM 5074 C CA . ASP B 1 117 ? -9.586 -7.23 -22.875 1 86.56 117 ASP B CA 1
ATOM 5075 C C . ASP B 1 117 ? -8.898 -6.711 -21.609 1 86.56 117 ASP B C 1
ATOM 5077 O O . ASP B 1 117 ? -7.77 -6.223 -21.672 1 86.56 117 ASP B O 1
ATOM 5081 N N . LEU B 1 118 ? -9.586 -6.887 -20.531 1 88.25 118 LEU B N 1
ATOM 5082 C CA . LEU B 1 118 ? -9.07 -6.359 -19.266 1 88.25 118 LEU B CA 1
ATOM 5083 C C . LEU B 1 118 ? -8.234 -7.406 -18.547 1 88.25 118 LEU B C 1
ATOM 5085 O O . LEU B 1 118 ? -7.613 -7.113 -17.516 1 88.25 118 LEU B O 1
ATOM 5089 N N . GLY B 1 119 ? -8.188 -8.633 -19.141 1 84.12 119 GLY B N 1
ATOM 5090 C CA . GLY B 1 119 ? -7.344 -9.68 -18.594 1 84.12 119 GLY B CA 1
ATOM 5091 C C . GLY B 1 119 ? -5.938 -9.664 -19.172 1 84.12 119 GLY B C 1
ATOM 5092 O O . GLY B 1 119 ? -5.734 -9.297 -20.328 1 84.12 119 GLY B O 1
ATOM 5093 N N . ARG B 1 120 ? -4.934 -10.141 -18.328 1 80.94 120 ARG B N 1
ATOM 5094 C CA . ARG B 1 120 ? -3.568 -10.078 -18.844 1 80.94 120 ARG B CA 1
ATOM 5095 C C . ARG B 1 120 ? -2.781 -11.328 -18.453 1 80.94 120 ARG B C 1
ATOM 5097 O O . ARG B 1 120 ? -2 -11.852 -19.25 1 80.94 120 ARG B O 1
ATOM 5104 N N . PHE B 1 121 ? -3.066 -11.953 -17.438 1 83.12 121 PHE B N 1
ATOM 5105 C CA . PHE B 1 121 ? -2.088 -12.883 -16.891 1 83.12 121 PHE B CA 1
ATOM 5106 C C . PHE B 1 121 ? -2.598 -14.312 -16.969 1 83.12 121 PHE B C 1
ATOM 5108 O O . PHE B 1 121 ? -1.835 -15.266 -16.766 1 83.12 121 PHE B O 1
ATOM 5115 N N . GLY B 1 122 ? -3.855 -14.492 -17.219 1 87.5 122 GLY B N 1
ATOM 5116 C CA . GLY B 1 122 ? -4.434 -15.828 -17.266 1 87.5 122 GLY B CA 1
ATOM 5117 C C . GLY B 1 122 ? -4.609 -16.453 -15.898 1 87.5 122 GLY B C 1
ATOM 5118 O O . GLY B 1 122 ? -4.797 -17.672 -15.789 1 87.5 122 GLY B O 1
ATOM 5119 N N . LEU B 1 123 ? -4.5 -15.656 -14.883 1 90.88 123 LEU B N 1
ATOM 5120 C CA . LEU B 1 123 ? -4.578 -16.156 -13.516 1 90.88 123 LEU B CA 1
ATOM 5121 C C . LEU B 1 123 ? -5.727 -15.492 -12.758 1 90.88 123 LEU B C 1
ATOM 5123 O O . LEU B 1 123 ? -6.191 -16.016 -11.742 1 90.88 123 LEU B O 1
ATOM 5127 N N . GLY B 1 124 ? -6.246 -14.445 -13.242 1 91.69 124 GLY B N 1
ATOM 5128 C CA . GLY B 1 124 ? -7.133 -13.578 -12.484 1 91.69 124 GLY B CA 1
ATOM 5129 C C . GLY B 1 124 ? -8.359 -14.297 -11.945 1 91.69 124 GLY B C 1
ATOM 5130 O O . GLY B 1 124 ? -8.609 -14.289 -10.742 1 91.69 124 GLY B O 1
ATOM 5131 N N . LEU B 1 125 ? -9.031 -14.984 -12.797 1 94.69 125 LEU B N 1
ATOM 5132 C CA . LEU B 1 125 ? -10.242 -15.695 -12.414 1 94.69 125 LEU B CA 1
ATOM 5133 C C . LEU B 1 125 ? -9.961 -16.672 -11.281 1 94.69 125 LEU B C 1
ATOM 5135 O O . LEU B 1 125 ? -10.688 -16.703 -10.281 1 94.69 125 LEU B O 1
ATOM 5139 N N . LYS B 1 126 ? -8.906 -17.391 -11.406 1 96 126 LYS B N 1
ATOM 5140 C CA . LYS B 1 126 ? -8.602 -18.453 -10.461 1 96 126 LYS B CA 1
ATOM 5141 C C . LYS B 1 126 ? -8.023 -17.891 -9.164 1 96 126 LYS B C 1
ATOM 5143 O O . LYS B 1 126 ? -8.539 -18.156 -8.078 1 96 126 LYS B O 1
ATOM 5148 N N . THR B 1 127 ? -7.004 -17.047 -9.305 1 94.5 127 THR B N 1
ATOM 5149 C CA . THR B 1 127 ? -6.301 -16.562 -8.117 1 94.5 127 THR B CA 1
ATOM 5150 C C . THR B 1 127 ? -7.191 -15.648 -7.293 1 94.5 127 THR B C 1
ATOM 5152 O O . THR B 1 127 ? -7.164 -15.688 -6.059 1 94.5 127 THR B O 1
ATOM 5155 N N . ALA B 1 128 ? -7.93 -14.797 -7.941 1 96.19 128 ALA B N 1
ATOM 5156 C CA . ALA B 1 128 ? -8.898 -13.961 -7.227 1 96.19 128 ALA B CA 1
ATOM 5157 C C . ALA B 1 128 ? -9.883 -14.82 -6.441 1 96.19 128 ALA B C 1
ATOM 5159 O O . ALA B 1 128 ? -10.141 -14.562 -5.266 1 96.19 128 ALA B O 1
ATOM 5160 N N . SER B 1 129 ? -10.367 -15.852 -7.035 1 98.12 129 SER B N 1
ATOM 5161 C CA . SER B 1 129 ? -11.359 -16.719 -6.418 1 98.12 129 SER B CA 1
ATOM 5162 C C . SER B 1 129 ? -10.75 -17.547 -5.293 1 98.12 129 SER B C 1
ATOM 5164 O O . SER B 1 129 ? -11.281 -17.594 -4.184 1 98.12 129 SER B O 1
ATOM 5166 N N . PHE B 1 130 ? -9.57 -18.141 -5.57 1 96.56 130 PHE B N 1
ATOM 5167 C CA . PHE B 1 130 ? -8.906 -18.984 -4.582 1 96.56 130 PHE B CA 1
ATOM 5168 C C . PHE B 1 130 ? -8.531 -18.172 -3.344 1 96.56 130 PHE B C 1
ATOM 5170 O O . PHE B 1 130 ? -8.516 -18.703 -2.232 1 96.56 130 PHE B O 1
ATOM 5177 N N . SER B 1 131 ? -8.219 -16.969 -3.531 1 94.5 131 SER B N 1
ATOM 5178 C CA . SER B 1 131 ? -7.816 -16.125 -2.412 1 94.5 131 SER B CA 1
ATOM 5179 C C . SER B 1 131 ? -8.945 -15.992 -1.392 1 94.5 131 SER B C 1
ATOM 5181 O O . SER B 1 131 ? -8.695 -15.688 -0.224 1 94.5 131 SER B O 1
ATOM 5183 N N . GLN B 1 132 ? -10.156 -16.25 -1.839 1 95.62 132 GLN B N 1
ATOM 5184 C CA . GLN B 1 132 ? -11.297 -15.977 -0.972 1 95.62 132 GLN B CA 1
ATOM 5185 C C . GLN B 1 132 ? -12.039 -17.266 -0.619 1 95.62 132 GLN B C 1
ATOM 5187 O O . GLN B 1 132 ? -12.648 -17.359 0.446 1 95.62 132 GLN B O 1
ATOM 5192 N N . ALA B 1 133 ? -12.023 -18.203 -1.537 1 97.62 133 ALA B N 1
ATOM 5193 C CA . ALA B 1 133 ? -12.867 -19.391 -1.406 1 97.62 133 ALA B CA 1
ATOM 5194 C C . ALA B 1 133 ? -12.078 -20.656 -1.737 1 97.62 133 ALA B C 1
ATOM 5196 O O . ALA B 1 133 ? -11.195 -20.641 -2.6 1 97.62 133 ALA B O 1
ATOM 5197 N N . ARG B 1 134 ? -12.461 -21.734 -1.116 1 97.25 134 ARG B N 1
ATOM 5198 C CA . ARG B 1 134 ? -11.797 -23.016 -1.376 1 97.25 134 ARG B CA 1
ATOM 5199 C C . ARG B 1 134 ? -12.484 -23.766 -2.506 1 97.25 134 ARG B C 1
ATOM 5201 O O . ARG B 1 134 ? -11.977 -24.797 -2.975 1 97.25 134 ARG B O 1
ATOM 5208 N N . ARG B 1 135 ? -13.664 -23.219 -2.926 1 98.38 135 ARG B N 1
ATOM 5209 C CA . ARG B 1 135 ? -14.383 -23.812 -4.043 1 98.38 135 ARG B CA 1
ATOM 5210 C C . ARG B 1 135 ? -14.859 -22.766 -5.027 1 98.38 135 ARG B C 1
ATOM 5212 O O . ARG B 1 135 ? -15.57 -21.828 -4.648 1 98.38 135 ARG B O 1
ATOM 5219 N N . LEU B 1 136 ? -14.445 -22.875 -6.254 1 98.69 136 LEU B N 1
ATOM 5220 C CA . LEU B 1 136 ? -14.844 -22.031 -7.371 1 98.69 136 LEU B CA 1
ATOM 5221 C C . LEU B 1 136 ? -15.602 -22.828 -8.422 1 98.69 136 LEU B C 1
ATOM 5223 O O . LEU B 1 136 ? -15.062 -23.781 -8.984 1 98.69 136 LEU B O 1
ATOM 5227 N N . THR B 1 137 ? -16.828 -22.5 -8.656 1 98.69 137 THR B N 1
ATOM 5228 C CA . THR B 1 137 ? -17.625 -23.094 -9.734 1 98.69 137 THR B CA 1
ATOM 5229 C C . THR B 1 137 ? -18 -22.047 -10.773 1 98.69 137 THR B C 1
ATOM 5231 O O . THR B 1 137 ? -18.422 -20.938 -10.422 1 98.69 137 THR B O 1
ATOM 5234 N N . VAL B 1 138 ? -17.75 -22.359 -12.008 1 98.56 138 VAL B N 1
ATOM 5235 C CA . VAL B 1 138 ? -18.156 -21.484 -13.102 1 98.56 138 VAL B CA 1
ATOM 5236 C C . VAL B 1 138 ? -19.141 -22.219 -14.016 1 98.56 138 VAL B C 1
ATOM 5238 O O . VAL B 1 138 ? -18.859 -23.344 -14.453 1 98.56 138 VAL B O 1
ATOM 5241 N N . ALA B 1 139 ? -20.297 -21.688 -14.203 1 98.06 139 ALA B N 1
ATOM 5242 C CA . ALA B 1 139 ? -21.297 -22.141 -15.164 1 98.06 139 ALA B CA 1
ATOM 5243 C C . ALA B 1 139 ? -21.516 -21.109 -16.266 1 98.06 139 ALA B C 1
ATOM 5245 O O . ALA B 1 139 ? -21.609 -19.906 -15.984 1 98.06 139 ALA B O 1
ATOM 5246 N N . THR B 1 140 ? -21.531 -21.531 -17.484 1 97.75 140 THR B N 1
ATOM 5247 C CA . THR B 1 140 ? -21.609 -20.578 -18.578 1 97.75 140 THR B CA 1
ATOM 5248 C C . THR B 1 140 ? -22.438 -21.156 -19.734 1 97.75 140 THR B C 1
ATOM 5250 O O . THR B 1 140 ? -22.625 -22.359 -19.828 1 97.75 140 THR B O 1
ATOM 5253 N N . LEU B 1 141 ? -23.016 -20.266 -20.469 1 95.06 141 LEU B N 1
ATOM 5254 C CA . LEU B 1 141 ? -23.859 -20.609 -21.609 1 95.06 141 LEU B CA 1
ATOM 5255 C C . LEU B 1 141 ? -23.625 -19.656 -22.781 1 95.06 141 LEU B C 1
ATOM 5257 O O . LEU B 1 141 ? -23.734 -18.438 -22.625 1 95.06 141 LEU B O 1
ATOM 5261 N N . LYS B 1 142 ? -23.125 -20.219 -23.781 1 94.56 142 LYS B N 1
ATOM 5262 C CA . LYS B 1 142 ? -23.047 -19.469 -25.047 1 94.56 142 LYS B CA 1
ATOM 5263 C C . LYS B 1 142 ? -24.375 -19.531 -25.781 1 94.56 142 LYS B C 1
ATOM 5265 O O . LYS B 1 142 ? -25.078 -20.547 -25.734 1 94.56 142 LYS B O 1
ATOM 5270 N N . ALA B 1 143 ? -24.656 -18.453 -26.547 1 91.81 143 ALA B N 1
ATOM 5271 C CA . ALA B 1 143 ? -25.922 -18.422 -27.297 1 91.81 143 ALA B CA 1
ATOM 5272 C C . ALA B 1 143 ? -26.047 -19.641 -28.203 1 91.81 143 ALA B C 1
ATOM 5274 O O . ALA B 1 143 ? -25.156 -19.938 -28.984 1 91.81 143 ALA B O 1
ATOM 5275 N N . GLY B 1 144 ? -27.141 -20.297 -28.047 1 88.06 144 GLY B N 1
ATOM 5276 C CA . GLY B 1 144 ? -27.406 -21.453 -28.875 1 88.06 144 GLY B CA 1
ATOM 5277 C C . GLY B 1 144 ? -26.688 -22.703 -28.406 1 88.06 144 GLY B C 1
ATOM 5278 O O . GLY B 1 144 ? -26.828 -23.781 -29 1 88.06 144 GLY B O 1
ATOM 5279 N N . GLY B 1 145 ? -25.906 -22.531 -27.359 1 89.12 145 GLY B N 1
ATOM 5280 C CA . GLY B 1 145 ? -25.125 -23.672 -26.875 1 89.12 145 GLY B CA 1
ATOM 5281 C C . GLY B 1 145 ? -25.75 -24.344 -25.656 1 89.12 145 GLY B C 1
ATOM 5282 O O . GLY B 1 145 ? -26.953 -24.25 -25.438 1 89.12 145 GLY B O 1
ATOM 5283 N N . ARG B 1 146 ? -24.953 -25.234 -25.016 1 88.94 146 ARG B N 1
ATOM 5284 C CA . ARG B 1 146 ? -25.359 -25.938 -23.797 1 88.94 146 ARG B CA 1
ATOM 5285 C C . ARG B 1 146 ? -24.625 -25.391 -22.594 1 88.94 146 ARG B C 1
ATOM 5287 O O . ARG B 1 146 ? -23.547 -24.781 -22.719 1 88.94 146 ARG B O 1
ATOM 5294 N N . TRP B 1 147 ? -25.219 -25.656 -21.516 1 91.69 147 TRP B N 1
ATOM 5295 C CA . TRP B 1 147 ? -24.594 -25.266 -20.266 1 91.69 147 TRP B CA 1
ATOM 5296 C C . TRP B 1 147 ? -23.312 -26.047 -20.031 1 91.69 147 TRP B C 1
ATOM 5298 O O . TRP B 1 147 ? -23.25 -27.25 -20.281 1 91.69 147 TRP B O 1
ATOM 5308 N N . ALA B 1 148 ? -22.281 -25.344 -19.719 1 95.75 148 ALA B N 1
ATOM 5309 C CA . ALA B 1 148 ? -21.031 -25.953 -19.312 1 95.75 148 ALA B CA 1
ATOM 5310 C C . ALA B 1 148 ? -20.672 -25.562 -17.875 1 95.75 148 ALA B C 1
ATOM 5312 O O . ALA B 1 148 ? -20.875 -24.422 -17.469 1 95.75 148 ALA B O 1
ATOM 5313 N N . ILE B 1 149 ? -20.188 -26.531 -17.109 1 97.38 149 ILE B N 1
ATOM 5314 C CA . ILE B 1 149 ? -19.812 -26.281 -15.711 1 97.38 149 ILE B CA 1
ATOM 5315 C C . ILE B 1 149 ? -18.406 -26.812 -15.469 1 97.38 149 ILE B C 1
ATOM 5317 O O . ILE B 1 149 ? -18.031 -27.875 -15.953 1 97.38 149 ILE B O 1
ATOM 5321 N N . ARG B 1 150 ? -17.609 -26.047 -14.805 1 98.31 150 ARG B N 1
ATOM 5322 C CA . ARG B 1 150 ? -16.344 -26.5 -14.258 1 98.31 150 ARG B CA 1
ATOM 5323 C C . ARG B 1 150 ? -16.156 -26 -12.82 1 98.31 150 ARG B C 1
ATOM 5325 O O . ARG B 1 150 ? -16.625 -24.922 -12.461 1 98.31 150 ARG B O 1
ATOM 5332 N N . ARG B 1 151 ? -15.422 -26.797 -12.047 1 98.5 151 ARG B N 1
ATOM 5333 C CA . ARG B 1 151 ? -15.297 -26.484 -10.625 1 98.5 151 ARG B CA 1
ATOM 5334 C C . ARG B 1 151 ? -13.906 -26.828 -10.109 1 98.5 151 ARG B C 1
ATOM 5336 O O . ARG B 1 151 ? -13.414 -27.938 -10.32 1 98.5 151 ARG B O 1
ATOM 5343 N N . TRP B 1 152 ? -13.227 -25.922 -9.516 1 98.25 152 TRP B N 1
ATOM 5344 C CA . TRP B 1 152 ? -12.047 -26.172 -8.688 1 98.25 152 TRP B CA 1
ATOM 5345 C C . TRP B 1 152 ? -12.438 -26.344 -7.227 1 98.25 152 TRP B C 1
ATOM 5347 O O . TRP B 1 152 ? -13.133 -25.516 -6.652 1 98.25 152 TRP B O 1
ATOM 5357 N N . ASP B 1 153 ? -12.086 -27.422 -6.699 1 98.12 153 ASP B N 1
ATOM 5358 C CA . ASP B 1 153 ? -12.203 -27.703 -5.273 1 98.12 153 ASP B CA 1
ATOM 5359 C C . ASP B 1 153 ? -10.836 -27.953 -4.648 1 98.12 153 ASP B C 1
ATOM 5361 O O . ASP B 1 153 ? -10.25 -29.031 -4.836 1 98.12 153 ASP B O 1
ATOM 5365 N N . LEU B 1 154 ? -10.336 -27 -3.879 1 97 154 LEU B N 1
ATOM 5366 C CA . LEU B 1 154 ? -8.961 -27.031 -3.391 1 97 154 LEU B CA 1
ATOM 5367 C C . LEU B 1 154 ? -8.734 -28.219 -2.467 1 97 154 LEU B C 1
ATOM 5369 O O . LEU B 1 154 ? -7.648 -28.797 -2.447 1 97 154 LEU B O 1
ATOM 5373 N N . ASP B 1 155 ? -9.727 -28.594 -1.687 1 96.19 155 ASP B N 1
ATOM 5374 C CA . ASP B 1 155 ? -9.602 -29.75 -0.793 1 96.19 155 ASP B CA 1
ATOM 5375 C C . ASP B 1 155 ? -9.562 -31.047 -1.582 1 96.19 155 ASP B C 1
ATOM 5377 O O . ASP B 1 155 ? -8.797 -31.953 -1.251 1 96.19 155 ASP B O 1
ATOM 5381 N N . TYR B 1 156 ? -10.344 -31.109 -2.584 1 95.88 156 TYR B N 1
ATOM 5382 C CA . TYR B 1 156 ? -10.312 -32.281 -3.451 1 95.88 156 TYR B CA 1
ATOM 5383 C C . TYR B 1 156 ? -8.953 -32.438 -4.121 1 95.88 156 TYR B C 1
ATOM 5385 O O . TYR B 1 156 ? -8.414 -33.531 -4.203 1 95.88 156 TYR B O 1
ATOM 5393 N N . VAL B 1 157 ? -8.414 -31.344 -4.656 1 95.94 157 VAL B N 1
ATOM 5394 C CA . VAL B 1 157 ? -7.117 -31.359 -5.32 1 95.94 157 VAL B CA 1
ATOM 5395 C C . VAL B 1 157 ? -6.031 -31.75 -4.32 1 95.94 157 VAL B C 1
ATOM 5397 O O . VAL B 1 157 ? -5.09 -32.469 -4.664 1 95.94 157 VAL B O 1
ATOM 5400 N N . ARG B 1 158 ? -6.109 -31.219 -3.113 1 93.5 158 ARG B N 1
ATOM 5401 C CA . ARG B 1 158 ? -5.168 -31.594 -2.062 1 93.5 158 ARG B CA 1
ATOM 5402 C C . ARG B 1 158 ? -5.156 -33.094 -1.849 1 93.5 158 ARG B C 1
ATOM 5404 O O . ARG B 1 158 ? -4.09 -33.719 -1.745 1 93.5 158 ARG B O 1
ATOM 5411 N N . ASP B 1 159 ? -6.316 -33.719 -1.814 1 93.69 159 ASP B N 1
ATOM 5412 C CA . ASP B 1 159 ? -6.449 -35.156 -1.551 1 93.69 159 ASP B CA 1
ATOM 5413 C C . ASP B 1 159 ? -6.004 -35.969 -2.758 1 93.69 159 ASP B C 1
ATOM 5415 O O . ASP B 1 159 ? -5.344 -37 -2.604 1 93.69 159 ASP B O 1
ATOM 5419 N N . SER B 1 160 ? -6.371 -35.531 -4.016 1 93.75 160 SER B N 1
ATOM 5420 C CA . SER B 1 160 ? -6.027 -36.281 -5.223 1 93.75 160 SER B CA 1
ATOM 5421 C C . SER B 1 160 ? -4.578 -36.031 -5.629 1 93.75 160 SER B C 1
ATOM 5423 O O . SER B 1 160 ? -4.004 -36.812 -6.391 1 93.75 160 SER B O 1
ATOM 5425 N N . ARG B 1 161 ? -4.012 -34.812 -5.281 1 93 161 ARG B N 1
ATOM 5426 C CA . ARG B 1 161 ? -2.648 -34.375 -5.562 1 93 161 ARG B CA 1
ATOM 5427 C C . ARG B 1 161 ? -2.436 -34.188 -7.062 1 93 161 ARG B C 1
ATOM 5429 O O . ARG B 1 161 ? -1.308 -34.281 -7.551 1 93 161 ARG B O 1
ATOM 5436 N N . GLU B 1 162 ? -3.576 -34.062 -7.762 1 95.38 162 GLU B N 1
ATOM 5437 C CA . GLU B 1 162 ? -3.549 -33.812 -9.203 1 95.38 162 GLU B CA 1
ATOM 5438 C C . GLU B 1 162 ? -4.375 -32.594 -9.586 1 95.38 162 GLU B C 1
ATOM 5440 O O . GLU B 1 162 ? -5.258 -32.188 -8.836 1 95.38 162 GLU B O 1
ATOM 5445 N N . TRP B 1 163 ? -4.074 -32.125 -10.758 1 96.38 163 TRP B N 1
ATOM 5446 C CA . TRP B 1 163 ? -4.793 -30.969 -11.273 1 96.38 163 TRP B CA 1
ATOM 5447 C C . TRP B 1 163 ? -6.148 -31.375 -11.836 1 96.38 163 TRP B C 1
ATOM 5449 O O . TRP B 1 163 ? -6.445 -31.109 -13.008 1 96.38 163 TRP B O 1
ATOM 5459 N N . ARG B 1 164 ? -6.992 -31.906 -10.984 1 97.12 164 ARG B N 1
ATOM 5460 C CA . ARG B 1 164 ? -8.281 -32.406 -11.453 1 97.12 164 ARG B CA 1
ATOM 5461 C C . ARG B 1 164 ? -9.336 -31.312 -11.422 1 97.12 164 ARG B C 1
ATOM 5463 O O . ARG B 1 164 ? -9.742 -30.859 -10.344 1 97.12 164 ARG B O 1
ATOM 5470 N N . LEU B 1 165 ? -9.711 -30.859 -12.562 1 98 165 LEU B N 1
ATOM 5471 C CA . LEU B 1 165 ? -10.805 -29.922 -12.758 1 98 165 LEU B CA 1
ATOM 5472 C C . LEU B 1 165 ? -12.133 -30.656 -12.93 1 98 165 LEU B C 1
ATOM 5474 O O . LEU B 1 165 ? -12.328 -31.359 -13.922 1 98 165 LEU B O 1
ATOM 5478 N N . LEU B 1 166 ? -13.078 -30.406 -12.023 1 98.12 166 LEU B N 1
ATOM 5479 C CA . LEU B 1 166 ? -14.336 -31.156 -12.008 1 98.12 166 LEU B CA 1
ATOM 5480 C C . LEU B 1 166 ? -15.32 -30.562 -13.008 1 98.12 166 LEU B C 1
ATOM 5482 O O . LEU B 1 166 ? -15.305 -29.359 -13.266 1 98.12 166 LEU B O 1
ATOM 5486 N N . LYS B 1 167 ? -16.266 -31.375 -13.516 1 97.38 167 LYS B N 1
ATOM 5487 C CA . LYS B 1 167 ? -17.156 -30.969 -14.602 1 97.38 167 LYS B CA 1
ATOM 5488 C C . LYS B 1 167 ? -18.562 -30.703 -14.086 1 97.38 167 LYS B C 1
ATOM 5490 O O . LYS B 1 167 ? -19.469 -30.406 -14.867 1 97.38 167 LYS B O 1
ATOM 5495 N N . THR B 1 168 ? -18.734 -30.859 -12.766 1 95.44 168 THR B N 1
ATOM 5496 C CA . THR B 1 168 ? -20.047 -30.656 -12.164 1 95.44 168 THR B CA 1
ATOM 5497 C C . THR B 1 168 ? -19.953 -29.734 -10.945 1 95.44 168 THR B C 1
ATOM 5499 O O . THR B 1 168 ? -18.859 -29.484 -10.438 1 95.44 168 THR B O 1
ATOM 5502 N N . GLU B 1 169 ? -21.062 -29.172 -10.562 1 95.38 169 GLU B N 1
ATOM 5503 C CA . GLU B 1 169 ? -21.141 -28.422 -9.312 1 95.38 169 GLU B CA 1
ATOM 5504 C C . GLU B 1 169 ? -20.984 -29.344 -8.109 1 95.38 169 GLU B C 1
ATOM 5506 O O . GLU B 1 169 ? -21.031 -30.578 -8.242 1 95.38 169 GLU B O 1
ATOM 5511 N N . ALA B 1 170 ? -20.766 -28.766 -6.969 1 95.81 170 ALA B N 1
ATOM 5512 C CA . ALA B 1 170 ? -20.672 -29.547 -5.738 1 95.81 170 ALA B CA 1
ATOM 5513 C C . ALA B 1 170 ? -22.031 -30.125 -5.348 1 95.81 170 ALA B C 1
ATOM 5515 O O . ALA B 1 170 ? -23.078 -29.547 -5.668 1 95.81 170 ALA B O 1
ATOM 5516 N N . PRO B 1 171 ? -22.016 -31.297 -4.652 1 93.5 171 PRO B N 1
ATOM 5517 C CA . PRO B 1 171 ? -23.297 -31.812 -4.148 1 93.5 171 PRO B CA 1
ATOM 5518 C C . PRO B 1 171 ? -24.047 -30.766 -3.312 1 93.5 171 PRO B C 1
ATOM 5520 O O . PRO B 1 171 ? -23.469 -30.156 -2.41 1 93.5 171 PRO B O 1
ATOM 5523 N N . GLY B 1 172 ? -25.25 -30.516 -3.719 1 92.5 172 GLY B N 1
ATOM 5524 C CA . GLY B 1 172 ? -26.078 -29.578 -2.975 1 92.5 172 GLY B CA 1
ATOM 5525 C C . GLY B 1 172 ? -26.031 -28.156 -3.535 1 92.5 172 GLY B C 1
ATOM 5526 O O . GLY B 1 172 ? -26.75 -27.281 -3.068 1 92.5 172 GLY B O 1
ATOM 5527 N N . SER B 1 173 ? -25.219 -27.906 -4.566 1 95.19 173 SER B N 1
ATOM 5528 C CA . SER B 1 173 ? -25.031 -26.531 -5.051 1 95.19 173 SER B CA 1
ATOM 5529 C C . SER B 1 173 ? -25.797 -26.297 -6.352 1 95.19 173 SER B C 1
ATOM 5531 O O . SER B 1 173 ? -25.719 -25.219 -6.934 1 95.19 173 SER B O 1
ATOM 5533 N N . ALA B 1 174 ? -26.609 -27.25 -6.82 1 93.62 174 ALA B N 1
ATOM 5534 C CA . ALA B 1 174 ? -27.344 -27.125 -8.078 1 93.62 174 ALA B CA 1
ATOM 5535 C C . ALA B 1 174 ? -28.281 -25.938 -8.039 1 93.62 174 ALA B C 1
ATOM 5537 O O . ALA B 1 174 ? -28.422 -25.203 -9.023 1 93.62 174 ALA B O 1
ATOM 5538 N N . SER B 1 175 ? -28.922 -25.734 -6.914 1 93.5 175 SER B N 1
ATOM 5539 C CA . SER B 1 175 ? -29.891 -24.656 -6.773 1 93.5 175 SER B CA 1
ATOM 5540 C C . SER B 1 175 ? -29.203 -23.297 -6.863 1 93.5 175 SER B C 1
ATOM 5542 O O . SER B 1 175 ? -29.828 -22.312 -7.273 1 93.5 175 SER B O 1
ATOM 5544 N N . ARG B 1 176 ? -28 -23.203 -6.508 1 94 176 ARG B N 1
ATOM 5545 C CA . ARG B 1 176 ? -27.25 -21.953 -6.512 1 94 176 ARG B CA 1
ATOM 5546 C C . ARG B 1 176 ? -26.922 -21.516 -7.938 1 94 176 ARG B C 1
ATOM 5548 O O . ARG B 1 176 ? -26.594 -20.359 -8.18 1 94 176 ARG B O 1
ATOM 5555 N N . LEU B 1 177 ? -27 -22.484 -8.859 1 93.31 177 LEU B N 1
ATOM 5556 C CA . LEU B 1 177 ? -26.703 -22.203 -10.258 1 93.31 177 LEU B CA 1
ATOM 5557 C C . LEU B 1 177 ? -27.984 -21.922 -11.039 1 93.31 177 LEU B C 1
ATOM 5559 O O . LEU B 1 177 ? -27.938 -21.547 -12.219 1 93.31 177 LEU B O 1
ATOM 5563 N N . SER B 1 178 ? -29.156 -22.031 -10.461 1 86.5 178 SER B N 1
ATOM 5564 C CA . SER B 1 178 ? -30.453 -21.984 -11.133 1 86.5 178 SER B CA 1
ATOM 5565 C C . SER B 1 178 ? -30.75 -20.578 -11.648 1 86.5 178 SER B C 1
ATOM 5567 O O . SER B 1 178 ? -31.625 -20.391 -12.492 1 86.5 178 SER B O 1
ATOM 5569 N N . THR B 1 179 ? -30.031 -19.641 -11.156 1 79.38 179 THR B N 1
ATOM 5570 C CA . THR B 1 179 ? -30.25 -18.266 -11.586 1 79.38 179 THR B CA 1
ATOM 5571 C C . THR B 1 179 ? -29.922 -18.109 -13.062 1 79.38 179 THR B C 1
ATOM 5573 O O . THR B 1 179 ? -30.297 -17.109 -13.688 1 79.38 179 THR B O 1
ATOM 5576 N N . LEU B 1 180 ? -29.266 -18.984 -13.617 1 80.31 180 LEU B N 1
ATOM 5577 C CA . LEU B 1 180 ? -28.922 -18.938 -15.039 1 80.31 180 LEU B CA 1
ATOM 5578 C C . LEU B 1 180 ? -30.062 -19.5 -15.883 1 80.31 180 LEU B C 1
ATOM 5580 O O . LEU B 1 180 ? -30.094 -19.312 -17.094 1 80.31 180 LEU B O 1
ATOM 5584 N N . ASP B 1 181 ? -31.016 -20.047 -15.18 1 77 181 ASP B N 1
ATOM 5585 C CA . ASP B 1 181 ? -32.125 -20.672 -15.922 1 77 181 ASP B CA 1
ATOM 5586 C C . ASP B 1 181 ? -32.875 -19.625 -16.734 1 77 181 ASP B C 1
ATOM 5588 O O . ASP B 1 181 ? -33.188 -18.547 -16.234 1 77 181 ASP B O 1
ATOM 5592 N N . GLY B 1 182 ? -33.094 -19.922 -17.984 1 80.69 182 GLY B N 1
ATOM 5593 C CA . GLY B 1 182 ? -33.875 -19.062 -18.859 1 80.69 182 GLY B CA 1
ATOM 5594 C C . GLY B 1 182 ? -33.031 -18.031 -19.578 1 80.69 182 GLY B C 1
ATOM 5595 O O . GLY B 1 182 ? -33.531 -17.297 -20.438 1 80.69 182 GLY B O 1
ATOM 5596 N N . GLN B 1 183 ? -31.812 -18.016 -19.297 1 86.69 183 GLN B N 1
ATOM 5597 C CA . GLN B 1 183 ? -30.938 -17.047 -19.953 1 86.69 183 GLN B CA 1
ATOM 5598 C C . GLN B 1 183 ? -30.469 -17.594 -21.312 1 86.69 183 GLN B C 1
ATOM 5600 O O . GLN B 1 183 ? -30.359 -18.797 -21.5 1 86.69 183 GLN B O 1
ATOM 5605 N N . ARG B 1 184 ? -30.25 -16.688 -22.234 1 90.75 184 ARG B N 1
ATOM 5606 C CA . ARG B 1 184 ? -29.781 -17.078 -23.562 1 90.75 184 ARG B CA 1
ATOM 5607 C C . ARG B 1 184 ? -28.266 -17.203 -23.578 1 90.75 184 ARG B C 1
ATOM 5609 O O . ARG B 1 184 ? -27.719 -17.984 -24.375 1 90.75 184 ARG B O 1
ATOM 5616 N N . GLN B 1 185 ? -27.656 -16.438 -22.812 1 95.75 185 GLN B N 1
ATOM 5617 C CA . GLN B 1 185 ? -26.203 -16.422 -22.688 1 95.75 185 GLN B CA 1
ATOM 5618 C C . GLN B 1 185 ? -25.766 -15.797 -21.375 1 95.75 185 GLN B C 1
ATOM 5620 O O . GLN B 1 185 ? -26.547 -15.117 -20.703 1 95.75 185 GLN B O 1
ATOM 5625 N N . GLY B 1 186 ? -24.531 -16.109 -20.984 1 96.88 186 GLY B N 1
ATOM 5626 C CA . GLY B 1 186 ? -24 -15.516 -19.766 1 96.88 186 GLY B CA 1
ATOM 5627 C C . GLY B 1 186 ? -23.125 -16.453 -18.969 1 96.88 186 GLY B C 1
ATOM 5628 O O . GLY B 1 186 ? -22.859 -17.578 -19.406 1 96.88 186 GLY B O 1
ATOM 5629 N N . THR B 1 187 ? -22.578 -15.953 -17.906 1 98.06 187 THR B N 1
ATOM 5630 C CA . THR B 1 187 ? -21.688 -16.734 -17.031 1 98.06 187 THR B CA 1
ATOM 5631 C C . THR B 1 187 ? -22.016 -16.469 -15.562 1 98.06 187 THR B C 1
ATOM 5633 O O . THR B 1 187 ? -22.328 -15.344 -15.188 1 98.06 187 THR B O 1
ATOM 5636 N N . LEU B 1 188 ? -22 -17.5 -14.812 1 98.06 188 LEU B N 1
ATOM 5637 C CA . LEU B 1 188 ? -22.156 -17.422 -13.367 1 98.06 188 LEU B CA 1
ATOM 5638 C C . LEU B 1 188 ? -20.922 -17.969 -12.656 1 98.06 188 LEU B C 1
ATOM 5640 O O . LEU B 1 188 ? -20.469 -19.078 -12.945 1 98.06 188 LEU B O 1
ATOM 5644 N N . VAL B 1 189 ? -20.297 -17.188 -11.836 1 98.62 189 VAL B N 1
ATOM 5645 C CA . VAL B 1 189 ? -19.188 -17.594 -10.961 1 98.62 189 VAL B CA 1
ATOM 5646 C C . VAL B 1 189 ? -19.703 -17.766 -9.539 1 98.62 189 VAL B C 1
ATOM 5648 O O . VAL B 1 189 ? -20.344 -16.875 -8.984 1 98.62 189 VAL B O 1
ATOM 5651 N N . LEU B 1 190 ? -19.453 -18.906 -8.977 1 98.69 190 LEU B N 1
ATOM 5652 C CA . LEU B 1 190 ? -19.938 -19.266 -7.648 1 98.69 190 LEU B CA 1
ATOM 5653 C C . LEU B 1 190 ? -18.766 -19.516 -6.703 1 98.69 190 LEU B C 1
ATOM 5655 O O . LEU B 1 190 ? -17.906 -20.375 -6.98 1 98.69 190 LEU B O 1
ATOM 5659 N N . TRP B 1 191 ? -18.672 -18.703 -5.586 1 98.75 191 TRP B N 1
ATOM 5660 C CA . TRP B 1 191 ? -17.719 -18.922 -4.504 1 98.75 191 TRP B CA 1
ATOM 5661 C C . TRP B 1 191 ? -18.375 -19.672 -3.346 1 98.75 191 TRP B C 1
ATOM 5663 O O . TRP B 1 191 ? -19.406 -19.25 -2.83 1 98.75 191 TRP B O 1
ATOM 5673 N N . GLU B 1 192 ? -17.844 -20.781 -3.02 1 98.12 192 GLU B N 1
ATOM 5674 C CA . GLU B 1 192 ? -18.281 -21.547 -1.857 1 98.12 192 GLU B CA 1
ATOM 5675 C C . GLU B 1 192 ? -17.109 -21.875 -0.933 1 98.12 192 GLU B C 1
ATOM 5677 O O . GLU B 1 192 ? -15.953 -21.797 -1.343 1 98.12 192 GLU B O 1
ATOM 5682 N N . GLN B 1 193 ? -17.438 -22.25 0.32 1 97 193 GLN B N 1
ATOM 5683 C CA . GLN B 1 193 ? -16.422 -22.5 1.327 1 97 193 GLN B CA 1
ATOM 5684 C C . GLN B 1 193 ? -15.461 -21.312 1.452 1 97 193 GLN B C 1
ATOM 5686 O O . GLN B 1 193 ? -14.25 -21.484 1.307 1 97 193 GLN B O 1
ATOM 5691 N N . MET B 1 194 ? -16.062 -20.234 1.779 1 96.56 194 MET B N 1
ATOM 5692 C CA . MET B 1 194 ? -15.359 -18.9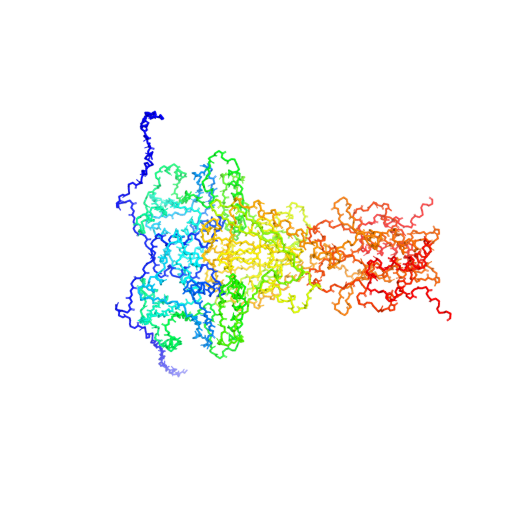69 1.826 1 96.56 194 MET B CA 1
ATOM 5693 C C . MET B 1 194 ? -14.68 -18.766 3.178 1 96.56 194 MET B C 1
ATOM 5695 O O . MET B 1 194 ? -15.016 -17.844 3.918 1 96.56 194 MET B O 1
ATOM 5699 N N . ASP B 1 195 ? -13.641 -19.516 3.41 1 91.75 195 ASP B N 1
ATOM 5700 C CA . ASP B 1 195 ? -12.961 -19.625 4.699 1 91.75 195 ASP B CA 1
ATOM 5701 C C . ASP B 1 195 ? -12.305 -18.297 5.082 1 91.75 195 ASP B C 1
ATOM 5703 O O . ASP B 1 195 ? -12.109 -18.016 6.266 1 91.75 195 ASP B O 1
ATOM 5707 N N . ARG B 1 196 ? -12.047 -17.422 4.117 1 89.62 196 ARG B N 1
ATOM 5708 C CA . ARG B 1 196 ? -11.352 -16.172 4.41 1 89.62 196 ARG B CA 1
ATOM 5709 C C . ARG B 1 196 ? -12.328 -15.008 4.48 1 89.62 196 ARG B C 1
ATOM 5711 O O . ARG B 1 196 ? -11.938 -13.883 4.816 1 89.62 196 ARG B O 1
ATOM 5718 N N . ILE B 1 197 ? -13.516 -15.234 4.152 1 91.56 197 ILE B N 1
ATOM 5719 C CA . ILE B 1 197 ? -14.531 -14.188 4.227 1 91.56 197 ILE B CA 1
ATOM 5720 C C . ILE B 1 197 ? -15.391 -14.391 5.469 1 91.56 197 ILE B C 1
ATOM 5722 O O . ILE B 1 197 ? -15.562 -13.461 6.27 1 91.56 197 ILE B O 1
ATOM 5726 N N . VAL B 1 198 ? -15.938 -15.555 5.668 1 88.94 198 VAL B N 1
ATOM 5727 C CA . VAL B 1 198 ? -16.891 -15.812 6.742 1 88.94 198 VAL B CA 1
ATOM 5728 C C . VAL B 1 198 ? -16.25 -16.734 7.785 1 88.94 198 VAL B C 1
ATOM 5730 O O . VAL B 1 198 ? -16.391 -16.5 8.984 1 88.94 198 VAL B O 1
ATOM 5733 N N . GLY B 1 199 ? -15.562 -17.766 7.363 1 83.75 199 GLY B N 1
ATOM 5734 C CA . GLY B 1 199 ? -14.992 -18.75 8.281 1 83.75 199 GLY B CA 1
ATOM 5735 C C . GLY B 1 199 ? -16.031 -19.672 8.875 1 83.75 199 GLY B C 1
ATOM 5736 O O . GLY B 1 199 ? -17.016 -20.031 8.211 1 83.75 199 GLY B O 1
ATOM 5737 N N . LYS B 1 200 ? -15.711 -20.172 10.102 1 87.44 200 LYS B N 1
ATOM 5738 C CA . LYS B 1 200 ? -16.609 -21.109 10.781 1 87.44 200 LYS B CA 1
ATOM 5739 C C . LYS B 1 200 ? -17.531 -20.375 11.742 1 87.44 200 LYS B C 1
ATOM 5741 O O . LYS B 1 200 ? -17.188 -20.125 12.898 1 87.44 200 LYS B O 1
ATOM 5746 N N . VAL B 1 201 ? -18.672 -19.969 11.164 1 90.62 201 VAL B N 1
ATOM 5747 C CA . VAL B 1 201 ? -19.656 -19.266 11.961 1 90.62 201 VAL B CA 1
ATOM 5748 C C . VAL B 1 201 ? -21.047 -19.859 11.742 1 90.62 201 VAL B C 1
ATOM 5750 O O . VAL B 1 201 ? -21.297 -20.5 10.711 1 90.62 201 VAL B O 1
ATOM 5753 N N . ARG B 1 202 ? -21.859 -19.656 12.695 1 93.25 202 ARG B N 1
ATOM 5754 C CA . ARG B 1 202 ? -23.219 -20.203 12.617 1 93.25 202 ARG B CA 1
ATOM 5755 C C . ARG B 1 202 ? -24.141 -19.25 11.852 1 93.25 202 ARG B C 1
ATOM 5757 O O . ARG B 1 202 ? -23.875 -18.047 11.781 1 93.25 202 ARG B O 1
ATOM 5764 N N . LYS B 1 203 ? -25.203 -19.812 11.32 1 94.31 203 LYS B N 1
ATOM 5765 C CA . LYS B 1 203 ? -26.172 -19.047 10.539 1 94.31 203 LYS B CA 1
ATOM 5766 C C . LYS B 1 203 ? -26.859 -18 11.398 1 94.31 203 LYS B C 1
ATOM 5768 O O . LYS B 1 203 ? -27.234 -16.922 10.898 1 94.31 203 LYS B O 1
ATOM 5773 N N . ASP B 1 204 ? -26.969 -18.281 12.656 1 94.94 204 ASP B N 1
ATOM 5774 C CA . ASP B 1 204 ? -27.703 -17.375 13.523 1 94.94 204 ASP B CA 1
ATOM 5775 C C . ASP B 1 204 ? -26.781 -16.359 14.188 1 94.94 204 ASP B C 1
ATOM 5777 O O . ASP B 1 204 ? -27.203 -15.609 15.07 1 94.94 204 ASP B O 1
ATOM 5781 N N . ASP B 1 205 ? -25.578 -16.359 13.781 1 94.06 205 ASP B N 1
ATOM 5782 C CA . ASP B 1 205 ? -24.641 -15.367 14.289 1 94.06 205 ASP B CA 1
ATOM 5783 C C . ASP B 1 205 ? -24.906 -13.992 13.688 1 94.06 205 ASP B C 1
ATOM 5785 O O . ASP B 1 205 ? -24.438 -13.688 12.586 1 94.06 205 ASP B O 1
ATOM 5789 N N . ALA B 1 206 ? -25.547 -13.164 14.445 1 93.25 206 ALA B N 1
ATOM 5790 C CA . ALA B 1 206 ? -26 -11.867 13.953 1 93.25 206 ALA B CA 1
ATOM 5791 C C . ALA B 1 206 ? -24.812 -10.945 13.672 1 93.25 206 ALA B C 1
ATOM 5793 O O . ALA B 1 206 ? -24.844 -10.148 12.727 1 93.25 206 ALA B O 1
ATOM 5794 N N . GLN B 1 207 ? -23.891 -11.047 14.484 1 89.81 207 GLN B N 1
ATOM 5795 C CA . GLN B 1 207 ? -22.703 -10.203 14.305 1 89.81 207 GLN B CA 1
ATOM 5796 C C . GLN B 1 207 ? -21.969 -10.578 13.023 1 89.81 207 GLN B C 1
ATOM 5798 O O . GLN B 1 207 ? -21.531 -9.695 12.273 1 89.81 207 GLN B O 1
ATOM 5803 N N . ALA B 1 208 ? -21.812 -11.82 12.82 1 91.38 208 ALA B N 1
ATOM 5804 C CA . ALA B 1 208 ? -21.156 -12.289 11.602 1 91.38 208 ALA B CA 1
ATOM 5805 C C . ALA B 1 208 ? -21.953 -11.898 10.367 1 91.38 208 ALA B C 1
ATOM 5807 O O . ALA B 1 208 ? -21.375 -11.508 9.344 1 91.38 208 ALA B O 1
ATOM 5808 N N . GLN B 1 209 ? -23.234 -12.008 10.5 1 95.06 209 GLN B N 1
ATOM 5809 C CA . GLN B 1 209 ? -24.094 -11.617 9.383 1 95.06 209 GLN B CA 1
ATOM 5810 C C . GLN B 1 209 ? -23.938 -10.133 9.07 1 95.06 209 GLN B C 1
ATOM 5812 O O . GLN B 1 209 ? -23.828 -9.75 7.898 1 95.06 209 GLN B O 1
ATOM 5817 N N . SER B 1 210 ? -23.906 -9.367 10.055 1 94.31 210 SER B N 1
ATOM 5818 C CA . SER B 1 210 ? -23.75 -7.926 9.875 1 94.31 210 SER B CA 1
ATOM 5819 C C . SER B 1 210 ? -22.422 -7.594 9.211 1 94.31 210 SER B C 1
ATOM 5821 O O . SER B 1 210 ? -22.359 -6.73 8.328 1 94.31 210 SER B O 1
ATOM 5823 N N . ARG B 1 211 ? -21.391 -8.242 9.57 1 90.56 211 ARG B N 1
ATOM 5824 C CA . ARG B 1 211 ? -20.062 -8.039 8.977 1 90.56 211 ARG B CA 1
ATOM 5825 C C . ARG B 1 211 ? -20.062 -8.445 7.508 1 90.56 211 ARG B C 1
ATOM 5827 O O . ARG B 1 211 ? -19.438 -7.77 6.676 1 90.56 211 ARG B O 1
ATOM 5834 N N . PHE B 1 212 ? -20.734 -9.562 7.273 1 94.88 212 PHE B N 1
ATOM 5835 C CA . PHE B 1 212 ? -20.828 -10.07 5.91 1 94.88 212 PHE B CA 1
ATOM 5836 C C . PHE B 1 212 ? -21.562 -9.07 5.012 1 94.88 212 PHE B C 1
ATOM 5838 O O . PHE B 1 212 ? -21.125 -8.805 3.893 1 94.88 212 PHE B O 1
ATOM 5845 N N . LEU B 1 213 ? -22.516 -8.5 5.516 1 94.19 213 LEU B N 1
ATOM 5846 C CA . LEU B 1 213 ? -23.281 -7.535 4.746 1 94.19 213 LEU B CA 1
ATOM 5847 C C . LEU B 1 213 ? -22.531 -6.211 4.625 1 94.19 213 LEU B C 1
ATOM 5849 O O . LEU B 1 213 ? -22.625 -5.535 3.6 1 94.19 213 LEU B O 1
ATOM 5853 N N . ALA B 1 214 ? -21.891 -5.828 5.648 1 93.31 214 ALA B N 1
ATOM 5854 C CA . ALA B 1 214 ? -21.047 -4.633 5.586 1 93.31 214 ALA B CA 1
ATOM 5855 C C . ALA B 1 214 ? -19.953 -4.781 4.531 1 93.31 214 ALA B C 1
ATOM 5857 O O . ALA B 1 214 ? -19.594 -3.811 3.863 1 93.31 214 ALA B O 1
ATOM 5858 N N . LEU B 1 215 ? -19.484 -5.957 4.438 1 94.5 215 LEU B N 1
ATOM 5859 C CA . LEU B 1 215 ? -18.484 -6.258 3.416 1 94.5 215 LEU B CA 1
ATOM 5860 C C . LEU B 1 215 ? -19.062 -6.023 2.02 1 94.5 215 LEU B C 1
ATOM 5862 O O . LEU B 1 215 ? -18.375 -5.477 1.151 1 94.5 215 LEU B O 1
ATOM 5866 N N . ALA B 1 216 ? -20.25 -6.426 1.827 1 97.44 216 ALA B N 1
ATOM 5867 C CA . ALA B 1 216 ? -20.906 -6.207 0.539 1 97.44 216 ALA B CA 1
ATOM 5868 C C . ALA B 1 216 ? -20.953 -4.723 0.191 1 97.44 216 ALA B C 1
ATOM 5870 O O . ALA B 1 216 ? -20.703 -4.34 -0.956 1 97.44 216 ALA B O 1
ATOM 5871 N N . ARG B 1 217 ? -21.219 -3.943 1.14 1 95.44 217 ARG B N 1
ATOM 5872 C CA . ARG B 1 217 ? -21.281 -2.502 0.92 1 95.44 217 ARG B CA 1
ATOM 5873 C C . ARG B 1 217 ? -19.906 -1.945 0.562 1 95.44 217 ARG B C 1
ATOM 5875 O O . ARG B 1 217 ? -19.781 -1.107 -0.334 1 95.44 217 ARG B O 1
ATOM 5882 N N . THR B 1 218 ? -18.953 -2.416 1.248 1 94.56 218 THR B N 1
ATOM 5883 C CA . THR B 1 218 ? -17.578 -2.008 0.97 1 94.56 218 THR B CA 1
ATOM 5884 C C . THR B 1 218 ? -17.172 -2.387 -0.453 1 94.56 218 THR B C 1
ATOM 5886 O O . THR B 1 218 ? -16.531 -1.606 -1.15 1 94.56 218 THR B O 1
ATOM 5889 N N . VAL B 1 219 ? -17.594 -3.549 -0.827 1 97.62 219 VAL B N 1
ATOM 5890 C CA . VAL B 1 219 ? -17.312 -4.02 -2.182 1 97.62 219 VAL B CA 1
ATOM 5891 C C . VAL B 1 219 ? -18.031 -3.119 -3.191 1 97.62 219 VAL B C 1
ATOM 5893 O O . VAL B 1 219 ? -17.438 -2.719 -4.199 1 97.62 219 VAL B O 1
ATOM 5896 N N . GLY B 1 220 ? -19.219 -2.793 -2.887 1 97.88 220 GLY B N 1
ATOM 5897 C CA . GLY B 1 220 ? -19.953 -1.914 -3.773 1 97.88 220 GLY B CA 1
ATOM 5898 C C . GLY B 1 220 ? -19.281 -0.579 -4 1 97.88 220 GLY B C 1
ATOM 5899 O O . GLY B 1 220 ? -19.172 -0.118 -5.141 1 97.88 220 GLY B O 1
ATOM 5900 N N . ARG B 1 221 ? -18.828 0.027 -2.977 1 96.19 221 ARG B N 1
ATOM 5901 C CA . ARG B 1 221 ? -18.141 1.306 -3.078 1 96.19 221 ARG B CA 1
ATOM 5902 C C . ARG B 1 221 ? -16.859 1.168 -3.893 1 96.19 221 ARG B C 1
ATOM 5904 O O . ARG B 1 221 ? -16.531 2.035 -4.707 1 96.19 221 ARG B O 1
ATOM 5911 N N . HIS B 1 222 ? -16.188 0.116 -3.646 1 96.56 222 HIS B N 1
ATOM 5912 C CA . HIS B 1 222 ? -14.961 -0.136 -4.387 1 96.56 222 HIS B CA 1
ATOM 5913 C C . HIS B 1 222 ? -15.234 -0.301 -5.875 1 96.56 222 HIS B C 1
ATOM 5915 O O . HIS B 1 222 ? -14.508 0.25 -6.711 1 96.56 222 HIS B O 1
ATOM 5921 N N . LEU B 1 223 ? -16.234 -1.059 -6.191 1 98.31 223 LEU B N 1
ATOM 5922 C CA . LEU B 1 223 ? -16.578 -1.286 -7.59 1 98.31 223 LEU B CA 1
ATOM 5923 C C . LEU B 1 223 ? -17.016 0.014 -8.266 1 98.31 223 LEU B C 1
ATOM 5925 O O . LEU B 1 223 ? -16.688 0.249 -9.43 1 98.31 223 LEU B O 1
ATOM 5929 N N . GLY B 1 224 ? -17.703 0.825 -7.508 1 98.06 224 GLY B N 1
ATOM 5930 C CA . GLY B 1 224 ? -18.078 2.129 -8.023 1 98.06 224 GLY B CA 1
ATOM 5931 C C . GLY B 1 224 ? -16.891 3 -8.375 1 98.06 224 GLY B C 1
ATOM 5932 O O . GLY B 1 224 ? -16.953 3.801 -9.312 1 98.06 224 GLY B O 1
ATOM 5933 N N . MET B 1 225 ? -15.867 2.836 -7.672 1 97.19 225 MET B N 1
ATOM 5934 C CA . MET B 1 225 ? -14.633 3.578 -7.922 1 97.19 225 MET B CA 1
ATOM 5935 C C . MET B 1 225 ? -13.867 2.984 -9.102 1 97.19 225 MET B C 1
ATOM 5937 O O . MET B 1 225 ? -13.562 3.688 -10.062 1 97.19 225 MET B O 1
ATOM 5941 N N . VAL B 1 226 ? -13.695 1.722 -9.141 1 97.5 226 VAL B N 1
ATOM 5942 C CA . VAL B 1 226 ? -12.836 1.024 -10.094 1 97.5 226 VAL B CA 1
ATOM 5943 C C . VAL B 1 226 ? -13.445 1.101 -11.492 1 97.5 226 VAL B C 1
ATOM 5945 O O . VAL B 1 226 ? -12.727 1.296 -12.477 1 97.5 226 VAL B O 1
ATOM 5948 N N . PHE B 1 227 ? -14.75 1.001 -11.531 1 97.81 227 PHE B N 1
ATOM 5949 C CA . PHE B 1 227 ? -15.406 0.914 -12.828 1 97.81 227 PHE B CA 1
ATOM 5950 C C . PHE B 1 227 ? -16.219 2.172 -13.109 1 97.81 227 PHE B C 1
ATOM 5952 O O . PHE B 1 227 ? -17.156 2.148 -13.914 1 97.81 227 PHE B O 1
ATOM 5959 N N . HIS B 1 228 ? -15.922 3.264 -12.445 1 97.56 228 HIS B N 1
ATOM 5960 C CA . HIS B 1 228 ? -16.781 4.441 -12.555 1 97.56 228 HIS B CA 1
ATOM 5961 C C . HIS B 1 228 ? -16.922 4.887 -14 1 97.56 228 HIS B C 1
ATOM 5963 O O . HIS B 1 228 ? -18 5.324 -14.414 1 97.56 228 HIS B O 1
ATOM 5969 N N . ARG B 1 229 ? -15.938 4.719 -14.797 1 96.38 229 ARG B N 1
ATOM 5970 C CA . ARG B 1 229 ? -15.977 5.156 -16.188 1 96.38 229 ARG B CA 1
ATOM 5971 C C . ARG B 1 229 ? -16.766 4.168 -17.047 1 96.38 229 ARG B C 1
ATOM 5973 O O . ARG B 1 229 ? -17.172 4.492 -18.172 1 96.38 229 ARG B O 1
ATOM 5980 N N . TYR B 1 230 ? -16.922 2.945 -16.594 1 96.75 230 TYR B N 1
ATOM 5981 C CA . TYR B 1 230 ? -17.766 1.966 -17.266 1 96.75 230 TYR B CA 1
ATOM 5982 C C . TYR B 1 230 ? -19.234 2.148 -16.875 1 96.75 230 TYR B C 1
ATOM 5984 O O . TYR B 1 230 ? -20.125 1.721 -17.609 1 96.75 230 TYR B O 1
ATOM 5992 N N . LEU B 1 231 ? -19.422 2.725 -15.719 1 97.19 231 LEU B N 1
ATOM 5993 C CA . LEU B 1 231 ? -20.766 2.809 -15.164 1 97.19 231 LEU B CA 1
ATOM 5994 C C . LEU B 1 231 ? -21.5 4.047 -15.68 1 97.19 231 LEU B C 1
ATOM 5996 O O . LEU B 1 231 ? -22.688 4.227 -15.414 1 97.19 231 LEU B O 1
ATOM 6000 N N . GLU B 1 232 ? -20.781 4.848 -16.406 1 93.31 232 GLU B N 1
ATOM 6001 C CA . GLU B 1 232 ? -21.344 6.027 -17.047 1 93.31 232 GLU B CA 1
ATOM 6002 C C . GLU B 1 232 ? -21.156 5.98 -18.562 1 93.31 232 GLU B C 1
ATOM 6004 O O . GLU B 1 232 ? -20.359 5.188 -19.062 1 93.31 232 GLU B O 1
ATOM 6009 N N . VAL B 1 233 ? -21.922 6.832 -19.188 1 87.62 233 VAL B N 1
ATOM 6010 C CA . VAL B 1 233 ? -21.766 6.93 -20.625 1 87.62 233 VAL B CA 1
ATOM 6011 C C . VAL B 1 233 ? -20.484 7.668 -20.969 1 87.62 233 VAL B C 1
ATOM 6013 O O . VAL B 1 233 ? -20.234 8.766 -20.469 1 87.62 233 VAL B O 1
ATOM 6016 N N . GLU B 1 234 ? -19.625 6.941 -21.578 1 83.62 234 GLU B N 1
ATOM 6017 C CA . GLU B 1 234 ? -18.391 7.551 -22.062 1 83.62 234 GLU B CA 1
ATOM 6018 C C . GLU B 1 234 ? -18.141 7.223 -23.531 1 83.62 234 GLU B C 1
ATOM 6020 O O . GLU B 1 234 ? -18.172 6.055 -23.922 1 83.62 234 GLU B O 1
ATOM 6025 N N . ASP B 1 235 ? -17.984 8.25 -24.328 1 81.19 235 ASP B N 1
ATOM 6026 C CA . ASP B 1 235 ? -17.703 8.125 -25.766 1 81.19 235 ASP B CA 1
ATOM 6027 C C . ASP B 1 235 ? -18.781 7.32 -26.469 1 81.19 235 ASP B C 1
ATOM 6029 O O . ASP B 1 235 ? -18.484 6.438 -27.281 1 81.19 235 ASP B O 1
ATOM 6033 N N . GLY B 1 236 ? -19.969 7.43 -26.062 1 84.38 236 GLY B N 1
ATOM 6034 C CA . GLY B 1 236 ? -21.109 6.816 -26.734 1 84.38 236 GLY B CA 1
ATOM 6035 C C . GLY B 1 236 ? -21.312 5.363 -26.344 1 84.38 236 GLY B C 1
ATOM 6036 O O . GLY B 1 236 ? -22.25 4.715 -26.828 1 84.38 236 GLY B O 1
ATOM 6037 N N . ARG B 1 237 ? -20.516 4.824 -25.5 1 87.5 237 ARG B N 1
ATOM 6038 C CA . ARG B 1 237 ? -20.672 3.443 -25.047 1 87.5 237 ARG B CA 1
ATOM 6039 C C . ARG B 1 237 ? -21.734 3.34 -23.953 1 87.5 237 ARG B C 1
ATOM 6041 O O . ARG B 1 237 ? -21.797 4.195 -23.062 1 87.5 237 ARG B O 1
ATOM 6048 N N . PRO B 1 238 ? -22.562 2.395 -24.156 1 91.31 238 PRO B N 1
ATOM 6049 C CA . PRO B 1 238 ? -23.547 2.217 -23.094 1 91.31 238 PRO B CA 1
ATOM 6050 C C . PRO B 1 238 ? -22.906 1.825 -21.766 1 91.31 238 PRO B C 1
ATOM 6052 O O . PRO B 1 238 ? -21.906 1.118 -21.75 1 91.31 238 PRO B O 1
ATOM 6055 N N . PRO B 1 239 ? -23.578 2.201 -20.766 1 94.94 239 PRO B N 1
ATOM 6056 C CA . PRO B 1 239 ? -23 1.925 -19.453 1 94.94 239 PRO B CA 1
ATOM 6057 C C . PRO B 1 239 ? -23.188 0.478 -19 1 94.94 239 PRO B C 1
ATOM 6059 O O . PRO B 1 239 ? -24.188 -0.148 -19.359 1 94.94 239 PRO B O 1
ATOM 6062 N N . LEU B 1 240 ? -22.219 -0.01 -18.297 1 97 240 LEU B N 1
ATOM 6063 C CA . LEU B 1 240 ? -22.344 -1.261 -17.562 1 97 240 LEU B CA 1
ATOM 6064 C C . LEU B 1 240 ? -23.203 -1.071 -16.328 1 97 240 LEU B C 1
ATOM 6066 O O . LEU B 1 240 ? -23.125 -0.041 -15.648 1 97 240 LEU B O 1
ATOM 6070 N N . ARG B 1 241 ? -24.078 -1.996 -16.109 1 98.12 241 ARG B N 1
ATOM 6071 C CA . ARG B 1 241 ? -24.875 -1.988 -14.891 1 98.12 241 ARG B CA 1
ATOM 6072 C C . ARG B 1 241 ? -24.438 -3.1 -13.938 1 98.12 241 ARG B C 1
ATOM 6074 O O . ARG B 1 241 ? -24.438 -4.273 -14.312 1 98.12 241 ARG B O 1
ATOM 6081 N N . ILE B 1 242 ? -24.047 -2.713 -12.766 1 98.69 242 ILE B N 1
ATOM 6082 C CA . ILE B 1 242 ? -23.703 -3.678 -11.727 1 98.69 242 ILE B CA 1
ATOM 6083 C C . ILE B 1 242 ? -24.75 -3.611 -10.602 1 98.69 242 ILE B C 1
ATOM 6085 O O . ILE B 1 242 ? -24.922 -2.564 -9.977 1 98.69 242 ILE B O 1
ATOM 6089 N N . TYR B 1 243 ? -25.422 -4.727 -10.391 1 98.44 243 TYR B N 1
ATOM 6090 C CA . TYR B 1 243 ? -26.422 -4.828 -9.328 1 98.44 243 TYR B CA 1
ATOM 6091 C C . TYR B 1 243 ? -25.844 -5.551 -8.117 1 98.44 243 TYR B C 1
ATOM 6093 O O . TYR B 1 243 ? -25.25 -6.625 -8.25 1 98.44 243 TYR B O 1
ATOM 6101 N N . LEU B 1 244 ? -25.953 -4.969 -6.957 1 98.25 244 LEU B N 1
ATOM 6102 C CA . LEU B 1 244 ? -25.469 -5.562 -5.715 1 98.25 244 LEU B CA 1
ATOM 6103 C C . LEU B 1 244 ? -26.625 -6 -4.832 1 98.25 244 LEU B C 1
ATOM 6105 O O . LEU B 1 244 ? -27.406 -5.164 -4.359 1 98.25 244 LEU B O 1
ATOM 6109 N N . ASN B 1 245 ? -26.812 -7.25 -4.605 1 97.31 245 ASN B N 1
ATOM 6110 C CA . ASN B 1 245 ? -27.812 -7.852 -3.734 1 97.31 245 ASN B CA 1
ATOM 6111 C C . ASN B 1 245 ? -29.234 -7.449 -4.145 1 97.31 245 ASN B C 1
ATOM 6113 O O . ASN B 1 245 ? -30.047 -7.113 -3.295 1 97.31 245 ASN B O 1
ATOM 6117 N N . GLY B 1 246 ? -29.375 -7.418 -5.48 1 94.75 246 GLY B N 1
ATOM 6118 C CA . GLY B 1 246 ? -30.688 -7.062 -6.008 1 94.75 246 GLY B CA 1
ATOM 6119 C C . GLY B 1 246 ? -30.703 -6.926 -7.516 1 94.75 246 GLY B C 1
ATOM 6120 O O . GLY B 1 246 ? -29.734 -7.309 -8.195 1 94.75 246 GLY B O 1
ATOM 6121 N N . ARG B 1 247 ? -31.891 -6.465 -8.07 1 93.12 247 ARG B N 1
ATOM 6122 C CA . ARG B 1 247 ? -32.031 -6.363 -9.516 1 93.12 247 ARG B CA 1
ATOM 6123 C C . ARG B 1 247 ? -32.688 -5.039 -9.914 1 93.12 247 ARG B C 1
ATOM 6125 O O . ARG B 1 247 ? -32.969 -4.805 -11.086 1 93.12 247 ARG B O 1
ATOM 6132 N N . ASP B 1 248 ? -32.812 -4.195 -8.938 1 94 248 ASP B N 1
ATOM 6133 C CA . ASP B 1 248 ? -33.5 -2.947 -9.211 1 94 248 ASP B CA 1
ATOM 6134 C C . ASP B 1 248 ? -32.562 -1.754 -9.148 1 94 248 ASP B C 1
ATOM 6136 O O . ASP B 1 248 ? -31.359 -1.924 -8.953 1 94 248 ASP B O 1
ATOM 6140 N N . ALA B 1 249 ? -33.156 -0.627 -9.336 1 93.69 249 ALA B N 1
ATOM 6141 C CA . ALA B 1 249 ? -32.375 0.607 -9.43 1 93.69 249 ALA B CA 1
ATOM 6142 C C . ALA B 1 249 ? -31.672 0.926 -8.109 1 93.69 249 ALA B C 1
ATOM 6144 O O . ALA B 1 249 ? -30.578 1.473 -8.102 1 93.69 249 ALA B O 1
ATOM 6145 N N . ASP B 1 250 ? -32.281 0.466 -7.039 1 94.5 250 ASP B N 1
ATOM 6146 C CA . ASP B 1 250 ? -31.719 0.756 -5.723 1 94.5 250 ASP B CA 1
ATOM 6147 C C . ASP B 1 250 ? -30.484 -0.105 -5.449 1 94.5 250 ASP B C 1
ATOM 6149 O O . ASP B 1 250 ? -29.672 0.215 -4.57 1 94.5 250 ASP B O 1
ATOM 6153 N N . SER B 1 251 ? -30.344 -1.125 -6.227 1 97 251 SER B N 1
ATOM 6154 C CA . SER B 1 251 ? -29.25 -2.055 -6.02 1 97 251 SER B CA 1
ATOM 6155 C C . SER B 1 251 ? -28.078 -1.757 -6.961 1 97 251 SER B C 1
ATOM 6157 O O . SER B 1 251 ? -27.062 -2.441 -6.93 1 97 251 SER B O 1
ATOM 6159 N N . LEU B 1 252 ? -28.25 -0.709 -7.746 1 97.75 252 LEU B N 1
ATOM 6160 C CA . LEU B 1 252 ? -27.219 -0.374 -8.719 1 97.75 252 LEU B CA 1
ATOM 6161 C C . LEU B 1 252 ? -26 0.261 -8.039 1 97.75 252 LEU B C 1
ATOM 6163 O O . LEU B 1 252 ? -26.156 1.143 -7.191 1 97.75 252 LEU B O 1
ATOM 6167 N N . VAL B 1 253 ? -24.844 -0.263 -8.383 1 98 253 VAL B N 1
ATOM 6168 C CA . VAL B 1 253 ? -23.609 0.365 -7.934 1 98 253 VAL B CA 1
ATOM 6169 C C . VAL B 1 253 ? -23.469 1.741 -8.578 1 98 253 VAL B C 1
ATOM 6171 O O . VAL B 1 253 ? -23.562 1.871 -9.805 1 98 253 VAL B O 1
ATOM 6174 N N . ARG B 1 254 ? -23.234 2.742 -7.785 1 96.31 254 ARG B N 1
ATOM 6175 C CA . ARG B 1 254 ? -23.094 4.109 -8.281 1 96.31 254 ARG B CA 1
ATOM 6176 C C . ARG B 1 254 ? -21.625 4.445 -8.547 1 96.31 254 ARG B C 1
ATOM 6178 O O . ARG B 1 254 ? -20.75 4.062 -7.781 1 96.31 254 ARG B O 1
ATOM 6185 N N . PRO B 1 255 ? -21.422 5.109 -9.703 1 96.88 255 PRO B N 1
ATOM 6186 C CA . PRO B 1 255 ? -20.047 5.508 -9.992 1 96.88 255 PRO B CA 1
ATOM 6187 C C . PRO B 1 255 ? -19.531 6.59 -9.047 1 96.88 255 PRO B C 1
ATOM 6189 O O . PRO B 1 255 ? -20.312 7.449 -8.609 1 96.88 255 PRO B O 1
ATOM 6192 N N . TRP B 1 256 ? -18.281 6.504 -8.711 1 96.62 256 TRP B N 1
ATOM 6193 C CA . TRP B 1 256 ? -17.578 7.535 -7.961 1 96.62 256 TRP B CA 1
ATOM 6194 C C . TRP B 1 256 ? -16.469 8.164 -8.805 1 96.62 256 TRP B C 1
ATOM 6196 O O . TRP B 1 256 ? -15.5 7.504 -9.164 1 96.62 256 TRP B O 1
ATOM 6206 N N . ASP B 1 257 ? -16.625 9.406 -9.109 1 96.12 257 ASP B N 1
ATOM 6207 C CA . ASP B 1 257 ? -15.641 10.141 -9.898 1 96.12 257 ASP B CA 1
ATOM 6208 C C . ASP B 1 257 ? -14.578 10.766 -8.992 1 96.12 257 ASP B C 1
ATOM 6210 O O . ASP B 1 257 ? -14.836 11.766 -8.32 1 96.12 257 ASP B O 1
ATOM 6214 N N . PRO B 1 258 ? -13.359 10.227 -9.062 1 96.81 258 PRO B N 1
ATOM 6215 C CA . PRO B 1 258 ? -12.312 10.742 -8.18 1 96.81 258 PRO B CA 1
ATOM 6216 C C . PRO B 1 258 ? -11.898 12.172 -8.523 1 96.81 258 PRO B C 1
ATOM 6218 O O . PRO B 1 258 ? -11.195 12.82 -7.742 1 96.81 258 PRO B O 1
ATOM 6221 N N . PHE B 1 259 ? -12.352 12.773 -9.57 1 97.5 259 PHE B N 1
ATOM 6222 C CA . PHE B 1 259 ? -11.867 14.062 -10.047 1 97.5 259 PHE B CA 1
ATOM 6223 C C . PHE B 1 259 ? -12.93 15.133 -9.883 1 97.5 259 PHE B C 1
ATOM 6225 O O . PHE B 1 259 ? -12.68 16.312 -10.148 1 97.5 259 PHE B O 1
ATOM 6232 N N . LEU B 1 260 ? -14.07 14.695 -9.484 1 96.12 260 LEU B N 1
ATOM 6233 C CA . LEU B 1 260 ? -15.18 15.641 -9.438 1 96.12 260 LEU B CA 1
ATOM 6234 C C . LEU B 1 260 ? -15.234 16.484 -10.703 1 96.12 260 LEU B C 1
ATOM 6236 O O . LEU B 1 260 ? -15.305 17.719 -10.641 1 96.12 260 LEU B O 1
ATOM 6240 N N . SER B 1 261 ? -15.203 15.852 -11.797 1 93.31 261 SER B N 1
ATOM 6241 C CA . SER B 1 261 ? -15.023 16.516 -13.086 1 93.31 261 SER B CA 1
ATOM 6242 C C . SER B 1 261 ? -16.219 17.391 -13.43 1 93.31 261 SER B C 1
ATOM 6244 O O . SER B 1 261 ? -16.094 18.359 -14.172 1 93.31 261 SER B O 1
ATOM 6246 N N . SER B 1 262 ? -17.328 17.125 -12.859 1 90.88 262 SER B N 1
ATOM 6247 C CA . SER B 1 262 ? -18.531 17.875 -13.172 1 90.88 262 SER B CA 1
ATOM 6248 C C . SER B 1 262 ? -18.688 19.078 -12.25 1 90.88 262 SER B C 1
ATOM 6250 O O . SER B 1 262 ? -19.547 19.938 -12.477 1 90.88 262 SER B O 1
ATOM 6252 N N . HIS B 1 263 ? -17.875 19.141 -11.281 1 93.06 263 HIS B N 1
ATOM 6253 C CA . HIS B 1 263 ? -18 20.25 -10.352 1 93.06 263 HIS B CA 1
ATOM 6254 C C . HIS B 1 263 ? -17.391 21.531 -10.938 1 93.06 263 HIS B C 1
ATOM 6256 O O . HIS B 1 263 ? -16.281 21.516 -11.469 1 93.06 263 HIS B O 1
ATOM 6262 N N . VAL B 1 264 ? -18.047 22.578 -10.75 1 90.75 264 VAL B N 1
ATOM 6263 C CA . VAL B 1 264 ? -17.719 23.844 -11.398 1 90.75 264 VAL B CA 1
ATOM 6264 C C . VAL B 1 264 ? -16.406 24.391 -10.82 1 90.75 264 VAL B C 1
ATOM 6266 O O . VAL B 1 264 ? -15.641 25.047 -11.516 1 90.75 264 VAL B O 1
ATOM 6269 N N . ALA B 1 265 ? -16.125 24.078 -9.578 1 90.31 265 ALA B N 1
ATOM 6270 C CA . ALA B 1 265 ? -14.969 24.656 -8.906 1 90.31 265 ALA B CA 1
ATOM 6271 C C . ALA B 1 265 ? -13.734 23.766 -9.102 1 90.31 265 ALA B C 1
ATOM 6273 O O . ALA B 1 265 ? -12.641 24.109 -8.633 1 90.31 265 ALA B O 1
ATOM 6274 N N . THR B 1 266 ? -13.914 22.672 -9.805 1 94.69 266 THR B N 1
ATOM 6275 C CA . THR B 1 266 ? -12.766 21.812 -10.086 1 94.69 266 THR B CA 1
ATOM 6276 C C . THR B 1 266 ? -11.898 22.406 -11.188 1 94.69 266 THR B C 1
ATOM 6278 O O . THR B 1 266 ? -12.414 22.859 -12.211 1 94.69 266 THR B O 1
ATOM 6281 N N . TYR B 1 267 ? -10.633 22.531 -10.883 1 94.06 267 TYR B N 1
ATOM 6282 C CA . TYR B 1 267 ? -9.703 22.984 -11.914 1 94.06 267 TYR B CA 1
ATOM 6283 C C . TYR B 1 267 ? -9.125 21.797 -12.68 1 94.06 267 TYR B C 1
ATOM 6285 O O . TYR B 1 267 ? -8.602 20.859 -12.07 1 94.06 267 TYR B O 1
ATOM 6293 N N . GLN B 1 268 ? -9.25 21.891 -13.945 1 95.81 268 GLN B N 1
ATOM 6294 C CA . GLN B 1 268 ? -8.695 20.859 -14.805 1 95.81 268 GLN B CA 1
ATOM 6295 C C . GLN B 1 268 ? -7.527 21.391 -15.633 1 95.81 268 GLN B C 1
ATOM 6297 O O . GLN B 1 268 ? -7.68 22.375 -16.359 1 95.81 268 GLN B O 1
ATOM 6302 N N . PHE B 1 269 ? -6.391 20.734 -15.484 1 94.69 269 PHE B N 1
ATOM 6303 C CA . PHE B 1 269 ? -5.23 21.062 -16.312 1 94.69 269 PHE B CA 1
ATOM 6304 C C . PHE B 1 269 ? -5.41 20.547 -17.734 1 94.69 269 PHE B C 1
ATOM 6306 O O . PHE B 1 269 ? -6.203 19.625 -17.969 1 94.69 269 PHE B O 1
ATOM 6313 N N . PRO B 1 270 ? -4.711 21.172 -18.656 1 95 270 PRO B N 1
ATOM 6314 C CA . PRO B 1 270 ? -4.742 20.625 -20.016 1 95 270 PRO B CA 1
ATOM 6315 C C . PRO B 1 270 ? -4.207 19.203 -20.094 1 95 270 PRO B C 1
ATOM 6317 O O . PRO B 1 270 ? -3.23 18.859 -19.422 1 95 270 PRO B O 1
ATOM 6320 N N . GLU B 1 271 ? -4.891 18.438 -20.844 1 95.56 271 GLU B N 1
ATOM 6321 C CA . GLU B 1 271 ? -4.438 17.062 -21.062 1 95.56 271 GLU B CA 1
ATOM 6322 C C . GLU B 1 271 ? -3.129 17.031 -21.828 1 95.56 271 GLU B C 1
ATOM 6324 O O . GLU B 1 271 ? -2.947 17.781 -22.797 1 95.56 271 GLU B O 1
ATOM 6329 N N . GLU B 1 272 ? -2.285 16.219 -21.406 1 95.75 272 GLU B N 1
ATOM 6330 C CA . GLU B 1 272 ? -0.994 16.078 -22.062 1 95.75 272 GLU B CA 1
ATOM 6331 C C . GLU B 1 272 ? -0.771 14.633 -22.516 1 95.75 272 GLU B C 1
ATOM 6333 O O . GLU B 1 272 ? -1.109 13.688 -21.797 1 95.75 272 GLU B O 1
ATOM 6338 N N . ALA B 1 273 ? -0.23 14.508 -23.734 1 95.62 273 ALA B N 1
ATOM 6339 C CA . ALA B 1 273 ? 0.159 13.203 -24.25 1 95.62 273 ALA B CA 1
ATOM 6340 C C . ALA B 1 273 ? 1.662 12.977 -24.109 1 95.62 273 ALA B C 1
ATOM 6342 O O . ALA B 1 273 ? 2.463 13.719 -24.688 1 95.62 273 ALA B O 1
ATOM 6343 N N . LEU B 1 274 ? 1.968 12.023 -23.281 1 95.31 274 LEU B N 1
ATOM 6344 C CA . LEU B 1 274 ? 3.373 11.68 -23.094 1 95.31 274 LEU B CA 1
ATOM 6345 C C . LEU B 1 274 ? 3.76 10.484 -23.969 1 95.31 274 LEU B C 1
ATOM 6347 O O . LEU B 1 274 ? 3.057 9.477 -23.984 1 95.31 274 LEU B O 1
ATOM 6351 N N . LYS B 1 275 ? 4.836 10.617 -24.609 1 92.06 275 LYS B N 1
ATOM 6352 C CA . LYS B 1 275 ? 5.293 9.555 -25.5 1 92.06 275 LYS B CA 1
ATOM 6353 C C . LYS B 1 275 ? 6.051 8.477 -24.734 1 92.06 275 LYS B C 1
ATOM 6355 O O . LYS B 1 275 ? 6.914 8.789 -23.922 1 92.06 275 LYS B O 1
ATOM 6360 N N . LEU B 1 276 ? 5.652 7.277 -24.875 1 90.12 276 LEU B N 1
ATOM 6361 C CA . LEU B 1 276 ? 6.348 6.094 -24.391 1 90.12 276 LEU B CA 1
ATOM 6362 C C . LEU B 1 276 ? 6.617 5.113 -25.531 1 90.12 276 LEU B C 1
ATOM 6364 O O . LEU B 1 276 ? 5.77 4.281 -25.859 1 90.12 276 LEU B O 1
ATOM 6368 N N . ARG B 1 277 ? 7.754 5.25 -26.062 1 82.81 277 ARG B N 1
ATOM 6369 C CA . ARG B 1 277 ? 8.094 4.477 -27.266 1 82.81 277 ARG B CA 1
ATOM 6370 C C . ARG B 1 277 ? 7.086 4.73 -28.375 1 82.81 277 ARG B C 1
ATOM 6372 O O . ARG B 1 277 ? 6.879 5.879 -28.781 1 82.81 277 ARG B O 1
ATOM 6379 N N . LYS B 1 278 ? 6.316 3.637 -28.75 1 83.81 278 LYS B N 1
ATOM 6380 C CA . LYS B 1 278 ? 5.363 3.791 -29.844 1 83.81 278 LYS B CA 1
ATOM 6381 C C . LYS B 1 278 ? 3.963 4.098 -29.328 1 83.81 278 LYS B C 1
ATOM 6383 O O . LYS B 1 278 ? 3.029 4.301 -30.109 1 83.81 278 LYS B O 1
ATOM 6388 N N . GLU B 1 279 ? 3.896 4.223 -28 1 88.62 279 GLU B N 1
ATOM 6389 C CA . GLU B 1 279 ? 2.584 4.453 -27.406 1 88.62 279 GLU B CA 1
ATOM 6390 C C . GLU B 1 279 ? 2.516 5.828 -26.75 1 88.62 279 GLU B C 1
ATOM 6392 O O . GLU B 1 279 ? 3.531 6.512 -26.625 1 88.62 279 GLU B O 1
ATOM 6397 N N . GLN B 1 280 ? 1.26 6.191 -26.5 1 92.25 280 GLN B N 1
ATOM 6398 C CA . GLN B 1 280 ? 1.037 7.461 -25.812 1 92.25 280 GLN B CA 1
ATOM 6399 C C . GLN B 1 280 ? 0.278 7.258 -24.516 1 92.25 280 GLN B C 1
ATOM 6401 O O . GLN B 1 280 ? -0.628 6.422 -24.438 1 92.25 280 GLN B O 1
ATOM 6406 N N . VAL B 1 281 ? 0.722 7.977 -23.578 1 95 281 VAL B N 1
ATOM 6407 C CA . VAL B 1 281 ? 0.075 7.992 -22.266 1 95 281 VAL B CA 1
ATOM 6408 C C . VAL B 1 281 ? -0.556 9.359 -22.016 1 95 281 VAL B C 1
ATOM 6410 O O . VAL B 1 281 ? 0.116 10.391 -22.125 1 95 281 VAL B O 1
ATOM 6413 N N . GLN B 1 282 ? -1.828 9.383 -21.781 1 96.69 282 GLN B N 1
ATOM 6414 C CA . GLN B 1 282 ? -2.521 10.641 -21.516 1 96.69 282 GLN B CA 1
ATOM 6415 C C . GLN B 1 282 ? -2.521 10.969 -20.031 1 96.69 282 GLN B C 1
ATOM 6417 O O . GLN B 1 282 ? -2.826 10.117 -19.188 1 96.69 282 GLN B O 1
ATOM 6422 N N . VAL B 1 283 ? -2.145 12.188 -19.719 1 97.81 283 VAL B N 1
ATOM 6423 C CA . VAL B 1 283 ? -2.096 12.617 -18.328 1 97.81 283 VAL B CA 1
ATOM 6424 C C . VAL B 1 283 ? -2.863 13.922 -18.156 1 97.81 283 VAL B C 1
ATOM 6426 O O . VAL B 1 283 ? -2.701 14.852 -18.953 1 97.81 283 VAL B O 1
ATOM 6429 N N . THR B 1 284 ? -3.734 13.992 -17.188 1 97.94 284 THR B N 1
ATOM 6430 C CA . THR B 1 284 ? -4.496 15.195 -16.875 1 97.94 284 THR B CA 1
ATOM 6431 C C . THR B 1 284 ? -4.5 15.453 -15.375 1 97.94 284 THR B C 1
ATOM 6433 O O . THR B 1 284 ? -4.785 14.555 -14.586 1 97.94 284 THR B O 1
ATOM 6436 N N . GLY B 1 285 ? -4.137 16.641 -15.016 1 97.75 285 GLY B N 1
ATOM 6437 C CA . GLY B 1 285 ? -4.195 17.031 -13.617 1 97.75 285 GLY B CA 1
ATOM 6438 C C . GLY B 1 285 ? -5.52 17.672 -13.234 1 97.75 285 GLY B C 1
ATOM 6439 O O . GLY B 1 285 ? -6.176 18.297 -14.062 1 97.75 285 GLY B O 1
ATOM 6440 N N . TYR B 1 286 ? -5.926 17.5 -12 1 98 286 TYR B N 1
ATOM 6441 C CA . TYR B 1 286 ? -7.117 18.109 -11.43 1 98 286 TYR B CA 1
ATOM 6442 C C . TYR B 1 286 ? -6.828 18.656 -10.031 1 98 286 TYR B C 1
ATOM 6444 O O . TYR B 1 286 ? -6.016 18.094 -9.297 1 98 286 TYR B O 1
ATOM 6452 N N . VAL B 1 287 ? -7.449 19.703 -9.75 1 96.69 287 VAL B N 1
ATOM 6453 C CA . VAL B 1 287 ? -7.504 20.203 -8.383 1 96.69 287 VAL B CA 1
ATOM 6454 C C . VAL B 1 287 ? -8.953 20.312 -7.922 1 96.69 287 VAL B C 1
ATOM 6456 O O . VAL B 1 287 ? -9.742 21.047 -8.5 1 96.69 287 VAL B O 1
ATOM 6459 N N . LEU B 1 288 ? -9.266 19.562 -6.914 1 96.69 288 LEU B N 1
ATOM 6460 C CA . LEU B 1 288 ? -10.641 19.5 -6.422 1 96.69 288 LEU B CA 1
ATOM 6461 C C . LEU B 1 288 ? -10.992 20.75 -5.633 1 96.69 288 LEU B C 1
ATOM 6463 O O . LEU B 1 288 ? -10.109 21.469 -5.16 1 96.69 288 LEU B O 1
ATOM 6467 N N . PRO B 1 289 ? -12.305 21.016 -5.574 1 92 289 PRO B N 1
ATOM 6468 C CA . PRO B 1 289 ? -12.742 22.203 -4.824 1 92 289 PRO B CA 1
ATOM 6469 C C . PRO B 1 289 ? -12.477 22.078 -3.324 1 92 289 PRO B C 1
ATOM 6471 O O . PRO B 1 289 ? -12.453 20.969 -2.785 1 92 289 PRO B O 1
ATOM 6474 N N . HIS B 1 290 ? -12.312 23.156 -2.768 1 85 290 HIS B N 1
ATOM 6475 C CA . HIS B 1 290 ? -12.234 23.219 -1.313 1 85 290 HIS B CA 1
ATOM 6476 C C . HIS B 1 290 ? -13.562 22.828 -0.67 1 85 290 HIS B C 1
ATOM 6478 O O . HIS B 1 290 ? -14.609 22.891 -1.315 1 85 290 HIS B O 1
ATOM 6484 N N . LYS B 1 291 ? -13.5 22.469 0.563 1 81.75 291 LYS B N 1
ATOM 6485 C CA . LYS B 1 291 ? -14.68 22.031 1.298 1 81.75 291 LYS B CA 1
ATOM 6486 C C . LYS B 1 291 ? -15.75 23.125 1.324 1 81.75 291 LYS B C 1
ATOM 6488 O O . LYS B 1 291 ? -16.953 22.828 1.257 1 81.75 291 LYS B O 1
ATOM 6493 N N . ASP B 1 292 ? -15.336 24.328 1.319 1 75.25 292 ASP B N 1
ATOM 6494 C CA . ASP B 1 292 ? -16.234 25.469 1.439 1 75.25 292 ASP B CA 1
ATOM 6495 C C . ASP B 1 292 ? -17.078 25.641 0.174 1 75.25 292 ASP B C 1
ATOM 6497 O O . ASP B 1 292 ? -18.094 26.328 0.186 1 75.25 292 ASP B O 1
ATOM 6501 N N . ARG B 1 293 ? -16.609 25.031 -0.856 1 81.69 293 ARG B N 1
ATOM 6502 C CA . ARG B 1 293 ? -17.328 25.156 -2.127 1 81.69 293 ARG B CA 1
ATOM 6503 C C . ARG B 1 293 ? -18.266 23.969 -2.346 1 81.69 293 ARG B C 1
ATOM 6505 O O . ARG B 1 293 ? -18.812 23.797 -3.436 1 81.69 293 ARG B O 1
ATOM 6512 N N . MET B 1 294 ? -18.375 23.094 -1.299 1 85 294 MET B N 1
ATOM 6513 C CA . MET B 1 294 ? -19.219 21.906 -1.402 1 85 294 MET B CA 1
ATOM 6514 C C . MET B 1 294 ? -20.172 21.797 -0.215 1 85 294 MET B C 1
ATOM 6516 O O . MET B 1 294 ? -19.844 22.281 0.878 1 85 294 MET B O 1
ATOM 6520 N N . ARG B 1 295 ? -21.281 21.234 -0.527 1 84.5 295 ARG B N 1
ATOM 6521 C CA . ARG B 1 295 ? -22.141 20.828 0.581 1 84.5 295 ARG B CA 1
ATOM 6522 C C . ARG B 1 295 ? -21.5 19.719 1.404 1 84.5 295 ARG B C 1
ATOM 6524 O O . ARG B 1 295 ? -20.609 19 0.913 1 84.5 295 ARG B O 1
ATOM 6531 N N . GLU B 1 296 ? -21.953 19.578 2.611 1 83.5 296 GLU B N 1
ATOM 6532 C CA . GLU B 1 296 ? -21.375 18.594 3.516 1 83.5 296 GLU B CA 1
ATOM 6533 C C . GLU B 1 296 ? -21.5 17.188 2.941 1 83.5 296 GLU B C 1
ATOM 6535 O O . GLU B 1 296 ? -20.562 16.391 3.002 1 83.5 296 GLU B O 1
ATOM 6540 N N . ASP B 1 297 ? -22.609 16.891 2.424 1 90.06 297 ASP B N 1
ATOM 6541 C CA . ASP B 1 297 ? -22.828 15.578 1.854 1 90.06 297 ASP B CA 1
ATOM 6542 C C . ASP B 1 297 ? -21.969 15.352 0.621 1 90.06 297 ASP B C 1
ATOM 6544 O O . ASP B 1 297 ? -21.438 14.25 0.415 1 90.06 297 ASP B O 1
ATOM 6548 N N . GLU B 1 298 ? -21.812 16.422 -0.116 1 89.94 298 GLU B N 1
ATOM 6549 C CA . GLU B 1 298 ? -20.953 16.359 -1.291 1 89.94 298 GLU B CA 1
ATOM 6550 C C . GLU B 1 298 ? -19.5 16.125 -0.895 1 89.94 298 GLU B C 1
ATOM 6552 O O . GLU B 1 298 ? -18.797 15.352 -1.538 1 89.94 298 GLU B O 1
ATOM 6557 N N . TYR B 1 299 ? -19.172 16.844 0.119 1 90.25 299 TYR B N 1
ATOM 6558 C CA . TYR B 1 299 ? -17.812 16.734 0.605 1 90.25 299 TYR B CA 1
ATOM 6559 C C . TYR B 1 299 ? -17.531 15.32 1.12 1 90.25 299 TYR B C 1
ATOM 6561 O O . TYR B 1 299 ? -16.469 14.742 0.828 1 90.25 299 TYR B O 1
ATOM 6569 N N . GLU B 1 300 ? -18.453 14.75 1.814 1 89.44 300 GLU B N 1
ATOM 6570 C CA . GLU B 1 300 ? -18.297 13.406 2.355 1 89.44 300 GLU B CA 1
ATOM 6571 C C . GLU B 1 300 ? -18.25 12.359 1.24 1 89.44 300 GLU B C 1
ATOM 6573 O O . GLU B 1 300 ? -17.438 11.43 1.29 1 89.44 300 GLU B O 1
ATOM 6578 N N . ALA B 1 301 ? -19.016 12.539 0.335 1 91.75 301 ALA B N 1
ATOM 6579 C CA . ALA B 1 301 ? -19.047 11.609 -0.793 1 91.75 301 ALA B CA 1
ATOM 6580 C C . ALA B 1 301 ? -17.781 11.719 -1.633 1 91.75 301 ALA B C 1
ATOM 6582 O O . ALA B 1 301 ? -17.281 10.711 -2.152 1 91.75 301 ALA B O 1
ATOM 6583 N N . ALA B 1 302 ? -17.25 12.914 -1.714 1 93.62 302 ALA B N 1
ATOM 6584 C CA . ALA B 1 302 ? -16.094 13.172 -2.561 1 93.62 302 ALA B CA 1
ATOM 6585 C C . ALA B 1 302 ? -14.828 12.562 -1.964 1 93.62 302 ALA B C 1
ATOM 6587 O O . ALA B 1 302 ? -13.836 12.367 -2.666 1 93.62 302 ALA B O 1
ATOM 6588 N N . ALA B 1 303 ? -14.852 12.234 -0.712 1 90.06 303 ALA B N 1
ATOM 6589 C CA . ALA B 1 303 ? -13.688 11.664 -0.043 1 90.06 303 ALA B CA 1
ATOM 6590 C C . ALA B 1 303 ? -13.32 10.312 -0.641 1 90.06 303 ALA B C 1
ATOM 6592 O O . ALA B 1 303 ? -12.148 9.93 -0.661 1 90.06 303 ALA B O 1
ATOM 6593 N N . GLY B 1 304 ? -14.398 9.578 -1.108 1 90 304 GLY B N 1
ATOM 6594 C CA . GLY B 1 304 ? -14.18 8.258 -1.674 1 90 304 GLY B CA 1
ATOM 6595 C C . GLY B 1 304 ? -13.984 7.184 -0.621 1 90 304 GLY B C 1
ATOM 6596 O O . GLY B 1 304 ? -14.023 7.469 0.579 1 90 304 GLY B O 1
ATOM 6597 N N . PRO B 1 305 ? -13.719 5.996 -1.083 1 86.56 305 PRO B N 1
ATOM 6598 C CA . PRO B 1 305 ? -13.617 4.859 -0.165 1 86.56 305 PRO B CA 1
ATOM 6599 C C . PRO B 1 305 ? -12.398 4.945 0.752 1 86.56 305 PRO B C 1
ATOM 6601 O O . PRO B 1 305 ? -12.422 4.41 1.864 1 86.56 305 PRO B O 1
ATOM 6604 N N . GLY B 1 306 ? -11.344 5.609 0.35 1 83.38 306 GLY B N 1
ATOM 6605 C CA . GLY B 1 306 ? -10.125 5.66 1.142 1 83.38 306 GLY B CA 1
ATOM 6606 C C . GLY B 1 306 ? -9.984 6.941 1.94 1 83.38 306 GLY B C 1
ATOM 6607 O O . GLY B 1 306 ? -9.047 7.094 2.723 1 83.38 306 GLY B O 1
ATOM 6608 N N . GLY B 1 307 ? -10.898 7.918 1.682 1 85.25 307 GLY B N 1
ATOM 6609 C CA . GLY B 1 307 ? -10.797 9.203 2.352 1 85.25 307 GLY B CA 1
ATOM 6610 C C . GLY B 1 307 ? -9.953 10.211 1.591 1 85.25 307 GLY B C 1
ATOM 6611 O O . GLY B 1 307 ? -9.219 9.836 0.673 1 85.25 307 GLY B O 1
ATOM 6612 N N . TRP B 1 308 ? -10 11.43 1.972 1 85.44 308 TRP B N 1
ATOM 6613 C CA . TRP B 1 308 ? -9.414 12.555 1.238 1 85.44 308 TRP B CA 1
ATOM 6614 C C . TRP B 1 308 ? -7.898 12.414 1.151 1 85.44 308 TRP B C 1
ATOM 6616 O O . TRP B 1 308 ? -7.316 12.562 0.075 1 85.44 308 TRP B O 1
ATOM 6626 N N . ASN B 1 309 ? -7.262 12.125 2.242 1 81.12 309 ASN B N 1
ATOM 6627 C CA . ASN B 1 309 ? -5.805 12.117 2.271 1 81.12 309 ASN B CA 1
ATOM 6628 C C . ASN B 1 309 ? -5.238 10.938 1.487 1 81.12 309 ASN B C 1
ATOM 6630 O O . ASN B 1 309 ? -4.277 11.086 0.729 1 81.12 309 ASN B O 1
ATOM 6634 N N . THR B 1 310 ? -5.855 9.789 1.608 1 82.88 310 THR B N 1
ATOM 6635 C CA . THR B 1 310 ? -5.387 8.586 0.935 1 82.88 310 THR B CA 1
ATOM 6636 C C . THR B 1 310 ? -5.672 8.656 -0.562 1 82.88 310 THR B C 1
ATOM 6638 O O . THR B 1 310 ? -4.938 8.078 -1.368 1 82.88 310 THR B O 1
ATOM 6641 N N . GLN B 1 311 ? -6.645 9.414 -0.898 1 90.12 311 GLN B N 1
ATOM 6642 C CA . GLN B 1 311 ? -7.113 9.406 -2.281 1 90.12 311 GLN B CA 1
ATOM 6643 C C . GLN B 1 311 ? -6.387 10.461 -3.111 1 90.12 311 GLN B C 1
ATOM 6645 O O . GLN B 1 311 ? -6.672 10.633 -4.297 1 90.12 311 GLN B O 1
ATOM 6650 N N . GLN B 1 312 ? -5.418 11.133 -2.531 1 92.69 312 GLN B N 1
ATOM 6651 C CA . GLN B 1 312 ? -4.676 12.125 -3.309 1 92.69 312 GLN B CA 1
ATOM 6652 C C . GLN B 1 312 ? -3.658 11.445 -4.223 1 92.69 312 GLN B C 1
ATOM 6654 O O . GLN B 1 312 ? -3.25 10.312 -3.975 1 92.69 312 GLN B O 1
ATOM 6659 N N . GLY B 1 313 ? -3.375 12.164 -5.375 1 96.31 313 GLY B N 1
ATOM 6660 C CA . GLY B 1 313 ? -2.27 11.703 -6.195 1 96.31 313 GLY B CA 1
ATOM 6661 C C . GLY B 1 313 ? -2.713 11.141 -7.535 1 96.31 313 GLY B C 1
ATOM 6662 O O . GLY B 1 313 ? -3.623 11.68 -8.164 1 96.31 313 GLY B O 1
ATOM 6663 N N . PHE B 1 314 ? -2.021 10.109 -7.957 1 97.5 314 PHE B N 1
ATOM 6664 C CA . PHE B 1 314 ? -2.178 9.586 -9.312 1 97.5 314 PHE B CA 1
ATOM 6665 C C . PHE B 1 314 ? -3.285 8.539 -9.359 1 97.5 314 PHE B C 1
ATOM 6667 O O . PHE B 1 314 ? -3.418 7.727 -8.445 1 97.5 314 PHE B O 1
ATOM 6674 N N . TYR B 1 315 ? -4.016 8.57 -10.406 1 97.81 315 TYR B N 1
ATOM 6675 C CA . TYR B 1 315 ? -5 7.562 -10.789 1 97.81 315 TYR B CA 1
ATOM 6676 C C . TYR B 1 315 ? -4.66 6.961 -12.148 1 97.81 315 TYR B C 1
ATOM 6678 O O . TYR B 1 315 ? -4.797 7.621 -13.18 1 97.81 315 TYR B O 1
ATOM 6686 N N . VAL B 1 316 ? -4.273 5.707 -12.109 1 97.12 316 VAL B N 1
ATOM 6687 C CA . VAL B 1 316 ? -3.838 5.051 -13.336 1 97.12 316 VAL B CA 1
ATOM 6688 C C . VAL B 1 316 ? -4.969 4.188 -13.898 1 97.12 316 VAL B C 1
ATOM 6690 O O . VAL B 1 316 ? -5.488 3.312 -13.203 1 97.12 316 VAL B O 1
ATOM 6693 N N . TYR B 1 317 ? -5.305 4.508 -15.125 1 96.06 317 TYR B N 1
ATOM 6694 C CA . TYR B 1 317 ? -6.34 3.758 -15.82 1 96.06 317 TYR B CA 1
ATOM 6695 C C . TYR B 1 317 ? -5.746 2.938 -16.969 1 96.06 317 TYR B C 1
ATOM 6697 O O . TYR B 1 317 ? -4.809 3.379 -17.625 1 96.06 317 TYR B O 1
ATOM 6705 N N . ARG B 1 318 ? -6.289 1.791 -17.141 1 93.62 318 ARG B N 1
ATOM 6706 C CA . ARG B 1 318 ? -6.059 0.993 -18.344 1 93.62 318 ARG B CA 1
ATOM 6707 C C . ARG B 1 318 ? -7.371 0.66 -19.047 1 93.62 318 ARG B C 1
ATOM 6709 O O . ARG B 1 318 ? -8.203 -0.074 -18.5 1 93.62 318 ARG B O 1
ATOM 6716 N N . GLU B 1 319 ? -7.516 1.196 -20.172 1 91.44 319 GLU B N 1
ATOM 6717 C CA . GLU B 1 319 ? -8.766 1.024 -20.922 1 91.44 319 GLU B CA 1
ATOM 6718 C C . GLU B 1 319 ? -9.977 1.332 -20.047 1 91.44 319 GLU B C 1
ATOM 6720 O O . GLU B 1 319 ? -10.883 0.506 -19.922 1 91.44 319 GLU B O 1
ATOM 6725 N N . ARG B 1 320 ? -9.953 2.4 -19.266 1 93.94 320 ARG B N 1
ATOM 6726 C CA . ARG B 1 320 ? -11.031 2.99 -18.484 1 93.94 320 ARG B CA 1
ATOM 6727 C C . ARG B 1 320 ? -11.188 2.27 -17.141 1 93.94 320 ARG B C 1
ATOM 6729 O O . ARG B 1 320 ? -11.969 2.693 -16.297 1 93.94 320 ARG B O 1
ATOM 6736 N N . ARG B 1 321 ? -10.43 1.184 -16.953 1 95.88 321 ARG B N 1
ATOM 6737 C CA . ARG B 1 321 ? -10.438 0.463 -15.68 1 95.88 321 ARG B CA 1
ATOM 6738 C C . ARG B 1 321 ? -9.414 1.044 -14.719 1 95.88 321 ARG B C 1
ATOM 6740 O O . ARG B 1 321 ? -8.219 1.088 -15.023 1 95.88 321 ARG B O 1
ATOM 6747 N N . LEU B 1 322 ? -9.883 1.47 -13.602 1 96.75 322 LEU B N 1
ATOM 6748 C CA . LEU B 1 322 ? -8.969 2.049 -12.617 1 96.75 322 LEU B CA 1
ATOM 6749 C C . LEU B 1 322 ? -8.094 0.971 -11.992 1 96.75 322 LEU B C 1
ATOM 6751 O O . LEU B 1 322 ? -8.594 -0.037 -11.492 1 96.75 322 LEU B O 1
ATOM 6755 N N . LEU B 1 323 ? -6.812 1.135 -12.094 1 94.88 323 LEU B N 1
ATOM 6756 C CA . LEU B 1 323 ? -5.855 0.185 -11.539 1 94.88 323 LEU B CA 1
ATOM 6757 C C . LEU B 1 323 ? -5.328 0.667 -10.188 1 94.88 323 LEU B C 1
ATOM 6759 O O . LEU B 1 323 ? -5.32 -0.09 -9.219 1 94.88 323 LEU B O 1
ATOM 6763 N N . VAL B 1 324 ? -4.926 1.882 -10.203 1 94.31 324 VAL B N 1
ATOM 6764 C CA . VAL B 1 324 ? -4.379 2.51 -9.008 1 94.31 324 VAL B CA 1
ATOM 6765 C C . VAL B 1 324 ? -5.219 3.73 -8.633 1 94.31 324 VAL B C 1
ATOM 6767 O O . VAL B 1 324 ? -5.457 4.605 -9.469 1 94.31 324 VAL B O 1
ATOM 6770 N N . ALA B 1 325 ? -5.609 3.729 -7.398 1 95.25 325 ALA B N 1
ATOM 6771 C CA . ALA B 1 325 ? -6.477 4.805 -6.926 1 95.25 325 ALA B CA 1
ATOM 6772 C C . ALA B 1 325 ? -5.777 5.641 -5.855 1 95.25 325 ALA B C 1
ATOM 6774 O O . ALA B 1 325 ? -6.012 5.453 -4.66 1 95.25 325 ALA B O 1
ATOM 6775 N N . GLY B 1 326 ? -5.047 6.609 -6.309 1 92.69 326 GLY B N 1
ATOM 6776 C CA . GLY B 1 326 ? -4.367 7.484 -5.367 1 92.69 326 GLY B CA 1
ATOM 6777 C C . GLY B 1 326 ? -2.92 7.094 -5.129 1 92.69 326 GLY B C 1
ATOM 6778 O O . GLY B 1 326 ? -2.469 6.047 -5.598 1 92.69 326 GLY B O 1
ATOM 6779 N N . GLY B 1 327 ? -2.221 7.988 -4.457 1 90.12 327 GLY B N 1
ATOM 6780 C CA . GLY B 1 327 ? -0.804 7.789 -4.199 1 90.12 327 GLY B CA 1
ATOM 6781 C C . GLY B 1 327 ? 0.089 8.5 -5.203 1 90.12 327 GLY B C 1
ATOM 6782 O O . GLY B 1 327 ? -0.396 9.047 -6.191 1 90.12 327 GLY B O 1
ATOM 6783 N N . TRP B 1 328 ? 1.367 8.445 -4.906 1 92.25 328 TRP B N 1
ATOM 6784 C CA . TRP B 1 328 ? 2.273 9.266 -5.699 1 92.25 328 TRP B CA 1
ATOM 6785 C C . TRP B 1 328 ? 3.248 8.398 -6.488 1 92.25 328 TRP B C 1
ATOM 6787 O O . TRP B 1 328 ? 4.355 8.836 -6.816 1 92.25 328 TRP B O 1
ATOM 6797 N N . LEU B 1 329 ? 2.945 7.09 -6.75 1 90.38 329 LEU B N 1
ATOM 6798 C CA . LEU B 1 329 ? 3.635 6.141 -7.621 1 90.38 329 LEU B CA 1
ATOM 6799 C C . LEU B 1 329 ? 5.109 6.035 -7.246 1 90.38 329 LEU B C 1
ATOM 6801 O O . LEU B 1 329 ? 5.969 5.922 -8.125 1 90.38 329 LEU B O 1
ATOM 6805 N N . SER B 1 330 ? 5.438 6.219 -6.027 1 79.75 330 SER B N 1
ATOM 6806 C CA . SER B 1 330 ? 6.805 6.129 -5.523 1 79.75 330 SER B CA 1
ATOM 6807 C C . SER B 1 330 ? 7.715 7.137 -6.223 1 79.75 330 SER B C 1
ATOM 6809 O O . SER B 1 330 ? 8.875 6.832 -6.52 1 79.75 330 SER B O 1
ATOM 6811 N N . LEU B 1 331 ? 7.195 8.258 -6.609 1 86.75 331 LEU B N 1
ATOM 6812 C CA . LEU B 1 331 ? 7.969 9.305 -7.277 1 86.75 331 LEU B CA 1
ATOM 6813 C C . LEU B 1 331 ? 8.641 10.219 -6.258 1 86.75 331 LEU B C 1
ATOM 6815 O O . LEU B 1 331 ? 9.109 11.305 -6.609 1 86.75 331 LEU B O 1
ATOM 6819 N N . GLY B 1 332 ? 8.555 9.859 -5.027 1 76 332 GLY B N 1
ATOM 6820 C CA . GLY B 1 332 ? 9.297 10.57 -4.004 1 76 332 GLY B CA 1
ATOM 6821 C C . GLY B 1 332 ? 8.453 11.562 -3.23 1 76 332 GLY B C 1
ATOM 6822 O O . GLY B 1 332 ? 8.984 12.422 -2.529 1 76 332 GLY B O 1
ATOM 6823 N N . TYR B 1 333 ? 7.168 11.453 -3.35 1 82.19 333 TYR B N 1
ATOM 6824 C CA . TYR B 1 333 ? 6.27 12.375 -2.666 1 82.19 333 TYR B CA 1
ATOM 6825 C C . TYR B 1 333 ? 5.637 11.719 -1.446 1 82.19 333 TYR B C 1
ATOM 6827 O O . TYR B 1 333 ? 5.344 10.523 -1.46 1 82.19 333 TYR B O 1
ATOM 6835 N N . ALA B 1 334 ? 5.457 12.578 -0.452 1 72.62 334 ALA B N 1
ATOM 6836 C CA . ALA B 1 334 ? 4.734 12.125 0.734 1 72.62 334 ALA B CA 1
ATOM 6837 C C . ALA B 1 334 ? 3.266 12.523 0.671 1 72.62 334 ALA B C 1
ATOM 6839 O O . ALA B 1 334 ? 2.912 13.5 0.005 1 72.62 334 ALA B O 1
ATOM 6840 N N . THR B 1 335 ? 2.43 11.734 1.274 1 78.81 335 THR B N 1
ATOM 6841 C CA . THR B 1 335 ? 1.021 12.078 1.434 1 78.81 335 THR B CA 1
ATOM 6842 C C . THR B 1 335 ? 0.837 13.094 2.559 1 78.81 335 THR B C 1
ATOM 6844 O O . THR B 1 335 ? 1.185 12.82 3.709 1 78.81 335 THR B O 1
ATOM 6847 N N . GLU B 1 336 ? 0.4 14.266 2.127 1 75.56 336 GLU B N 1
ATOM 6848 C CA . GLU B 1 336 ? 0.199 15.336 3.096 1 75.56 336 GLU B CA 1
ATOM 6849 C C . GLU B 1 336 ? -1.193 15.945 2.963 1 75.56 336 GLU B C 1
ATOM 6851 O O . GLU B 1 336 ? -1.771 15.961 1.874 1 75.56 336 GLU B O 1
ATOM 6856 N N . GLU B 1 337 ? -1.671 16.453 3.975 1 73.62 337 GLU B N 1
ATOM 6857 C CA . GLU B 1 337 ? -3.043 16.938 4.031 1 73.62 337 GLU B CA 1
ATOM 6858 C C . GLU B 1 337 ? -3.25 18.109 3.074 1 73.62 337 GLU B C 1
ATOM 6860 O O . GLU B 1 337 ? -4.312 18.234 2.463 1 73.62 337 GLU B O 1
ATOM 6865 N N . HIS B 1 338 ? -2.266 19 2.973 1 76 338 HIS B N 1
ATOM 6866 C CA . HIS B 1 338 ? -2.467 20.188 2.164 1 76 338 HIS B CA 1
ATOM 6867 C C . HIS B 1 338 ? -2.395 19.875 0.675 1 76 338 HIS B C 1
ATOM 6869 O O . HIS B 1 338 ? -2.609 20.75 -0.165 1 76 338 HIS B O 1
ATOM 6875 N N . TYR B 1 339 ? -2.139 18.625 0.339 1 87.69 339 TYR B N 1
ATOM 6876 C CA . TYR B 1 339 ? -2.158 18.203 -1.055 1 87.69 339 TYR B CA 1
ATOM 6877 C C . TYR B 1 339 ? -3.367 17.312 -1.336 1 87.69 339 TYR B C 1
ATOM 6879 O O . TYR B 1 339 ? -3.502 16.766 -2.432 1 87.69 339 TYR B O 1
ATOM 6887 N N . ARG B 1 340 ? -4.301 17.188 -0.46 1 88.69 340 ARG B N 1
ATOM 6888 C CA . ARG B 1 340 ? -5.375 16.203 -0.521 1 88.69 340 ARG B CA 1
ATOM 6889 C C . ARG B 1 340 ? -6.305 16.484 -1.699 1 88.69 340 ARG B C 1
ATOM 6891 O O . ARG B 1 340 ? -7.07 15.609 -2.111 1 88.69 340 ARG B O 1
ATOM 6898 N N . LEU B 1 341 ? -6.211 17.719 -2.295 1 93.62 341 LEU B N 1
ATOM 6899 C CA . LEU B 1 341 ? -7.086 18.094 -3.398 1 93.62 341 LEU B CA 1
ATOM 6900 C C . LEU B 1 341 ? -6.453 17.734 -4.738 1 93.62 341 LEU B C 1
ATOM 6902 O O . LEU B 1 341 ? -7.109 17.812 -5.781 1 93.62 341 LEU B O 1
ATOM 6906 N N . ALA B 1 342 ? -5.227 17.344 -4.715 1 96.69 342 ALA B N 1
ATOM 6907 C CA . ALA B 1 342 ? -4.484 17.094 -5.945 1 96.69 342 ALA B CA 1
ATOM 6908 C C . ALA B 1 342 ? -4.82 15.719 -6.516 1 96.69 342 ALA B C 1
ATOM 6910 O O . ALA B 1 342 ? -4.785 14.719 -5.797 1 96.69 342 ALA B O 1
ATOM 6911 N N . ARG B 1 343 ? -5.199 15.68 -7.832 1 98.06 343 ARG B N 1
ATOM 6912 C CA . ARG B 1 343 ? -5.465 14.445 -8.57 1 98.06 343 ARG B CA 1
ATOM 6913 C C . ARG B 1 343 ? -4.77 14.461 -9.922 1 98.06 343 ARG B C 1
ATOM 6915 O O . ARG B 1 343 ? -4.734 15.492 -10.602 1 98.06 343 ARG B O 1
ATOM 6922 N N . LEU B 1 344 ? -4.203 13.359 -10.305 1 98.25 344 LEU B N 1
ATOM 6923 C CA . LEU B 1 344 ? -3.641 13.203 -11.641 1 98.25 344 LEU B CA 1
ATOM 6924 C C . LEU B 1 344 ? -4.156 11.93 -12.305 1 98.25 344 LEU B C 1
ATOM 6926 O O . LEU B 1 344 ? -3.961 10.836 -11.789 1 98.25 344 LEU B O 1
ATOM 6930 N N . LYS B 1 345 ? -4.82 12.062 -13.398 1 98.38 345 LYS B N 1
ATOM 6931 C CA . LYS B 1 345 ? -5.332 10.945 -14.18 1 98.38 345 LYS B CA 1
ATOM 6932 C C . LYS B 1 345 ? -4.32 10.5 -15.227 1 98.38 345 LYS B C 1
ATOM 6934 O O . LYS B 1 345 ? -3.83 11.312 -16.016 1 98.38 345 LYS B O 1
ATOM 6939 N N . VAL B 1 346 ? -3.967 9.242 -15.234 1 97.81 346 VAL B N 1
ATOM 6940 C CA . VAL B 1 346 ? -3.064 8.656 -16.219 1 97.81 346 VAL B CA 1
ATOM 6941 C C . VAL B 1 346 ? -3.779 7.535 -16.969 1 97.81 346 VAL B C 1
ATOM 6943 O O . VAL B 1 346 ? -4.199 6.543 -16.375 1 97.81 346 VAL B O 1
ATOM 6946 N N . ASP B 1 347 ? -3.926 7.672 -18.25 1 95.88 347 ASP B N 1
ATOM 6947 C CA . ASP B 1 347 ? -4.539 6.652 -19.094 1 95.88 347 ASP B CA 1
ATOM 6948 C C . ASP B 1 347 ? -3.48 5.898 -19.891 1 95.88 347 ASP B C 1
ATOM 6950 O O . ASP B 1 347 ? -2.781 6.488 -20.719 1 95.88 347 ASP B O 1
ATOM 6954 N N . ILE B 1 348 ? -3.436 4.617 -19.594 1 92.75 348 ILE B N 1
ATOM 6955 C CA . ILE B 1 348 ? -2.473 3.799 -20.328 1 92.75 348 ILE B CA 1
ATOM 6956 C C . ILE B 1 348 ? -3.211 2.75 -21.156 1 92.75 348 ILE B C 1
ATOM 6958 O O . ILE B 1 348 ? -4.387 2.473 -20.906 1 92.75 348 ILE B O 1
ATOM 6962 N N . SER B 1 349 ? -2.502 2.203 -22.141 1 88.88 349 SER B N 1
ATOM 6963 C CA . SER B 1 349 ? -3.078 1.164 -22.984 1 88.88 349 SER B CA 1
ATOM 6964 C C . SER B 1 349 ? -2.615 -0.223 -22.547 1 88.88 349 SER B C 1
ATOM 6966 O O . SER B 1 349 ? -1.677 -0.35 -21.75 1 88.88 349 SER B O 1
ATOM 6968 N N . ASN B 1 350 ? -3.264 -1.277 -23.109 1 84.88 350 ASN B N 1
ATOM 6969 C CA . ASN B 1 350 ? -2.934 -2.662 -22.781 1 84.88 350 ASN B CA 1
ATOM 6970 C C . ASN B 1 350 ? -1.511 -3.012 -23.219 1 84.88 350 ASN B C 1
ATOM 6972 O O . ASN B 1 350 ? -0.872 -3.877 -22.609 1 84.88 350 ASN B O 1
ATOM 6976 N N . SER B 1 351 ? -1.044 -2.299 -24.078 1 82.88 351 SER B N 1
ATOM 6977 C CA . SER B 1 351 ? 0.254 -2.633 -24.656 1 82.88 351 SER B CA 1
ATOM 6978 C C . SER B 1 351 ? 1.396 -2.158 -23.766 1 82.88 351 SER B C 1
ATOM 6980 O O . SER B 1 351 ? 2.545 -2.566 -23.938 1 82.88 351 SER B O 1
ATOM 6982 N N . THR B 1 352 ? 1.067 -1.402 -22.734 1 84.69 352 THR B N 1
ATOM 6983 C CA . THR B 1 352 ? 2.139 -0.825 -21.938 1 84.69 352 THR B CA 1
ATOM 6984 C C . THR B 1 352 ? 2.148 -1.431 -20.531 1 84.69 352 THR B C 1
ATOM 6986 O O . THR B 1 352 ? 2.844 -0.937 -19.641 1 84.69 352 THR B O 1
ATOM 6989 N N . ASP B 1 353 ? 1.479 -2.48 -20.312 1 82.88 353 ASP B N 1
ATOM 6990 C CA . ASP B 1 353 ? 1.354 -3.1 -19 1 82.88 353 ASP B CA 1
ATOM 6991 C C . ASP B 1 353 ? 2.725 -3.471 -18.438 1 82.88 353 ASP B C 1
ATOM 6993 O O . ASP B 1 353 ? 3.002 -3.232 -17.266 1 82.88 353 ASP B O 1
ATOM 6997 N N . ALA B 1 354 ? 3.49 -4.051 -19.312 1 80.25 354 ALA B N 1
ATOM 6998 C CA . ALA B 1 354 ? 4.805 -4.508 -18.875 1 80.25 354 ALA B CA 1
ATOM 6999 C C . ALA B 1 354 ? 5.68 -3.332 -18.453 1 80.25 354 ALA B C 1
ATOM 7001 O O . ALA B 1 354 ? 6.383 -3.41 -17.438 1 80.25 354 ALA B O 1
ATOM 7002 N N . GLU B 1 355 ? 5.531 -2.248 -19.156 1 85.75 355 GLU B N 1
ATOM 7003 C CA . GLU B 1 355 ? 6.336 -1.067 -18.859 1 85.75 355 GLU B CA 1
ATOM 7004 C C . GLU B 1 355 ? 5.93 -0.443 -17.531 1 85.75 355 GLU B C 1
ATOM 7006 O O . GLU B 1 355 ? 6.77 0.108 -16.812 1 85.75 355 GLU B O 1
ATOM 7011 N N . TRP B 1 356 ? 4.676 -0.563 -17.266 1 89.25 356 TRP B N 1
ATOM 7012 C CA . TRP B 1 356 ? 4.156 0.033 -16.031 1 89.25 356 TRP B CA 1
ATOM 7013 C C . TRP B 1 356 ? 4.203 -0.964 -14.883 1 89.25 356 TRP B C 1
ATOM 7015 O O . TRP B 1 356 ? 3.758 -0.661 -13.773 1 89.25 356 TRP B O 1
ATOM 7025 N N . GLU B 1 357 ? 4.684 -2.143 -15.141 1 85.56 357 GLU B N 1
ATOM 7026 C CA . GLU B 1 357 ? 4.852 -3.195 -14.148 1 85.56 357 GLU B CA 1
ATOM 7027 C C . GLU B 1 357 ? 3.561 -3.43 -13.367 1 85.56 357 GLU B C 1
ATOM 7029 O O . GLU B 1 357 ? 3.568 -3.449 -12.133 1 85.56 357 GLU B O 1
ATOM 7034 N N . ILE B 1 358 ? 2.525 -3.537 -14.086 1 87.88 358 ILE B N 1
ATOM 7035 C CA . ILE B 1 358 ? 1.236 -3.826 -13.469 1 87.88 358 ILE B CA 1
ATOM 7036 C C . ILE B 1 358 ? 1.25 -5.238 -12.883 1 87.88 358 ILE B C 1
ATOM 7038 O O . ILE B 1 358 ? 1.745 -6.172 -13.516 1 87.88 358 ILE B O 1
ATOM 7042 N N . ASP B 1 359 ? 0.749 -5.383 -11.688 1 86.88 359 ASP B N 1
ATOM 7043 C CA . ASP B 1 359 ? 0.779 -6.695 -11.047 1 86.88 359 ASP B CA 1
ATOM 7044 C C . ASP B 1 359 ? -0.502 -7.477 -11.336 1 86.88 359 ASP B C 1
ATOM 7046 O O . ASP B 1 359 ? -1.444 -6.938 -11.922 1 86.88 359 ASP B O 1
ATOM 7050 N N . VAL B 1 360 ? -0.522 -8.68 -10.883 1 84.5 360 VAL B N 1
ATOM 7051 C CA . VAL B 1 360 ? -1.603 -9.609 -11.188 1 84.5 360 VAL B CA 1
ATOM 7052 C C . VAL B 1 360 ? -2.912 -9.086 -10.602 1 84.5 360 VAL B C 1
ATOM 7054 O O . VAL B 1 360 ? -3.971 -9.211 -11.227 1 84.5 360 VAL B O 1
ATOM 7057 N N . LYS B 1 361 ? -2.818 -8.461 -9.484 1 86.06 361 LYS B N 1
ATOM 7058 C CA . LYS B 1 361 ? -4.023 -8.008 -8.797 1 86.06 361 LYS B CA 1
ATOM 7059 C C . LYS B 1 361 ? -4.438 -6.621 -9.273 1 86.06 361 LYS B C 1
ATOM 7061 O O . LYS B 1 361 ? -5.469 -6.098 -8.844 1 86.06 361 LYS B O 1
ATOM 7066 N N . LYS B 1 362 ? -3.656 -6.066 -10.133 1 85.5 362 LYS B N 1
ATOM 7067 C CA . LYS B 1 362 ? -3.975 -4.754 -10.688 1 85.5 362 LYS B CA 1
ATOM 7068 C C . LYS B 1 362 ? -4.133 -3.715 -9.586 1 85.5 362 LYS B C 1
ATOM 7070 O O . LYS B 1 362 ? -5.133 -2.996 -9.539 1 85.5 362 LYS B O 1
ATOM 7075 N N . SER B 1 363 ? -3.172 -3.643 -8.773 1 83.06 363 SER B N 1
ATOM 7076 C CA . SER B 1 363 ? -3.262 -2.734 -7.637 1 83.06 363 SER B CA 1
ATOM 7077 C C . SER B 1 363 ? -2 -1.889 -7.504 1 83.06 363 SER B C 1
ATOM 7079 O O . SER B 1 363 ? -1.937 -0.985 -6.668 1 83.06 363 SER B O 1
ATOM 7081 N N . ARG B 1 364 ? -1.099 -2.143 -8.32 1 83.75 364 ARG B N 1
ATOM 7082 C CA . ARG B 1 364 ? 0.155 -1.397 -8.281 1 83.75 364 ARG B CA 1
ATOM 7083 C C . ARG B 1 364 ? 0.644 -1.068 -9.688 1 83.75 364 ARG B C 1
ATOM 7085 O O . ARG B 1 364 ? 0.488 -1.873 -10.609 1 83.75 364 ARG B O 1
ATOM 7092 N N . ALA B 1 365 ? 1.236 0.11 -9.719 1 90 365 ALA B N 1
ATOM 7093 C CA . ALA B 1 365 ? 1.867 0.537 -10.969 1 90 365 ALA B CA 1
ATOM 7094 C C . ALA B 1 365 ? 3.148 1.318 -10.695 1 90 365 ALA B C 1
ATOM 7096 O O . ALA B 1 365 ? 3.244 2.035 -9.695 1 90 365 ALA B O 1
ATOM 7097 N N . ARG B 1 366 ? 4.047 1.091 -11.516 1 87.94 366 ARG B N 1
ATOM 7098 C CA . ARG B 1 366 ? 5.285 1.86 -11.5 1 87.94 366 ARG B CA 1
ATOM 7099 C C . ARG B 1 366 ? 5.535 2.527 -12.844 1 87.94 366 ARG B C 1
ATOM 7101 O O . ARG B 1 366 ? 5.57 1.855 -13.883 1 87.94 366 ARG B O 1
ATOM 7108 N N . PRO B 1 367 ? 5.723 3.809 -12.773 1 91.75 367 PRO B N 1
ATOM 7109 C CA . PRO B 1 367 ? 5.953 4.477 -14.055 1 91.75 367 PRO B CA 1
ATOM 7110 C C . PRO B 1 367 ? 7.285 4.086 -14.688 1 91.75 367 PRO B C 1
ATOM 7112 O O . PRO B 1 367 ? 8.281 3.889 -13.984 1 91.75 367 PRO B O 1
ATOM 7115 N N . PRO B 1 368 ? 7.234 4 -16 1 89.19 368 PRO B N 1
ATOM 7116 C CA . PRO B 1 368 ? 8.508 3.816 -16.703 1 89.19 368 PRO B CA 1
ATOM 7117 C C . PRO B 1 368 ? 9.492 4.953 -16.453 1 89.19 368 PRO B C 1
ATOM 7119 O O . PRO B 1 368 ? 9.086 6.113 -16.328 1 89.19 368 PRO B O 1
ATOM 7122 N N . THR B 1 369 ? 10.734 4.652 -16.469 1 83.25 369 THR B N 1
ATOM 7123 C CA . THR B 1 369 ? 11.789 5.605 -16.172 1 83.25 369 THR B CA 1
ATOM 7124 C C . THR B 1 369 ? 11.727 6.812 -17.094 1 83.25 369 THR B C 1
ATOM 7126 O O . THR B 1 369 ? 11.984 7.941 -16.688 1 83.25 369 THR B O 1
ATOM 7129 N N . GLU B 1 370 ? 11.336 6.562 -18.266 1 85.56 370 GLU B N 1
ATOM 7130 C CA . GLU B 1 370 ? 11.281 7.609 -19.281 1 85.56 370 GLU B CA 1
ATOM 7131 C C . GLU B 1 370 ? 10.234 8.664 -18.938 1 85.56 370 GLU B C 1
ATOM 7133 O O . GLU B 1 370 ? 10.344 9.812 -19.375 1 85.56 370 GLU B O 1
ATOM 7138 N N . LEU B 1 371 ? 9.289 8.289 -18.188 1 93.56 371 LEU B N 1
ATOM 7139 C CA . LEU B 1 371 ? 8.172 9.195 -17.938 1 93.56 371 LEU B CA 1
ATOM 7140 C C . LEU B 1 371 ? 8.289 9.82 -16.547 1 93.56 371 LEU B C 1
ATOM 7142 O O . LEU B 1 371 ? 7.566 10.766 -16.219 1 93.56 371 LEU B O 1
ATOM 7146 N N . GLU B 1 372 ? 9.156 9.414 -15.719 1 92.06 372 GLU B N 1
ATOM 7147 C CA . GLU B 1 372 ? 9.219 9.797 -14.305 1 92.06 372 GLU B CA 1
ATOM 7148 C C . GLU B 1 372 ? 9.414 11.297 -14.148 1 92.06 372 GLU B C 1
ATOM 7150 O O . GLU B 1 372 ? 8.703 11.945 -13.367 1 92.06 372 GLU B O 1
ATOM 7155 N N . GLU B 1 373 ? 10.336 11.852 -14.883 1 91.38 373 GLU B N 1
ATOM 7156 C CA . GLU B 1 373 ? 10.648 13.273 -14.742 1 91.38 373 GLU B CA 1
ATOM 7157 C C . GLU B 1 373 ? 9.445 14.141 -15.117 1 91.38 373 GLU B C 1
ATOM 7159 O O . GLU B 1 373 ? 9.102 15.078 -14.398 1 91.38 373 GLU B O 1
ATOM 7164 N N . ARG B 1 374 ? 8.867 13.82 -16.172 1 95.06 374 ARG B N 1
ATOM 7165 C CA . ARG B 1 374 ? 7.727 14.609 -16.625 1 95.06 374 ARG B CA 1
ATOM 7166 C C . ARG B 1 374 ? 6.543 14.453 -15.672 1 95.06 374 ARG B C 1
ATOM 7168 O O . ARG B 1 374 ? 5.836 15.422 -15.391 1 95.06 374 ARG B O 1
ATOM 7175 N N . LEU B 1 375 ? 6.297 13.266 -15.227 1 96.69 375 LEU B N 1
ATOM 7176 C CA . LEU B 1 375 ? 5.227 13.023 -14.266 1 96.69 375 LEU B CA 1
ATOM 7177 C C . LEU B 1 375 ? 5.465 13.805 -12.977 1 96.69 375 LEU B C 1
ATOM 7179 O O . LEU B 1 375 ? 4.52 14.32 -12.375 1 96.69 375 LEU B O 1
ATOM 7183 N N . ARG B 1 376 ? 6.688 13.953 -12.625 1 95.62 376 ARG B N 1
ATOM 7184 C CA . ARG B 1 376 ? 7.027 14.742 -11.445 1 95.62 376 ARG B CA 1
ATOM 7185 C C . ARG B 1 376 ? 6.695 16.219 -11.656 1 95.62 376 ARG B C 1
ATOM 7187 O O . ARG B 1 376 ? 6.16 16.875 -10.766 1 95.62 376 ARG B O 1
ATOM 7194 N N . GLU B 1 377 ? 7.004 16.656 -12.773 1 95.44 377 GLU B N 1
ATOM 7195 C CA . GLU B 1 377 ? 6.707 18.047 -13.086 1 95.44 377 GLU B CA 1
ATOM 7196 C C . GLU B 1 377 ? 5.207 18.328 -13.031 1 95.44 377 GLU B C 1
ATOM 7198 O O . GLU B 1 377 ? 4.777 19.344 -12.484 1 95.44 377 GLU B O 1
ATOM 7203 N N . LEU B 1 378 ? 4.523 17.438 -13.602 1 96.38 378 LEU B N 1
ATOM 7204 C CA . LEU B 1 378 ? 3.074 17.594 -13.602 1 96.38 378 LEU B CA 1
ATOM 7205 C C . LEU B 1 378 ? 2.52 17.5 -12.18 1 96.38 378 LEU B C 1
ATOM 7207 O O . LEU B 1 378 ? 1.653 18.297 -11.805 1 96.38 378 LEU B O 1
ATOM 7211 N N . ALA B 1 379 ? 3.029 16.562 -11.445 1 97.25 379 ALA B N 1
ATOM 7212 C CA . ALA B 1 379 ? 2.605 16.422 -10.062 1 97.25 379 ALA B CA 1
ATOM 7213 C C . ALA B 1 379 ? 2.904 17.672 -9.258 1 97.25 379 ALA B C 1
ATOM 7215 O O . ALA B 1 379 ? 2.072 18.125 -8.461 1 97.25 379 ALA B O 1
ATOM 7216 N N . ASP B 1 380 ? 4.039 18.234 -9.492 1 94.94 380 ASP B N 1
ATOM 7217 C CA . ASP B 1 380 ? 4.438 19.453 -8.781 1 94.94 380 ASP B CA 1
ATOM 7218 C C . ASP B 1 380 ? 3.488 20.609 -9.094 1 94.94 380 ASP B C 1
ATOM 7220 O O . ASP B 1 380 ? 3.104 21.359 -8.195 1 94.94 380 ASP B O 1
ATOM 7224 N N . ALA B 1 381 ? 3.17 20.703 -10.305 1 94.25 381 ALA B N 1
ATOM 7225 C CA . ALA B 1 381 ? 2.262 21.766 -10.719 1 94.25 381 ALA B CA 1
ATOM 7226 C C . ALA B 1 381 ? 0.893 21.609 -10.062 1 94.25 381 ALA B C 1
ATOM 7228 O O . ALA B 1 381 ? 0.326 22.578 -9.547 1 94.25 381 ALA B O 1
ATOM 7229 N N . VAL B 1 382 ? 0.392 20.422 -10.07 1 96.69 382 VAL B N 1
ATOM 7230 C CA . VAL B 1 382 ? -0.927 20.156 -9.508 1 96.69 382 VAL B CA 1
ATOM 7231 C C . VAL B 1 382 ? -0.888 20.344 -7.988 1 96.69 382 VAL B C 1
ATOM 7233 O O . VAL B 1 382 ? -1.805 20.922 -7.406 1 96.69 382 VAL B O 1
ATOM 7236 N N . ARG B 1 383 ? 0.129 19.859 -7.406 1 94 383 ARG B N 1
ATOM 7237 C CA . ARG B 1 383 ? 0.295 19.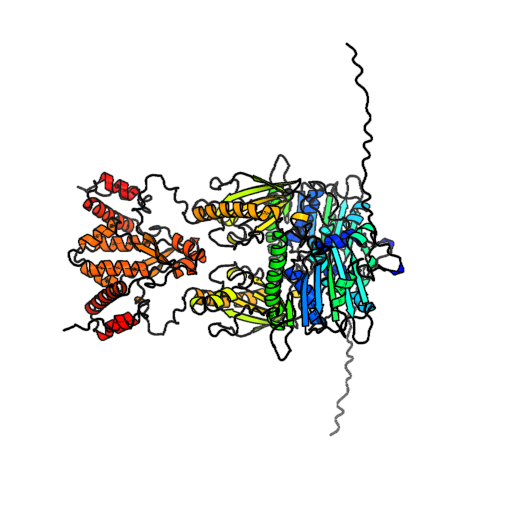984 -5.961 1 94 383 ARG B CA 1
ATOM 7238 C C . ARG B 1 383 ? 0.377 21.453 -5.543 1 94 383 ARG B C 1
ATOM 7240 O O . ARG B 1 383 ? -0.207 21.844 -4.535 1 94 383 ARG B O 1
ATOM 7247 N N . LYS B 1 384 ? 1.121 22.172 -6.293 1 88.62 384 LYS B N 1
ATOM 7248 C CA . LYS B 1 384 ? 1.256 23.609 -6.004 1 88.62 384 LYS B CA 1
ATOM 7249 C C . LYS B 1 384 ? -0.104 24.297 -6.008 1 88.62 384 LYS B C 1
ATOM 7251 O O . LYS B 1 384 ? -0.438 25.016 -5.07 1 88.62 384 LYS B O 1
ATOM 7256 N N . LEU B 1 385 ? -0.822 24.016 -6.996 1 90.38 385 LEU B N 1
ATOM 7257 C CA . LEU B 1 385 ? -2.135 24.641 -7.094 1 90.38 385 LEU B CA 1
ATOM 7258 C C . LEU B 1 385 ? -3.074 24.109 -6.02 1 90.38 385 LEU B C 1
ATOM 7260 O O . LEU B 1 385 ? -3.865 24.875 -5.449 1 90.38 385 LEU B O 1
ATOM 7264 N N . ALA B 1 386 ? -3.068 22.844 -5.789 1 92.25 386 ALA B N 1
ATOM 7265 C CA . ALA B 1 386 ? -3.9 22.25 -4.75 1 92.25 386 ALA B CA 1
ATOM 7266 C C . ALA B 1 386 ? -3.629 22.891 -3.391 1 92.25 386 ALA B C 1
ATOM 7268 O O . ALA B 1 386 ? -4.559 23.156 -2.627 1 92.25 386 ALA B O 1
ATOM 7269 N N . ARG B 1 387 ? -2.422 23.109 -3.176 1 83.5 387 ARG B N 1
ATOM 7270 C CA . ARG B 1 387 ? -2.025 23.75 -1.932 1 83.5 387 ARG B CA 1
ATOM 7271 C C . ARG B 1 387 ? -2.598 25.172 -1.847 1 83.5 387 ARG B C 1
ATOM 7273 O O . ARG B 1 387 ? -3.084 25.578 -0.792 1 83.5 387 ARG B O 1
ATOM 7280 N N . GLU B 1 388 ? -2.523 25.859 -2.879 1 78.5 388 GLU B N 1
ATOM 7281 C CA . GLU B 1 388 ? -3.057 27.219 -2.924 1 78.5 388 GLU B CA 1
ATOM 7282 C C . GLU B 1 388 ? -4.559 27.234 -2.668 1 78.5 388 GLU B C 1
ATOM 7284 O O . GLU B 1 388 ? -5.055 28.062 -1.891 1 78.5 388 GLU B O 1
ATOM 7289 N N . VAL B 1 389 ? -5.219 26.312 -3.34 1 81.19 389 VAL B N 1
ATOM 7290 C CA . VAL B 1 389 ? -6.664 26.219 -3.168 1 81.19 389 VAL B CA 1
ATOM 7291 C C . VAL B 1 389 ? -6.988 25.828 -1.729 1 81.19 389 VAL B C 1
ATOM 7293 O O . VAL B 1 389 ? -7.957 26.312 -1.145 1 81.19 389 VAL B O 1
ATOM 7296 N N . PHE B 1 390 ? -6.254 25.016 -1.189 1 77.81 390 PHE B N 1
ATOM 7297 C CA . PHE B 1 390 ? -6.457 24.516 0.165 1 77.81 390 PHE B CA 1
ATOM 7298 C C . PHE B 1 390 ? -6.277 25.625 1.187 1 77.81 390 PHE B C 1
ATOM 7300 O O . PHE B 1 390 ? -7.039 25.719 2.148 1 77.81 390 PHE B O 1
ATOM 7307 N N . VAL B 1 391 ? -5.195 26.469 0.997 1 63.53 391 VAL B N 1
ATOM 7308 C CA . VAL B 1 391 ? -4.855 27.531 1.934 1 63.53 391 VAL B CA 1
ATOM 7309 C C . VAL B 1 391 ? -5.828 28.703 1.768 1 63.53 391 VAL B C 1
ATOM 7311 O O . VAL B 1 391 ? -6.277 29.281 2.756 1 63.53 391 VAL B O 1
ATOM 7314 N N . HIS B 1 392 ? -5.711 29.219 0.608 1 60.28 392 HIS B N 1
ATOM 7315 C CA . HIS B 1 392 ? -6.473 30.438 0.356 1 60.28 392 HIS B CA 1
ATOM 7316 C C . HIS B 1 392 ? -7.973 30.156 0.365 1 60.28 392 HIS B C 1
ATOM 7318 O O . HIS B 1 392 ? -8.773 31.047 0.082 1 60.28 392 HIS B O 1
ATOM 7324 N N . ARG B 1 393 ? -8.336 29.438 1.508 1 48.53 393 ARG B N 1
ATOM 7325 C CA . ARG B 1 393 ? -9.742 29.203 1.806 1 48.53 393 ARG B CA 1
ATOM 7326 C C . ARG B 1 393 ? -10.641 29.906 0.794 1 48.53 393 ARG B C 1
ATOM 7328 O O . ARG B 1 393 ? -10.75 31.141 0.804 1 48.53 393 ARG B O 1
ATOM 7335 N N . GLY B 1 394 ? -11.344 29.359 -0.174 1 43.25 394 GLY B N 1
ATOM 7336 C CA . GLY B 1 394 ? -12.336 30.094 -0.934 1 43.25 394 GLY B CA 1
ATOM 7337 C C . GLY B 1 394 ? -11.953 31.547 -1.168 1 43.25 394 GLY B C 1
ATOM 7338 O O . GLY B 1 394 ? -12.805 32.375 -1.464 1 43.25 394 GLY B O 1
ATOM 7339 N N . ALA B 1 395 ? -10.945 32.094 -0.434 1 39.16 395 ALA B N 1
ATOM 7340 C CA . ALA B 1 395 ? -10.672 33.531 -0.642 1 39.16 395 ALA B CA 1
ATOM 7341 C C . ALA B 1 395 ? -10.594 33.844 -2.129 1 39.16 395 ALA B C 1
ATOM 7343 O O . ALA B 1 395 ? -10.016 33.094 -2.912 1 39.16 395 ALA B O 1
ATOM 7344 N N . ARG B 1 396 ? -11.547 34.375 -2.582 1 37.03 396 ARG B N 1
ATOM 7345 C CA . ARG B 1 396 ? -11.578 35.062 -3.881 1 37.03 396 ARG B CA 1
ATOM 7346 C C . ARG B 1 396 ? -10.18 35.5 -4.305 1 37.03 396 ARG B C 1
ATOM 7348 O O . ARG B 1 396 ? -9.391 35.969 -3.479 1 37.03 396 ARG B O 1
ATOM 7355 N N . VAL B 1 397 ? -9.484 34.812 -5.277 1 35.56 397 VAL B N 1
ATOM 7356 C CA . VAL B 1 397 ? -8.422 35.438 -6.07 1 35.56 397 VAL B CA 1
ATOM 7357 C C . VAL B 1 397 ? -8.305 36.906 -5.719 1 35.56 397 VAL B C 1
ATOM 7359 O O . VAL B 1 397 ? -9.312 37.594 -5.57 1 35.56 397 VAL B O 1
ATOM 7362 N N . ARG B 1 398 ? -7.051 37.406 -5.227 1 35.78 398 ARG B N 1
ATOM 7363 C CA . ARG B 1 398 ? -6.684 38.844 -5.211 1 35.78 398 ARG B CA 1
ATOM 7364 C C . ARG B 1 398 ? -7.496 39.625 -6.23 1 35.78 398 ARG B C 1
ATOM 7366 O O . ARG B 1 398 ? -7.367 39.406 -7.438 1 35.78 398 ARG B O 1
ATOM 7373 N N . THR B 1 399 ? -8.648 39.875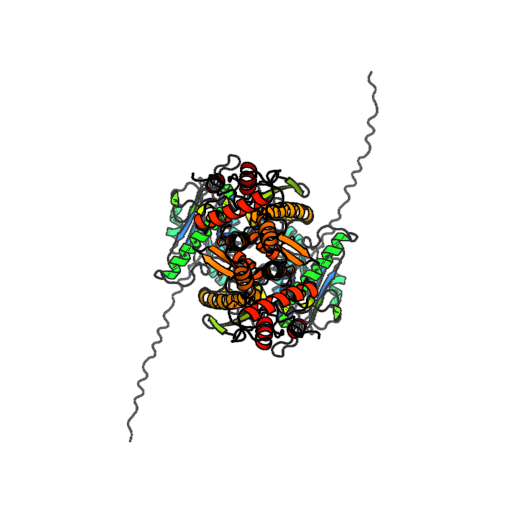 -6.016 1 33.81 399 THR B N 1
ATOM 7374 C CA . THR B 1 399 ? -8.984 41 -6.875 1 33.81 399 THR B CA 1
ATOM 7375 C C . THR B 1 399 ? -7.848 42 -6.898 1 33.81 399 THR B C 1
ATOM 7377 O O . THR B 1 399 ? -7.227 42.281 -5.871 1 33.81 399 THR B O 1
ATOM 7380 N N . SER B 1 400 ? -7.238 42.344 -7.945 1 37.16 400 SER B N 1
ATOM 7381 C CA . SER B 1 400 ? -6.168 43.281 -8.266 1 37.16 400 SER B CA 1
ATOM 7382 C C . SER B 1 400 ? -6.051 44.375 -7.199 1 37.16 400 SER B C 1
ATOM 7384 O O . SER B 1 400 ? -5.008 45.031 -7.082 1 37.16 400 SER B O 1
ATOM 7386 N N . GLY B 1 401 ? -7.062 44.875 -6.438 1 36.84 401 GLY B N 1
ATOM 7387 C CA . GLY B 1 401 ? -7.027 46.125 -5.676 1 36.84 401 GLY B CA 1
ATOM 7388 C C . GLY B 1 401 ? -6.789 45.906 -4.195 1 36.84 401 GLY B C 1
ATOM 7389 O O . GLY B 1 401 ? -6.918 46.844 -3.398 1 36.84 401 GLY B O 1
ATOM 7390 N N . VAL B 1 402 ? -6.895 44.844 -3.639 1 40.56 402 VAL B N 1
ATOM 7391 C CA . VAL B 1 402 ? -6.836 44.75 -2.182 1 40.56 402 VAL B CA 1
ATOM 7392 C C . VAL B 1 402 ? -5.387 44.844 -1.715 1 40.56 402 VAL B C 1
ATOM 7394 O O . VAL B 1 402 ? -4.566 44 -2.055 1 40.56 402 VAL B O 1
ATOM 7397 N N . ARG B 1 403 ? -4.895 45.875 -1.206 1 43.03 403 ARG B N 1
ATOM 7398 C CA . ARG B 1 403 ? -3.588 46.188 -0.647 1 43.03 403 ARG B CA 1
ATOM 7399 C C . ARG B 1 403 ? -3.213 45.219 0.468 1 43.03 403 ARG B C 1
ATOM 7401 O O . ARG B 1 403 ? -4.059 44.844 1.282 1 43.03 403 ARG B O 1
ATOM 7408 N N . GLU B 1 404 ? -2.131 44.531 0.461 1 48.44 404 GLU B N 1
ATOM 7409 C CA . GLU B 1 404 ? -1.42 43.688 1.417 1 48.44 404 GLU B CA 1
ATOM 7410 C C . GLU B 1 404 ? -1.6 44.188 2.844 1 48.44 404 GLU B C 1
ATOM 7412 O O . GLU B 1 404 ? -1.657 43.406 3.789 1 48.44 404 GLU B O 1
ATOM 7417 N N . ILE B 1 405 ? -1.818 45.5 3.109 1 49.75 405 ILE B N 1
ATOM 7418 C CA . ILE B 1 405 ? -1.787 46.156 4.41 1 49.75 405 ILE B CA 1
ATOM 7419 C C . ILE B 1 405 ? -3.074 45.844 5.176 1 49.75 405 ILE B C 1
ATOM 7421 O O . ILE B 1 405 ? -3.201 46.188 6.352 1 49.75 405 ILE B O 1
ATOM 7425 N N . ASP B 1 406 ? -3.895 44.969 4.621 1 60.62 406 ASP B N 1
ATOM 7426 C CA . ASP B 1 406 ? -5.219 44.875 5.223 1 60.62 406 ASP B CA 1
ATOM 7427 C C . ASP B 1 406 ? -5.344 43.656 6.113 1 60.62 406 ASP B C 1
ATOM 7429 O O . ASP B 1 406 ? -6.305 43.5 6.875 1 60.62 406 ASP B O 1
ATOM 7433 N N . ASP B 1 407 ? -4.242 42.906 6.184 1 75.62 407 ASP B N 1
ATOM 7434 C CA . ASP B 1 407 ? -4.25 41.781 7.133 1 75.62 407 ASP B CA 1
ATOM 7435 C C . ASP B 1 407 ? -3.559 42.188 8.438 1 75.62 407 ASP B C 1
ATOM 7437 O O . ASP B 1 407 ? -2.549 42.906 8.422 1 75.62 407 ASP B O 1
ATOM 7441 N N . ALA B 1 408 ? -4.203 41.844 9.547 1 85.88 408 ALA B N 1
ATOM 7442 C CA . ALA B 1 408 ? -3.641 42.188 10.852 1 85.88 408 ALA B CA 1
ATOM 7443 C C . ALA B 1 408 ? -2.359 41.406 11.125 1 85.88 408 ALA B C 1
ATOM 7445 O O . ALA B 1 408 ? -1.512 41.844 11.906 1 85.88 408 ALA B O 1
ATOM 7446 N N . TRP B 1 409 ? -2.271 40.25 10.477 1 88.25 409 TRP B N 1
ATOM 7447 C CA . TRP B 1 409 ? -1.121 39.375 10.727 1 88.25 409 TRP B CA 1
ATOM 7448 C C . TRP B 1 409 ? -0.266 39.25 9.469 1 88.25 409 TRP B C 1
ATOM 7450 O O . TRP B 1 409 ? -0.768 39.375 8.352 1 88.25 409 TRP B O 1
ATOM 7460 N N . GLU B 1 410 ? 1.013 39.062 9.664 1 84.88 410 GLU B N 1
ATOM 7461 C CA . GLU B 1 410 ? 1.941 38.781 8.578 1 84.88 410 GLU B CA 1
ATOM 7462 C C . GLU B 1 410 ? 2.869 37.625 8.953 1 84.88 410 GLU B C 1
ATOM 7464 O O . GLU B 1 410 ? 3.277 37.5 10.109 1 84.88 410 GLU B O 1
ATOM 7469 N N . SER B 1 411 ? 3.064 36.75 7.969 1 82 411 SER B N 1
ATOM 7470 C CA . SER B 1 411 ? 4.027 35.656 8.148 1 82 411 SER B CA 1
ATOM 7471 C C . SER B 1 411 ? 5.445 36.125 7.828 1 82 411 SER B C 1
ATOM 7473 O O . SER B 1 411 ? 5.664 36.812 6.836 1 82 411 SER B O 1
ATOM 7475 N N . VAL B 1 412 ? 6.328 35.875 8.828 1 81.94 412 VAL B N 1
ATOM 7476 C CA . VAL B 1 412 ? 7.707 36.312 8.633 1 81.94 412 VAL B CA 1
ATOM 7477 C C . VAL B 1 412 ? 8.656 35.125 8.797 1 81.94 412 VAL B C 1
ATOM 7479 O O . VAL B 1 412 ? 8.367 34.188 9.555 1 81.94 412 VAL B O 1
ATOM 7482 N N . THR B 1 413 ? 9.625 35.094 7.93 1 78.69 413 THR B N 1
ATOM 7483 C CA . THR B 1 413 ? 10.688 34.094 8.047 1 78.69 413 THR B CA 1
ATOM 7484 C C . THR B 1 413 ? 11.992 34.75 8.508 1 78.69 413 THR B C 1
ATOM 7486 O O . THR B 1 413 ? 12.484 35.688 7.875 1 78.69 413 THR B O 1
ATOM 7489 N N . THR B 1 414 ? 12.312 34.469 9.742 1 75.38 414 THR B N 1
ATOM 7490 C CA . THR B 1 414 ? 13.578 34.969 10.273 1 75.38 414 THR B CA 1
ATOM 7491 C C . THR B 1 414 ? 14.57 33.812 10.445 1 75.38 414 THR B C 1
ATOM 7493 O O . THR B 1 414 ? 14.32 32.875 11.211 1 75.38 414 THR B O 1
ATOM 7496 N N . ARG B 1 415 ? 15.711 33.875 9.828 1 71.62 415 ARG B N 1
ATOM 7497 C CA . ARG B 1 415 ? 16.766 32.844 9.914 1 71.62 415 ARG B CA 1
ATOM 7498 C C . ARG B 1 415 ? 16.203 31.453 9.672 1 71.62 415 ARG B C 1
ATOM 7500 O O . ARG B 1 415 ? 16.453 30.531 10.445 1 71.62 415 ARG B O 1
ATOM 7507 N N . GLY B 1 416 ? 15.258 31.375 8.727 1 67.12 416 GLY B N 1
ATOM 7508 C CA . GLY B 1 416 ? 14.727 30.078 8.32 1 67.12 416 GLY B CA 1
ATOM 7509 C C . GLY B 1 416 ? 13.586 29.594 9.203 1 67.12 416 GLY B C 1
ATOM 7510 O O . GLY B 1 416 ? 13.023 28.531 8.977 1 67.12 416 GLY B O 1
ATOM 7511 N N . ARG B 1 417 ? 13.328 30.406 10.203 1 76.56 417 ARG B N 1
ATOM 7512 C CA . ARG B 1 417 ? 12.234 30.031 11.102 1 76.56 417 ARG B CA 1
ATOM 7513 C C . ARG B 1 417 ? 10.984 30.875 10.812 1 76.56 417 ARG B C 1
ATOM 7515 O O . ARG B 1 417 ? 11.086 32.062 10.5 1 76.56 417 ARG B O 1
ATOM 7522 N N . LEU B 1 418 ? 9.938 30.156 10.758 1 77.75 418 LEU B N 1
ATOM 7523 C CA . LEU B 1 418 ? 8.672 30.812 10.445 1 77.75 418 LEU B CA 1
ATOM 7524 C C . LEU B 1 418 ? 8.039 31.391 11.703 1 77.75 418 LEU B C 1
ATOM 7526 O O . LEU B 1 418 ? 8.055 30.766 12.766 1 77.75 418 LEU B O 1
ATOM 7530 N N . GLY B 1 419 ? 7.688 32.688 11.617 1 82.81 419 GLY B N 1
ATOM 7531 C CA . GLY B 1 419 ? 6.98 33.375 12.688 1 82.81 419 GLY B CA 1
ATOM 7532 C C . GLY B 1 419 ? 5.816 34.188 12.195 1 82.81 419 GLY B C 1
ATOM 7533 O O . GLY B 1 419 ? 5.594 34.312 10.984 1 82.81 419 GLY B O 1
ATOM 7534 N N . TYR B 1 420 ? 5.02 34.625 13.125 1 87.5 420 TYR B N 1
ATOM 7535 C CA . TYR B 1 420 ? 3.859 35.469 12.82 1 87.5 420 TYR B CA 1
ATOM 7536 C C . TYR B 1 420 ? 3.896 36.75 13.609 1 87.5 420 TYR B C 1
ATOM 7538 O O . TYR B 1 420 ? 4.164 36.75 14.812 1 87.5 420 TYR B O 1
ATOM 7546 N N . ARG B 1 421 ? 3.746 37.875 12.859 1 89.44 421 ARG B N 1
ATOM 7547 C CA . ARG B 1 421 ? 3.834 39.188 13.484 1 89.44 421 ARG B CA 1
ATOM 7548 C C . ARG B 1 421 ? 2.588 40 13.195 1 89.44 421 ARG B C 1
ATOM 7550 O O . ARG B 1 421 ? 1.933 39.812 12.164 1 89.44 421 ARG B O 1
ATOM 7557 N N . VAL B 1 422 ? 2.299 40.812 14.164 1 91.94 422 VAL B N 1
ATOM 7558 C CA . VAL B 1 422 ? 1.214 41.781 13.977 1 91.94 422 VAL B CA 1
ATOM 7559 C C . VAL B 1 422 ? 1.714 42.969 13.18 1 91.94 422 VAL B C 1
ATOM 7561 O O . VAL B 1 422 ? 2.74 43.562 13.516 1 91.94 422 VAL B O 1
ATOM 7564 N N . ARG B 1 423 ? 1.028 43.281 12.109 1 87.75 423 ARG B N 1
ATOM 7565 C CA . ARG B 1 423 ? 1.406 44.438 11.305 1 87.75 423 ARG B CA 1
ATOM 7566 C C . ARG B 1 423 ? 1.177 45.75 12.07 1 87.75 423 ARG B C 1
ATOM 7568 O O . ARG B 1 423 ? 0.033 46.156 12.289 1 87.75 423 ARG B O 1
ATOM 7575 N N . ARG B 1 424 ? 2.291 46.406 12.297 1 90.12 424 ARG B N 1
ATOM 7576 C CA . ARG B 1 424 ? 2.197 47.625 13.07 1 90.12 424 ARG B CA 1
ATOM 7577 C C . ARG B 1 424 ? 1.539 48.75 12.258 1 90.12 424 ARG B C 1
ATOM 7579 O O . ARG B 1 424 ? 0.97 49.688 12.82 1 90.12 424 ARG B O 1
ATOM 7586 N N . GLU B 1 425 ? 1.523 48.531 10.93 1 85.56 425 GLU B N 1
ATOM 7587 C CA . GLU B 1 425 ? 0.968 49.562 10.039 1 85.56 425 GLU B CA 1
ATOM 7588 C C . GLU B 1 425 ? -0.537 49.375 9.867 1 85.56 425 GLU B C 1
ATOM 7590 O O . GLU B 1 425 ? -1.205 50.219 9.266 1 85.56 425 GLU B O 1
ATOM 7595 N N . HIS B 1 426 ? -1.055 48.281 10.336 1 88.12 426 HIS B N 1
ATOM 7596 C CA . HIS B 1 426 ? -2.504 48.125 10.297 1 88.12 426 HIS B CA 1
ATOM 7597 C C . HIS B 1 426 ? -3.209 49.281 10.984 1 88.12 426 HIS B C 1
ATOM 7599 O O . HIS B 1 426 ? -2.787 49.719 12.055 1 88.12 426 HIS B O 1
ATOM 7605 N N . PRO B 1 427 ? -4.301 49.75 10.438 1 85.19 427 PRO B N 1
ATOM 7606 C CA . PRO B 1 427 ? -4.93 50.969 10.93 1 85.19 427 PRO B CA 1
ATOM 7607 C C . PRO B 1 427 ? -5.336 50.875 12.398 1 85.19 427 PRO B C 1
ATOM 7609 O O . PRO B 1 427 ? -5.102 51.812 13.172 1 85.19 427 PRO B O 1
ATOM 7612 N N . LEU B 1 428 ? -5.93 49.875 12.781 1 88.12 428 LEU B N 1
ATOM 7613 C CA . LEU B 1 428 ? -6.375 49.719 14.164 1 88.12 428 LEU B CA 1
ATOM 7614 C C . LEU B 1 428 ? -5.188 49.594 15.109 1 88.12 428 LEU B C 1
ATOM 7616 O O . LEU B 1 428 ? -5.215 50.125 16.219 1 88.12 428 LEU B O 1
ATOM 7620 N N . VAL B 1 429 ? -4.16 48.906 14.719 1 91.62 429 VAL B N 1
ATOM 7621 C CA . VAL B 1 429 ? -2.963 48.75 15.531 1 91.62 429 VAL B CA 1
ATOM 7622 C C . VAL B 1 429 ? -2.273 50.094 15.711 1 91.62 429 VAL B C 1
ATOM 7624 O O . VAL B 1 429 ? -1.934 50.5 16.828 1 91.62 429 VAL B O 1
ATOM 7627 N N . LYS B 1 430 ? -2.057 50.75 14.617 1 88.81 430 LYS B N 1
ATOM 7628 C CA . LYS B 1 430 ? -1.441 52.062 14.641 1 88.81 430 LYS B CA 1
ATOM 7629 C C . LYS B 1 430 ? -2.23 53 15.531 1 88.81 430 LYS B C 1
ATOM 7631 O O . LYS B 1 430 ? -1.646 53.75 16.312 1 88.81 430 LYS B O 1
ATOM 7636 N N . PHE B 1 431 ? -3.562 53 15.445 1 89.56 431 PHE B N 1
ATOM 7637 C CA . PHE B 1 431 ? -4.465 53.844 16.219 1 89.56 431 PHE B CA 1
ATOM 7638 C C . PHE B 1 431 ? -4.293 53.594 17.703 1 89.56 431 PHE B C 1
ATOM 7640 O O . PHE B 1 431 ? -4.18 54.562 18.484 1 89.56 431 PHE B O 1
ATOM 7647 N N . VAL B 1 432 ? -4.211 52.375 18.078 1 91.38 432 VAL B N 1
ATOM 7648 C CA . VAL B 1 432 ? -4.109 52.031 19.484 1 91.38 432 VAL B CA 1
ATOM 7649 C C . VAL B 1 432 ? -2.719 52.406 20.016 1 91.38 432 VAL B C 1
ATOM 7651 O O . VAL B 1 432 ? -2.574 52.844 21.156 1 91.38 432 VAL B O 1
ATOM 7654 N N . ILE B 1 433 ? -1.731 52.25 19.219 1 91.06 433 ILE B N 1
ATOM 7655 C CA . ILE B 1 433 ? -0.372 52.594 19.625 1 91.06 433 ILE B CA 1
ATOM 7656 C C . ILE B 1 433 ? -0.268 54.094 19.828 1 91.06 433 ILE B C 1
ATOM 7658 O O . ILE B 1 433 ? 0.283 54.562 20.844 1 91.06 433 ILE B O 1
ATOM 7662 N N . GLU B 1 434 ? -0.793 54.844 18.953 1 87.44 434 GLU B N 1
ATOM 7663 C CA . GLU B 1 434 ? -0.707 56.312 19.016 1 87.44 434 GLU B CA 1
ATOM 7664 C C . GLU B 1 434 ? -1.505 56.875 20.188 1 87.44 434 GLU B C 1
ATOM 7666 O O . GLU B 1 434 ? -1.153 57.906 20.75 1 87.44 434 GLU B O 1
ATOM 7671 N N . ARG B 1 435 ? -2.496 56.156 20.594 1 86.88 435 ARG B N 1
ATOM 7672 C CA . ARG B 1 435 ? -3.361 56.594 21.672 1 86.88 435 ARG B CA 1
ATOM 7673 C C . ARG B 1 435 ? -2.676 56.406 23.031 1 86.88 435 ARG B C 1
ATOM 7675 O O . ARG B 1 435 ? -3.088 57.031 24.031 1 86.88 435 ARG B O 1
ATOM 7682 N N . GLN B 1 436 ? -1.65 55.594 23.062 1 85.69 436 GLN B N 1
ATOM 7683 C CA . GLN B 1 436 ? -0.959 55.344 24.328 1 85.69 436 GLN B CA 1
ATOM 7684 C C . GLN B 1 436 ? -0.166 56.562 24.781 1 85.69 436 GLN B C 1
ATOM 7686 O O . GLN B 1 436 ? 0.209 56.656 25.953 1 85.69 436 GLN B O 1
ATOM 7691 N N . GLY B 1 437 ? 0.057 57.594 24 1 78.12 437 GLY B N 1
ATOM 7692 C CA . GLY B 1 437 ? 0.791 58.812 24.359 1 78.12 437 GLY B CA 1
ATOM 7693 C C . GLY B 1 437 ? 2.295 58.625 24.344 1 78.12 437 GLY B C 1
ATOM 7694 O O . GLY B 1 437 ? 2.842 58.062 23.391 1 78.12 437 GLY B O 1
ATOM 7695 N N . SER B 1 438 ? 2.891 59.031 25.531 1 78.62 438 SER B N 1
ATOM 7696 C CA . SER B 1 438 ? 4.348 59.062 25.562 1 78.62 438 SER B CA 1
ATOM 7697 C C . SER B 1 438 ? 4.945 57.719 25.891 1 78.62 438 SER B C 1
ATOM 7699 O O . SER B 1 438 ? 6.074 57.406 25.5 1 78.62 438 SER B O 1
ATOM 7701 N N . ASP B 1 439 ? 4.207 56.844 26.578 1 84.5 439 ASP B N 1
ATOM 7702 C CA . ASP B 1 439 ? 4.77 55.531 26.969 1 84.5 439 ASP B CA 1
ATOM 7703 C C . ASP B 1 439 ? 4.09 54.406 26.203 1 84.5 439 ASP B C 1
ATOM 7705 O O . ASP B 1 439 ? 3.092 53.844 26.672 1 84.5 439 ASP B O 1
ATOM 7709 N N . GLN B 1 440 ? 4.719 54 25.141 1 90.31 440 GLN B N 1
ATOM 7710 C CA . GLN B 1 440 ? 4.164 52.969 24.281 1 90.31 440 GLN B CA 1
ATOM 7711 C C . GLN B 1 440 ? 4.785 51.594 24.578 1 90.31 440 GLN B C 1
ATOM 7713 O O . GLN B 1 440 ? 4.422 50.594 23.969 1 90.31 440 GLN B O 1
ATOM 7718 N N . LYS B 1 441 ? 5.609 51.531 25.547 1 89.38 441 LYS B N 1
ATOM 7719 C CA . LYS B 1 441 ? 6.43 50.344 25.781 1 89.38 441 LYS B CA 1
ATOM 7720 C C . LYS B 1 441 ? 5.574 49.188 26.234 1 89.38 441 LYS B C 1
ATOM 7722 O O . LYS B 1 441 ? 5.73 48.062 25.734 1 89.38 441 LYS B O 1
ATOM 7727 N N . PRO B 1 442 ? 4.652 49.406 27.125 1 89.25 442 PRO B N 1
ATOM 7728 C CA . PRO B 1 442 ? 3.848 48.281 27.578 1 89.25 442 PRO B CA 1
ATOM 7729 C C . PRO B 1 442 ? 3.02 47.656 26.453 1 89.25 442 PRO B C 1
ATOM 7731 O O . PRO B 1 442 ? 2.932 46.438 26.344 1 89.25 442 PRO B O 1
ATOM 7734 N N . LEU B 1 443 ? 2.389 48.438 25.609 1 92 443 LEU B N 1
ATOM 7735 C CA . LEU B 1 443 ? 1.59 47.938 24.5 1 92 443 LEU B CA 1
ATOM 7736 C C . LEU B 1 443 ? 2.469 47.188 23.5 1 92 443 LEU B C 1
ATOM 7738 O O . LEU B 1 443 ? 2.092 46.125 22.984 1 92 443 LEU B O 1
ATOM 7742 N N . LYS B 1 444 ? 3.557 47.812 23.203 1 91.25 444 LYS B N 1
ATOM 7743 C CA . LYS B 1 444 ? 4.492 47.156 22.281 1 91.25 444 LYS B CA 1
ATOM 7744 C C . LYS B 1 444 ? 4.969 45.812 22.828 1 91.25 444 LYS B C 1
ATOM 7746 O O . LYS B 1 444 ? 5.117 44.844 22.078 1 91.25 444 LYS B O 1
ATOM 7751 N N . ALA B 1 445 ? 5.238 45.75 24.078 1 89.88 445 ALA B N 1
ATOM 7752 C CA . ALA B 1 445 ? 5.613 44.5 24.734 1 89.88 445 ALA B CA 1
ATOM 7753 C C . ALA B 1 445 ? 4.488 43.469 24.656 1 89.88 445 ALA B C 1
ATOM 7755 O O . ALA B 1 445 ? 4.742 42.281 24.453 1 89.88 445 ALA B O 1
ATOM 7756 N N . LEU B 1 446 ? 3.318 43.875 24.828 1 91.56 446 LEU B N 1
ATOM 7757 C CA . LEU B 1 446 ? 2.166 43 24.734 1 91.56 446 LEU B CA 1
ATOM 7758 C C . LEU B 1 446 ? 2.041 42.406 23.328 1 91.56 446 LEU B C 1
ATOM 7760 O O . LEU B 1 446 ? 1.845 41.219 23.172 1 91.56 446 LEU B O 1
ATOM 7764 N N . LEU B 1 447 ? 2.094 43.25 22.328 1 92.56 447 LEU B N 1
ATOM 7765 C CA . LEU B 1 447 ? 2.008 42.781 20.938 1 92.56 447 LEU B CA 1
ATOM 7766 C C . LEU B 1 447 ? 3.105 41.781 20.641 1 92.56 447 LEU B C 1
ATOM 7768 O O . LEU B 1 447 ? 2.852 40.75 20 1 92.56 447 LEU B O 1
ATOM 7772 N N . ARG B 1 448 ? 4.238 42.062 21.141 1 89.69 448 ARG B N 1
ATOM 7773 C CA . ARG B 1 448 ? 5.348 41.156 20.953 1 89.69 448 ARG B CA 1
ATOM 7774 C C . ARG B 1 448 ? 5.082 39.812 21.656 1 89.69 448 ARG B C 1
ATOM 7776 O O . ARG B 1 448 ? 5.387 38.75 21.125 1 89.69 448 ARG B O 1
ATOM 7783 N N . LEU B 1 449 ? 4.633 39.875 22.844 1 87.94 449 LEU B N 1
ATOM 7784 C CA . LEU B 1 449 ? 4.273 38.688 23.578 1 87.94 449 LEU B CA 1
ATOM 7785 C C . LEU B 1 449 ? 3.264 37.844 22.797 1 87.94 449 LEU B C 1
ATOM 7787 O O . LEU B 1 449 ? 3.426 36.625 22.672 1 87.94 449 LEU B O 1
ATOM 7791 N N . LEU B 1 450 ? 2.242 38.469 22.281 1 90.5 450 LEU B N 1
ATOM 7792 C CA . LEU B 1 450 ? 1.195 37.75 21.547 1 90.5 450 LEU B CA 1
ATOM 7793 C C . LEU B 1 450 ? 1.748 37.156 20.266 1 90.5 450 LEU B C 1
ATOM 7795 O O . LEU B 1 450 ? 1.376 36.031 19.891 1 90.5 450 LEU B O 1
ATOM 7799 N N . GLU B 1 451 ? 2.629 37.875 19.625 1 89.31 451 GLU B N 1
ATOM 7800 C CA . GLU B 1 451 ? 3.273 37.406 18.406 1 89.31 451 GLU B CA 1
ATOM 7801 C C . GLU B 1 451 ? 4.094 36.156 18.672 1 89.31 451 GLU B C 1
ATOM 7803 O O . GLU B 1 451 ? 3.994 35.156 17.922 1 89.31 451 GLU B O 1
ATOM 7808 N N . GLU B 1 452 ? 4.785 36.156 19.703 1 84.88 452 GLU B N 1
ATOM 7809 C CA . GLU B 1 452 ? 5.766 35.125 19.984 1 84.88 452 GLU B CA 1
ATOM 7810 C C . GLU B 1 452 ? 5.105 33.906 20.609 1 84.88 452 GLU B C 1
ATOM 7812 O O . GLU B 1 452 ? 5.66 32.812 20.578 1 84.88 452 GLU B O 1
ATOM 7817 N N . THR B 1 453 ? 3.971 34.094 21.125 1 85.19 453 THR B N 1
ATOM 7818 C CA . THR B 1 453 ? 3.361 33 21.844 1 85.19 453 THR B CA 1
ATOM 7819 C C . THR B 1 453 ? 2.127 32.469 21.109 1 85.19 453 THR B C 1
ATOM 7821 O O . THR B 1 453 ? 1.33 31.734 21.672 1 85.19 453 THR B O 1
ATOM 7824 N N . VAL B 1 454 ? 1.926 32.969 19.891 1 85.38 454 VAL B N 1
ATOM 7825 C CA . VAL B 1 454 ? 0.877 32.344 19.094 1 85.38 454 VAL B CA 1
ATOM 7826 C C . VAL B 1 454 ? 0.992 30.812 19.188 1 85.38 454 VAL B C 1
ATOM 7828 O O . VAL B 1 454 ? 2.082 30.25 19.047 1 85.38 454 VAL B O 1
ATOM 7831 N N . PRO B 1 455 ? -0.106 30.156 19.5 1 80.5 455 PRO B N 1
ATOM 7832 C CA . PRO B 1 455 ? -0.015 28.703 19.734 1 80.5 455 PRO B CA 1
ATOM 7833 C C . PRO B 1 455 ? 0.057 27.906 18.422 1 80.5 455 PRO B C 1
ATOM 7835 O O . PRO B 1 455 ? -0.846 27.125 18.125 1 80.5 455 PRO B O 1
ATOM 7838 N N . VAL B 1 456 ? 1.096 27.969 17.781 1 77.19 456 VAL B N 1
ATOM 7839 C CA . VAL B 1 456 ? 1.306 27.391 16.453 1 77.19 456 VAL B CA 1
ATOM 7840 C C . VAL B 1 456 ? 1.139 25.859 16.531 1 77.19 456 VAL B C 1
ATOM 7842 O O . VAL B 1 456 ? 0.447 25.266 15.695 1 77.19 456 VAL B O 1
ATOM 7845 N N . GLN B 1 457 ? 1.709 25.266 17.453 1 72.38 457 GLN B N 1
ATOM 7846 C CA . GLN B 1 457 ? 1.649 23.812 17.578 1 72.38 457 GLN B CA 1
ATOM 7847 C C . GLN B 1 457 ? 0.224 23.344 17.844 1 72.38 457 GLN B C 1
ATOM 7849 O O . GLN B 1 457 ? -0.233 22.359 17.266 1 72.38 457 GLN B O 1
ATOM 7854 N N . ARG B 1 458 ? -0.322 24.094 18.781 1 74.25 458 ARG B N 1
ATOM 7855 C CA . ARG B 1 458 ? -1.706 23.75 19.094 1 74.25 458 ARG B CA 1
ATOM 7856 C C . ARG B 1 458 ? -2.6 23.922 17.875 1 74.25 458 ARG B C 1
ATOM 7858 O O . ARG B 1 458 ? -3.459 23.078 17.609 1 74.25 458 ARG B O 1
ATOM 7865 N N . ILE B 1 459 ? -2.396 24.984 17.172 1 78.19 459 ILE B N 1
ATOM 7866 C CA . ILE B 1 459 ? -3.176 25.25 15.977 1 78.19 459 ILE B CA 1
ATOM 7867 C C . ILE B 1 459 ? -2.949 24.141 14.953 1 78.19 459 ILE B C 1
ATOM 7869 O O . ILE B 1 459 ? -3.902 23.641 14.352 1 78.19 459 ILE B O 1
ATOM 7873 N N . TRP B 1 460 ? -1.827 23.781 14.812 1 72.25 460 TRP B N 1
ATOM 7874 C CA . TRP B 1 460 ? -1.476 22.719 13.891 1 72.25 460 TRP B CA 1
ATOM 7875 C C . TRP B 1 460 ? -2.191 21.422 14.258 1 72.25 460 TRP B C 1
ATOM 7877 O O . TRP B 1 460 ? -2.773 20.75 13.391 1 72.25 460 TRP B O 1
ATOM 7887 N N . LEU B 1 461 ? -2.129 21.109 15.43 1 67.62 461 LEU B N 1
ATOM 7888 C CA . LEU B 1 461 ? -2.746 19.875 15.914 1 67.62 461 LEU B CA 1
ATOM 7889 C C . LEU B 1 461 ? -4.258 19.922 15.734 1 67.62 461 LEU B C 1
ATOM 7891 O O . LEU B 1 461 ? -4.855 18.953 15.25 1 67.62 461 LEU B O 1
ATOM 7895 N N . ASP B 1 462 ? -4.695 21.062 16.188 1 70.44 462 ASP B N 1
ATOM 7896 C CA . ASP B 1 462 ? -6.145 21.219 16.078 1 70.44 462 ASP B CA 1
ATOM 7897 C C . ASP B 1 462 ? -6.605 21.141 14.633 1 70.44 462 ASP B C 1
ATOM 7899 O O . ASP B 1 462 ? -7.625 20.516 14.328 1 70.44 462 ASP B O 1
ATOM 7903 N N . ALA B 1 463 ? -5.777 21.766 13.867 1 68.38 463 ALA B N 1
ATOM 7904 C CA . ALA B 1 463 ? -6.133 21.812 12.453 1 68.38 463 ALA B CA 1
ATOM 7905 C C . ALA B 1 463 ? -5.961 20.453 11.789 1 68.38 463 ALA B C 1
ATOM 7907 O O . ALA B 1 463 ? -6.707 20.094 10.875 1 68.38 463 ALA B O 1
ATOM 7908 N N . SER B 1 464 ? -5.066 19.734 12.242 1 64.06 464 SER B N 1
ATOM 7909 C CA . SER B 1 464 ? -4.816 18.406 11.688 1 64.06 464 SER B CA 1
ATOM 7910 C C . SER B 1 464 ? -5.902 17.422 12.102 1 64.06 464 SER B C 1
ATOM 7912 O O . SER B 1 464 ? -6.289 16.547 11.32 1 64.06 464 SER B O 1
ATOM 7914 N N . GLU B 1 465 ? -6.41 17.578 13.305 1 62.22 465 GLU B N 1
ATOM 7915 C CA . GLU B 1 465 ? -7.41 16.656 13.852 1 62.22 465 GLU B CA 1
ATOM 7916 C C . GLU B 1 465 ? -8.805 16.969 13.312 1 62.22 465 GLU B C 1
ATOM 7918 O O . GLU B 1 465 ? -9.547 16.062 12.93 1 62.22 465 GLU B O 1
ATOM 7923 N N . LYS B 1 466 ? -9.086 18.188 13.43 1 62.38 466 LYS B N 1
ATOM 7924 C CA . LYS B 1 466 ? -10.391 18.641 12.945 1 62.38 466 LYS B CA 1
ATOM 7925 C C . LYS B 1 466 ? -10.234 19.828 12.008 1 62.38 466 LYS B C 1
ATOM 7927 O O . LYS B 1 466 ? -10.523 20.969 12.391 1 62.38 466 LYS B O 1
ATOM 7932 N N . PRO B 1 467 ? -9.742 19.516 10.891 1 59.03 467 PRO B N 1
ATOM 7933 C CA . PRO B 1 467 ? -9.492 20.625 9.961 1 59.03 467 PRO B CA 1
ATOM 7934 C C . PRO B 1 467 ? -10.719 21.5 9.766 1 59.03 467 PRO B C 1
ATOM 7936 O O . PRO B 1 467 ? -10.586 22.719 9.539 1 59.03 467 PRO B O 1
ATOM 7939 N N . GLU B 1 468 ? -11.867 20.906 9.992 1 56.78 468 GLU B N 1
ATOM 7940 C CA . GLU B 1 468 ? -13.102 21.625 9.695 1 56.78 468 GLU B CA 1
ATOM 7941 C C . GLU B 1 468 ? -13.602 22.375 10.922 1 56.78 468 GLU B C 1
ATOM 7943 O O . GLU B 1 468 ? -14.516 23.203 10.82 1 56.78 468 GLU B O 1
ATOM 7948 N N . ALA B 1 469 ? -12.953 22.141 11.969 1 61.03 469 ALA B N 1
ATOM 7949 C CA 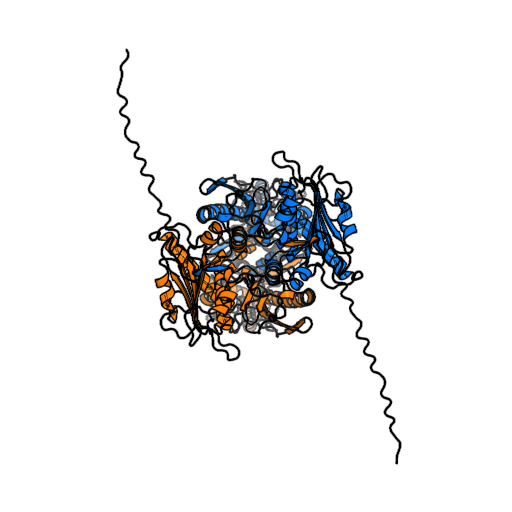. ALA B 1 469 ? -13.5 22.688 13.211 1 61.03 469 ALA B CA 1
ATOM 7950 C C . ALA B 1 469 ? -13 24.109 13.445 1 61.03 469 ALA B C 1
ATOM 7952 O O . ALA B 1 469 ? -13.484 24.812 14.344 1 61.03 469 ALA B O 1
ATOM 7953 N N . HIS B 1 470 ? -12.211 24.562 12.539 1 65.19 470 HIS B N 1
ATOM 7954 C CA . HIS B 1 470 ? -11.711 25.906 12.812 1 65.19 470 HIS B CA 1
ATOM 7955 C C . HIS B 1 470 ? -12.688 26.969 12.336 1 65.19 470 HIS B C 1
ATOM 7957 O O . HIS B 1 470 ? -13.172 26.906 11.203 1 65.19 470 HIS B O 1
ATOM 7963 N N . ALA B 1 471 ? -13.062 27.781 13.25 1 64 471 ALA B N 1
ATOM 7964 C CA . ALA B 1 471 ? -13.984 28.875 12.961 1 64 471 ALA B CA 1
ATOM 7965 C C . ALA B 1 471 ? -13.344 29.922 12.047 1 64 471 ALA B C 1
ATOM 7967 O O . ALA B 1 471 ? -12.141 30.172 12.133 1 64 471 ALA B O 1
ATOM 7968 N N . GLU B 1 472 ? -14.141 30.312 11.023 1 67.69 472 GLU B N 1
ATOM 7969 C CA . GLU B 1 472 ? -13.711 31.516 10.312 1 67.69 472 GLU B CA 1
ATOM 7970 C C . GLU B 1 472 ? -13.695 32.719 11.234 1 67.69 472 GLU B C 1
ATOM 7972 O O . GLU B 1 472 ? -14.336 32.719 12.289 1 67.69 472 GLU B O 1
ATOM 7977 N N . ALA B 1 473 ? -12.898 33.688 10.797 1 72.88 473 ALA B N 1
ATOM 7978 C CA . ALA B 1 473 ? -12.828 34.906 11.602 1 72.88 473 ALA B CA 1
ATOM 7979 C C . ALA B 1 473 ? -14.211 35.469 11.852 1 72.88 473 ALA B C 1
ATOM 7981 O O . ALA B 1 473 ? -14.977 35.719 10.906 1 72.88 473 ALA B O 1
ATOM 7982 N N . PHE B 1 474 ? -14.633 35.625 13.086 1 75.25 474 PHE B N 1
ATOM 7983 C CA . PHE B 1 474 ? -15.828 36.281 13.586 1 75.25 474 PHE B CA 1
ATOM 7984 C C . PHE B 1 474 ? -17.078 35.469 13.266 1 75.25 474 PHE B C 1
ATOM 7986 O O . PHE B 1 474 ? -18.203 35.969 13.359 1 75.25 474 PHE B O 1
ATOM 7993 N N . GLU B 1 475 ? -16.828 34.188 12.812 1 71.12 475 GLU B N 1
ATOM 7994 C CA . GLU B 1 475 ? -17.953 33.312 12.477 1 71.12 475 GLU B CA 1
ATOM 7995 C C . GLU B 1 475 ? -18.859 33.094 13.688 1 71.12 475 GLU B C 1
ATOM 7997 O O . GLU B 1 475 ? -20.078 33.094 13.562 1 71.12 475 GLU B O 1
ATOM 8002 N N . SER B 1 476 ? -18.328 33 14.781 1 66.19 476 SER B N 1
ATOM 8003 C CA . SER B 1 476 ? -19.094 32.625 15.953 1 66.19 476 SER B CA 1
ATOM 8004 C C . SER B 1 476 ? -19.359 33.812 16.859 1 66.19 476 SER B C 1
ATOM 8006 O O . SER B 1 476 ? -19.953 33.688 17.922 1 66.19 476 SER B O 1
ATOM 8008 N N . GLU B 1 477 ? -19.031 35.031 16.359 1 73.81 477 GLU B N 1
ATOM 8009 C CA . GLU B 1 477 ? -19.172 36.219 17.203 1 73.81 477 GLU B CA 1
ATOM 8010 C C . GLU B 1 477 ? -20.531 36.906 16.984 1 73.81 477 GLU B C 1
ATOM 8012 O O . GLU B 1 477 ? -21.016 36.969 15.859 1 73.81 477 GLU B O 1
ATOM 8017 N N . PRO B 1 478 ? -21.141 37.25 18.078 1 76.06 478 PRO B N 1
ATOM 8018 C CA . PRO B 1 478 ? -22.375 38.031 17.922 1 76.06 478 PRO B CA 1
ATOM 8019 C C . PRO B 1 478 ? -22.156 39.312 17.125 1 76.06 478 PRO B C 1
ATOM 8021 O O . PRO B 1 478 ? -21.062 39.906 17.172 1 76.06 478 PRO B O 1
ATOM 8024 N N . PRO B 1 479 ? -23.203 39.688 16.375 1 77.69 479 PRO B N 1
ATOM 8025 C CA . PRO B 1 479 ? -23.094 40.906 15.523 1 77.69 479 PRO B CA 1
ATOM 8026 C C . PRO B 1 479 ? -22.656 42.125 16.297 1 77.69 479 PRO B C 1
ATOM 8028 O O . PRO B 1 479 ? -21.922 42.969 15.766 1 77.69 479 PRO B O 1
ATOM 8031 N N . ALA B 1 480 ? -23.078 42.156 17.547 1 78.12 480 ALA B N 1
ATOM 8032 C CA . ALA B 1 480 ? -22.734 43.312 18.359 1 78.12 480 ALA B CA 1
ATOM 8033 C C . ALA B 1 480 ? -21.234 43.438 18.562 1 78.12 480 ALA B C 1
ATOM 8035 O O . ALA B 1 480 ? -20.672 44.531 18.547 1 78.12 480 ALA B O 1
ATOM 8036 N N . ARG B 1 481 ? -20.703 42.312 18.719 1 80.38 481 ARG B N 1
ATOM 8037 C CA . ARG B 1 481 ? -19.266 42.281 18.969 1 80.38 481 ARG B CA 1
ATOM 8038 C C . ARG B 1 481 ? -18.484 42.625 17.688 1 80.38 481 ARG B C 1
ATOM 8040 O O . ARG B 1 481 ? -17.453 43.312 17.734 1 80.38 481 ARG B O 1
ATOM 8047 N N . VAL B 1 482 ? -19.031 42.25 16.609 1 85.56 482 VAL B N 1
ATOM 8048 C CA . VAL B 1 482 ? -18.422 42.562 15.336 1 85.56 482 VAL B CA 1
ATOM 8049 C C . VAL B 1 482 ? -18.547 44.062 15.062 1 85.56 482 VAL B C 1
ATOM 8051 O O . VAL B 1 482 ? -17.594 44.688 14.602 1 85.56 482 VAL B O 1
ATOM 8054 N N . ALA B 1 483 ? -19.656 44.5 15.477 1 83.38 483 ALA B N 1
ATOM 8055 C CA . ALA B 1 483 ? -19.922 45.938 15.273 1 83.38 483 ALA B CA 1
ATOM 8056 C C . ALA B 1 483 ? -18.938 46.781 16.078 1 83.38 483 ALA B C 1
ATOM 8058 O O . ALA B 1 483 ? -18.5 47.844 15.633 1 83.38 483 ALA B O 1
ATOM 8059 N N . GLU B 1 484 ? -18.656 46.312 17.203 1 84.5 484 GLU B N 1
ATOM 8060 C CA . GLU B 1 484 ? -17.719 47.062 18.047 1 84.5 484 GLU B CA 1
ATOM 8061 C C . GLU B 1 484 ? -16.344 47.125 17.406 1 84.5 484 GLU B C 1
ATOM 8063 O O . GLU B 1 484 ? -15.711 48.188 17.422 1 84.5 484 GLU B O 1
ATOM 8068 N N . VAL B 1 485 ? -15.961 46.094 16.844 1 87.81 485 VAL B N 1
ATOM 8069 C CA . VAL B 1 485 ? -14.656 46.062 16.188 1 87.81 485 VAL B CA 1
ATOM 8070 C C . VAL B 1 485 ? -14.672 46.938 14.953 1 87.81 485 VAL B C 1
ATOM 8072 O O . VAL B 1 485 ? -13.742 47.719 14.719 1 87.81 485 VAL B O 1
ATOM 8075 N N . LEU B 1 486 ? -15.727 46.844 14.266 1 88.56 486 LEU B N 1
ATOM 8076 C CA . LEU B 1 486 ? -15.867 47.625 13.062 1 88.56 486 LEU B CA 1
ATOM 8077 C C . LEU B 1 486 ? -15.898 49.125 13.398 1 88.56 486 LEU B C 1
ATOM 8079 O O . LEU B 1 486 ? -15.297 49.938 12.695 1 88.56 486 LEU B O 1
ATOM 8083 N N . GLY B 1 487 ? -16.641 49.438 14.445 1 88.44 487 GLY B N 1
ATOM 8084 C CA . GLY B 1 487 ? -16.703 50.812 14.883 1 88.44 487 GLY B CA 1
ATOM 8085 C C . GLY B 1 487 ? -15.344 51.406 15.227 1 88.44 487 GLY B C 1
ATOM 8086 O O . GLY B 1 487 ? -15.023 52.531 14.82 1 88.44 487 GLY B O 1
ATOM 8087 N N . GLU B 1 488 ? -14.57 50.625 15.891 1 88.81 488 GLU B N 1
ATOM 8088 C CA . GLU B 1 488 ? -13.25 51.094 16.281 1 88.81 488 GLU B CA 1
ATOM 8089 C C . GLU B 1 488 ? -12.312 51.188 15.086 1 88.81 488 GLU B C 1
ATOM 8091 O O . GLU B 1 488 ? -11.453 52.062 15.016 1 88.81 488 GLU B O 1
ATOM 8096 N N . LEU B 1 489 ? -12.445 50.312 14.203 1 89.19 489 LEU B N 1
ATOM 8097 C CA . LEU B 1 489 ? -11.664 50.344 12.969 1 89.19 489 LEU B CA 1
ATOM 8098 C C . LEU B 1 489 ? -12.008 51.562 12.133 1 89.19 489 LEU B C 1
ATOM 8100 O O . LEU B 1 489 ? -11.117 52.188 11.562 1 89.19 489 LEU B O 1
ATOM 8104 N N . PHE B 1 490 ? -13.273 51.875 12.141 1 90.12 490 PHE B N 1
ATOM 8105 C CA . PHE B 1 490 ? -13.75 53.062 11.445 1 90.12 490 PHE B CA 1
ATOM 8106 C C . PHE B 1 490 ? -13.141 54.344 12.055 1 90.12 490 PHE B C 1
ATOM 8108 O O . PHE B 1 490 ? -12.648 55.188 11.328 1 90.12 490 PHE B O 1
ATOM 8115 N N . LYS B 1 491 ? -13.211 54.438 13.359 1 89.19 491 LYS B N 1
ATOM 8116 C CA . LYS B 1 491 ? -12.609 55.562 14.062 1 89.19 491 LYS B CA 1
ATOM 8117 C C . LYS B 1 491 ? -11.125 55.688 13.742 1 89.19 491 LYS B C 1
ATOM 8119 O O . LYS B 1 491 ? -10.609 56.812 13.562 1 89.19 491 LYS B O 1
ATOM 8124 N N . ALA B 1 492 ? -10.5 54.562 13.656 1 88.44 492 ALA B N 1
ATOM 8125 C CA . ALA B 1 492 ? -9.07 54.531 13.383 1 88.44 492 ALA B CA 1
ATOM 8126 C C . ALA B 1 492 ? -8.773 55.062 11.977 1 88.44 492 ALA B C 1
ATOM 8128 O O . ALA B 1 492 ? -7.828 55.844 11.789 1 88.44 492 ALA B O 1
ATOM 8129 N N . LEU B 1 493 ? -9.562 54.656 11.094 1 88.88 493 LEU B N 1
ATOM 8130 C CA . LEU B 1 493 ? -9.367 55.094 9.719 1 88.88 493 LEU B CA 1
ATOM 8131 C C . LEU B 1 493 ? -9.695 56.562 9.57 1 88.88 493 LEU B C 1
ATOM 8133 O O . LEU B 1 493 ? -9.016 57.281 8.836 1 88.88 493 LEU B O 1
ATOM 8137 N N . ARG B 1 494 ? -10.664 57.031 10.266 1 89.25 494 ARG B N 1
ATOM 8138 C CA . ARG B 1 494 ? -11 58.438 10.266 1 89.25 494 ARG B CA 1
ATOM 8139 C C . ARG B 1 494 ? -9.875 59.281 10.859 1 89.25 494 ARG B C 1
ATOM 8141 O O . ARG B 1 494 ? -9.562 60.344 10.359 1 89.25 494 ARG B O 1
ATOM 8148 N N . ALA B 1 495 ? -9.352 58.719 11.867 1 87.5 495 ALA B N 1
ATOM 8149 C CA . ALA B 1 495 ? -8.242 59.406 12.523 1 87.5 495 ALA B CA 1
ATOM 8150 C C . ALA B 1 495 ? -7.012 59.469 11.617 1 87.5 495 ALA B C 1
ATOM 8152 O O . ALA B 1 495 ? -6.195 60.375 11.727 1 87.5 495 ALA B O 1
ATOM 8153 N N . ASP B 1 496 ? -6.922 58.562 10.734 1 85.44 496 ASP B N 1
ATOM 8154 C CA . ASP B 1 496 ? -5.797 58.5 9.805 1 85.44 496 ASP B CA 1
ATOM 8155 C C . ASP B 1 496 ? -6.027 59.406 8.594 1 85.44 496 ASP B C 1
ATOM 8157 O O . ASP B 1 496 ? -5.215 59.406 7.668 1 85.44 496 ASP B O 1
ATOM 8161 N N . GLY B 1 497 ? -7.176 60.062 8.523 1 84.31 497 GLY B N 1
ATOM 8162 C CA . GLY B 1 497 ? -7.414 61.062 7.504 1 84.31 497 GLY B CA 1
ATOM 8163 C C . GLY B 1 497 ? -8.391 60.594 6.434 1 84.31 497 GLY B C 1
ATOM 8164 O O . GLY B 1 497 ? -8.648 61.344 5.473 1 84.31 497 GLY B O 1
ATOM 8165 N N . GLU B 1 498 ? -8.922 59.469 6.664 1 88.25 498 GLU B N 1
ATOM 8166 C CA . GLU B 1 498 ? -9.852 58.969 5.652 1 88.25 498 GLU B CA 1
ATOM 8167 C C . GLU B 1 498 ? -11.227 59.625 5.809 1 88.25 498 GLU B C 1
ATOM 8169 O O . GLU B 1 498 ? -11.641 59.969 6.922 1 88.25 498 GLU B O 1
ATOM 8174 N N . THR B 1 499 ? -11.898 59.781 4.66 1 89.12 499 THR B N 1
ATOM 8175 C CA . THR B 1 499 ? -13.281 60.25 4.707 1 89.12 499 THR B CA 1
ATOM 8176 C C . THR B 1 499 ? -14.203 59.094 5.156 1 89.12 499 THR B C 1
ATOM 8178 O O . THR B 1 499 ? -13.797 57.938 5.18 1 89.12 499 THR B O 1
ATOM 8181 N N . GLU B 1 500 ? -15.359 59.5 5.586 1 90 500 GLU B N 1
ATOM 8182 C CA . GLU B 1 500 ? -16.328 58.5 6.02 1 90 500 GLU B CA 1
ATOM 8183 C C . GLU B 1 500 ? -16.562 57.469 4.93 1 90 500 GLU B C 1
ATOM 8185 O O . GLU B 1 500 ? -16.578 56.25 5.203 1 90 500 GLU B O 1
ATOM 8190 N N . GLU B 1 501 ? -16.75 57.938 3.709 1 88.12 501 GLU B N 1
ATOM 8191 C CA . GLU B 1 501 ? -17.016 57.031 2.592 1 88.12 501 GLU B CA 1
ATOM 8192 C C . GLU B 1 501 ? -15.797 56.156 2.293 1 88.12 501 GLU B C 1
ATOM 8194 O O . GLU B 1 501 ? -15.93 54.938 2.07 1 88.12 501 GLU B O 1
ATOM 8199 N N . SER B 1 502 ? -14.711 56.75 2.346 1 89 502 SER B N 1
ATOM 8200 C CA . SER B 1 502 ? -13.484 56 2.062 1 89 502 SER B CA 1
ATOM 8201 C C . SER B 1 502 ? -13.188 55 3.156 1 89 502 SER B C 1
ATOM 8203 O O . SER B 1 502 ? -12.695 53.906 2.873 1 89 502 SER B O 1
ATOM 8205 N N . ALA B 1 503 ? -13.453 55.312 4.348 1 90 503 ALA B N 1
ATOM 8206 C CA . ALA B 1 503 ? -13.25 54.406 5.477 1 90 503 ALA B CA 1
ATOM 8207 C C . ALA B 1 503 ? -14.133 53.188 5.348 1 90 503 ALA B C 1
ATOM 8209 O O . ALA B 1 503 ? -13.672 52.062 5.566 1 90 503 ALA B O 1
ATOM 8210 N N . ARG B 1 504 ? -15.359 53.438 5.016 1 89.06 504 ARG B N 1
ATOM 8211 C CA . ARG B 1 504 ? -16.281 52.344 4.832 1 89.06 504 ARG B CA 1
ATOM 8212 C C . ARG B 1 504 ? -15.812 51.406 3.705 1 89.06 504 ARG B C 1
ATOM 8214 O O . ARG B 1 504 ? -15.844 50.188 3.842 1 89.06 504 ARG B O 1
ATOM 8221 N N . GLU B 1 505 ? -15.344 51.969 2.682 1 84.81 505 GLU B N 1
ATOM 8222 C CA . GLU B 1 505 ? -14.883 51.188 1.531 1 84.81 505 GLU B CA 1
ATOM 8223 C C . GLU B 1 505 ? -13.641 50.375 1.881 1 84.81 505 GLU B C 1
ATOM 8225 O O . GLU B 1 505 ? -13.5 49.25 1.431 1 84.81 505 GLU B O 1
ATOM 8230 N N . ARG B 1 506 ? -12.805 50.938 2.594 1 84.94 506 ARG B N 1
ATOM 8231 C CA . ARG B 1 506 ? -11.586 50.25 2.988 1 84.94 506 ARG B CA 1
ATOM 8232 C C . ARG B 1 506 ? -11.898 49.062 3.895 1 84.94 506 ARG B C 1
ATOM 8234 O O . ARG B 1 506 ? -11.289 48 3.766 1 84.94 506 ARG B O 1
ATOM 8241 N N . ILE B 1 507 ? -12.789 49.281 4.863 1 85.69 507 ILE B N 1
ATOM 8242 C CA . ILE B 1 507 ? -13.172 48.188 5.77 1 85.69 507 ILE B CA 1
ATOM 8243 C C . ILE B 1 507 ? -13.812 47.062 4.977 1 85.69 507 ILE B C 1
ATOM 8245 O O . ILE B 1 507 ? -13.555 45.875 5.242 1 85.69 507 ILE B O 1
ATOM 8249 N N . LEU B 1 508 ? -14.57 47.438 4.02 1 81.38 508 LEU B N 1
ATOM 8250 C CA . LEU B 1 508 ? -15.258 46.469 3.182 1 81.38 508 LEU B CA 1
ATOM 8251 C C . LEU B 1 508 ? -14.25 45.594 2.404 1 81.38 508 LEU B C 1
ATOM 8253 O O . LEU B 1 508 ? -14.531 44.469 2.07 1 81.38 508 LEU B O 1
ATOM 8257 N N . SER B 1 509 ? -13.07 46.188 2.24 1 77.12 509 SER B N 1
ATOM 8258 C CA . SER B 1 509 ? -12.055 45.5 1.463 1 77.12 509 SER B CA 1
ATOM 8259 C C . SER B 1 509 ? -11.141 44.656 2.363 1 77.12 509 SER B C 1
ATOM 8261 O O . SER B 1 509 ? -10.344 43.844 1.879 1 77.12 509 SER B O 1
ATOM 8263 N N . MET B 1 510 ? -11.258 44.844 3.684 1 76.69 510 MET B N 1
ATOM 8264 C CA . MET B 1 510 ? -10.398 44.125 4.637 1 76.69 510 MET B CA 1
ATOM 8265 C C . MET B 1 510 ? -10.984 42.781 4.988 1 76.69 510 MET B C 1
ATOM 8267 O O . MET B 1 510 ? -12.195 42.625 5.176 1 76.69 510 MET B O 1
ATOM 8271 N N . ARG B 1 511 ? -10.125 41.781 4.902 1 70.69 511 ARG B N 1
ATOM 8272 C CA . ARG B 1 511 ? -10.531 40.5 5.453 1 70.69 511 ARG B CA 1
ATOM 8273 C C . ARG B 1 511 ? -10.531 40.531 6.977 1 70.69 511 ARG B C 1
ATOM 8275 O O . ARG B 1 511 ? -9.633 41.094 7.59 1 70.69 511 ARG B O 1
ATOM 8282 N N . PRO B 1 512 ? -11.531 40.031 7.594 1 68.94 512 PRO B N 1
ATOM 8283 C CA . PRO B 1 512 ? -12.664 39.25 7.105 1 68.94 512 PRO B CA 1
ATOM 8284 C C . PRO B 1 512 ? -13.961 40.062 7.07 1 68.94 512 PRO B C 1
ATOM 8286 O O . PRO B 1 512 ? -15.039 39.5 7.32 1 68.94 512 PRO B O 1
ATOM 8289 N N . PHE B 1 513 ? -13.906 41.312 6.832 1 77.38 513 PHE B N 1
ATOM 8290 C CA . PHE B 1 513 ? -15.047 42.188 7.141 1 77.38 513 PHE B CA 1
ATOM 8291 C C . PHE B 1 513 ? -15.945 42.344 5.918 1 77.38 513 PHE B C 1
ATOM 8293 O O . PHE B 1 513 ? -17.031 42.938 6.012 1 77.38 513 PHE B O 1
ATOM 8300 N N . ALA B 1 514 ? -15.547 41.75 4.805 1 71.19 514 ALA B N 1
ATOM 8301 C CA . ALA B 1 514 ? -16.328 41.875 3.574 1 71.19 514 ALA B CA 1
ATOM 8302 C C . ALA B 1 514 ? -17.734 41.312 3.752 1 71.19 514 ALA B C 1
ATOM 8304 O O . ALA B 1 514 ? -18.672 41.781 3.119 1 71.19 514 ALA B O 1
ATOM 8305 N N . GLN B 1 515 ? -17.875 40.438 4.648 1 74.69 515 GLN B N 1
ATOM 8306 C CA . GLN B 1 515 ? -19.156 39.75 4.816 1 74.69 515 GLN B CA 1
ATOM 8307 C C . GLN B 1 515 ? -20.094 40.594 5.699 1 74.69 515 GLN B C 1
ATOM 8309 O O . GLN B 1 515 ? -21.281 40.25 5.82 1 74.69 515 GLN B O 1
ATOM 8314 N N . TYR B 1 516 ? -19.672 41.719 6.25 1 80.56 516 TYR B N 1
ATOM 8315 C CA . TYR B 1 516 ? -20.484 42.531 7.148 1 80.56 516 TYR B CA 1
ATOM 8316 C C . TYR B 1 516 ? -20.812 43.875 6.52 1 80.56 516 TYR B C 1
ATOM 8318 O O . TYR B 1 516 ? -20.734 44.906 7.18 1 80.56 516 TYR B O 1
ATOM 8326 N N . ALA B 1 517 ? -21.219 43.812 5.266 1 80.06 517 ALA B N 1
ATOM 8327 C CA . ALA B 1 517 ? -21.453 45.031 4.5 1 80.06 517 ALA B CA 1
ATOM 8328 C C . ALA B 1 517 ? -22.531 45.906 5.156 1 80.06 517 ALA B C 1
ATOM 8330 O O . ALA B 1 517 ? -22.406 47.125 5.211 1 80.06 517 ALA B O 1
ATOM 8331 N N . LYS B 1 518 ? -23.531 45.312 5.633 1 81.38 518 LYS B N 1
ATOM 8332 C CA . LYS B 1 518 ? -24.625 46.062 6.246 1 81.38 518 LYS B CA 1
ATOM 8333 C C . LYS B 1 518 ? -24.141 46.844 7.465 1 81.38 518 LYS B C 1
ATOM 8335 O O . LYS B 1 518 ? -24.438 48.031 7.605 1 81.38 518 LYS B O 1
ATOM 8340 N N . ALA B 1 519 ? -23.438 46.156 8.312 1 84.38 519 ALA B N 1
ATOM 8341 C CA . ALA B 1 519 ? -22.938 46.781 9.523 1 84.38 519 ALA B CA 1
ATOM 8342 C C . ALA B 1 519 ? -21.938 47.906 9.18 1 84.38 519 ALA B C 1
ATOM 8344 O O . ALA B 1 519 ? -21.891 48.938 9.859 1 84.38 519 ALA B O 1
ATOM 8345 N N . ILE B 1 520 ? -21.234 47.75 8.109 1 87.44 520 ILE B N 1
ATOM 8346 C CA . ILE B 1 520 ? -20.203 48.719 7.707 1 87.44 520 ILE B CA 1
ATOM 8347 C C . ILE B 1 520 ? -20.859 49.969 7.156 1 87.44 520 ILE B C 1
ATOM 8349 O O . ILE B 1 520 ? -20.422 51.094 7.434 1 87.44 520 ILE B O 1
ATOM 8353 N N . ASN B 1 521 ? -21.922 49.75 6.445 1 85.19 521 ASN B N 1
ATOM 8354 C CA . ASN B 1 521 ? -22.625 50.906 5.844 1 85.19 521 ASN B CA 1
ATOM 8355 C C . ASN B 1 521 ? -23.297 51.75 6.902 1 85.19 521 ASN B C 1
ATOM 8357 O O . ASN B 1 521 ? -23.562 52.938 6.668 1 85.19 521 ASN B O 1
ATOM 8361 N N . GLU B 1 522 ? -23.5 51.219 8.055 1 82.31 522 GLU B N 1
ATOM 8362 C CA . GLU B 1 522 ? -24.156 51.969 9.133 1 82.31 522 GLU B CA 1
ATOM 8363 C C . GLU B 1 522 ? -23.156 52.75 9.977 1 82.31 522 GLU B C 1
ATOM 8365 O O . GLU B 1 522 ? -23.531 53.562 10.812 1 82.31 522 GLU B O 1
ATOM 8370 N N . LEU B 1 523 ? -21.938 52.531 9.617 1 87.25 523 LEU B N 1
ATOM 8371 C CA . LEU B 1 523 ? -20.906 53.219 10.391 1 87.25 523 LEU B CA 1
ATOM 8372 C C . LEU B 1 523 ? -20.875 54.688 10.07 1 87.25 523 LEU B C 1
ATOM 8374 O O . LEU B 1 523 ? -20.922 55.094 8.898 1 87.25 523 LEU B O 1
ATOM 8378 N N . GLY B 1 524 ? -20.766 55.594 11.094 1 73.88 524 GLY B N 1
ATOM 8379 C CA . GLY B 1 524 ? -20.75 57.031 10.898 1 73.88 524 GLY B CA 1
ATOM 8380 C C . GLY B 1 524 ? -22.141 57.656 10.836 1 73.88 524 GLY B C 1
ATOM 8381 O O . GLY B 1 524 ? -22.281 58.875 10.836 1 73.88 524 GLY B O 1
ATOM 8382 N N . SER B 1 525 ? -23.188 57.062 10.453 1 63.12 525 SER B N 1
ATOM 8383 C CA . SER B 1 525 ? -24.531 57.594 10.359 1 63.12 525 SER B CA 1
ATOM 8384 C C . SER B 1 525 ? -25.078 57.969 11.734 1 63.12 525 SER B C 1
ATOM 8386 O O . SER B 1 525 ? -25.141 57.125 12.625 1 63.12 525 SER B O 1
ATOM 8388 N N . LYS B 1 526 ? -24.656 59.219 12.414 1 51.84 526 LYS B N 1
ATOM 8389 C CA . LYS B 1 526 ? -25.281 59.875 13.555 1 51.84 526 LYS B CA 1
ATOM 8390 C C . LYS B 1 526 ? -26.781 59.594 13.594 1 51.84 526 LYS B C 1
ATOM 8392 O O . LYS B 1 526 ? -27.484 59.844 12.617 1 51.84 526 LYS B O 1
ATOM 8397 N N . LYS B 1 527 ? -27.328 58.719 14.328 1 42.84 527 LYS B N 1
ATOM 8398 C CA . LYS B 1 527 ? -28.656 59.156 14.758 1 42.84 527 LYS B CA 1
ATOM 8399 C C . LYS B 1 527 ? -28.609 60.562 15.312 1 42.84 527 LYS B C 1
ATOM 8401 O O . LYS B 1 527 ? -27.891 60.844 16.281 1 42.84 527 LYS B O 1
ATOM 8406 N N . ARG B 1 528 ? -28.844 61.625 14.5 1 30.08 528 ARG B N 1
ATOM 8407 C CA . ARG B 1 528 ? -29.578 62.688 15.125 1 30.08 528 ARG B CA 1
ATOM 8408 C C . ARG B 1 528 ? -30.75 62.156 15.938 1 30.08 528 ARG B C 1
ATOM 8410 O O . ARG B 1 528 ? -31.484 61.281 15.484 1 30.08 528 ARG B O 1
#

Organism: Myxococcus xanthus (strain DK1622) (NCBI:txid246197)

Radius of gyration: 35.45 Å; Cα contacts (8 Å, |Δi|>4): 1955; chains: 2; bounding box: 71×118×134 Å

Foldseek 3Di:
DDDDPDDPPPPPPVCPPPPVPVPPPADPVRDDDDDDFQLVVLLVLLPPPDDLLLLVLLVVLVLQLLVFQEWEWEWAFAFLFTKIKIKTQGQWDDQVRVVLLQDAQSDPLPDDDDQSRPARGSHSNRSSQSNFAQKKKKWWAHAVGDIWIWMHHSVVCNVVSDPDIDGDDDVPCVVVVCVCPPRRTIMMMMGGSGCPQRNHTHSPPPVSVVSSVVVLVLSLLSSLAQQVQQQDDDPNDDHHWYAYNDDDPVRTRHHADLQVVVDPQKDKDDWDWDDDPPDTKIKIKIFAAEPVSDDPVRQVSNLGSVGQQQQADEWEDESSGTLEGHDHQPLPDDRDDLQSRIYMYMYDYSVCCVQQVQDNSSHHTHHHPVCSVVSVVVSVVRSVVSNVNHPCPPVDDPPVPQDPLQDQKDWDQDPNDIWIAGDCSRLLNVQVQVVVPPDSPVVVVVRVVCRVPVPPVVCVVCCVVCVPPDDAVCNPPDPVVVLVVLQSQLVSVVVVPDDLVRSLVNQCSHPPCVVVNVSSVCHPPDPD/DDDDPDPPPPDPPVPPPPPPPVPPPADPVRDDDDDDFQLVVLLVLLPPPDDLLLLVLLVVLVLQLLVFQEWEWEWAFAFLFTKIKIKTQGQWDDQVRVVLLQDAQSDPLPDDDDQRRPARGSHSNRSSQSNFAQKKKKWWAHAVGDIWIWMHHSVVCVVVSDPDIDGDDDVPCVVVVCVCPPRRTIMMMMGGSRCPQRNHTHSPPPVSVVSSVVVLVLSLLSSLAQQVQQQDDDPNDDHHWYAYNDDDPVRTRHHADLQVVVDPQKDKDDWDWDDDPPDTKIKIKIFAAEPVSDDPVRQVSNLGSVGQQQQADEWEDESSGTLEGHDHQPLPDDRDDLQSRIYMYIYDYSVCCVQQVQDNSSHHTHHHPVCSVVSVVVSVVRSVVSNVNHPCPPVDDPPVPQDPLQDQKDWDADPNDIWIAGDCSRLLNVQVQVVVPPDSPVVVVVRVVCRVPVPPVVCVVCCVVCVPPDDAVCNPPDPVVVLVVLQSQLVSVVVVPDDLVRSLVNQCSHPPCVVVNVSSVCHPVDPD

Sequence (1056 aa):
MLGANTRSGGPAGEDEGALRKVGEVVSEADYEIAEPRASSMLEALRAVGYSVQTALADLIDNSITAGARNVWLTFHWGGEDSHITLRDDGRGMSEAELADAMRPGNRSPLDERAPNDLGRFGLGLKTASFSQARRLTVATLKAGGRWAIRRWDLDYVRDSREWRLLKTEAPGSASRLSTLDGQRQGTLVLWEQMDRIVGKVRKDDAQAQSRFLALARTVGRHLGMVFHRYLEVEDGRPPLRIYLNGRDADSLVRPWDPFLSSHVATYQFPEEALKLRKEQVQVTGYVLPHKDRMREDEYEAAAGPGGWNTQQGFYVYRERRLLVAGGWLSLGYATEEHYRLARLKVDISNSTDAEWEIDVKKSRARPPTELEERLRELADAVRKLAREVFVHRGARVRTSGVREIDDAWESVTTRGRLGYRVRREHPLVKFVIERQGSDQKPLKALLRLLEETVPVQRIWLDASEKPEAHAEAFESEPPARVAEVLGELFKALRADGETEESARERILSMRPFAQYAKAINELGSKKRMLGANTRSGGPAGEDEGALRKVGEVVSEADYEIAEPRASSMLEALRAVGYSVQTALADLIDNSITAGARNVWLTFHWGGEDSHITLRDDGRGMSEAELADAMRPGNRSPLDERAPNDLGRFGLGLKTASFSQARRLTVATLKAGGRWAIRRWDLDYVRDSREWRLLKTEAPGSASRLSTLDGQRQGTLVLWEQMDRIVGKVRKDDAQAQSRFLALARTVGRHLGMVFHRYLEVEDGRPPLRIYLNGRDADSLVRPWDPFLSSHVATYQFPEEALKLRKEQVQVTGYVLPHKDRMREDEYEAAAGPGGWNTQQGFYVYRERRLLVAGGWLSLGYATEEHYRLARLKVDISNSTDAEWEIDVKKSRARPPTELEERLRELADAVRKLAREVFVHRGARVRTSGVREIDDAWESVTTRGRLGYRVRREHPLVKFVIERQGSDQKPLKALLRLLEETVPVQRIWLDASEKPEAHAEAFESEPPARVAEVLGELFKALRADGETEESARERILSMRPFAQYAKAINELGSKKR

pLDDT: mean 85.08, std 17.29, range [18.39, 98.75]

Secondary structure (DSSP, 8-state):
---------------------------GGGEEE-PPPHHHHHHHHTTS---HHHHHHHHHHHHHHTT-SEEEEEEE--GGG-EEEEEE-S----HHHHHHHHSTT-S-TTS---TT----SS-HHHHHHHTT-SEEEEEEE-TTS--EEEEEEHHHHHHH-S-EEESSPPTT-GGGGGGGTT-SSEEEEEEE--TTTT-S--TT-HHHHHHHHHHHHHHHHHHHHHTTTTSS-BTTBPPPEEEESSSSGGGBPPP--TT-TT-TT-EEPPPEEEEETTEEEEEEEEEPPPGGGS-HHHHHHHT-TT-TTTT-EEEEEETTEEEEESB-TTSS----GGGTTEEEEEEE-GGGTTTTT--TTS------HHHHHHHHHHHHHHHHHHHHHHHSTT-----TT--GGG-SEEEEEETTEEEEEE-TTSHHHHHHHHHTTT--HHHHHHHHHHHHT--HHHHHHHHHH-GGGBPPTTTTS-HHHHHHHHHHHHHHHHHTT--HHHHHHHHHHSTTGGGGHHHHHTTT----/---------------------------GGGEEE-PPPHHHHHHHHTTS---HHHHHHHHHHHHHHTT-SEEEEEEE--GGG-EEEEEE-S----HHHHHHHHSTT-S-TTS---TT----SS-HHHHHHHTT-SEEEEEEE-TTS--EEEEEEHHHHHHH-S-EEESSPPTT-GGGGGGGTT-SSEEEEEEE--TTTT-S--TT-HHHHHHHHHHHHHHHHHHHHHTTTTSS-BTTBPPPEEEESSSSGGGBPPP--TT-TT-TT-EEPPPEEEEETTEEEEEEEEEPPPGGGS-HHHHHHHT-TT-TTTT-EEEEEETTEEEEESB-TTSS----GGGTTEEEEEEE-GGGTTTTT--TTS------HHHHHHHHHHHHHHHHHHHHHHHSTT-----TT--GGG-SEEEEEETTEEEEEE-TTSHHHHHHHHHTTT--HHHHHHHHHHHHT--HHHHHHHHHH-GGGBPPTTTTS-HHHHHHHHHHHHHHHHHTT--HHHHHHHHHHSTTGGGGHHHHHTTT----